Protein AF-0000000068440743 (afdb_homodimer)

Organism: Pseudonaja textilis (NCBI:txid8673)

Radius of gyration: 31.92 Å; Cα contacts (8 Å, |Δi|>4): 1076; chains: 2; bounding box: 81×86×98 Å

pLDDT: mean 75.61, std 29.48, range [16.06, 98.75]

Sequence (838 aa):
VSKFLRGSFMRCPLIQYSERFVSRTFLGGIGGTGRQLGFLFSFSVFLPWFYYRIYFNLYSITIDYFSHRNASNIVIYCICSFQEVPKGTKPLPSNNVQDEPLLRDNPHRFVIFPIQYHDIWQMYKKAEASFWTAEEVDLSKDLQHWESLKPEEKYFISHVLAFFAASDGIVNENLVERFSQEIQVTEARCFYGFQIAMENIHSEMYSLLIDTYIKDSKEREFLFNAIETLPCVKKKADWAMRWIGDKEATYGERVVAFAAVEGIFFSGSFASIFWLKKRGLMPGLTFSNELISRDEGLHCDFACLMFKHLVHKPTEEKVREIITNAVTIEQEFLTEALPVNLIGMNCILMKQYIEFVADRLILELGFNKIFKAENPFDFMENISLEGKTNFFEKRVGEYQRMGVMSRPADNAFTLDADFVSKFLRGSFMRCPLIQYSERFVSRTFLGGIGGTGRQLGFLFSFSVFLPWFYYRIYFNLYSITIDYFSHRNASNIVIYCICSFQEVPKGTKPLPSNNVQDEPLLRDNPHRFVIFPIQYHDIWQMYKKAEASFWTAEEVDLSKDLQHWESLKPEEKYFISHVLAFFAASDGIVNENLVERFSQEIQVTEARCFYGFQIAMENIHSEMYSLLIDTYIKDSKEREFLFNAIETLPCVKKKADWAMRWIGDKEATYGERVVAFAAVEGIFFSGSFASIFWLKKRGLMPGLTFSNELISRDEGLHCDFACLMFKHLVHKPTEEKVREIITNAVTIEQEFLTEALPVNLIGMNCILMKQYIEFVADRLILELGFNKIFKAENPFDFMENISLEGKTNFFEKRVGEYQRMGVMSRPADNAFTLDADF

Secondary structure (DSSP, 8-state):
-------------SS--------------SSS--------EEEEEEEGGGTEEEEEEEEEEE----SSSS----EEEEEEEEEE--S-S-------GGGSTTTS--TTTT--PSPS-HHHHHHHHHHHHT---GGG---TTHHHHHHHS-HHHHHHHHHHHHHHHHHHHHHHHHIIIIIHHH---HHHHHHHHHHHHHHHHHHHHHHHHHHHH---HHHHHHHHTHHHH-HHHHHHHHHHHHHHH-SSS-HHHHHHHHHHHHHTTTHHHHHHHHHHHHTT--HHHHHHHHHHHHHHHHHHHHHHHHHHT-SSPPPHHHHHHHHHHHHHHHHHIIIIIS-GGGGT--HHHHHHHHHHHHHHHHHHTT---SS------HHHHHHHHHHHHHHHHHHHHHHHHTT----GGG---------/-------------SS--------------SSS--------EEEEEEEGGGTEEEEEEEEEEE----SSSS----EEEEEEEEEE--S-S-------GGGSTTTS--TTTT--PSPS-HHHHHHHHHHHHT---GGG---TTHHHHHHHS-HHHHHHHHHHHHHHHHHHHHHHHHIIIIIHHH---HHHHHHHHHHHHHHHHHHHHHHHHHHHH---HHHHHHHHTHHHH-HHHHHHHHHHHHHHH-SSS-HHHHHHHHHHHHHTTTHHHHHHHHHHHHTT--HHHHHHHHHHHHHHHHHHHHHHHHHHT-SSPPPHHHHHHHHHHHHHHHHHIIIIIS-GGGGT--HHHHHHHHHHHHHHHHHHTT---SS------HHHHHHHHHHHHHHHHHHHHHHHHTT----GGG---------

InterPro domains:
  IPR000358 Ribonucleotide reductase small subunit family [PF00268] (109-376)
  IPR000358 Ribonucleotide reductase small subunit family [PTHR23409] (100-419)
  IPR009078 Ferritin-like superfamily [SSF47240] (93-400)
  IPR012348 Ribonucleotide reductase-like [G3DSA:1.10.620.20] (81-382)
  IPR030475 Ribonucleotide reductase small subunit, acitve site [PS00368] (198-214)
  IPR033909 Ribonucleotide reductase small subunit [cd01049] (110-385)

Solvent-accessible surface area (backbone atoms only — not comparable to full-atom values): 47083 Å² total; per-residue (Å²): 142,79,79,75,75,81,64,85,70,78,68,85,69,70,68,65,67,76,78,75,79,72,79,69,79,76,78,73,80,76,81,83,73,56,67,59,61,55,56,62,49,50,46,44,51,75,44,78,89,68,60,32,41,34,34,31,39,28,57,48,36,52,52,65,78,70,83,85,85,76,80,64,63,60,55,66,51,54,53,58,49,74,48,82,67,80,84,74,66,75,74,64,87,66,86,46,59,67,71,29,75,56,40,22,91,48,93,63,44,35,30,59,60,76,79,81,53,63,71,49,36,51,52,29,53,51,53,62,73,63,66,81,58,58,86,76,56,63,53,76,68,22,58,63,42,58,71,69,48,54,70,53,36,50,51,52,51,52,52,53,40,23,43,52,18,41,47,32,30,53,51,39,48,36,42,52,72,41,51,61,65,49,50,32,43,40,45,54,46,46,32,52,26,41,46,40,29,47,34,44,42,50,20,48,38,34,37,48,50,48,60,67,74,40,78,52,65,67,58,42,52,47,35,62,40,20,60,78,67,31,66,62,43,25,54,55,50,49,57,55,47,49,55,63,68,39,83,79,61,49,69,49,51,42,38,51,50,48,25,39,50,42,49,44,67,43,44,61,61,52,52,54,46,47,50,37,40,76,70,72,40,37,63,26,61,36,49,51,47,51,58,50,53,52,49,31,49,51,54,19,50,47,33,34,52,56,55,67,71,49,76,78,64,65,53,67,69,58,52,49,51,52,49,51,52,51,47,52,54,42,40,42,36,40,49,65,72,51,37,39,53,50,71,73,44,56,44,70,49,48,44,38,32,48,37,18,49,46,25,53,51,38,40,65,66,72,47,73,60,80,66,81,42,62,76,69,56,68,68,62,61,51,50,54,55,49,48,60,51,45,52,50,50,51,44,47,46,48,45,54,63,57,68,54,79,68,71,79,78,76,67,70,73,76,75,75,71,80,124,133,88,78,78,80,79,79,78,84,77,69,85,65,54,63,57,65,68,76,72,78,72,76,69,81,72,77,71,78,76,81,85,74,61,66,62,61,55,57,56,51,40,42,32,51,70,43,75,90,66,60,33,40,36,33,31,38,25,57,49,36,53,50,68,76,72,82,85,83,76,84,66,65,59,54,66,52,52,50,56,48,73,48,81,66,81,84,73,67,76,73,63,87,65,87,46,58,67,73,28,76,57,42,22,90,47,95,63,44,33,32,59,61,77,80,81,52,63,70,50,36,50,52,29,53,51,53,62,72,63,65,80,59,59,86,76,55,62,54,76,67,23,56,63,42,57,70,68,48,52,71,53,35,50,52,50,51,52,53,52,39,23,44,52,18,42,47,33,30,52,51,40,46,36,42,51,72,42,53,60,65,49,50,32,43,39,46,54,48,45,32,52,26,41,47,41,29,48,33,43,42,50,20,48,39,34,36,49,50,48,58,67,73,40,79,52,64,67,60,42,52,49,34,60,40,20,62,80,69,30,67,63,45,25,53,55,49,49,56,54,48,48,56,62,68,40,83,78,61,49,71,49,52,42,39,52,51,48,25,40,50,42,48,45,66,43,42,59,60,52,50,54,45,48,49,37,40,75,70,74,40,36,64,27,62,35,49,52,46,51,56,51,51,52,51,31,49,52,53,18,50,47,33,34,52,56,56,68,71,49,75,78,65,67,53,68,68,59,53,49,51,52,49,51,50,50,48,53,54,42,39,43,36,41,48,63,72,50,39,39,51,50,71,72,45,57,45,69,50,48,45,37,33,48,37,19,48,46,26,53,51,38,40,65,66,72,47,74,62,81,66,78,43,62,77,68,55,70,70,61,59,51,48,56,55,50,49,60,50,46,52,51,49,50,45,47,46,48,44,53,63,58,69,55,79,69,72,80,78,78,67,70,73,76,75,73,72,80,124

Nearest PDB structures (foldseek):
  3vpn-assembly1_B  TM=9.979E-01  e=9.405E-35  Homo sapiens
  3vpo-assembly1_B  TM=9.974E-01  e=1.174E-34  Homo sapiens
  3vpm-assembly1_B  TM=9.971E-01  e=1.282E-34  Homo sapiens
  3olj-assembly1_D  TM=9.971E-01  e=3.111E-34  Homo sapiens
  1h0n-assembly1_A  TM=9.923E-01  e=3.262E-32  Mus musculus

Structure (mmCIF, N/CA/C/O backbone):
data_AF-0000000068440743-model_v1
#
loop_
_entity.id
_entity.type
_entity.pdbx_description
1 polymer 'Ribonucleoside-diphosphate reductase subunit M2'
#
loop_
_atom_site.group_PDB
_atom_site.id
_atom_site.type_symbol
_atom_site.label_atom_id
_atom_site.label_alt_id
_atom_site.label_comp_id
_atom_site.label_asym_id
_atom_site.label_entity_id
_atom_site.label_seq_id
_atom_site.pdbx_PDB_ins_code
_atom_site.Cartn_x
_atom_site.Cartn_y
_atom_site.Cartn_z
_atom_site.occupancy
_atom_site.B_iso_or_equiv
_atom_site.auth_seq_id
_atom_site.auth_comp_id
_atom_site.auth_asym_id
_atom_site.auth_atom_id
_atom_site.pdbx_PDB_model_num
ATOM 1 N N . VAL A 1 1 ? -37.25 11.82 49.562 1 16.48 1 VAL A N 1
ATOM 2 C CA . VAL A 1 1 ? -36.031 11.711 50.344 1 16.48 1 VAL A CA 1
ATOM 3 C C . VAL A 1 1 ? -34.938 10.961 49.562 1 16.48 1 VAL A C 1
ATOM 5 O O . VAL A 1 1 ? -33.844 11.453 49.375 1 16.48 1 VAL A O 1
ATOM 8 N N . SER A 1 2 ? -34.875 9.578 49.719 1 16.06 2 SER A N 1
ATOM 9 C CA . SER A 1 2 ? -33.875 8.555 49.844 1 16.06 2 SER A CA 1
ATOM 10 C C . SER A 1 2 ? -33.406 8.016 48.5 1 16.06 2 SER A C 1
ATOM 12 O O . SER A 1 2 ? -32.375 7.379 48.375 1 16.06 2 SER A O 1
ATOM 14 N N . LYS A 1 3 ? -34.406 7.852 47.531 1 18.16 3 LYS A N 1
ATOM 15 C CA . LYS A 1 3 ? -34.312 6.656 46.719 1 18.16 3 LYS A CA 1
ATOM 16 C C . LYS A 1 3 ? -33.219 6.793 45.656 1 18.16 3 LYS A C 1
ATOM 18 O O . LYS A 1 3 ? -33.156 6.008 44.719 1 18.16 3 LYS A O 1
ATOM 23 N N . PHE A 1 4 ? -32.594 8.016 45.625 1 20.17 4 PHE A N 1
ATOM 24 C CA . PHE A 1 4 ? -31.891 8.531 44.438 1 20.17 4 PHE A CA 1
ATOM 25 C C . PHE A 1 4 ? -30.672 7.68 44.156 1 20.17 4 PHE A C 1
ATOM 27 O O . PHE A 1 4 ? -29.703 7.684 44.906 1 20.17 4 PHE A O 1
ATOM 34 N N . LEU A 1 5 ? -30.938 6.465 43.531 1 20.2 5 LEU A N 1
ATOM 35 C CA . LEU A 1 5 ? -30.062 5.348 43.219 1 20.2 5 LEU A CA 1
ATOM 36 C C . LEU A 1 5 ? -28.844 5.82 42.438 1 20.2 5 LEU A C 1
ATOM 38 O O . LEU A 1 5 ? -28.969 6.34 41.344 1 20.2 5 LEU A O 1
ATOM 42 N N . ARG A 1 6 ? -27.875 6.574 43.094 1 21.36 6 ARG A N 1
ATOM 43 C CA . ARG A 1 6 ? -26.594 7.148 42.656 1 21.36 6 ARG A CA 1
ATOM 44 C C . ARG A 1 6 ? -25.75 6.121 41.938 1 21.36 6 ARG A C 1
ATOM 46 O O . ARG A 1 6 ? -24.859 5.508 42.5 1 21.36 6 ARG A O 1
ATOM 53 N N . GLY A 1 7 ? -26.438 5.18 41.156 1 21.39 7 GLY A N 1
ATOM 54 C CA . GLY A 1 7 ? -25.797 3.908 40.844 1 21.39 7 GLY A CA 1
ATOM 55 C C . GLY A 1 7 ? -24.641 4.043 39.906 1 21.39 7 GLY A C 1
ATOM 56 O O . GLY A 1 7 ? -24.094 3.039 39.438 1 21.39 7 GLY A O 1
ATOM 57 N N . SER A 1 8 ? -24.266 5.266 39.406 1 21.48 8 SER A N 1
ATOM 58 C CA . SER A 1 8 ? -23.562 5.246 38.125 1 21.48 8 SER A CA 1
ATOM 59 C C . SER A 1 8 ? -22.188 4.605 38.25 1 21.48 8 SER A C 1
ATOM 61 O O . SER A 1 8 ? -21.172 5.309 38.312 1 21.48 8 SER A O 1
ATOM 63 N N . PHE A 1 9 ? -21.906 3.506 39.031 1 22.5 9 PHE A N 1
ATOM 64 C CA . PHE A 1 9 ? -20.594 2.99 39.406 1 22.5 9 PHE A CA 1
ATOM 65 C C . PHE A 1 9 ? -19.859 2.443 38.188 1 22.5 9 PHE A C 1
ATOM 67 O O . PHE A 1 9 ? -19.891 1.238 37.938 1 22.5 9 PHE A O 1
ATOM 74 N N . MET A 1 10 ? -19.891 2.963 36.969 1 22.56 10 MET A N 1
ATOM 75 C CA . MET A 1 10 ? -19.453 2.059 35.938 1 22.56 10 MET A CA 1
ATOM 76 C C . MET A 1 10 ? -17.938 1.824 36.031 1 22.56 10 MET A C 1
ATOM 78 O O . MET A 1 10 ? -17.156 2.605 35.469 1 22.56 10 MET A O 1
ATOM 82 N N . ARG A 1 11 ? -17.125 1.834 37.125 1 22.11 11 ARG A N 1
ATOM 83 C CA . ARG A 1 11 ? -15.68 1.708 37.219 1 22.11 11 ARG A CA 1
ATOM 84 C C . ARG A 1 11 ? -15.195 0.43 36.531 1 22.11 11 ARG A C 1
ATOM 86 O O . ARG A 1 11 ? -15.656 -0.665 36.875 1 22.11 11 ARG A O 1
ATOM 93 N N . CYS A 1 12 ? -15.07 0.374 35.219 1 23.23 12 CYS A N 1
ATOM 94 C CA . CYS A 1 12 ? -14.609 -0.865 34.594 1 23.23 12 CYS A CA 1
ATOM 95 C C . CYS A 1 12 ? -13.383 -1.409 35.312 1 23.23 12 CYS A C 1
ATOM 97 O O . CYS A 1 12 ? -12.344 -0.748 35.375 1 23.23 12 CYS A O 1
ATOM 99 N N . PRO A 1 13 ? -13.477 -2.27 36.344 1 29.95 13 PRO A N 1
ATOM 100 C CA . PRO A 1 13 ? -12.68 -2.795 37.438 1 29.95 13 PRO A CA 1
ATOM 101 C C . PRO A 1 13 ? -11.547 -3.709 36.969 1 29.95 13 PRO A C 1
ATOM 103 O O . PRO A 1 13 ? -11.016 -4.488 37.781 1 29.95 13 PRO A O 1
ATOM 106 N N . LEU A 1 14 ? -11.016 -3.621 35.719 1 26.67 14 LEU A N 1
ATOM 107 C CA . LEU A 1 14 ? -10.188 -4.805 35.5 1 26.67 14 LEU A CA 1
ATOM 108 C C . LEU A 1 14 ? -9.141 -4.941 36.594 1 26.67 14 LEU A C 1
ATOM 110 O O . LEU A 1 14 ? -9.078 -5.965 37.281 1 26.67 14 LEU A O 1
ATOM 114 N N . ILE A 1 15 ? -7.805 -4.98 36.219 1 25.47 15 ILE A N 1
ATOM 115 C CA . ILE A 1 15 ? -6.742 -5.352 37.156 1 25.47 15 ILE A CA 1
ATOM 116 C C . ILE A 1 15 ? -6.469 -4.191 38.094 1 25.47 15 ILE A C 1
ATOM 118 O O . ILE A 1 15 ? -6.168 -3.078 37.656 1 25.47 15 ILE A O 1
ATOM 122 N N . GLN A 1 16 ? -7.332 -3.971 39 1 25.42 16 GLN A N 1
ATOM 123 C CA . GLN A 1 16 ? -7.117 -2.951 40.031 1 25.42 16 GLN A CA 1
ATOM 124 C C . GLN A 1 16 ? -5.918 -3.297 40.906 1 25.42 16 GLN A C 1
ATOM 126 O O . GLN A 1 16 ? -5.84 -4.398 41.469 1 25.42 16 GLN A O 1
ATOM 131 N N . TYR A 1 17 ? -4.805 -2.873 40.469 1 24.58 17 TYR A N 1
ATOM 132 C CA . TYR A 1 17 ? -3.623 -3.113 41.312 1 24.58 17 TYR A CA 1
ATOM 133 C C . TYR A 1 17 ? -3.525 -2.092 42.438 1 24.58 17 TYR A C 1
ATOM 135 O O . TYR A 1 17 ? -3.799 -0.906 42.219 1 24.58 17 TYR A O 1
ATOM 143 N N . SER A 1 18 ? -4.223 -2.203 43.5 1 24.52 18 SER A N 1
ATOM 144 C CA . SER A 1 18 ? -3.938 -1.292 44.594 1 24.52 18 SER A CA 1
ATOM 145 C C . SER A 1 18 ? -2.619 -1.642 45.281 1 24.52 18 SER A C 1
ATOM 147 O O . SER A 1 18 ? -2.4 -2.791 45.656 1 24.52 18 SER A O 1
ATOM 149 N N . GLU A 1 19 ? -1.591 -1.12 44.812 1 25.67 19 GLU A N 1
ATOM 150 C CA . GLU A 1 19 ? -0.294 -1.333 45.438 1 25.67 19 GLU A CA 1
ATOM 151 C C . GLU A 1 19 ? -0.232 -0.657 46.812 1 25.67 19 GLU A C 1
ATOM 153 O O . GLU A 1 19 ? -0.459 0.55 46.906 1 25.67 19 GLU A O 1
ATOM 158 N N . ARG A 1 20 ? -0.979 -1.041 47.812 1 24.03 20 ARG A N 1
ATOM 159 C CA . ARG A 1 20 ? -0.679 -0.427 49.094 1 24.03 20 ARG A CA 1
ATOM 160 C C . ARG A 1 20 ? 0.662 -0.914 49.625 1 24.03 20 ARG A C 1
ATOM 162 O O . ARG A 1 20 ? 0.852 -2.113 49.844 1 24.03 20 ARG A O 1
ATOM 169 N N . PHE A 1 21 ? 1.679 -0.233 49.219 1 24.28 21 PHE A N 1
ATOM 170 C CA . PHE A 1 21 ? 2.998 -0.504 49.781 1 24.28 21 PHE A CA 1
ATOM 171 C C . PHE A 1 21 ? 3.041 -0.152 51.25 1 24.28 21 PHE A C 1
ATOM 173 O O . PHE A 1 21 ? 2.881 1.013 51.625 1 24.28 21 PHE A O 1
ATOM 180 N N . VAL A 1 22 ? 2.203 -0.696 52.094 1 24.69 22 VAL A N 1
ATOM 181 C CA . VAL A 1 22 ? 2.416 -0.341 53.5 1 24.69 22 VAL A CA 1
ATOM 182 C C . VAL A 1 22 ? 3.697 -0.995 54 1 24.69 22 VAL A C 1
ATOM 184 O O . VAL A 1 22 ? 3.816 -2.223 54 1 24.69 22 VAL A O 1
ATOM 187 N N . SER A 1 23 ? 4.82 -0.374 53.688 1 24.16 23 SER A N 1
ATOM 188 C CA . SER A 1 23 ? 6.105 -0.812 54.219 1 24.16 23 SER A CA 1
ATOM 189 C C . SER A 1 23 ? 6.098 -0.804 55.75 1 24.16 23 SER A C 1
ATOM 191 O O . SER A 1 23 ? 5.906 0.245 56.375 1 24.16 23 SER A O 1
ATOM 193 N N . ARG A 1 24 ? 5.117 -1.412 56.406 1 24.44 24 ARG A N 1
ATOM 194 C CA . ARG A 1 24 ? 5.316 -1.369 57.875 1 24.44 24 ARG A CA 1
ATOM 195 C C . ARG A 1 24 ? 6.555 -2.158 58.281 1 24.44 24 ARG A C 1
ATOM 197 O O . ARG A 1 24 ? 6.762 -3.281 57.812 1 24.44 24 ARG A O 1
ATOM 204 N N . THR A 1 25 ? 7.637 -1.407 58.469 1 25.92 25 THR A N 1
ATOM 205 C CA . THR A 1 25 ? 8.891 -1.862 59.031 1 25.92 25 THR A CA 1
ATOM 206 C C . THR A 1 25 ? 8.641 -2.535 60.406 1 25.92 25 THR A C 1
ATOM 208 O O . THR A 1 25 ? 8.148 -1.899 61.312 1 25.92 25 THR A O 1
ATOM 211 N N . PHE A 1 26 ? 7.836 -3.654 60.469 1 25.56 26 PHE A N 1
ATOM 212 C CA . PHE A 1 26 ? 7.75 -4.207 61.812 1 25.56 26 PHE A CA 1
ATOM 213 C C . PHE A 1 26 ? 9.125 -4.621 62.344 1 25.56 26 PHE A C 1
ATOM 215 O O . PHE A 1 26 ? 9.859 -5.328 61.625 1 25.56 26 PHE A O 1
ATOM 222 N N . LEU A 1 27 ? 9.789 -3.736 63.062 1 27.52 27 LEU A N 1
ATOM 223 C CA . LEU A 1 27 ? 11.023 -3.883 63.844 1 27.52 27 LEU A CA 1
ATOM 224 C C . LEU A 1 27 ? 10.969 -5.129 64.688 1 27.52 27 LEU A C 1
ATOM 226 O O . LEU A 1 27 ? 10.43 -5.094 65.812 1 27.52 27 LEU A O 1
ATOM 230 N N . GLY A 1 28 ? 10.289 -6.281 64.375 1 25.73 28 GLY A N 1
ATOM 231 C CA . GLY A 1 28 ? 10.461 -7.254 65.438 1 25.73 28 GLY A CA 1
ATOM 232 C C . GLY A 1 28 ? 11.922 -7.543 65.75 1 25.73 28 GLY A C 1
ATOM 233 O O . GLY A 1 28 ? 12.797 -7.309 64.938 1 25.73 28 GLY A O 1
ATOM 234 N N . GLY A 1 29 ? 12.422 -7.672 67.062 1 26.83 29 GLY A N 1
ATOM 235 C CA . GLY A 1 29 ? 13.609 -7.93 67.875 1 26.83 29 GLY A CA 1
ATOM 236 C C . GLY A 1 29 ? 14.445 -9.086 67.312 1 26.83 29 GLY A C 1
ATOM 237 O O . GLY A 1 29 ? 15.656 -9.133 67.562 1 26.83 29 GLY A O 1
ATOM 238 N N . ILE A 1 30 ? 14.031 -10.344 67.188 1 27.33 30 ILE A N 1
ATOM 239 C CA . ILE A 1 30 ? 15.125 -11.305 67.312 1 27.33 30 ILE A CA 1
ATOM 240 C C . ILE A 1 30 ? 16.078 -11.102 66.125 1 27.33 30 ILE A C 1
ATOM 242 O O . ILE A 1 30 ? 15.703 -10.539 65.062 1 27.33 30 ILE A O 1
ATOM 246 N N . GLY A 1 31 ? 17.344 -11.828 65.938 1 28.98 31 GLY A N 1
ATOM 247 C CA . GLY A 1 31 ? 18.609 -11.734 65.25 1 28.98 31 GLY A CA 1
ATOM 248 C C . GLY A 1 31 ? 18.484 -11.539 63.75 1 28.98 31 GLY A C 1
ATOM 249 O O . GLY A 1 31 ? 19.062 -10.617 63.188 1 28.98 31 GLY A O 1
ATOM 250 N N . GLY A 1 32 ? 18.562 -12.734 62.969 1 30.08 32 GLY A N 1
ATOM 251 C CA . GLY A 1 32 ? 18.906 -12.711 61.562 1 30.08 32 GLY A CA 1
ATOM 252 C C . GLY A 1 32 ? 17.859 -12.031 60.719 1 30.08 32 GLY A C 1
ATOM 253 O O . GLY A 1 32 ? 16.656 -12.25 60.875 1 30.08 32 GLY A O 1
ATOM 254 N N . THR A 1 33 ? 17.969 -10.664 60.594 1 29.64 33 THR A N 1
ATOM 255 C CA . THR A 1 33 ? 17.047 -9.672 60.031 1 29.64 33 THR A CA 1
ATOM 256 C C . THR A 1 33 ? 16.531 -10.117 58.656 1 29.64 33 THR A C 1
ATOM 258 O O . THR A 1 33 ? 17.188 -9.883 57.625 1 29.64 33 THR A O 1
ATOM 261 N N . GLY A 1 34 ? 16.328 -11.43 58.594 1 28.95 34 GLY A N 1
ATOM 262 C CA . GLY A 1 34 ? 15.781 -11.758 57.281 1 28.95 34 GLY A CA 1
ATOM 263 C C . GLY A 1 34 ? 14.578 -10.914 56.906 1 28.95 34 GLY A C 1
ATOM 264 O O . GLY A 1 34 ? 13.719 -10.641 57.75 1 28.95 34 GLY A O 1
ATOM 265 N N . ARG A 1 35 ? 14.812 -9.734 56.312 1 28.67 35 ARG A N 1
ATOM 266 C CA . ARG A 1 35 ? 13.773 -8.805 55.906 1 28.67 35 ARG A CA 1
ATOM 267 C C . ARG A 1 35 ? 12.742 -9.508 55.031 1 28.67 35 ARG A C 1
ATOM 269 O O . ARG A 1 35 ? 13.094 -10.258 54.094 1 28.67 35 ARG A O 1
ATOM 276 N N . GLN A 1 36 ? 11.758 -10.102 55.688 1 26.83 36 GLN A N 1
ATOM 277 C CA . GLN A 1 36 ? 10.617 -10.633 54.969 1 26.83 36 GLN A CA 1
ATOM 278 C C . GLN A 1 36 ? 9.914 -9.539 54.156 1 26.83 36 GLN A C 1
ATOM 280 O O . GLN A 1 36 ? 9.516 -8.516 54.719 1 26.83 36 GLN A O 1
ATOM 285 N N . LEU A 1 37 ? 10.438 -9.141 53.031 1 27.58 37 LEU A N 1
ATOM 286 C CA . LEU A 1 37 ? 9.672 -8.188 52.219 1 27.58 37 LEU A CA 1
ATOM 287 C C . LEU A 1 37 ? 8.391 -8.82 51.688 1 27.58 37 LEU A C 1
ATOM 289 O O . LEU A 1 37 ? 8.43 -9.891 51.094 1 27.58 37 LEU A O 1
ATOM 293 N N . GLY A 1 38 ? 7.402 -8.914 52.562 1 26.7 38 GLY A N 1
ATOM 294 C CA . GLY A 1 38 ? 6.09 -9.391 52.156 1 26.7 38 GLY A CA 1
ATOM 295 C C . GLY A 1 38 ? 5.445 -8.516 51.094 1 26.7 38 GLY A C 1
ATOM 296 O O . GLY A 1 38 ? 5.32 -7.305 51.25 1 26.7 38 GLY A O 1
ATOM 297 N N . PHE A 1 39 ? 5.844 -8.609 49.875 1 27.39 39 PHE A N 1
ATOM 298 C CA . PHE A 1 39 ? 5.043 -7.898 48.875 1 27.39 39 PHE A CA 1
ATOM 299 C C . PHE A 1 39 ? 3.764 -8.664 48.562 1 27.39 39 PHE A C 1
ATOM 301 O O . PHE A 1 39 ? 3.777 -9.891 48.469 1 27.39 39 PHE A O 1
ATOM 308 N N . LEU A 1 40 ? 2.684 -8.266 49.125 1 29.45 40 LEU A N 1
ATOM 309 C CA . LEU A 1 40 ? 1.372 -8.789 48.75 1 29.45 40 LEU A CA 1
ATOM 310 C C . LEU A 1 40 ? 0.945 -8.258 47.375 1 29.45 40 LEU A C 1
ATOM 312 O O . LEU A 1 40 ? 0.93 -7.047 47.156 1 29.45 40 LEU A O 1
ATOM 316 N N . PHE A 1 41 ? 1.371 -8.844 46.375 1 29.55 41 PHE A N 1
ATOM 317 C CA . PHE A 1 41 ? 0.827 -8.461 45.094 1 29.55 41 PHE A CA 1
ATOM 318 C C . PHE A 1 41 ? -0.403 -9.289 44.75 1 29.55 41 PHE A C 1
ATOM 320 O O . PHE A 1 41 ? -0.392 -10.516 44.906 1 29.55 41 PHE A O 1
ATOM 327 N N . SER A 1 42 ? -1.568 -8.758 44.938 1 32.41 42 SER A N 1
ATOM 328 C CA . SER A 1 42 ? -2.789 -9.398 44.469 1 32.41 42 SER A CA 1
ATOM 329 C C . SER A 1 42 ? -3.119 -8.977 43.031 1 32.41 42 SER A C 1
ATOM 331 O O . SER A 1 42 ? -3.035 -7.793 42.719 1 32.41 42 SER A O 1
ATOM 333 N N . PHE A 1 43 ? -2.836 -9.719 42.062 1 39.19 43 PHE A N 1
ATOM 334 C CA . PHE A 1 43 ? -3.4 -9.336 40.781 1 39.19 43 PHE A CA 1
ATOM 335 C C . PHE A 1 43 ? -4.492 -10.305 40.344 1 39.19 43 PHE A C 1
ATOM 337 O O . PHE A 1 43 ? -4.555 -11.438 40.844 1 39.19 43 PHE A O 1
ATOM 344 N N . SER A 1 44 ? -5.621 -9.805 39.875 1 36.47 44 SER A N 1
ATOM 345 C CA . SER A 1 44 ? -6.715 -10.609 39.344 1 36.47 44 SER A CA 1
ATOM 346 C C . SER A 1 44 ? -6.684 -10.625 37.812 1 36.47 44 SER A C 1
ATOM 348 O O . SER A 1 44 ? -6.27 -9.641 37.188 1 36.47 44 SER A O 1
ATOM 350 N N . VAL A 1 45 ? -6.523 -11.758 37.219 1 36.84 45 VAL A N 1
ATOM 351 C CA . VAL A 1 45 ? -6.656 -11.945 35.781 1 36.84 45 VAL A CA 1
ATOM 352 C C . VAL A 1 45 ? -8.047 -12.492 35.438 1 36.84 45 VAL A C 1
ATOM 354 O O . VAL A 1 45 ? -8.508 -13.445 36.062 1 36.84 45 VAL A O 1
ATOM 357 N N . PHE A 1 46 ? -8.781 -11.625 34.625 1 35.81 46 PHE A N 1
ATOM 358 C CA . PHE A 1 46 ? -10.062 -12.062 34.094 1 35.81 46 PHE A CA 1
ATOM 359 C C . PHE A 1 46 ? -9.883 -12.883 32.844 1 35.81 46 PHE A C 1
ATOM 361 O O . PHE A 1 46 ? -9.234 -12.43 31.891 1 35.81 46 PHE A O 1
ATOM 368 N N . LEU A 1 47 ? -10.055 -14.117 32.938 1 32.75 47 LEU A N 1
ATOM 369 C CA . LEU A 1 47 ? -10.141 -14.953 31.734 1 32.75 47 LEU A CA 1
ATOM 370 C C . LEU A 1 47 ? -11.578 -15.016 31.219 1 32.75 47 LEU A C 1
ATOM 372 O O . LEU A 1 47 ? -12.445 -15.609 31.859 1 32.75 47 LEU A O 1
ATOM 376 N N . PRO A 1 48 ? -11.867 -14.234 30.125 1 36.88 48 PRO A N 1
ATOM 377 C CA . PRO A 1 48 ? -13.25 -14.164 29.672 1 36.88 48 PRO A CA 1
ATOM 378 C C . PRO A 1 48 ? -13.82 -15.531 29.297 1 36.88 48 PRO A C 1
ATOM 380 O O . PRO A 1 48 ? -15.016 -15.781 29.484 1 36.88 48 PRO A O 1
ATOM 383 N N . TRP A 1 49 ? -13.102 -16.344 28.766 1 41.41 49 TRP A N 1
ATOM 384 C CA . TRP A 1 49 ? -13.734 -17.578 28.328 1 41.41 49 TRP A CA 1
ATOM 385 C C . TRP A 1 49 ? -14.234 -18.391 29.516 1 41.41 49 TRP A C 1
ATOM 387 O O . TRP A 1 49 ? -15.133 -19.219 29.375 1 41.41 49 TRP A O 1
ATOM 397 N N . PHE A 1 50 ? -13.539 -18.266 30.641 1 42.56 50 PHE A N 1
ATOM 398 C CA . PHE A 1 50 ? -13.938 -19.203 31.703 1 42.56 50 PHE A CA 1
ATOM 399 C C . PHE A 1 50 ? -14.727 -18.484 32.781 1 42.56 50 PHE A C 1
ATOM 401 O O . PHE A 1 50 ? -15.078 -19.078 33.812 1 42.56 50 PHE A O 1
ATOM 408 N N . TYR A 1 51 ? -15.43 -17.406 32.625 1 40.88 51 TYR A N 1
ATOM 409 C CA . TYR A 1 51 ? -16.281 -16.656 33.531 1 40.88 51 TYR A CA 1
ATOM 410 C C . TYR A 1 51 ? -15.711 -16.641 34.938 1 40.88 51 TYR A C 1
ATOM 412 O O . TYR A 1 51 ? -16.469 -16.594 35.906 1 40.88 51 TYR A O 1
ATOM 420 N N . TYR A 1 52 ? -14.477 -17.141 35.188 1 36.84 52 TYR A N 1
ATOM 421 C CA . TYR A 1 52 ? -13.891 -17.109 36.5 1 36.84 52 TYR A CA 1
ATOM 422 C C . TYR A 1 52 ? -12.852 -16 36.625 1 36.84 52 TYR A C 1
ATOM 424 O O . TYR A 1 52 ? -12.18 -15.664 35.656 1 36.84 52 TYR A O 1
ATOM 432 N N . ARG A 1 53 ? -12.922 -15 37.562 1 43.34 53 ARG A N 1
ATOM 433 C CA . ARG A 1 53 ? -11.883 -14.07 38 1 43.34 53 ARG A CA 1
ATOM 434 C C . ARG A 1 53 ? -10.883 -14.766 38.906 1 43.34 53 ARG A C 1
ATOM 436 O O . ARG A 1 53 ? -11.281 -15.461 39.844 1 43.34 53 ARG A O 1
ATOM 443 N N . ILE A 1 54 ? -9.68 -15.008 38.406 1 43.44 54 ILE A N 1
ATOM 444 C CA . ILE A 1 54 ? -8.656 -15.625 39.25 1 43.44 54 ILE A CA 1
ATOM 445 C C . ILE A 1 54 ? -7.883 -14.547 40 1 43.44 54 ILE A C 1
ATOM 447 O O . ILE A 1 54 ? -7.355 -13.617 39.375 1 43.44 54 ILE A O 1
ATOM 451 N N . TYR A 1 55 ? -8.039 -14.32 41.281 1 41.59 55 TYR A N 1
ATOM 452 C CA . TYR A 1 55 ? -7.324 -13.422 42.156 1 41.59 55 TYR A CA 1
ATOM 453 C C . TYR A 1 55 ? -6.035 -14.062 42.656 1 41.59 55 TYR A C 1
ATOM 455 O O . TYR A 1 55 ? -6.035 -15.211 43.125 1 41.59 55 TYR A O 1
ATOM 463 N N . PHE A 1 56 ? -4.875 -13.516 42.156 1 39.38 56 PHE A N 1
ATOM 464 C CA . PHE A 1 56 ? -3.578 -13.945 42.656 1 39.38 56 PHE A CA 1
ATOM 465 C C . PHE A 1 56 ? -3.146 -13.078 43.844 1 39.38 56 PHE A C 1
ATOM 467 O O . PHE A 1 56 ? -3.104 -11.852 43.75 1 39.38 56 PHE A O 1
ATOM 474 N N . ASN A 1 57 ? -3.342 -13.438 45.031 1 38.25 57 ASN A N 1
ATOM 475 C CA . ASN A 1 57 ? -2.818 -12.781 46.219 1 38.25 57 ASN A CA 1
ATOM 476 C C . ASN A 1 57 ? -1.489 -13.391 46.656 1 38.25 57 ASN A C 1
ATOM 478 O O . ASN A 1 57 ? -1.415 -14.586 46.938 1 38.25 57 ASN A O 1
ATOM 482 N N . LEU A 1 58 ? -0.37 -12.703 46.25 1 40 58 LEU A N 1
ATOM 483 C CA . LEU A 1 58 ? 0.951 -13.086 46.75 1 40 58 LEU A CA 1
ATOM 484 C C . LEU A 1 58 ? 1.129 -12.703 48.188 1 40 58 LEU A C 1
ATOM 486 O O . LEU A 1 58 ? 0.957 -11.539 48.562 1 40 58 LEU A O 1
ATOM 490 N N . TYR A 1 59 ? 0.991 -13.484 49.156 1 35.25 59 TYR A N 1
ATOM 491 C CA . TYR A 1 59 ? 1.051 -13.125 50.594 1 35.25 59 TYR A CA 1
ATOM 492 C C . TYR A 1 59 ? 2.494 -12.984 51.062 1 35.25 59 TYR A C 1
ATOM 494 O O . TYR A 1 59 ? 2.82 -12.062 51.812 1 35.25 59 TYR A O 1
ATOM 502 N N . SER A 1 60 ? 3.312 -13.898 51.188 1 34.41 60 SER A N 1
ATOM 503 C CA . SER A 1 60 ? 4.613 -13.805 51.844 1 34.41 60 SER A CA 1
ATOM 504 C C . SER A 1 60 ? 5.711 -14.422 50.969 1 34.41 60 SER A C 1
ATOM 506 O O . SER A 1 60 ? 5.469 -15.391 50.25 1 34.41 60 SER A O 1
ATOM 508 N N . ILE A 1 61 ? 6.684 -13.484 50.469 1 35.56 61 ILE A N 1
ATOM 509 C CA . ILE A 1 61 ? 7.93 -13.992 49.906 1 35.56 61 ILE A CA 1
ATOM 510 C C . ILE A 1 61 ? 8.969 -14.156 51.031 1 35.56 61 ILE A C 1
ATOM 512 O O . ILE A 1 61 ? 9.234 -13.211 51.781 1 35.56 61 ILE A O 1
ATOM 516 N N . THR A 1 62 ? 9.008 -15.172 51.625 1 34.66 62 THR A N 1
ATOM 517 C CA . THR A 1 62 ? 10.094 -15.391 52.562 1 34.66 62 THR A CA 1
ATOM 518 C C . THR A 1 62 ? 11.383 -15.758 51.844 1 34.66 62 THR A C 1
ATOM 520 O O . THR A 1 62 ? 11.406 -16.719 51.062 1 34.66 62 THR A O 1
ATOM 523 N N . ILE A 1 63 ? 12.242 -14.68 51.719 1 33.56 63 ILE A N 1
ATOM 524 C CA . ILE A 1 63 ? 13.586 -14.898 51.188 1 33.56 63 ILE A CA 1
ATOM 525 C C . ILE A 1 63 ? 14.516 -15.352 52.312 1 33.56 63 ILE A C 1
ATOM 527 O O . ILE A 1 63 ? 14.672 -14.656 53.344 1 33.56 63 ILE A O 1
ATOM 531 N N . ASP A 1 64 ? 14.648 -16.562 52.562 1 31.08 64 ASP A N 1
ATOM 532 C CA . ASP A 1 64 ? 15.664 -17.016 53.531 1 31.08 64 ASP A CA 1
ATOM 533 C C . ASP A 1 64 ? 17.062 -16.859 52.938 1 31.08 64 ASP A C 1
ATOM 535 O O . ASP A 1 64 ? 17.359 -17.391 51.875 1 31.08 64 ASP A O 1
ATOM 539 N N . TYR A 1 65 ? 17.672 -15.664 53.188 1 31.14 65 TYR A N 1
ATOM 540 C CA . TYR A 1 65 ? 19.062 -15.414 52.875 1 31.14 65 TYR A CA 1
ATOM 541 C C . TYR A 1 65 ? 19.984 -16.344 53.656 1 31.14 65 TYR A C 1
ATOM 543 O O . TYR A 1 65 ? 20.172 -16.172 54.875 1 31.14 65 TYR A O 1
ATOM 551 N N . PHE A 1 66 ? 19.828 -17.625 53.594 1 31.12 66 PHE A N 1
ATOM 552 C CA . PHE A 1 66 ? 20.953 -18.266 54.281 1 31.12 66 PHE A CA 1
ATOM 553 C C . PHE A 1 66 ? 22.266 -17.875 53.625 1 31.12 66 PHE A C 1
ATOM 555 O O . PHE A 1 66 ? 22.297 -17.516 52.438 1 31.12 66 PHE A O 1
ATOM 562 N N . SER A 1 67 ? 23.422 -17.922 54.375 1 29.66 67 SER A N 1
ATOM 563 C CA . SER A 1 67 ? 24.828 -17.641 54.062 1 29.66 67 SER A CA 1
ATOM 564 C C . SER A 1 67 ? 25.188 -18.078 52.656 1 29.66 67 SER A C 1
ATOM 566 O O . SER A 1 67 ? 25.75 -17.297 51.875 1 29.66 67 SER A O 1
ATOM 568 N N . HIS A 1 68 ? 26.078 -19.078 52.625 1 28.14 68 HIS A N 1
ATOM 569 C CA . HIS A 1 68 ? 27.016 -19.391 51.562 1 28.14 68 HIS A CA 1
ATOM 570 C C . HIS A 1 68 ? 26.281 -19.625 50.219 1 28.14 68 HIS A C 1
ATOM 572 O O . HIS A 1 68 ? 26.625 -19.031 49.219 1 28.14 68 HIS A O 1
ATOM 578 N N . ARG A 1 69 ? 26.281 -20.953 49.812 1 30.64 69 ARG A N 1
ATOM 579 C CA . ARG A 1 69 ? 26.312 -21.469 48.438 1 30.64 69 ARG A CA 1
ATOM 580 C C . ARG A 1 69 ? 24.953 -21.266 47.75 1 30.64 69 ARG A C 1
ATOM 582 O O . ARG A 1 69 ? 24.906 -20.906 46.562 1 30.64 69 ARG A O 1
ATOM 589 N N . ASN A 1 70 ? 23.984 -22.078 48.094 1 27.48 70 ASN A N 1
ATOM 590 C CA . ASN A 1 70 ? 23 -22.719 47.25 1 27.48 70 ASN A CA 1
ATOM 591 C C . ASN A 1 70 ? 21.844 -21.766 46.906 1 27.48 70 ASN A C 1
ATOM 593 O O . ASN A 1 70 ? 21.641 -20.766 47.625 1 27.48 70 ASN A O 1
ATOM 597 N N . ALA A 1 71 ? 21.016 -22.219 45.969 1 32.19 71 ALA A N 1
ATOM 598 C CA . ALA A 1 71 ? 19.875 -21.812 45.125 1 32.19 71 ALA A CA 1
ATOM 599 C C . ALA A 1 71 ? 18.719 -21.312 46 1 32.19 71 ALA A C 1
ATOM 601 O O . ALA A 1 71 ? 18.281 -22.016 46.906 1 32.19 71 ALA A O 1
ATOM 602 N N . SER A 1 72 ? 18.797 -20.047 46.469 1 32.94 72 SER A N 1
ATOM 603 C CA . SER A 1 72 ? 17.734 -19.438 47.25 1 32.94 72 SER A CA 1
ATOM 604 C C . SER A 1 72 ? 16.359 -19.75 46.625 1 32.94 72 SER A C 1
ATOM 606 O O . SER A 1 72 ? 16.156 -19.562 45.438 1 32.94 72 SER A O 1
ATOM 608 N N . ASN A 1 73 ? 15.828 -20.891 47.125 1 31.67 73 ASN A N 1
ATOM 609 C CA . ASN A 1 73 ? 14.461 -21.281 46.781 1 31.67 73 ASN A CA 1
ATOM 610 C C . ASN A 1 73 ? 13.461 -20.188 47.188 1 31.67 73 ASN A C 1
ATOM 612 O O . ASN A 1 73 ? 13.484 -19.703 48.312 1 31.67 73 ASN A O 1
ATOM 616 N N . ILE A 1 74 ? 13.172 -19.25 46.344 1 34.44 74 ILE A N 1
ATOM 617 C CA . ILE A 1 74 ? 12.094 -18.297 46.562 1 34.44 74 ILE A CA 1
ATOM 618 C C . ILE A 1 74 ? 10.742 -19 46.469 1 34.44 74 ILE A C 1
ATOM 620 O O . ILE A 1 74 ? 10.453 -19.641 45.438 1 34.44 74 ILE A O 1
ATOM 624 N N . VAL A 1 75 ? 10.156 -19.438 47.562 1 33.72 75 VAL A N 1
ATOM 625 C CA . VAL A 1 75 ? 8.828 -20.047 47.594 1 33.72 75 VAL A CA 1
ATOM 626 C C . VAL A 1 75 ? 7.766 -18.953 47.562 1 33.72 75 VAL A C 1
ATOM 628 O O . VAL A 1 75 ? 7.77 -18.047 48.406 1 33.72 75 VAL A O 1
ATOM 631 N N . ILE A 1 76 ? 7.199 -18.672 46.375 1 32.5 76 ILE A N 1
ATOM 632 C CA . ILE A 1 76 ? 6.098 -17.719 46.25 1 32.5 76 ILE A CA 1
ATOM 633 C C . ILE A 1 76 ? 4.766 -18.438 46.438 1 32.5 76 ILE A C 1
ATOM 635 O O . ILE A 1 76 ? 4.508 -19.469 45.812 1 32.5 76 ILE A O 1
ATOM 639 N N . TYR A 1 77 ? 4.078 -18.266 47.5 1 31.16 77 TYR A N 1
ATOM 640 C CA . TYR A 1 77 ? 2.748 -18.766 47.812 1 31.16 77 TYR A CA 1
ATOM 641 C C . TYR A 1 77 ? 1.668 -17.875 47.219 1 31.16 77 TYR A C 1
ATOM 643 O O . TYR A 1 77 ? 1.621 -16.672 47.5 1 31.16 77 TYR A O 1
ATOM 651 N N . CYS A 1 78 ? 1.171 -18.219 45.969 1 31.53 78 CYS A N 1
ATOM 652 C CA . CYS A 1 78 ? 0.072 -17.469 45.406 1 31.53 78 CYS A CA 1
ATOM 653 C C . CYS A 1 78 ? -1.252 -18.203 45.562 1 31.53 78 CYS A C 1
ATOM 655 O O . CYS A 1 78 ? -1.327 -19.406 45.344 1 31.53 78 CYS A O 1
ATOM 657 N N . ILE A 1 79 ? -2.26 -17.766 46.344 1 33.56 79 ILE A N 1
ATOM 658 C CA . ILE A 1 79 ? -3.611 -18.297 46.438 1 33.56 79 ILE A CA 1
ATOM 659 C C . ILE A 1 79 ? -4.484 -17.734 45.344 1 33.56 79 ILE A C 1
ATOM 661 O O . ILE A 1 79 ? -4.555 -16.5 45.156 1 33.56 79 ILE A O 1
ATOM 665 N N . CYS A 1 80 ? -4.863 -18.516 44.281 1 31.27 80 CYS A N 1
ATOM 666 C CA . CYS A 1 80 ? -5.785 -18.109 43.219 1 31.27 80 CYS A CA 1
ATOM 667 C C . CYS A 1 80 ? -7.223 -18.453 43.594 1 31.27 80 CYS A C 1
ATOM 669 O O . CYS A 1 80 ? -7.508 -19.562 44.062 1 31.27 80 CYS A O 1
ATOM 671 N N . SER A 1 81 ? -8.078 -17.469 44 1 34.47 81 SER A N 1
ATOM 672 C CA . SER A 1 81 ? -9.5 -17.672 44.281 1 34.47 81 SER A CA 1
ATOM 673 C C . SER A 1 81 ? -10.344 -17.406 43.031 1 34.47 81 SER A C 1
ATOM 675 O O . SER A 1 81 ? -10.055 -16.5 42.25 1 34.47 81 SER A O 1
ATOM 677 N N . PHE A 1 82 ? -11.25 -18.406 42.656 1 31.67 82 PHE A N 1
ATOM 678 C CA . PHE A 1 82 ? -12.195 -18.359 41.531 1 31.67 82 PHE A CA 1
ATOM 679 C C . PHE A 1 82 ? -13.555 -17.875 42 1 31.67 82 PHE A C 1
ATOM 681 O O . PHE A 1 82 ? -14.078 -18.344 43.031 1 31.67 82 PHE A O 1
ATOM 688 N N . GLN A 1 83 ? -13.914 -16.578 41.781 1 32.75 83 GLN A N 1
ATOM 689 C CA . GLN A 1 83 ? -15.281 -16.156 42.094 1 32.75 83 GLN A CA 1
ATOM 690 C C . GLN A 1 83 ? -16.156 -16.188 40.844 1 32.75 83 GLN A C 1
ATOM 692 O O . GLN A 1 83 ? -15.758 -15.719 39.781 1 32.75 83 GLN A O 1
ATOM 697 N N . GLU A 1 84 ? -17.297 -16.922 40.938 1 33.22 84 GLU A N 1
ATOM 698 C CA . GLU A 1 84 ? -18.359 -16.969 39.938 1 33.22 84 GLU A CA 1
ATOM 699 C C . GLU A 1 84 ? -19.078 -15.633 39.812 1 33.22 84 GLU A C 1
ATOM 701 O O . GLU A 1 84 ? -19.422 -15.023 40.844 1 33.22 84 GLU A O 1
ATOM 706 N N . VAL A 1 85 ? -18.922 -14.758 38.812 1 31.44 85 VAL A N 1
ATOM 707 C CA . VAL A 1 85 ? -19.719 -13.555 38.656 1 31.44 85 VAL A CA 1
ATOM 708 C C . VAL A 1 85 ? -21.094 -13.914 38.094 1 31.44 85 VAL A C 1
ATOM 710 O O . VAL A 1 85 ? -21.203 -14.758 37.188 1 31.44 85 VAL A O 1
ATOM 713 N N . PRO A 1 86 ? -22.156 -13.539 38.812 1 31.11 86 PRO A N 1
ATOM 714 C CA . PRO A 1 86 ? -23.531 -13.82 38.375 1 31.11 86 PRO A CA 1
ATOM 715 C C . PRO A 1 86 ? -23.812 -13.352 36.938 1 31.11 86 PRO A C 1
ATOM 717 O O . PRO A 1 86 ? -23.219 -12.383 36.469 1 31.11 86 PRO A O 1
ATOM 720 N N . LYS A 1 87 ? -24.641 -14.18 36.188 1 32.44 87 LYS A N 1
ATOM 721 C CA . LYS A 1 87 ? -25.031 -14.141 34.781 1 32.44 87 LYS A CA 1
ATOM 722 C C . LYS A 1 87 ? -25.781 -12.852 34.469 1 32.44 87 LYS A C 1
ATOM 724 O O . LYS A 1 87 ? -26.156 -12.617 33.312 1 32.44 87 LYS A O 1
ATOM 729 N N . GLY A 1 88 ? -26.562 -12.234 35.219 1 31.97 88 GLY A N 1
ATOM 730 C CA . GLY A 1 88 ? -27.672 -11.344 34.875 1 31.97 88 GLY A CA 1
ATOM 731 C C . GLY A 1 88 ? -27.203 -10 34.344 1 31.97 88 GLY A C 1
ATOM 732 O O . GLY A 1 88 ? -28.016 -9.117 34.094 1 31.97 88 GLY A O 1
ATOM 733 N N . THR A 1 89 ? -26.188 -9.406 34.844 1 29.61 89 THR A N 1
ATOM 734 C CA . THR A 1 89 ? -26.078 -7.996 34.469 1 29.61 89 THR A CA 1
ATOM 735 C C . THR A 1 89 ? -25.844 -7.844 32.969 1 29.61 89 THR A C 1
ATOM 737 O O . THR A 1 89 ? -25.109 -8.617 32.375 1 29.61 89 THR A O 1
ATOM 740 N N . LYS A 1 90 ? -26.844 -7.098 32.312 1 31.69 90 LYS A N 1
ATOM 741 C CA . LYS A 1 90 ? -26.766 -6.746 30.906 1 31.69 90 LYS A CA 1
ATOM 742 C C . LYS A 1 90 ? -25.328 -6.457 30.484 1 31.69 90 LYS A C 1
ATOM 744 O O . LYS A 1 90 ? -24.625 -5.672 31.125 1 31.69 90 LYS A O 1
ATOM 749 N N . PRO A 1 91 ? -24.703 -7.359 29.812 1 33.69 91 PRO A N 1
ATOM 750 C CA . PRO A 1 91 ? -23.297 -7.16 29.453 1 33.69 91 PRO A CA 1
ATOM 751 C C . PRO A 1 91 ? -23 -5.73 29 1 33.69 91 PRO A C 1
ATOM 753 O O . PRO A 1 91 ? -23.844 -5.094 28.375 1 33.69 91 PRO A O 1
ATOM 756 N N . LEU A 1 92 ? -22.469 -4.801 29.75 1 34.88 92 LEU A N 1
ATOM 757 C CA . LEU A 1 92 ? -21.938 -3.541 29.234 1 34.88 92 LEU A CA 1
ATOM 758 C C . LEU A 1 92 ? -21.547 -3.666 27.766 1 34.88 92 LEU A C 1
ATOM 760 O O . LEU A 1 92 ? -21.234 -4.758 27.297 1 34.88 92 LEU A O 1
ATOM 764 N N . PRO A 1 93 ? -21.953 -2.707 26.844 1 40.16 93 PRO A N 1
ATOM 765 C CA . PRO A 1 93 ? -21.594 -2.818 25.422 1 40.16 93 PRO A CA 1
ATOM 766 C C . PRO A 1 93 ? -20.219 -3.447 25.219 1 40.16 93 PRO A C 1
ATOM 768 O O . PRO A 1 93 ? -19.234 -2.998 25.812 1 40.16 93 PRO A O 1
ATOM 771 N N . SER A 1 94 ? -20.062 -4.621 25.297 1 43.41 94 SER A N 1
ATOM 772 C CA . SER A 1 94 ? -18.859 -5.445 25.156 1 43.41 94 SER A CA 1
ATOM 773 C C . SER A 1 94 ? -17.969 -4.918 24.047 1 43.41 94 SER A C 1
ATOM 775 O O . SER A 1 94 ? -18.422 -4.672 22.922 1 43.41 94 SER A O 1
ATOM 777 N N . ASN A 1 95 ? -17.078 -3.91 24.328 1 53.88 95 ASN A N 1
ATOM 778 C CA . ASN A 1 95 ? -15.977 -3.492 23.469 1 53.88 95 ASN A CA 1
ATOM 779 C C . ASN A 1 95 ? -15.352 -4.676 22.734 1 53.88 95 ASN A C 1
ATOM 781 O O . ASN A 1 95 ? -14.148 -4.695 22.484 1 53.88 95 ASN A O 1
ATOM 785 N N . ASN A 1 96 ? -16.125 -5.684 22.578 1 66.06 96 ASN A N 1
ATOM 786 C CA . ASN A 1 96 ? -15.617 -6.844 21.859 1 66.06 96 ASN A CA 1
ATOM 787 C C . ASN A 1 96 ? -15.438 -6.547 20.375 1 66.06 96 ASN A C 1
ATOM 789 O O . ASN A 1 96 ? -16.391 -6.133 19.703 1 66.06 96 ASN A O 1
ATOM 793 N N . VAL A 1 97 ? -14.305 -6.512 19.984 1 74.81 97 VAL A N 1
ATOM 794 C CA . VAL A 1 97 ? -13.914 -6.254 18.594 1 74.81 97 VAL A CA 1
ATOM 795 C C . VAL A 1 97 ? -14.82 -7.031 17.656 1 74.81 97 VAL A C 1
ATOM 797 O O . VAL A 1 97 ? -15.156 -6.547 16.562 1 74.81 97 VAL A O 1
ATOM 800 N N . GLN A 1 98 ? -15.438 -8.078 18.125 1 82 98 GLN A N 1
ATOM 801 C CA . GLN A 1 98 ? -16.266 -8.93 17.266 1 82 98 GLN A CA 1
ATOM 802 C C . GLN A 1 98 ? -17.656 -8.336 17.078 1 82 98 GLN A C 1
ATOM 804 O O . GLN A 1 98 ? -18.391 -8.75 16.188 1 82 98 GLN A O 1
ATOM 809 N N . ASP A 1 99 ? -17.938 -7.391 17.859 1 86.44 99 ASP A N 1
ATOM 810 C CA . ASP A 1 99 ? -19.266 -6.766 17.766 1 86.44 99 ASP A CA 1
ATOM 811 C C . ASP A 1 99 ? -19.281 -5.707 16.672 1 86.44 99 ASP A C 1
ATOM 813 O O . ASP A 1 99 ? -20.359 -5.258 16.25 1 86.44 99 ASP A O 1
ATOM 817 N N . GLU A 1 100 ? -18.141 -5.316 16.203 1 93.19 100 GLU A N 1
ATOM 818 C CA . GLU A 1 100 ? -18.047 -4.375 15.094 1 93.19 100 GLU A CA 1
ATOM 819 C C . GLU A 1 100 ? -17.906 -5.105 13.758 1 93.19 100 GLU A C 1
ATOM 821 O O . GLU A 1 100 ? -16.875 -5.742 13.508 1 93.19 100 GLU A O 1
ATOM 826 N N . PRO A 1 101 ? -18.828 -4.988 12.906 1 93.88 101 PRO A N 1
ATOM 827 C CA . PRO A 1 101 ? -18.766 -5.703 11.625 1 93.88 101 PRO A CA 1
ATOM 828 C C . PRO A 1 101 ? -17.484 -5.418 10.852 1 93.88 101 PRO A C 1
ATOM 830 O O . PRO A 1 101 ? -16.938 -6.312 10.203 1 93.88 101 PRO A O 1
ATOM 833 N N . LEU A 1 102 ? -16.969 -4.223 10.93 1 95.19 102 LEU A N 1
ATOM 834 C CA . LEU A 1 102 ? -15.758 -3.834 10.219 1 95.19 102 LEU A CA 1
ATOM 835 C C . LEU A 1 102 ? -14.555 -4.637 10.711 1 95.19 102 LEU A C 1
ATOM 837 O O . LEU A 1 102 ? -13.578 -4.801 9.977 1 95.19 102 LEU A O 1
ATOM 841 N N . LEU A 1 103 ? -14.656 -5.125 11.953 1 95.31 103 LEU A N 1
ATOM 842 C CA . LEU A 1 103 ? -13.5 -5.711 12.617 1 95.31 103 LEU A CA 1
ATOM 843 C C . LEU A 1 103 ? -13.688 -7.207 12.828 1 95.31 103 LEU A C 1
ATOM 845 O O . LEU A 1 103 ? -12.742 -7.914 13.188 1 95.31 103 LEU A O 1
ATOM 849 N N . ARG A 1 104 ? -14.875 -7.707 12.578 1 93.25 104 ARG A N 1
ATOM 850 C CA . ARG A 1 104 ? -15.203 -9.109 12.812 1 93.25 104 ARG A CA 1
ATOM 851 C C . ARG A 1 104 ? -14.398 -10.023 11.898 1 93.25 104 ARG A C 1
ATOM 853 O O . ARG A 1 104 ? -14.227 -9.727 10.711 1 93.25 104 ARG A O 1
ATOM 860 N N . ASP A 1 105 ? -13.914 -11.109 12.438 1 90.25 105 ASP A N 1
ATOM 861 C CA . ASP A 1 105 ? -13.141 -12.078 11.664 1 90.25 105 ASP A CA 1
ATOM 862 C C . ASP A 1 105 ? -13.891 -12.477 10.391 1 90.25 105 ASP A C 1
ATOM 864 O O . ASP A 1 105 ? -15.086 -12.766 10.43 1 90.25 105 ASP A O 1
ATOM 868 N N . ASN A 1 106 ? -13.125 -12.422 9.289 1 88.12 106 ASN A N 1
ATOM 869 C CA . ASN A 1 106 ? -13.672 -12.719 7.965 1 88.12 106 ASN A CA 1
ATOM 870 C C . ASN A 1 106 ? -12.781 -13.695 7.199 1 88.12 106 ASN A C 1
ATOM 872 O O . ASN A 1 106 ? -11.812 -13.281 6.555 1 88.12 106 ASN A O 1
ATOM 876 N N . PRO A 1 107 ? -13.109 -14.938 7.195 1 83.19 107 PRO A N 1
ATOM 877 C CA . PRO A 1 107 ? -12.281 -15.914 6.488 1 83.19 107 PRO A CA 1
ATOM 878 C C . PRO A 1 107 ? -12.273 -15.703 4.977 1 83.19 107 PRO A C 1
ATOM 880 O O . PRO A 1 107 ? -11.438 -16.266 4.27 1 83.19 107 PRO A O 1
ATOM 883 N N . HIS A 1 108 ? -13.133 -14.93 4.461 1 82.06 108 HIS A N 1
ATOM 884 C CA . HIS A 1 108 ? -13.25 -14.703 3.025 1 82.06 108 HIS A CA 1
ATOM 885 C C . HIS A 1 108 ? -12.578 -13.406 2.611 1 82.06 108 HIS A C 1
ATOM 887 O O . HIS A 1 108 ? -12.797 -12.906 1.505 1 82.06 108 HIS A O 1
ATOM 893 N N . ARG A 1 109 ? -11.773 -12.914 3.48 1 82.31 109 ARG A N 1
ATOM 894 C CA . ARG A 1 109 ? -11.211 -11.586 3.262 1 82.31 109 ARG A CA 1
ATOM 895 C C . ARG A 1 109 ? -10.109 -11.617 2.207 1 82.31 109 ARG A C 1
ATOM 897 O O . ARG A 1 109 ? -9.531 -10.586 1.87 1 82.31 109 ARG A O 1
ATOM 904 N N . PHE A 1 110 ? -9.867 -12.75 1.625 1 83.12 110 PHE A N 1
ATOM 905 C CA . PHE A 1 110 ? -8.758 -12.875 0.687 1 83.12 110 PHE A CA 1
ATOM 906 C C . PHE A 1 110 ? -9.227 -12.625 -0.741 1 83.12 110 PHE A C 1
ATOM 908 O O . PHE A 1 110 ? -8.406 -12.508 -1.656 1 83.12 110 PHE A O 1
ATOM 915 N N . VAL A 1 111 ? -10.508 -12.594 -0.873 1 88.69 111 VAL A N 1
ATOM 916 C CA . VAL A 1 111 ? -11.062 -12.289 -2.186 1 88.69 111 VAL A CA 1
ATOM 917 C C . VAL A 1 111 ? -11.875 -10.992 -2.111 1 88.69 111 VAL A C 1
ATOM 919 O O . VAL A 1 111 ? -12.523 -10.719 -1.096 1 88.69 111 VAL A O 1
ATOM 922 N N . ILE A 1 112 ? -11.945 -10.266 -3.17 1 91.62 112 ILE A N 1
ATOM 923 C CA . ILE A 1 112 ? -12.531 -8.938 -3.131 1 91.62 112 ILE A CA 1
ATOM 924 C C . ILE A 1 112 ? -14.023 -9.016 -3.447 1 91.62 112 ILE A C 1
ATOM 926 O O . ILE A 1 112 ? -14.836 -8.344 -2.809 1 91.62 112 ILE A O 1
ATOM 930 N N . PHE A 1 113 ? -14.375 -9.828 -4.426 1 91.19 113 PHE A N 1
ATOM 931 C CA . PHE A 1 113 ? -15.773 -9.891 -4.82 1 91.19 113 PHE A CA 1
ATOM 932 C C . PHE A 1 113 ? -16.5 -11.008 -4.07 1 91.19 113 PHE A C 1
ATOM 934 O O . PHE A 1 113 ? -15.898 -12.047 -3.764 1 91.19 113 PHE A O 1
ATOM 941 N N . PRO A 1 114 ? -17.75 -10.828 -3.775 1 92.31 114 PRO A N 1
ATOM 942 C CA . PRO A 1 114 ? -18.562 -9.664 -4.141 1 92.31 114 PRO A CA 1
ATOM 943 C C . PRO A 1 114 ? -18.344 -8.469 -3.221 1 92.31 114 PRO A C 1
ATOM 945 O O . PRO A 1 114 ? -18.031 -8.648 -2.039 1 92.31 114 PRO A O 1
ATOM 948 N N . ILE A 1 115 ? -18.562 -7.332 -3.773 1 94.81 115 ILE A N 1
ATOM 949 C CA . ILE A 1 115 ? -18.453 -6.109 -2.986 1 94.81 115 ILE A CA 1
ATOM 950 C C . ILE A 1 115 ? -19.625 -6.008 -2.014 1 94.81 115 ILE A C 1
ATOM 952 O O . ILE A 1 115 ? -20.781 -6.117 -2.418 1 94.81 115 ILE A O 1
ATOM 956 N N . GLN A 1 116 ? -19.312 -5.812 -0.79 1 94.44 116 GLN A N 1
ATOM 957 C CA . GLN A 1 116 ? -20.344 -5.707 0.243 1 94.44 116 GLN A CA 1
ATOM 958 C C . GLN A 1 116 ? -20.578 -4.254 0.643 1 94.44 116 GLN A C 1
ATOM 960 O O . GLN A 1 116 ? -21.719 -3.846 0.891 1 94.44 116 GLN A O 1
ATOM 965 N N . TYR A 1 117 ? -19.578 -3.459 0.762 1 97.06 117 TYR A N 1
ATOM 966 C CA . TYR A 1 117 ? -19.641 -2.045 1.114 1 97.06 117 TYR A CA 1
ATOM 967 C C . TYR A 1 117 ? -19.344 -1.167 -0.096 1 97.06 117 TYR A C 1
ATOM 969 O O . TYR A 1 117 ? -18.219 -0.714 -0.277 1 97.06 117 TYR A O 1
ATOM 977 N N . HIS A 1 118 ? -20.328 -0.801 -0.809 1 97.56 118 HIS A N 1
ATOM 978 C CA . HIS A 1 118 ? -20.188 -0.114 -2.088 1 97.56 118 HIS A CA 1
ATOM 979 C C . HIS A 1 118 ? -19.656 1.302 -1.898 1 97.56 118 HIS A C 1
ATOM 981 O O . HIS A 1 118 ? -18.922 1.811 -2.744 1 97.56 118 HIS A O 1
ATOM 987 N N . ASP A 1 119 ? -20.062 1.97 -0.814 1 98.06 119 ASP A N 1
ATOM 988 C CA . ASP A 1 119 ? -19.562 3.318 -0.557 1 98.06 119 ASP A CA 1
ATOM 989 C C . ASP A 1 119 ? -18.062 3.299 -0.234 1 98.06 119 ASP A C 1
ATOM 991 O O . ASP A 1 119 ? -17.328 4.172 -0.681 1 98.06 119 ASP A O 1
ATOM 995 N N . ILE A 1 120 ? -17.594 2.281 0.525 1 98.38 120 ILE A N 1
ATOM 996 C CA . ILE A 1 120 ? -16.172 2.125 0.811 1 98.38 120 ILE A CA 1
ATOM 997 C C . ILE A 1 120 ? -15.414 1.82 -0.48 1 98.38 120 ILE A C 1
ATOM 999 O O . ILE A 1 120 ? -14.344 2.377 -0.725 1 98.38 120 ILE A O 1
ATOM 1003 N N . TRP A 1 121 ? -15.977 0.996 -1.293 1 98.12 121 TRP A N 1
ATOM 1004 C CA . TRP A 1 121 ? -15.359 0.649 -2.57 1 98.12 121 TRP A CA 1
ATOM 1005 C C . TRP A 1 121 ? -15.219 1.88 -3.459 1 98.12 121 TRP A C 1
ATOM 1007 O O . TRP A 1 121 ? -14.188 2.07 -4.105 1 98.12 121 TRP A O 1
ATOM 1017 N N . GLN A 1 122 ? -16.234 2.701 -3.504 1 97.81 122 GLN A N 1
ATOM 1018 C CA . GLN A 1 122 ? -16.188 3.922 -4.305 1 97.81 122 GLN A CA 1
ATOM 1019 C C . GLN A 1 122 ? -15.062 4.84 -3.846 1 97.81 122 GLN A C 1
ATOM 1021 O O . GLN A 1 122 ? -14.422 5.496 -4.664 1 97.81 122 GLN A O 1
ATOM 1026 N N . MET A 1 123 ? -14.891 4.887 -2.561 1 98.19 123 MET A N 1
ATOM 1027 C CA . MET A 1 123 ? -13.781 5.68 -2.037 1 98.19 123 MET A CA 1
ATOM 1028 C C . MET A 1 123 ? -12.445 5.121 -2.504 1 98.19 123 MET A C 1
ATOM 1030 O O . MET A 1 123 ? -11.531 5.883 -2.83 1 98.19 123 MET A O 1
ATOM 1034 N N . TYR A 1 124 ? -12.367 3.777 -2.502 1 98.38 124 TYR A N 1
ATOM 1035 C CA . TYR A 1 124 ? -11.156 3.139 -3.002 1 98.38 124 TYR A CA 1
ATOM 1036 C C . TYR A 1 124 ? -10.906 3.498 -4.461 1 98.38 124 TYR A C 1
ATOM 1038 O O . TYR A 1 124 ? -9.789 3.859 -4.84 1 98.38 124 TYR A O 1
ATOM 1046 N N . LYS A 1 125 ? -11.883 3.463 -5.23 1 97.56 125 LYS A N 1
ATOM 1047 C CA . LYS A 1 125 ? -11.75 3.77 -6.652 1 97.56 125 LYS A CA 1
ATOM 1048 C C . LYS A 1 125 ? -11.391 5.234 -6.867 1 97.56 125 LYS A C 1
ATOM 1050 O O . LYS A 1 125 ? -10.625 5.566 -7.781 1 97.56 125 LYS A O 1
ATOM 1055 N N . LYS A 1 126 ? -11.922 6.109 -6.055 1 96 126 LYS A N 1
ATOM 1056 C CA . LYS A 1 126 ? -11.539 7.516 -6.109 1 96 126 LYS A CA 1
ATOM 1057 C C . LYS A 1 126 ? -10.055 7.691 -5.801 1 96 126 LYS A C 1
ATOM 1059 O O . LYS A 1 126 ? -9.375 8.492 -6.441 1 96 126 LYS A O 1
ATOM 1064 N N . ALA A 1 127 ? -9.594 6.973 -4.801 1 97.06 127 ALA A N 1
ATOM 1065 C CA . ALA A 1 127 ? -8.18 7.027 -4.441 1 97.06 127 ALA A CA 1
ATOM 1066 C C . ALA A 1 127 ? -7.305 6.562 -5.602 1 97.06 127 ALA A C 1
ATOM 1068 O O . ALA A 1 127 ? -6.305 7.211 -5.93 1 97.06 127 ALA A O 1
ATOM 1069 N N . GLU A 1 128 ? -7.68 5.477 -6.207 1 95.94 128 GLU A N 1
ATOM 1070 C CA . GLU A 1 128 ? -6.926 4.938 -7.336 1 95.94 128 GLU A CA 1
ATOM 1071 C C . GLU A 1 128 ? -6.848 5.945 -8.477 1 95.94 128 GLU A C 1
ATOM 1073 O O . GLU A 1 128 ? -5.793 6.105 -9.102 1 95.94 128 GLU A O 1
ATOM 1078 N N . ALA A 1 129 ? -7.914 6.594 -8.711 1 92.81 129 ALA A N 1
ATOM 1079 C CA . ALA A 1 129 ? -8.008 7.539 -9.82 1 92.81 129 ALA A CA 1
ATOM 1080 C C . ALA A 1 129 ? -7.188 8.797 -9.547 1 92.81 129 ALA A C 1
ATOM 1082 O O . ALA A 1 129 ? -6.879 9.555 -10.469 1 92.81 129 ALA A O 1
ATOM 1083 N N . SER A 1 130 ? -6.859 8.992 -8.312 1 93.69 130 SER A N 1
ATOM 1084 C CA . SER A 1 130 ? -6.145 10.203 -7.922 1 93.69 130 SER A CA 1
ATOM 1085 C C . SER A 1 130 ? -4.637 9.961 -7.863 1 93.69 130 SER A C 1
ATOM 1087 O O . SER A 1 130 ? -3.885 10.82 -7.398 1 93.69 130 SER A O 1
ATOM 1089 N N . PHE A 1 131 ? -4.18 8.867 -8.383 1 94.88 131 PHE A N 1
ATOM 1090 C CA . PHE A 1 131 ? -2.781 8.461 -8.289 1 94.88 131 PHE A CA 1
ATOM 1091 C C . PHE A 1 131 ? -1.877 9.484 -8.969 1 94.88 131 PHE A C 1
ATOM 1093 O O . PHE A 1 131 ? -2.225 10.023 -10.016 1 94.88 131 PHE A O 1
ATOM 1100 N N . TRP A 1 132 ? -0.765 9.789 -8.383 1 95.62 132 TRP A N 1
ATOM 1101 C CA . TRP A 1 132 ? 0.301 10.617 -8.945 1 95.62 132 TRP A CA 1
ATOM 1102 C C . TRP A 1 132 ? 1.655 10.227 -8.367 1 95.62 132 TRP A C 1
ATOM 1104 O O . TRP A 1 132 ? 1.727 9.445 -7.414 1 95.62 132 TRP A O 1
ATOM 1114 N N . THR A 1 133 ? 2.791 10.617 -8.961 1 96.19 133 THR A N 1
ATOM 1115 C CA . THR A 1 133 ? 4.137 10.359 -8.461 1 96.19 133 THR A CA 1
ATOM 1116 C C . THR A 1 133 ? 4.941 11.648 -8.375 1 96.19 133 THR A C 1
ATOM 1118 O O . THR A 1 133 ? 4.527 12.68 -8.922 1 96.19 133 THR A O 1
ATOM 1121 N N . ALA A 1 134 ? 6.027 11.641 -7.684 1 96.69 134 ALA A N 1
ATOM 1122 C CA . ALA A 1 134 ? 6.871 12.812 -7.477 1 96.69 134 ALA A CA 1
ATOM 1123 C C . ALA A 1 134 ? 7.434 13.328 -8.797 1 96.69 134 ALA A C 1
ATOM 1125 O O . ALA A 1 134 ? 7.668 14.523 -8.961 1 96.69 134 ALA A O 1
ATOM 1126 N N . GLU A 1 135 ? 7.559 12.453 -9.773 1 93.5 135 GLU A N 1
ATOM 1127 C CA . GLU A 1 135 ? 8.141 12.797 -11.07 1 93.5 135 GLU A CA 1
ATOM 1128 C C . GLU A 1 135 ? 7.238 13.758 -11.844 1 93.5 135 GLU A C 1
ATOM 1130 O O . GLU A 1 135 ? 7.684 14.414 -12.781 1 93.5 135 GLU A O 1
ATOM 1135 N N . GLU A 1 136 ? 6.035 13.836 -11.43 1 92.88 136 GLU A N 1
ATOM 1136 C CA . GLU A 1 136 ? 5.074 14.68 -12.133 1 92.88 136 GLU A CA 1
ATOM 1137 C C . GLU A 1 136 ? 5.191 16.141 -11.688 1 92.88 136 GLU A C 1
ATOM 1139 O O . GLU A 1 136 ? 4.594 17.016 -12.297 1 92.88 136 GLU A O 1
ATOM 1144 N N . VAL A 1 137 ? 5.973 16.438 -10.711 1 95.25 137 VAL A N 1
ATOM 1145 C CA . VAL A 1 137 ? 6.109 17.781 -10.172 1 95.25 137 VAL A CA 1
ATOM 1146 C C . VAL A 1 137 ? 7.406 18.406 -10.68 1 95.25 137 VAL A C 1
ATOM 1148 O O . VAL A 1 137 ? 8.5 17.906 -10.414 1 95.25 137 VAL A O 1
ATOM 1151 N N . ASP A 1 138 ? 7.277 19.5 -11.359 1 95.56 138 ASP A N 1
ATOM 1152 C CA . ASP A 1 138 ? 8.438 20.234 -11.867 1 95.56 138 ASP A CA 1
ATOM 1153 C C . ASP A 1 138 ? 8.906 21.281 -10.852 1 95.56 138 ASP A C 1
ATOM 1155 O O . ASP A 1 138 ? 8.172 22.219 -10.531 1 95.56 138 ASP A O 1
ATOM 1159 N N . LEU A 1 139 ? 10.156 21.188 -10.43 1 96.31 139 LEU A N 1
ATOM 1160 C CA . LEU A 1 139 ? 10.68 22.078 -9.406 1 96.31 139 LEU A CA 1
ATOM 1161 C C . LEU A 1 139 ? 11.672 23.062 -10.016 1 96.31 139 LEU A C 1
ATOM 1163 O O . LEU A 1 139 ? 12.297 23.844 -9.289 1 96.31 139 LEU A O 1
ATOM 1167 N N . SER A 1 140 ? 11.766 23.141 -11.281 1 93.69 140 SER A N 1
ATOM 1168 C CA . SER A 1 140 ? 12.797 23.922 -11.961 1 93.69 140 SER A CA 1
ATOM 1169 C C . SER A 1 140 ? 12.656 25.406 -11.648 1 93.69 140 SER A C 1
ATOM 1171 O O . SER A 1 140 ? 13.656 26.094 -11.414 1 93.69 140 SER A O 1
ATOM 1173 N N . LYS A 1 141 ? 11.508 25.906 -11.633 1 95.94 141 LYS A N 1
ATOM 1174 C CA . LYS A 1 141 ? 11.281 27.328 -11.422 1 95.94 141 LYS A CA 1
ATOM 1175 C C . LYS A 1 141 ? 11.359 27.688 -9.938 1 95.94 141 LYS A C 1
ATOM 1177 O O . LYS A 1 141 ? 11.492 28.859 -9.578 1 95.94 141 LYS A O 1
ATOM 1182 N N . ASP A 1 142 ? 11.234 26.75 -9.031 1 97.81 142 ASP A N 1
ATOM 1183 C CA . ASP A 1 142 ? 11.195 27 -7.594 1 97.81 142 ASP A CA 1
ATOM 1184 C C . ASP A 1 142 ? 12.531 27.531 -7.086 1 97.81 142 ASP A C 1
ATOM 1186 O O . ASP A 1 142 ? 12.57 28.312 -6.129 1 97.81 142 ASP A O 1
ATOM 1190 N N . LEU A 1 143 ? 13.586 27.141 -7.699 1 96.25 143 LEU A N 1
ATOM 1191 C CA . LEU A 1 143 ? 14.891 27.531 -7.191 1 96.25 143 LEU A CA 1
ATOM 1192 C C . LEU A 1 143 ? 15.078 29.047 -7.305 1 96.25 143 LEU A C 1
ATOM 1194 O O . LEU A 1 143 ? 15.633 29.672 -6.406 1 96.25 143 LEU A O 1
ATOM 1198 N N . GLN A 1 144 ? 14.633 29.531 -8.43 1 96.62 144 GLN A N 1
ATOM 1199 C CA . GLN A 1 144 ? 14.711 30.984 -8.594 1 96.62 144 GLN A CA 1
ATOM 1200 C C . GLN A 1 144 ? 13.859 31.703 -7.555 1 96.62 144 GLN A C 1
ATOM 1202 O O . GLN A 1 144 ? 14.281 32.719 -6.98 1 96.62 144 GLN A O 1
ATOM 1207 N N . HIS A 1 145 ? 12.695 31.234 -7.32 1 97.75 145 HIS A N 1
ATOM 1208 C CA . HIS A 1 145 ? 11.828 31.812 -6.297 1 97.75 145 HIS A CA 1
ATOM 1209 C C . HIS A 1 145 ? 12.445 31.672 -4.91 1 97.75 145 HIS A C 1
ATOM 1211 O O . HIS A 1 145 ? 12.445 32.625 -4.125 1 97.75 145 HIS A O 1
ATOM 1217 N N . TRP A 1 146 ? 12.969 30.547 -4.613 1 98 146 TRP A N 1
ATOM 1218 C CA . TRP A 1 146 ? 13.555 30.234 -3.316 1 98 146 TRP A CA 1
ATOM 1219 C C . TRP A 1 146 ? 14.664 31.219 -2.973 1 98 146 TRP A C 1
ATOM 1221 O O . TRP A 1 146 ? 14.742 31.719 -1.848 1 98 146 TRP A O 1
ATOM 1231 N N . GLU A 1 147 ? 15.445 31.531 -3.959 1 96.5 147 GLU A N 1
ATOM 1232 C CA . GLU A 1 147 ? 16.562 32.438 -3.754 1 96.5 147 GLU A CA 1
ATOM 1233 C C . GLU A 1 147 ? 16.078 33.844 -3.449 1 96.5 147 GLU A C 1
ATOM 1235 O O . GLU A 1 147 ? 16.75 34.625 -2.738 1 96.5 147 GLU A O 1
ATOM 1240 N N . SER A 1 148 ? 14.93 34.125 -3.93 1 96.81 148 SER A N 1
ATOM 1241 C CA . SER A 1 148 ? 14.414 35.5 -3.787 1 96.81 148 SER A CA 1
ATOM 1242 C C . SER A 1 148 ? 13.609 35.656 -2.502 1 96.81 148 SER A C 1
ATOM 1244 O O . SER A 1 148 ? 13.297 36.75 -2.092 1 96.81 148 SER A O 1
ATOM 1246 N N . LEU A 1 149 ? 13.328 34.562 -1.812 1 97.94 149 LEU A N 1
ATOM 1247 C CA . LEU A 1 149 ? 12.555 34.625 -0.578 1 97.94 149 LEU A CA 1
ATOM 1248 C C . LEU A 1 149 ? 13.359 35.25 0.547 1 97.94 149 LEU A C 1
ATOM 1250 O O . LEU A 1 149 ? 14.594 35.156 0.563 1 97.94 149 LEU A O 1
ATOM 1254 N N . LYS A 1 150 ? 12.625 35.906 1.481 1 97.31 150 LYS A N 1
ATOM 1255 C CA . LYS A 1 150 ? 13.258 36.406 2.697 1 97.31 150 LYS A CA 1
ATOM 1256 C C . LYS A 1 150 ? 13.688 35.25 3.605 1 97.31 150 LYS A C 1
ATOM 1258 O O . LYS A 1 150 ? 13.109 34.156 3.559 1 97.31 150 LYS A O 1
ATOM 1263 N N . PRO A 1 151 ? 14.703 35.5 4.453 1 97.12 151 PRO A N 1
ATOM 1264 C CA . PRO A 1 151 ? 15.18 34.469 5.359 1 97.12 151 PRO A CA 1
ATOM 1265 C C . PRO A 1 151 ? 14.07 33.906 6.254 1 97.12 151 PRO A C 1
ATOM 1267 O O . PRO A 1 151 ? 14.031 32.688 6.516 1 97.12 151 PRO A O 1
ATOM 1270 N N . GLU A 1 152 ? 13.18 34.781 6.695 1 97.25 152 GLU A N 1
ATOM 1271 C CA . GLU A 1 152 ? 12.086 34.344 7.555 1 97.25 152 GLU A CA 1
ATOM 1272 C C . GLU A 1 152 ? 11.125 33.406 6.805 1 97.25 152 GLU A C 1
ATOM 1274 O O . GLU A 1 152 ? 10.602 32.438 7.379 1 97.25 152 GLU A O 1
ATOM 1279 N N . GLU A 1 153 ? 10.938 33.688 5.523 1 98.12 153 GLU A N 1
ATOM 1280 C CA . GLU A 1 153 ? 10.062 32.844 4.707 1 98.12 153 GLU A CA 1
ATOM 1281 C C . GLU A 1 153 ? 10.695 31.469 4.465 1 98.12 153 GLU A C 1
ATOM 1283 O O . GLU A 1 153 ? 10.016 30.453 4.555 1 98.12 153 GLU A O 1
ATOM 1288 N N . LYS A 1 154 ? 12.008 31.516 4.176 1 98 154 LYS A N 1
ATOM 1289 C CA . LYS A 1 154 ? 12.727 30.25 3.994 1 98 154 LYS A CA 1
ATOM 1290 C C . LYS A 1 154 ? 12.68 29.406 5.258 1 98 154 LYS A C 1
ATOM 1292 O O . LYS A 1 154 ? 12.5 28.188 5.191 1 98 154 LYS A O 1
ATOM 1297 N N . TYR A 1 155 ? 12.859 30.094 6.375 1 96.69 155 TYR A N 1
ATOM 1298 C CA . TYR A 1 155 ? 12.797 29.406 7.664 1 96.69 155 TYR A CA 1
ATOM 1299 C C . TYR A 1 155 ? 11.445 28.75 7.867 1 96.69 155 TYR A C 1
ATOM 1301 O O . TYR A 1 155 ? 11.375 27.562 8.227 1 96.69 155 TYR A O 1
ATOM 1309 N N . PHE A 1 156 ? 10.398 29.469 7.621 1 97.94 156 PHE A N 1
ATOM 1310 C CA . PHE A 1 156 ? 9.047 28.953 7.805 1 97.94 156 PHE A CA 1
ATOM 1311 C C . PHE A 1 156 ? 8.797 27.75 6.906 1 97.94 156 PHE A C 1
ATOM 1313 O O . PHE A 1 156 ? 8.367 26.688 7.379 1 97.94 156 PHE A O 1
ATOM 1320 N N . ILE A 1 157 ? 9.102 27.875 5.625 1 98.25 157 ILE A N 1
ATOM 1321 C CA . ILE A 1 157 ? 8.812 26.844 4.645 1 98.25 157 ILE A CA 1
ATOM 1322 C C . ILE A 1 157 ? 9.625 25.594 4.965 1 98.25 157 ILE A C 1
ATOM 1324 O O . ILE A 1 157 ? 9.094 24.469 4.945 1 98.25 157 ILE A O 1
ATOM 1328 N N . SER A 1 158 ? 10.883 25.781 5.273 1 97.06 158 SER A N 1
ATOM 1329 C CA . SER A 1 158 ? 11.75 24.641 5.57 1 97.06 158 SER A CA 1
ATOM 1330 C C . SER A 1 158 ? 11.234 23.859 6.766 1 97.06 158 SER A C 1
ATOM 1332 O O . SER A 1 158 ? 11.25 22.625 6.758 1 97.06 158 SER A O 1
ATOM 1334 N N . HIS A 1 159 ? 10.727 24.516 7.77 1 95.38 159 HIS A N 1
ATOM 1335 C CA . HIS A 1 159 ? 10.258 23.844 8.977 1 95.38 159 HIS A CA 1
ATOM 1336 C C . HIS A 1 159 ? 8.906 23.172 8.734 1 95.38 159 HIS A C 1
ATOM 1338 O O . HIS A 1 159 ? 8.633 22.109 9.289 1 95.38 159 HIS A O 1
ATOM 1344 N N . VAL A 1 160 ? 8.07 23.75 7.934 1 97 160 VAL A N 1
ATOM 1345 C CA . VAL A 1 160 ? 6.816 23.125 7.539 1 97 160 VAL A CA 1
ATOM 1346 C C . VAL A 1 160 ? 7.109 21.844 6.758 1 97 160 VAL A C 1
ATOM 1348 O O . VAL A 1 160 ? 6.473 20.812 6.984 1 97 160 VAL A O 1
ATOM 1351 N N . LEU A 1 161 ? 8.078 21.938 5.84 1 97 161 LEU A N 1
ATOM 1352 C CA . LEU A 1 161 ? 8.445 20.766 5.039 1 97 161 LEU A CA 1
ATOM 1353 C C . LEU A 1 161 ? 9.016 19.672 5.918 1 97 161 LEU A C 1
ATOM 1355 O O . LEU A 1 161 ? 8.766 18.484 5.684 1 97 161 LEU A O 1
ATOM 1359 N N . ALA A 1 162 ? 9.766 20.047 6.91 1 93.81 162 ALA A N 1
ATOM 1360 C CA . ALA A 1 162 ? 10.32 19.078 7.848 1 93.81 162 ALA A CA 1
ATOM 1361 C C . ALA A 1 162 ? 9.211 18.359 8.602 1 93.81 162 ALA A C 1
ATOM 1363 O O . ALA A 1 162 ? 9.273 17.141 8.797 1 93.81 162 ALA A O 1
ATOM 1364 N N . PHE A 1 163 ? 8.266 19.109 9.023 1 93.88 163 PHE A N 1
ATOM 1365 C CA . PHE A 1 163 ? 7.09 18.547 9.688 1 93.88 163 PHE A CA 1
ATOM 1366 C C . PHE A 1 163 ? 6.363 17.578 8.758 1 93.88 163 PHE A C 1
ATOM 1368 O O . PHE A 1 163 ? 6.012 16.469 9.164 1 93.88 163 PHE A O 1
ATOM 1375 N N . PHE A 1 164 ? 6.102 17.969 7.5 1 95 164 PHE A N 1
ATOM 1376 C CA . PHE A 1 164 ? 5.414 17.141 6.523 1 95 164 PHE A CA 1
ATOM 1377 C C . PHE A 1 164 ? 6.16 15.82 6.312 1 95 164 PHE A C 1
ATOM 1379 O O . PHE A 1 164 ? 5.562 14.75 6.348 1 95 164 PHE A O 1
ATOM 1386 N N . ALA A 1 165 ? 7.434 15.922 6.121 1 91 165 ALA A N 1
ATOM 1387 C CA . ALA A 1 165 ? 8.258 14.758 5.789 1 91 165 ALA A CA 1
ATOM 1388 C C . ALA A 1 165 ? 8.219 13.719 6.906 1 91 165 ALA A C 1
ATOM 1390 O O . ALA A 1 165 ? 8.211 12.516 6.645 1 91 165 ALA A O 1
ATOM 1391 N N . ALA A 1 166 ? 8.125 14.141 8.117 1 88.06 166 ALA A N 1
ATOM 1392 C CA . ALA A 1 166 ? 8.125 13.234 9.266 1 88.06 166 ALA A CA 1
ATOM 1393 C C . ALA A 1 166 ? 6.723 12.695 9.539 1 88.06 166 ALA A C 1
ATOM 1395 O O . ALA A 1 166 ? 6.559 11.531 9.922 1 88.06 166 ALA A O 1
ATOM 1396 N N . SER A 1 167 ? 5.719 13.461 9.312 1 90.62 167 SER A N 1
ATOM 1397 C CA . SER A 1 167 ? 4.344 13.148 9.695 1 90.62 167 SER A CA 1
ATOM 1398 C C . SER A 1 167 ? 3.785 12 8.867 1 90.62 167 SER A C 1
ATOM 1400 O O . SER A 1 167 ? 3.117 11.109 9.398 1 90.62 167 SER A O 1
ATOM 1402 N N . ASP A 1 168 ? 4.109 11.953 7.605 1 90.88 168 ASP A N 1
ATOM 1403 C CA . ASP A 1 168 ? 3.562 10.914 6.742 1 90.88 168 ASP A CA 1
ATOM 1404 C C . ASP A 1 168 ? 4.156 9.547 7.082 1 90.88 168 ASP A C 1
ATOM 1406 O O . ASP A 1 168 ? 3.5 8.516 6.91 1 90.88 168 ASP A O 1
ATOM 1410 N N . GLY A 1 169 ? 5.371 9.57 7.57 1 89.44 169 GLY A N 1
ATOM 1411 C CA . GLY A 1 169 ? 5.926 8.328 8.094 1 89.44 169 GLY A CA 1
ATOM 1412 C C . GLY A 1 169 ? 5.164 7.797 9.297 1 89.44 169 GLY A C 1
ATOM 1413 O O . GLY A 1 169 ? 4.945 6.59 9.414 1 89.44 169 GLY A O 1
ATOM 1414 N N . ILE A 1 170 ? 4.711 8.68 10.141 1 90 170 ILE A N 1
ATOM 1415 C CA . ILE A 1 170 ? 3.959 8.305 11.336 1 90 170 ILE A CA 1
ATOM 1416 C C . ILE A 1 170 ? 2.574 7.805 10.93 1 90 170 ILE A C 1
ATOM 1418 O O . ILE A 1 170 ? 2.084 6.812 11.484 1 90 170 ILE A O 1
ATOM 1422 N N . VAL A 1 171 ? 2.014 8.484 9.992 1 93.38 171 VAL A N 1
ATOM 1423 C CA . VAL A 1 171 ? 0.719 8.047 9.484 1 93.38 171 VAL A CA 1
ATOM 1424 C C . VAL A 1 171 ? 0.833 6.633 8.93 1 93.38 171 VAL A C 1
ATOM 1426 O O . VAL A 1 171 ? -0.014 5.777 9.211 1 93.38 171 VAL A O 1
ATOM 1429 N N . ASN A 1 172 ? 1.849 6.418 8.18 1 93.19 172 ASN A N 1
ATOM 1430 C CA . ASN A 1 172 ? 2.061 5.102 7.578 1 93.19 172 ASN A CA 1
ATOM 1431 C C . ASN A 1 172 ? 2.264 4.027 8.648 1 93.19 172 ASN A C 1
ATOM 1433 O O . ASN A 1 172 ? 1.828 2.889 8.477 1 93.19 172 ASN A O 1
ATOM 1437 N N . GLU A 1 173 ? 2.908 4.387 9.688 1 90.06 173 GLU A N 1
ATOM 1438 C CA . GLU A 1 173 ? 3.064 3.459 10.797 1 90.06 173 GLU A CA 1
ATOM 1439 C C . GLU A 1 173 ? 1.71 3.035 11.359 1 90.06 173 GLU A C 1
ATOM 1441 O O . GLU A 1 173 ? 1.489 1.855 11.641 1 90.06 173 GLU A O 1
ATOM 1446 N N . ASN A 1 174 ? 0.894 3.963 11.516 1 94.06 174 ASN A N 1
ATOM 1447 C CA . ASN A 1 174 ? -0.452 3.686 12.008 1 94.06 174 ASN A CA 1
ATOM 1448 C C . ASN A 1 174 ? -1.216 2.766 11.062 1 94.06 174 ASN A C 1
ATOM 1450 O O . ASN A 1 174 ? -1.847 1.802 11.5 1 94.06 174 ASN A O 1
ATOM 1454 N N . LEU A 1 175 ? -1.148 3.059 9.789 1 96.38 175 LEU A N 1
ATOM 1455 C CA . LEU A 1 175 ? -1.877 2.287 8.789 1 96.38 175 LEU A CA 1
ATOM 1456 C C . LEU A 1 175 ? -1.39 0.843 8.758 1 96.38 175 LEU A C 1
ATOM 1458 O O . LEU A 1 175 ? -2.197 -0.089 8.773 1 96.38 175 LEU A O 1
ATOM 1462 N N . VAL A 1 176 ? -0.113 0.664 8.758 1 91.81 176 VAL A N 1
ATOM 1463 C CA . VAL A 1 176 ? 0.476 -0.661 8.594 1 91.81 176 VAL A CA 1
ATOM 1464 C C . VAL A 1 176 ? 0.364 -1.445 9.898 1 91.81 176 VAL A C 1
ATOM 1466 O O . VAL A 1 176 ? -0.018 -2.617 9.898 1 91.81 176 VAL A O 1
ATOM 1469 N N . GLU A 1 177 ? 0.583 -0.809 11 1 88.25 177 GLU A N 1
ATOM 1470 C CA . GLU A 1 177 ? 0.729 -1.516 12.273 1 88.25 177 GLU A CA 1
ATOM 1471 C C . GLU A 1 177 ? -0.622 -1.709 12.953 1 88.25 177 GLU A C 1
ATOM 1473 O O . GLU A 1 177 ? -0.793 -2.633 13.75 1 88.25 177 GLU A O 1
ATOM 1478 N N . ARG A 1 178 ? -1.521 -0.875 12.594 1 93.06 178 ARG A N 1
ATOM 1479 C CA . ARG A 1 178 ? -2.76 -0.941 13.359 1 93.06 178 ARG A CA 1
ATOM 1480 C C . ARG A 1 178 ? -3.959 -1.169 12.445 1 93.06 178 ARG A C 1
ATOM 1482 O O . ARG A 1 178 ? -4.465 -2.289 12.344 1 93.06 178 ARG A O 1
ATOM 1489 N N . PHE A 1 179 ? -4.305 -0.241 11.656 1 95.12 179 PHE A N 1
ATOM 1490 C CA . PHE A 1 179 ? -5.574 -0.252 10.945 1 95.12 179 PHE A CA 1
ATOM 1491 C C . PHE A 1 179 ? -5.645 -1.43 9.977 1 95.12 179 PHE A C 1
ATOM 1493 O O . PHE A 1 179 ? -6.645 -2.152 9.945 1 95.12 179 PHE A O 1
ATOM 1500 N N . SER A 1 180 ? -4.605 -1.625 9.242 1 93.69 180 SER A N 1
ATOM 1501 C CA . SER A 1 180 ? -4.629 -2.689 8.242 1 93.69 180 SER A CA 1
ATOM 1502 C C . SER A 1 180 ? -4.652 -4.062 8.906 1 93.69 180 SER A C 1
ATOM 1504 O O . SER A 1 180 ? -5.039 -5.051 8.273 1 93.69 180 SER A O 1
ATOM 1506 N N . GLN A 1 181 ? -4.246 -4.129 10.109 1 89.81 181 GLN A N 1
ATOM 1507 C CA . GLN A 1 181 ? -4.254 -5.395 10.836 1 89.81 181 GLN A CA 1
ATOM 1508 C C . GLN A 1 181 ? -5.641 -5.695 11.406 1 89.81 181 GLN A C 1
ATOM 1510 O O . GLN A 1 181 ? -6.055 -6.855 11.461 1 89.81 181 GLN A O 1
ATOM 1515 N N . GLU A 1 182 ? -6.312 -4.691 11.719 1 92.62 182 GLU A N 1
ATOM 1516 C CA . GLU A 1 182 ? -7.555 -4.863 12.461 1 92.62 182 GLU A CA 1
ATOM 1517 C C . GLU A 1 182 ? -8.75 -4.957 11.516 1 92.62 182 GLU A C 1
ATOM 1519 O O . GLU A 1 182 ? -9.688 -5.727 11.766 1 92.62 182 GLU A O 1
ATOM 1524 N N . ILE A 1 183 ? -8.742 -4.234 10.492 1 95.69 183 ILE A N 1
ATOM 1525 C CA . ILE A 1 183 ? -9.883 -4.156 9.586 1 95.69 183 ILE A CA 1
ATOM 1526 C C . ILE A 1 183 ? -10.008 -5.461 8.797 1 95.69 183 ILE A C 1
ATOM 1528 O O . ILE A 1 183 ? -9.008 -5.996 8.312 1 95.69 183 ILE A O 1
ATOM 1532 N N . GLN A 1 184 ? -11.273 -5.941 8.68 1 94.38 184 GLN A N 1
ATOM 1533 C CA . GLN A 1 184 ? -11.492 -7.238 8.047 1 94.38 184 GLN A CA 1
ATOM 1534 C C . GLN A 1 184 ? -12.258 -7.086 6.738 1 94.38 184 GLN A C 1
ATOM 1536 O O . GLN A 1 184 ? -12.344 -8.031 5.949 1 94.38 184 GLN A O 1
ATOM 1541 N N . VAL A 1 185 ? -12.766 -5.957 6.531 1 94.94 185 VAL A N 1
ATOM 1542 C CA . VAL A 1 185 ? -13.531 -5.676 5.32 1 94.94 185 VAL A CA 1
ATOM 1543 C C . VAL A 1 185 ? -12.578 -5.438 4.152 1 94.94 185 VAL A C 1
ATOM 1545 O O . VAL A 1 185 ? -11.766 -4.508 4.184 1 94.94 185 VAL A O 1
ATOM 1548 N N . THR A 1 186 ? -12.75 -6.168 3.129 1 94.5 186 THR A N 1
ATOM 1549 C CA . THR A 1 186 ? -11.781 -6.203 2.037 1 94.5 186 THR A CA 1
ATOM 1550 C C . THR A 1 186 ? -11.727 -4.859 1.316 1 94.5 186 THR A C 1
ATOM 1552 O O . THR A 1 186 ? -10.656 -4.402 0.917 1 94.5 186 THR A O 1
ATOM 1555 N N . GLU A 1 187 ? -12.891 -4.23 1.094 1 97.31 187 GLU A N 1
ATOM 1556 C CA . GLU A 1 187 ? -12.938 -2.932 0.427 1 97.31 187 GLU A CA 1
ATOM 1557 C C . GLU A 1 187 ? -12.109 -1.896 1.176 1 97.31 187 GLU A C 1
ATOM 1559 O O . GLU A 1 187 ? -11.375 -1.118 0.56 1 97.31 187 GLU A O 1
ATOM 1564 N N . ALA A 1 188 ? -12.188 -1.927 2.469 1 98 188 ALA A N 1
ATOM 1565 C CA . ALA A 1 188 ? -11.43 -0.989 3.293 1 98 188 ALA A CA 1
ATOM 1566 C C . ALA A 1 188 ? -9.938 -1.308 3.256 1 98 188 ALA A C 1
ATOM 1568 O O . ALA A 1 188 ? -9.102 -0.401 3.262 1 98 188 ALA A O 1
ATOM 1569 N N . ARG A 1 189 ? -9.633 -2.568 3.219 1 96.62 189 ARG A N 1
ATOM 1570 C CA . ARG A 1 189 ? -8.242 -2.986 3.127 1 96.62 189 ARG A CA 1
ATOM 1571 C C . ARG A 1 189 ? -7.609 -2.504 1.826 1 96.62 189 ARG A C 1
ATOM 1573 O O . ARG A 1 189 ? -6.4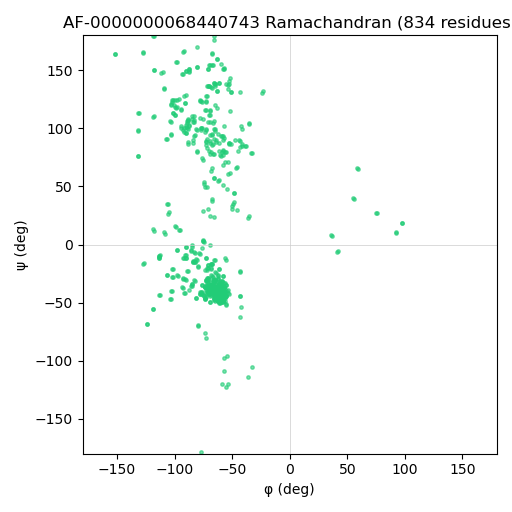45 -2.104 1.806 1 96.62 189 ARG A O 1
ATOM 1580 N N . CYS A 1 190 ? -8.367 -2.578 0.783 1 97.44 190 CYS A N 1
ATOM 1581 C CA . CYS A 1 190 ? -7.887 -2.064 -0.495 1 97.44 190 CYS A CA 1
ATOM 1582 C C . CYS A 1 190 ? -7.57 -0.577 -0.398 1 97.44 190 CYS A C 1
ATOM 1584 O O . CYS A 1 190 ? -6.527 -0.129 -0.876 1 97.44 190 CYS A O 1
ATOM 1586 N N . PHE A 1 191 ? -8.461 0.172 0.254 1 98.5 191 PHE A N 1
ATOM 1587 C CA . PHE A 1 191 ? -8.227 1.603 0.411 1 98.5 191 PHE A CA 1
ATOM 1588 C C . PHE A 1 191 ? -6.965 1.855 1.225 1 98.5 191 PHE A C 1
ATOM 1590 O O . PHE A 1 191 ? -6.113 2.654 0.827 1 98.5 191 PHE A O 1
ATOM 1597 N N . TYR A 1 192 ? -6.836 1.188 2.348 1 98.31 192 TYR A N 1
ATOM 1598 C CA . TYR A 1 192 ? -5.68 1.397 3.207 1 98.31 192 TYR A CA 1
ATOM 1599 C C . TYR A 1 192 ? -4.391 1.011 2.49 1 98.31 192 TYR A C 1
ATOM 1601 O O . TYR A 1 192 ? -3.363 1.676 2.645 1 98.31 192 TYR A O 1
ATOM 1609 N N . GLY A 1 193 ? -4.453 -0.071 1.74 1 97.62 193 GLY A N 1
ATOM 1610 C CA . GLY A 1 193 ? -3.289 -0.434 0.948 1 97.62 193 GLY A CA 1
ATOM 1611 C C . GLY A 1 193 ? -2.854 0.66 -0.008 1 97.62 193 GLY A C 1
ATOM 1612 O O . GLY A 1 193 ? -1.66 0.944 -0.131 1 97.62 193 GLY A O 1
ATOM 1613 N N . PHE A 1 194 ? -3.781 1.222 -0.646 1 98.44 194 PHE A N 1
ATOM 1614 C CA . PHE A 1 194 ? -3.471 2.299 -1.578 1 98.44 194 PHE A CA 1
ATOM 1615 C C . PHE A 1 194 ? -2.973 3.533 -0.834 1 98.44 194 PHE A C 1
ATOM 1617 O O . PHE A 1 194 ? -2.057 4.215 -1.297 1 98.44 194 PHE A O 1
ATOM 1624 N N . GLN A 1 195 ? -3.605 3.812 0.268 1 98.44 195 GLN A N 1
ATOM 1625 C CA . GLN A 1 195 ? -3.176 4.953 1.069 1 98.44 195 GLN A CA 1
ATOM 1626 C C . GLN A 1 195 ? -1.729 4.789 1.528 1 98.44 195 GLN A C 1
ATOM 1628 O O . GLN A 1 195 ? -0.964 5.754 1.548 1 98.44 195 GLN A O 1
ATOM 1633 N N . ILE A 1 196 ? -1.341 3.627 1.934 1 97.56 196 ILE A N 1
ATOM 1634 C CA . ILE A 1 196 ? 0.032 3.357 2.346 1 97.56 196 ILE A CA 1
ATOM 1635 C C . ILE A 1 196 ? 0.993 3.732 1.22 1 97.56 196 ILE A C 1
ATOM 1637 O O . ILE A 1 196 ? 2.006 4.395 1.455 1 97.56 196 ILE A O 1
ATOM 1641 N N . ALA A 1 197 ? 0.65 3.357 0.033 1 98.06 197 ALA A N 1
ATOM 1642 C CA . ALA A 1 197 ? 1.483 3.676 -1.123 1 98.06 197 ALA A CA 1
ATOM 1643 C C . ALA A 1 197 ? 1.569 5.184 -1.338 1 98.06 197 ALA A C 1
ATOM 1645 O O . ALA A 1 197 ? 2.652 5.723 -1.572 1 98.06 197 ALA A O 1
ATOM 1646 N N . MET A 1 198 ? 0.459 5.84 -1.192 1 98 198 MET A N 1
ATOM 1647 C CA . MET A 1 198 ? 0.426 7.281 -1.429 1 98 198 MET A CA 1
ATOM 1648 C C . MET A 1 198 ? 1.183 8.031 -0.337 1 98 198 MET A C 1
ATOM 1650 O O . MET A 1 198 ? 1.838 9.039 -0.608 1 98 198 MET A O 1
ATOM 1654 N N . GLU A 1 199 ? 1.05 7.566 0.886 1 97.25 199 GLU A N 1
ATOM 1655 C CA . GLU A 1 199 ? 1.807 8.203 1.96 1 97.25 199 GLU A CA 1
ATOM 1656 C C . GLU A 1 199 ? 3.307 8.164 1.678 1 97.25 199 GLU A C 1
ATOM 1658 O O . GLU A 1 199 ? 4.035 9.094 2.029 1 97.25 199 GLU A O 1
ATOM 1663 N N . ASN A 1 200 ? 3.725 7.082 1.151 1 96.94 200 ASN A N 1
ATOM 1664 C CA . ASN A 1 200 ? 5.133 6.992 0.782 1 96.94 200 ASN A CA 1
ATOM 1665 C C . ASN A 1 200 ? 5.492 7.988 -0.317 1 96.94 200 ASN A C 1
ATOM 1667 O O . ASN A 1 200 ? 6.574 8.578 -0.299 1 96.94 200 ASN A O 1
ATOM 1671 N N . ILE A 1 201 ? 4.621 8.156 -1.266 1 97.62 201 ILE A N 1
ATOM 1672 C CA . ILE A 1 201 ? 4.844 9.125 -2.336 1 97.62 201 ILE A CA 1
ATOM 1673 C C . ILE A 1 201 ? 4.883 10.539 -1.756 1 97.62 201 ILE A C 1
ATOM 1675 O O . ILE A 1 201 ? 5.719 11.352 -2.15 1 97.62 201 ILE A O 1
ATOM 1679 N N . HIS A 1 202 ? 3.955 10.797 -0.806 1 97.62 202 HIS A N 1
ATOM 1680 C CA . HIS A 1 202 ? 3.992 12.078 -0.112 1 97.62 202 HIS A CA 1
ATOM 1681 C C . HIS A 1 202 ? 5.355 12.312 0.534 1 97.62 202 HIS A C 1
ATOM 1683 O O . HIS A 1 202 ? 5.953 13.375 0.354 1 97.62 202 HIS A O 1
ATOM 1689 N N . SER A 1 203 ? 5.766 11.312 1.283 1 96.12 203 SER A N 1
ATOM 1690 C CA . SER A 1 203 ? 7.039 11.398 1.985 1 96.12 203 SER A CA 1
ATOM 1691 C C . SER A 1 203 ? 8.188 11.641 1.013 1 96.12 203 SER A C 1
ATOM 1693 O O . SER A 1 203 ? 9.094 12.43 1.296 1 96.12 203 SER A O 1
ATOM 1695 N N . GLU A 1 204 ? 8.156 10.969 -0.086 1 96.31 204 GLU A N 1
ATOM 1696 C CA . GLU A 1 204 ? 9.164 11.172 -1.122 1 96.31 204 GLU A CA 1
ATOM 1697 C C . GLU A 1 204 ? 9.141 12.609 -1.642 1 96.31 204 GLU A C 1
ATOM 1699 O O . GLU A 1 204 ? 10.195 13.227 -1.8 1 96.31 204 GLU A O 1
ATOM 1704 N N . MET A 1 205 ? 7.992 13.086 -1.902 1 97.75 205 MET A N 1
ATOM 1705 C CA . MET A 1 205 ? 7.848 14.438 -2.434 1 97.75 205 MET A CA 1
ATOM 1706 C C . MET A 1 205 ? 8.414 15.469 -1.459 1 97.75 205 MET A C 1
ATOM 1708 O O . MET A 1 205 ? 9.18 16.344 -1.854 1 97.75 205 MET A O 1
ATOM 1712 N N . TYR A 1 206 ? 8.039 15.328 -0.202 1 97.38 206 TYR A N 1
ATOM 1713 C CA . TYR A 1 20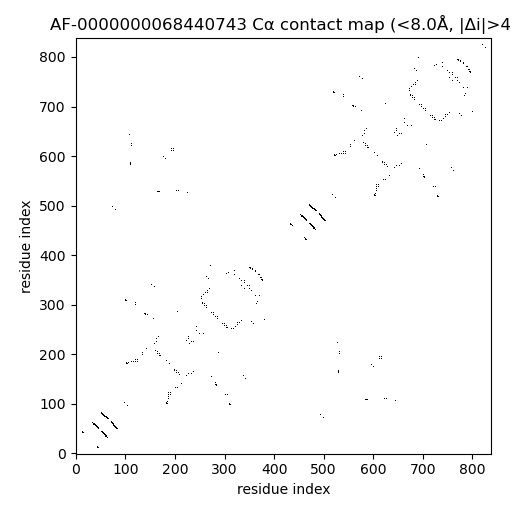6 ? 8.531 16.266 0.799 1 97.38 206 TYR A CA 1
ATOM 1714 C C . TYR A 1 206 ? 10.047 16.172 0.941 1 97.38 206 TYR A C 1
ATOM 1716 O O . TYR A 1 206 ? 10.727 17.188 1.107 1 97.38 206 TYR A O 1
ATOM 1724 N N . SER A 1 207 ? 10.539 14.969 0.909 1 95.31 207 SER A N 1
ATOM 1725 C CA . SER A 1 207 ? 11.977 14.781 0.98 1 95.31 207 SER A CA 1
ATOM 1726 C C . SER A 1 207 ? 12.688 15.445 -0.198 1 95.31 207 SER A C 1
ATOM 1728 O O . SER A 1 207 ? 13.734 16.078 -0.028 1 95.31 207 SER A O 1
ATOM 1730 N N . LEU A 1 208 ? 12.094 15.312 -1.356 1 96 208 LEU A N 1
ATOM 1731 C CA . LEU A 1 208 ? 12.656 15.914 -2.561 1 96 208 LEU A CA 1
ATOM 1732 C C . LEU A 1 208 ? 12.656 17.438 -2.461 1 96 208 LEU A C 1
ATOM 1734 O O . LEU A 1 208 ? 13.602 18.094 -2.889 1 96 208 LEU A O 1
ATOM 1738 N N . LEU A 1 209 ? 11.633 17.984 -1.938 1 98.06 209 LEU A N 1
ATOM 1739 C CA . LEU A 1 209 ? 11.547 19.422 -1.768 1 98.06 209 LEU A CA 1
ATOM 1740 C C . LEU A 1 209 ? 12.648 19.938 -0.849 1 98.06 209 LEU A C 1
ATOM 1742 O O . LEU A 1 209 ? 13.344 20.906 -1.18 1 98.06 209 LEU A O 1
ATOM 1746 N N . ILE A 1 210 ? 12.82 19.25 0.275 1 96.81 210 ILE A N 1
ATOM 1747 C CA . ILE A 1 210 ? 13.859 19.641 1.219 1 96.81 210 ILE A CA 1
ATOM 1748 C C . ILE A 1 210 ? 15.234 19.5 0.563 1 96.81 210 ILE A C 1
ATOM 1750 O O . ILE A 1 210 ? 16.062 20.406 0.657 1 96.81 210 ILE A O 1
ATOM 1754 N N . ASP A 1 211 ? 15.414 18.438 -0.104 1 95.19 211 ASP A N 1
ATOM 1755 C CA . ASP A 1 211 ? 16.688 18.172 -0.763 1 95.19 211 ASP A CA 1
ATOM 1756 C C . ASP A 1 211 ? 16.984 19.219 -1.831 1 95.19 211 ASP A C 1
ATOM 1758 O O . ASP A 1 211 ? 18.156 19.562 -2.068 1 95.19 211 ASP A O 1
ATOM 1762 N N . THR A 1 212 ? 15.977 19.672 -2.508 1 96.5 212 THR A N 1
ATOM 1763 C CA . THR A 1 212 ? 16.125 20.625 -3.598 1 96.5 212 THR A CA 1
ATOM 1764 C C . THR A 1 212 ? 16.391 22.031 -3.053 1 96.5 212 THR A C 1
ATOM 1766 O O . THR A 1 212 ? 17.266 22.734 -3.549 1 96.5 212 THR A O 1
ATOM 1769 N N . TYR A 1 213 ? 15.727 22.469 -2.031 1 97.56 213 TYR A N 1
ATOM 1770 C CA . TYR A 1 213 ? 15.773 23.844 -1.553 1 97.56 213 TYR A CA 1
ATOM 1771 C C . TYR A 1 213 ? 16.953 24.047 -0.604 1 97.56 213 TYR A C 1
ATOM 1773 O O . TYR A 1 213 ? 17.531 25.125 -0.562 1 97.56 213 TYR A O 1
ATOM 1781 N N . ILE A 1 214 ? 17.219 23.016 0.172 1 96.69 214 ILE A N 1
ATOM 1782 C CA . ILE A 1 214 ? 18.234 23.141 1.209 1 96.69 214 ILE A CA 1
ATOM 1783 C C . ILE A 1 214 ? 19.547 22.531 0.723 1 96.69 214 ILE A C 1
ATOM 1785 O O . ILE A 1 214 ? 19.688 21.312 0.683 1 96.69 214 ILE A O 1
ATOM 1789 N N . LYS A 1 215 ? 20.5 23.312 0.514 1 93 215 LYS A N 1
ATOM 1790 C CA . LYS A 1 215 ? 21.766 22.875 -0.07 1 93 215 LYS A CA 1
ATOM 1791 C C . LYS A 1 215 ? 22.75 22.453 1.014 1 93 215 LYS A C 1
ATOM 1793 O O . LYS A 1 215 ? 23.578 21.562 0.798 1 93 215 LYS A O 1
ATOM 1798 N N . ASP A 1 216 ? 22.672 23.031 2.168 1 94.81 216 ASP A N 1
ATOM 1799 C CA . ASP A 1 216 ? 23.562 22.703 3.273 1 94.81 216 ASP A CA 1
ATOM 1800 C C . ASP A 1 216 ? 23.219 21.344 3.873 1 94.81 216 ASP A C 1
ATOM 1802 O O . ASP A 1 216 ? 22.109 21.141 4.344 1 94.81 216 ASP A O 1
ATOM 1806 N N . SER A 1 217 ? 24.109 20.438 3.926 1 93.31 217 SER A N 1
ATOM 1807 C CA . SER A 1 217 ? 23.891 19.062 4.359 1 93.31 217 SER A CA 1
ATOM 1808 C C . SER A 1 217 ? 23.547 19 5.84 1 93.31 217 SER A C 1
ATOM 1810 O O . SER A 1 217 ? 22.75 18.156 6.262 1 93.31 217 SER A O 1
ATOM 1812 N N . LYS A 1 218 ? 24.125 19.781 6.629 1 94.75 218 LYS A N 1
ATOM 1813 C CA . LYS A 1 218 ? 23.844 19.797 8.055 1 94.75 218 LYS A CA 1
ATOM 1814 C C . LYS A 1 218 ? 22.406 20.266 8.328 1 94.75 218 LYS A C 1
ATOM 1816 O O . LYS A 1 218 ? 21.719 19.703 9.164 1 94.75 218 LYS A O 1
ATOM 1821 N N . GLU A 1 219 ? 22.062 21.297 7.594 1 95.25 219 GLU A N 1
ATOM 1822 C CA . GLU A 1 219 ? 20.703 21.797 7.727 1 95.25 219 GLU A CA 1
ATOM 1823 C C . GLU A 1 219 ? 19.688 20.766 7.242 1 95.25 219 GLU A C 1
ATOM 1825 O O . GLU A 1 219 ? 18.641 20.594 7.855 1 95.25 219 GLU A O 1
ATOM 1830 N N . ARG A 1 220 ? 20.016 20.172 6.168 1 94.44 220 ARG A N 1
ATOM 1831 C CA . ARG A 1 220 ? 19.156 19.125 5.648 1 94.44 220 ARG A CA 1
ATOM 1832 C C . ARG A 1 220 ? 18.969 18 6.672 1 94.44 220 ARG A C 1
ATOM 1834 O O . ARG A 1 220 ? 17.844 17.547 6.906 1 94.44 220 ARG A O 1
ATOM 1841 N N . GLU A 1 221 ? 20 17.547 7.238 1 91.56 221 GLU A N 1
ATOM 1842 C CA . GLU A 1 221 ? 19.953 16.5 8.25 1 91.56 221 GLU A CA 1
ATOM 1843 C C . GLU A 1 221 ? 19.125 16.922 9.461 1 91.56 221 GLU A C 1
ATOM 1845 O O . GLU A 1 221 ? 18.375 16.141 10.016 1 91.56 221 GLU A O 1
ATOM 1850 N N . PHE A 1 222 ? 19.359 18.172 9.867 1 93.5 222 PHE A N 1
ATOM 1851 C CA . PHE A 1 222 ? 18.594 18.75 10.961 1 93.5 222 PHE A CA 1
ATOM 1852 C C . PHE A 1 222 ? 17.094 18.688 10.672 1 93.5 222 PHE A C 1
ATOM 1854 O O . PHE A 1 222 ? 16.312 18.281 11.523 1 93.5 222 PHE A O 1
ATOM 1861 N N . LEU A 1 223 ? 16.703 19.031 9.469 1 93.94 223 LEU A N 1
ATOM 1862 C CA . LEU A 1 223 ? 15.305 19.062 9.07 1 93.94 223 LEU A CA 1
ATOM 1863 C C . LEU A 1 223 ? 14.742 17.641 8.938 1 93.94 223 LEU A C 1
ATOM 1865 O O . LEU A 1 223 ? 13.594 17.391 9.312 1 93.94 223 LEU A O 1
ATOM 1869 N N . PHE A 1 224 ? 15.523 16.688 8.484 1 91.62 224 PHE A N 1
ATOM 1870 C CA . PHE A 1 224 ? 15.086 15.305 8.328 1 91.62 224 PHE A CA 1
ATOM 1871 C C . PHE A 1 224 ? 14.93 14.625 9.688 1 91.62 224 PHE A C 1
ATOM 1873 O O . PHE A 1 224 ? 14.211 13.633 9.812 1 91.62 224 PHE A O 1
ATOM 1880 N N . ASN A 1 225 ? 15.523 15.109 10.688 1 90.5 225 ASN A N 1
ATOM 1881 C CA . ASN A 1 225 ? 15.383 14.594 12.047 1 90.5 225 ASN A CA 1
ATOM 1882 C C . ASN A 1 225 ? 14.523 15.508 12.906 1 90.5 225 ASN A C 1
ATOM 1884 O O . ASN A 1 225 ? 14.797 15.688 14.094 1 90.5 225 ASN A O 1
ATOM 1888 N N . ALA A 1 226 ? 13.586 16.078 12.312 1 88.56 226 ALA A N 1
ATOM 1889 C CA . ALA A 1 226 ? 12.781 17.141 12.898 1 88.56 226 ALA A CA 1
ATOM 1890 C C . ALA A 1 226 ? 12.078 16.672 14.164 1 88.56 226 ALA A C 1
ATOM 1892 O O . ALA A 1 226 ? 11.867 17.453 15.102 1 88.56 226 ALA A O 1
ATOM 1893 N N . ILE A 1 227 ? 11.656 15.461 14.266 1 87.94 227 ILE A N 1
ATOM 1894 C CA . ILE A 1 227 ? 10.969 14.945 15.445 1 87.94 227 ILE A CA 1
ATOM 1895 C C . ILE A 1 227 ? 11.883 15.055 16.656 1 87.94 227 ILE A C 1
ATOM 1897 O O . ILE A 1 227 ? 11.422 15.336 17.766 1 87.94 227 ILE A O 1
ATOM 1901 N N . GLU A 1 228 ? 13.117 14.938 16.422 1 88.5 228 GLU A N 1
ATOM 1902 C CA . GLU A 1 228 ? 14.086 15.008 17.516 1 88.5 228 GLU A CA 1
ATOM 1903 C C . GLU A 1 228 ? 14.609 16.422 17.703 1 88.5 228 GLU A C 1
ATOM 1905 O O . GLU A 1 228 ? 14.938 16.828 18.812 1 88.5 228 GLU A O 1
ATOM 1910 N N . THR A 1 229 ? 14.641 17.172 16.625 1 89.5 229 THR A N 1
ATOM 1911 C CA . THR A 1 229 ? 15.375 18.422 16.672 1 89.5 229 THR A CA 1
ATOM 1912 C C . THR A 1 229 ? 14.414 19.609 16.844 1 89.5 229 THR A C 1
ATOM 1914 O O . THR A 1 229 ? 14.82 20.688 17.281 1 89.5 229 THR A O 1
ATOM 1917 N N . LEU A 1 230 ? 13.156 19.406 16.5 1 90.5 230 LEU A N 1
ATOM 1918 C CA . LEU A 1 230 ? 12.188 20.5 16.578 1 90.5 230 LEU A CA 1
ATOM 1919 C C . LEU A 1 230 ? 11.07 20.172 17.562 1 90.5 230 LEU A C 1
ATOM 1921 O O . LEU A 1 230 ? 10.18 19.375 17.266 1 90.5 230 LEU A O 1
ATOM 1925 N N . PRO A 1 231 ? 11.016 20.828 18.688 1 90.88 231 PRO A N 1
ATOM 1926 C CA . PRO A 1 231 ? 10.062 20.516 19.734 1 90.88 231 PRO A CA 1
ATOM 1927 C C . PRO A 1 231 ? 8.609 20.609 19.281 1 90.88 231 PRO A C 1
ATOM 1929 O O . PRO A 1 231 ? 7.766 19.812 19.703 1 90.88 231 PRO A O 1
ATOM 1932 N N . CYS A 1 232 ? 8.359 21.578 18.453 1 87.75 232 CYS A N 1
ATOM 1933 C CA . CYS A 1 232 ? 6.984 21.75 18 1 87.75 232 CYS A CA 1
ATOM 1934 C C . CYS A 1 232 ? 6.555 20.578 17.125 1 87.75 232 CYS A C 1
ATOM 1936 O O . CYS A 1 232 ? 5.395 20.156 17.156 1 87.75 232 CYS A O 1
ATOM 1938 N N . VAL A 1 233 ? 7.457 20.047 16.312 1 90.25 233 VAL A N 1
ATOM 1939 C CA . VAL A 1 233 ? 7.184 18.859 15.5 1 90.25 233 VAL A CA 1
ATOM 1940 C C . VAL A 1 233 ? 7.051 17.641 16.406 1 90.25 233 VAL A C 1
ATOM 1942 O O . VAL A 1 233 ? 6.164 16.797 16.203 1 90.25 233 VAL A O 1
ATOM 1945 N N . LYS A 1 234 ? 7.84 17.562 17.422 1 92.69 234 LYS A N 1
ATOM 1946 C CA . LYS A 1 234 ? 7.809 16.469 18.375 1 92.69 234 LYS A CA 1
ATOM 1947 C C . LYS A 1 234 ? 6.461 16.391 19.094 1 92.69 234 LYS A C 1
ATOM 1949 O O . LYS A 1 234 ? 5.93 15.305 19.312 1 92.69 234 LYS A O 1
ATOM 1954 N N . LYS A 1 235 ? 5.957 17.516 19.5 1 93.19 235 LYS A N 1
ATOM 1955 C CA . LYS A 1 235 ? 4.68 17.562 20.203 1 93.19 235 LYS A CA 1
ATOM 1956 C C . LYS A 1 235 ? 3.566 16.953 19.359 1 93.19 235 LYS A C 1
ATOM 1958 O O . LYS A 1 235 ? 2.785 16.141 19.859 1 93.19 235 LYS A O 1
ATOM 1963 N N . LYS A 1 236 ? 3.471 17.281 18.109 1 94 236 LYS A N 1
ATOM 1964 C CA . LYS A 1 236 ? 2.479 16.719 17.203 1 94 236 LYS A CA 1
ATOM 1965 C C . LYS A 1 236 ? 2.713 15.219 17 1 94 236 LYS A C 1
ATOM 1967 O O . LYS A 1 236 ? 1.767 14.43 17.016 1 94 236 LYS A O 1
ATOM 1972 N N . ALA A 1 237 ? 3.973 14.891 16.781 1 92.69 237 ALA A N 1
ATOM 1973 C CA . ALA A 1 237 ? 4.332 13.492 16.594 1 92.69 237 ALA A CA 1
ATOM 1974 C C . ALA A 1 237 ? 3.955 12.656 17.812 1 92.69 237 ALA A C 1
ATOM 1976 O O . ALA A 1 237 ? 3.395 11.562 17.672 1 92.69 237 ALA A O 1
ATOM 1977 N N . ASP A 1 238 ? 4.211 13.203 18.969 1 93.81 238 ASP A N 1
ATOM 1978 C CA . ASP A 1 238 ? 3.918 12.484 20.203 1 93.81 238 ASP A CA 1
ATOM 1979 C C . ASP A 1 238 ? 2.416 12.266 20.375 1 93.81 238 ASP A C 1
ATOM 1981 O O . ASP A 1 238 ? 1.985 11.203 20.828 1 93.81 238 ASP A O 1
ATOM 1985 N N . TRP A 1 239 ? 1.705 13.258 20.094 1 95.62 239 TRP A N 1
ATOM 1986 C CA . TRP A 1 239 ? 0.254 13.125 20.172 1 95.62 239 TRP A CA 1
ATOM 1987 C C . TRP A 1 239 ? -0.238 12.008 19.25 1 95.62 239 TRP A C 1
ATOM 1989 O O . TRP A 1 239 ? -1.033 11.164 19.672 1 95.62 239 TRP A O 1
ATOM 1999 N N . ALA A 1 240 ? 0.224 12 17.984 1 93.44 240 ALA A N 1
ATOM 2000 C CA . ALA A 1 240 ? -0.161 10.969 17.031 1 93.44 240 ALA A CA 1
ATOM 2001 C C . ALA A 1 240 ? 0.286 9.586 17.5 1 93.44 240 ALA A C 1
ATOM 2003 O O . ALA A 1 240 ? -0.486 8.625 17.453 1 93.44 240 ALA A O 1
ATOM 2004 N N . MET A 1 241 ? 1.486 9.484 17.984 1 91.25 241 MET A N 1
ATOM 2005 C CA . MET A 1 241 ? 2.064 8.211 18.406 1 91.25 241 MET A CA 1
ATOM 2006 C C . MET A 1 241 ? 1.319 7.648 19.609 1 91.25 241 MET A C 1
ATOM 2008 O O . MET A 1 241 ? 1.208 6.43 19.766 1 91.25 241 MET A O 1
ATOM 2012 N N . ARG A 1 242 ? 0.838 8.508 20.453 1 93.56 242 ARG A N 1
ATOM 2013 C CA . ARG A 1 242 ? 0.065 8.07 21.609 1 93.56 242 ARG A CA 1
ATOM 2014 C C . ARG A 1 242 ? -1.174 7.293 21.172 1 93.56 242 ARG A C 1
ATOM 2016 O O . ARG A 1 242 ? -1.498 6.258 21.766 1 93.56 242 ARG A O 1
ATOM 2023 N N . TRP A 1 243 ? -1.827 7.742 20.188 1 93.5 243 TRP A N 1
ATOM 2024 C CA . TRP A 1 243 ? -3.023 7.062 19.703 1 93.5 243 TRP A CA 1
ATOM 2025 C C . TRP A 1 243 ? -2.66 5.77 18.984 1 93.5 243 TRP A C 1
ATOM 2027 O O . TRP A 1 243 ? -3.398 4.785 19.047 1 93.5 243 TRP A O 1
ATOM 2037 N N . ILE A 1 244 ? -1.543 5.75 18.266 1 90.12 244 ILE A N 1
ATOM 2038 C CA . ILE A 1 244 ? -1.089 4.562 17.547 1 90.12 244 ILE A CA 1
ATOM 2039 C C . ILE A 1 244 ? -0.736 3.463 18.547 1 90.12 244 ILE A C 1
ATOM 2041 O O . ILE A 1 244 ? -1.087 2.299 18.359 1 90.12 244 ILE A O 1
ATOM 2045 N N . GLY A 1 245 ? -0.094 3.857 19.609 1 89.69 245 GLY A N 1
ATOM 2046 C CA . GLY A 1 245 ? 0.383 2.883 20.578 1 89.69 245 GLY A CA 1
ATOM 2047 C C . GLY A 1 245 ? -0.626 2.584 21.672 1 89.69 245 GLY A C 1
ATOM 2048 O O . GLY A 1 245 ? -0.4 1.708 22.5 1 89.69 245 GLY A O 1
ATOM 2049 N N . ASP A 1 246 ? -1.758 3.262 21.625 1 90.75 246 ASP A N 1
ATOM 2050 C CA . ASP A 1 246 ? -2.742 3.1 22.688 1 90.75 246 ASP A CA 1
ATOM 2051 C C . ASP A 1 246 ? -3.449 1.751 22.578 1 90.75 246 ASP A C 1
ATOM 2053 O O . ASP A 1 246 ? -4.215 1.519 21.641 1 90.75 246 ASP A O 1
ATOM 2057 N N . LYS A 1 247 ? -3.328 0.901 23.453 1 88.69 247 LYS A N 1
ATOM 2058 C CA . LYS A 1 247 ? -3.912 -0.438 23.422 1 88.69 247 LYS A CA 1
ATOM 2059 C C . LYS A 1 247 ? -5.297 -0.45 24.062 1 88.69 247 LYS A C 1
ATOM 2061 O O . LYS A 1 247 ? -6.051 -1.412 23.906 1 88.69 247 LYS A O 1
ATOM 2066 N N . GLU A 1 248 ? -5.598 0.661 24.734 1 90 248 GLU A N 1
ATOM 2067 C CA . GLU A 1 248 ? -6.879 0.719 25.438 1 90 248 GLU A CA 1
ATOM 2068 C C . GLU A 1 248 ? -7.934 1.441 24.594 1 90 248 GLU A C 1
ATOM 2070 O O . GLU A 1 248 ? -9.133 1.192 24.75 1 90 248 GLU A O 1
ATOM 2075 N N . ALA A 1 249 ? -7.508 2.281 23.766 1 92.94 249 ALA A N 1
ATOM 2076 C CA . ALA A 1 249 ? -8.453 3.039 22.953 1 92.94 249 ALA A CA 1
ATOM 2077 C C . ALA A 1 249 ? -9.164 2.133 21.953 1 92.94 249 ALA A C 1
ATOM 2079 O O . ALA A 1 249 ? -8.547 1.242 21.359 1 92.94 249 ALA A O 1
ATOM 2080 N N . THR A 1 250 ? -10.492 2.312 21.844 1 94.19 250 THR A N 1
ATOM 2081 C CA . THR A 1 250 ? -11.273 1.553 20.875 1 94.19 250 THR A CA 1
ATOM 2082 C C . THR A 1 250 ? -10.906 1.961 19.453 1 94.19 250 THR A C 1
ATOM 2084 O O . THR A 1 250 ? -10.32 3.027 19.234 1 94.19 250 THR A O 1
ATOM 2087 N N . TYR A 1 251 ? -11.305 1.117 18.516 1 95.12 251 TYR A N 1
ATOM 2088 C CA . TYR A 1 251 ? -11.109 1.449 17.109 1 95.12 251 TYR A CA 1
ATOM 2089 C C . TYR A 1 251 ? -11.781 2.77 16.766 1 95.12 251 TYR A C 1
ATOM 2091 O O . TYR A 1 251 ? -11.227 3.586 16.031 1 95.12 251 TYR A O 1
ATOM 2099 N N . GLY A 1 252 ? -12.953 2.965 17.312 1 96.69 252 GLY A N 1
ATOM 2100 C CA . GLY A 1 252 ? -13.695 4.188 17.047 1 96.69 252 GLY A CA 1
ATOM 2101 C C . GLY A 1 252 ? -12.969 5.438 17.484 1 96.69 252 GLY A C 1
ATOM 2102 O O . GLY A 1 252 ? -12.922 6.434 16.766 1 96.69 252 GLY A O 1
ATOM 2103 N N . GLU A 1 253 ? -12.391 5.414 18.656 1 97.5 253 GLU A N 1
ATOM 2104 C CA . GLU A 1 253 ? -11.625 6.547 19.172 1 97.5 253 GLU A CA 1
ATOM 2105 C C . GLU A 1 253 ? -10.391 6.805 18.312 1 97.5 253 GLU A C 1
ATOM 2107 O O . GLU A 1 253 ? -10.078 7.957 17.984 1 97.5 253 GLU A O 1
ATOM 2112 N N . ARG A 1 254 ? -9.734 5.723 17.938 1 97.62 254 ARG A N 1
ATOM 2113 C CA . ARG A 1 254 ? -8.516 5.855 17.156 1 97.62 254 ARG A CA 1
ATOM 2114 C C . ARG A 1 254 ? -8.812 6.352 15.742 1 97.62 254 ARG A C 1
ATOM 2116 O O . ARG A 1 254 ? -8.016 7.078 15.148 1 97.62 254 ARG A O 1
ATOM 2123 N N . VAL A 1 255 ? -9.969 5.98 15.203 1 97.88 255 VAL A N 1
ATOM 2124 C CA . VAL A 1 255 ? -10.344 6.461 13.883 1 97.88 255 VAL A CA 1
ATOM 2125 C C . VAL A 1 255 ? -10.633 7.961 13.93 1 97.88 255 VAL A C 1
ATOM 2127 O O . VAL A 1 255 ? -10.32 8.688 12.984 1 97.88 255 VAL A O 1
ATOM 2130 N N . VAL A 1 256 ? -11.195 8.461 15.023 1 98.44 256 VAL A N 1
ATOM 2131 C CA . VAL A 1 256 ? -11.422 9.891 15.195 1 98.44 256 VAL A CA 1
ATOM 2132 C C . VAL A 1 256 ? -10.086 10.625 15.289 1 98.44 256 VAL A C 1
ATOM 2134 O O . VAL A 1 256 ? -9.906 11.664 14.656 1 98.44 256 VAL A O 1
ATOM 2137 N N . ALA A 1 257 ? -9.211 10.078 16.078 1 98.19 257 ALA A N 1
ATOM 2138 C CA . ALA A 1 257 ? -7.883 10.672 16.188 1 98.19 257 ALA A CA 1
ATOM 2139 C C . ALA A 1 257 ? -7.18 10.695 14.836 1 98.19 257 ALA A C 1
ATOM 2141 O O . ALA A 1 257 ? -6.512 11.68 14.492 1 98.19 257 ALA A O 1
ATOM 2142 N N . PHE A 1 258 ? -7.352 9.602 14.117 1 98.19 258 PHE A N 1
ATOM 2143 C CA . PHE A 1 258 ? -6.766 9.516 12.781 1 98.19 258 PHE A CA 1
ATOM 2144 C C . PHE A 1 258 ? -7.367 10.562 11.852 1 98.19 258 PHE A C 1
ATOM 2146 O O . PHE A 1 258 ? -6.652 11.195 11.07 1 98.19 258 PHE A O 1
ATOM 2153 N N . ALA A 1 259 ? -8.664 10.734 11.898 1 98.25 259 ALA A N 1
ATOM 2154 C CA . ALA A 1 259 ? -9.336 11.773 11.125 1 98.25 259 ALA A CA 1
ATOM 2155 C C . ALA A 1 259 ? -8.797 13.156 11.484 1 98.25 259 ALA A C 1
ATOM 2157 O O . ALA A 1 259 ? -8.648 14.016 10.609 1 98.25 259 ALA A O 1
ATOM 2158 N N . ALA A 1 260 ? -8.516 13.367 12.734 1 98.38 260 ALA A N 1
ATOM 2159 C CA . ALA A 1 260 ? -7.961 14.641 13.188 1 98.38 260 ALA A CA 1
ATOM 2160 C C . ALA A 1 260 ? -6.559 14.852 12.633 1 98.38 260 ALA A C 1
ATOM 2162 O O . ALA A 1 260 ? -6.195 15.977 12.258 1 98.38 260 ALA A O 1
ATOM 2163 N N . VAL A 1 261 ? -5.797 13.805 12.586 1 97.25 261 VAL A N 1
ATOM 2164 C CA . VAL A 1 261 ? -4.457 13.898 12.016 1 97.25 261 VAL A CA 1
ATOM 2165 C C . VAL A 1 261 ? -4.551 14.281 10.539 1 97.25 261 VAL A C 1
ATOM 2167 O O . VAL A 1 261 ? -3.885 15.219 10.086 1 97.25 261 VAL A O 1
ATOM 2170 N N . GLU A 1 262 ? -5.43 13.641 9.797 1 96.56 262 GLU A N 1
ATOM 2171 C CA . GLU A 1 262 ? -5.562 13.844 8.359 1 96.56 262 GLU A CA 1
ATOM 2172 C C . GLU A 1 262 ? -6.207 15.195 8.055 1 96.56 262 GLU A C 1
ATOM 2174 O O . GLU A 1 262 ? -5.879 15.836 7.051 1 96.56 262 GLU A O 1
ATOM 2179 N N . GLY A 1 263 ? -7.062 15.633 8.945 1 96.75 263 GLY A N 1
ATOM 2180 C CA . GLY A 1 263 ? -7.914 16.75 8.594 1 96.75 263 GLY A CA 1
ATOM 2181 C C . GLY A 1 263 ? -7.52 18.047 9.281 1 96.75 263 GLY A C 1
ATOM 2182 O O . GLY A 1 263 ? -7.797 19.141 8.781 1 96.75 263 GLY A O 1
ATOM 2183 N N . ILE A 1 264 ? -6.883 17.938 10.422 1 97.56 264 ILE A N 1
ATOM 2184 C CA . ILE A 1 264 ? -6.609 19.125 11.211 1 97.56 264 ILE A CA 1
ATOM 2185 C C . ILE A 1 264 ? -5.102 19.375 11.266 1 97.56 264 ILE A C 1
ATOM 2187 O O . ILE A 1 264 ? -4.641 20.484 10.961 1 97.56 264 ILE A O 1
ATOM 2191 N N . PHE A 1 265 ? -4.258 18.391 11.461 1 95.12 265 PHE A N 1
ATOM 2192 C CA . PHE A 1 265 ? -2.836 18.516 11.75 1 95.12 265 PHE A CA 1
ATOM 2193 C C . PHE A 1 265 ? -2.088 19.062 10.539 1 95.12 265 PHE A C 1
ATOM 2195 O O . PHE A 1 265 ? -0.965 19.547 10.664 1 95.12 265 PHE A O 1
ATOM 2202 N N . PHE A 1 266 ? -2.676 19.016 9.391 1 94.56 266 PHE A N 1
ATOM 2203 C CA . PHE A 1 266 ? -1.981 19.484 8.195 1 94.56 266 PHE A CA 1
ATOM 2204 C C . PHE A 1 266 ? -2.65 20.734 7.633 1 94.56 266 PHE A C 1
ATOM 2206 O O . PHE A 1 266 ? -2.084 21.422 6.781 1 94.56 266 PHE A O 1
ATOM 2213 N N . SER A 1 267 ? -3.768 21.062 8.117 1 95.44 267 SER A N 1
ATOM 2214 C CA . SER A 1 267 ? -4.645 22.031 7.469 1 95.44 267 SER A CA 1
ATOM 2215 C C . SER A 1 267 ? -4.02 23.422 7.457 1 95.44 267 SER A C 1
ATOM 2217 O O . SER A 1 267 ? -4.016 24.109 6.426 1 95.44 267 SER A O 1
ATOM 2219 N N . GLY A 1 268 ? -3.508 23.859 8.602 1 97.06 268 GLY A N 1
ATOM 2220 C CA . GLY A 1 268 ? -2.885 25.172 8.656 1 97.06 268 GLY A CA 1
ATOM 2221 C C . GLY A 1 268 ? -1.653 25.281 7.777 1 97.06 268 GLY A C 1
ATOM 2222 O O . GLY A 1 268 ? -1.443 26.297 7.125 1 97.06 268 GLY A O 1
ATOM 2223 N N . SER A 1 269 ? -0.88 24.234 7.805 1 97.38 269 SER A N 1
ATOM 2224 C CA . SER A 1 269 ? 0.32 24.203 6.977 1 97.38 269 SER A CA 1
ATOM 2225 C C . SER A 1 269 ? -0.033 24.234 5.492 1 97.38 269 SER A C 1
ATOM 2227 O O . SER A 1 269 ? 0.613 24.938 4.711 1 97.38 269 SER A O 1
ATOM 2229 N N . PHE A 1 270 ? -1.031 23.5 5.105 1 97.31 270 PHE A N 1
ATOM 2230 C CA . PHE A 1 270 ? -1.484 23.516 3.721 1 97.31 270 PHE A CA 1
ATOM 2231 C C . PHE A 1 270 ? -1.955 24.922 3.332 1 97.31 270 PHE A C 1
ATOM 2233 O O . PHE A 1 270 ? -1.599 25.422 2.266 1 97.31 270 PHE A O 1
ATOM 2240 N N . ALA A 1 271 ? -2.73 25.531 4.191 1 97.44 271 ALA A N 1
ATOM 2241 C CA . ALA A 1 271 ? -3.225 26.875 3.928 1 97.44 271 ALA A CA 1
ATOM 2242 C C . ALA A 1 271 ? -2.07 27.859 3.791 1 97.44 271 ALA A C 1
ATOM 2244 O O . ALA A 1 271 ? -2.113 28.766 2.951 1 97.44 271 ALA A O 1
ATOM 2245 N N . SER A 1 272 ? -1.098 27.703 4.598 1 98.06 272 SER A N 1
ATOM 2246 C CA . SER A 1 272 ? 0.066 28.578 4.555 1 98.06 272 SER A CA 1
ATOM 2247 C C . SER A 1 272 ? 0.792 28.469 3.219 1 98.06 272 SER A C 1
ATOM 2249 O O . SER A 1 272 ? 1.225 29.484 2.658 1 98.06 272 SER A O 1
ATOM 2251 N N . ILE A 1 273 ? 0.955 27.266 2.736 1 97.81 273 ILE A N 1
ATOM 2252 C CA . ILE A 1 273 ? 1.612 27.078 1.447 1 97.81 273 ILE A CA 1
ATOM 2253 C C . ILE A 1 273 ? 0.72 27.625 0.33 1 97.81 273 ILE A C 1
ATOM 2255 O O . ILE A 1 273 ? 1.213 28.172 -0.653 1 97.81 273 ILE A O 1
ATOM 2259 N N . PHE A 1 274 ? -0.581 27.469 0.446 1 96.81 274 PHE A N 1
ATOM 2260 C CA . PHE A 1 274 ? -1.491 28.016 -0.551 1 96.81 274 PHE A CA 1
ATOM 2261 C C . PHE A 1 274 ? -1.424 29.547 -0.563 1 96.81 274 PHE A C 1
ATOM 2263 O O . PHE A 1 274 ? -1.638 30.172 -1.604 1 96.81 274 PHE A O 1
ATOM 2270 N N . TRP A 1 275 ? -1.146 30.141 0.562 1 97.25 275 TRP A N 1
ATOM 2271 C CA . TRP A 1 275 ? -0.916 31.578 0.62 1 97.25 275 TRP A CA 1
ATOM 2272 C C . TRP A 1 275 ? 0.234 31.984 -0.296 1 97.25 275 TRP A C 1
ATOM 2274 O O . TRP A 1 275 ? 0.166 33 -0.971 1 97.25 275 TRP A O 1
ATOM 2284 N N . LEU A 1 276 ? 1.289 31.188 -0.335 1 97.19 276 LEU A N 1
ATOM 2285 C CA . LEU A 1 276 ? 2.387 31.438 -1.263 1 97.19 276 LEU A CA 1
ATOM 2286 C C . LEU A 1 276 ? 1.904 31.375 -2.707 1 97.19 276 LEU A C 1
ATOM 2288 O O . LEU A 1 276 ? 2.338 32.156 -3.551 1 97.19 276 LEU A O 1
ATOM 2292 N N . LYS A 1 277 ? 1.045 30.391 -2.941 1 95.56 277 LYS A N 1
ATOM 2293 C CA . LYS A 1 277 ? 0.467 30.297 -4.277 1 95.56 277 LYS A CA 1
ATOM 2294 C C . LYS A 1 277 ? -0.281 31.578 -4.648 1 95.56 277 LYS A C 1
ATOM 2296 O O . LYS A 1 277 ? -0.136 32.094 -5.766 1 95.56 277 LYS A O 1
ATOM 2301 N N . LYS A 1 278 ? -1.057 32.062 -3.777 1 95 278 LYS A N 1
ATOM 2302 C CA . LYS A 1 278 ? -1.799 33.312 -3.98 1 95 278 LYS A CA 1
ATOM 2303 C C . LYS A 1 278 ? -0.856 34.469 -4.301 1 95 278 LYS A C 1
ATOM 2305 O O . LYS A 1 278 ? -1.194 35.344 -5.09 1 95 278 LYS A O 1
ATOM 2310 N N . ARG A 1 279 ? 0.292 34.406 -3.727 1 96.25 279 ARG A N 1
ATOM 2311 C CA . ARG A 1 279 ? 1.3 35.438 -3.932 1 96.25 279 ARG A CA 1
ATOM 2312 C C . ARG A 1 279 ? 2.104 35.156 -5.199 1 96.25 279 ARG A C 1
ATOM 2314 O O . ARG A 1 279 ? 3 35.938 -5.543 1 96.25 279 ARG A O 1
ATOM 2321 N N . GLY A 1 280 ? 1.815 34.062 -5.906 1 95.88 280 GLY A N 1
ATOM 2322 C CA . GLY A 1 280 ? 2.488 33.719 -7.152 1 95.88 280 GLY A CA 1
ATOM 2323 C C . GLY A 1 280 ? 3.893 33.188 -6.953 1 95.88 280 GLY A C 1
ATOM 2324 O O . GLY A 1 280 ? 4.75 33.344 -7.824 1 95.88 280 GLY A O 1
ATOM 2325 N N . LEU A 1 281 ? 4.141 32.594 -5.797 1 97.5 281 LEU A N 1
ATOM 2326 C CA . LEU A 1 281 ? 5.484 32.125 -5.453 1 97.5 281 LEU A CA 1
ATOM 2327 C C . LEU A 1 281 ? 5.562 30.609 -5.434 1 97.5 281 LEU A C 1
ATOM 2329 O O . LEU A 1 281 ? 4.57 29.938 -5.145 1 97.5 281 LEU A O 1
ATOM 2333 N N . MET A 1 282 ? 6.711 30.047 -5.777 1 98.25 282 MET A N 1
ATOM 2334 C CA . MET A 1 282 ? 7.078 28.656 -5.59 1 98.25 282 MET A CA 1
ATOM 2335 C C . MET A 1 282 ? 6.09 27.734 -6.301 1 98.25 282 MET A C 1
ATOM 2337 O O . MET A 1 282 ? 5.453 26.891 -5.664 1 98.25 282 MET A O 1
ATOM 2341 N N . PRO A 1 283 ? 6.008 27.734 -7.586 1 97.81 283 PRO A N 1
ATOM 2342 C CA . PRO A 1 283 ? 4.984 26.984 -8.32 1 97.81 283 PRO A CA 1
ATOM 2343 C C . PRO A 1 283 ? 5.098 25.484 -8.125 1 97.81 283 PRO A C 1
ATOM 2345 O O . PRO A 1 283 ? 4.082 24.781 -8.047 1 97.81 283 PRO A O 1
ATOM 2348 N N . GLY A 1 284 ? 6.293 24.922 -8.102 1 98 284 GLY A N 1
ATOM 2349 C CA . GLY A 1 284 ? 6.441 23.5 -7.859 1 98 284 GLY A CA 1
ATOM 2350 C C . GLY A 1 284 ? 5.957 23.062 -6.488 1 98 284 GLY A C 1
ATOM 2351 O O . GLY A 1 284 ? 5.219 22.094 -6.355 1 98 284 GLY A O 1
ATOM 2352 N N . LEU A 1 285 ? 6.355 23.844 -5.469 1 98.5 285 LEU A N 1
ATOM 2353 C CA . LEU A 1 285 ? 5.934 23.578 -4.094 1 98.5 285 LEU A CA 1
ATOM 2354 C C . LEU A 1 285 ? 4.414 23.656 -3.969 1 98.5 285 LEU A C 1
ATOM 2356 O O . LEU A 1 285 ? 3.793 22.766 -3.375 1 98.5 285 LEU A O 1
ATOM 2360 N N . THR A 1 286 ? 3.828 24.656 -4.496 1 97.69 286 THR A N 1
ATOM 2361 C CA . THR A 1 286 ? 2.395 24.875 -4.324 1 97.69 286 THR A CA 1
ATOM 2362 C C . THR A 1 286 ? 1.593 23.859 -5.125 1 97.69 286 THR A C 1
ATOM 2364 O O . THR A 1 286 ? 0.505 23.453 -4.711 1 97.69 286 THR A O 1
ATOM 2367 N N . PHE A 1 287 ? 2.146 23.359 -6.246 1 96.19 287 PHE A N 1
ATOM 2368 C CA . PHE A 1 287 ? 1.493 22.297 -6.996 1 96.19 287 PHE A CA 1
ATOM 2369 C C . PHE A 1 287 ? 1.518 20.984 -6.211 1 96.19 287 PHE A C 1
ATOM 2371 O O . PHE A 1 287 ? 0.502 20.297 -6.121 1 96.19 287 PHE A O 1
ATOM 2378 N N . SER A 1 288 ? 2.676 20.656 -5.734 1 97.56 288 SER A N 1
ATOM 2379 C CA . SER A 1 288 ? 2.75 19.453 -4.902 1 97.56 288 SER A CA 1
ATOM 2380 C C . SER A 1 288 ? 1.809 19.547 -3.707 1 97.56 288 SER A C 1
ATOM 2382 O O . SER A 1 288 ? 1.196 18.562 -3.311 1 97.56 288 SER A O 1
ATOM 2384 N N . ASN A 1 289 ? 1.662 20.734 -3.131 1 97.38 289 ASN A N 1
ATOM 2385 C CA . ASN A 1 289 ? 0.745 20.984 -2.023 1 97.38 289 ASN A CA 1
ATOM 2386 C C . ASN A 1 289 ? -0.705 20.734 -2.43 1 97.38 289 ASN A C 1
ATOM 2388 O O . ASN A 1 289 ? -1.499 20.234 -1.635 1 97.38 289 ASN A O 1
ATOM 2392 N N . GLU A 1 290 ? -1 21.109 -3.592 1 95.38 290 GLU A N 1
ATOM 2393 C CA . GLU A 1 290 ? -2.344 20.859 -4.113 1 95.38 290 GLU A CA 1
ATOM 2394 C C . GLU A 1 290 ? -2.633 19.375 -4.223 1 95.38 290 GLU A C 1
ATOM 2396 O O . GLU A 1 290 ? -3.697 18.906 -3.807 1 95.38 290 GLU A O 1
ATOM 2401 N N . LEU A 1 291 ? -1.722 18.641 -4.773 1 95.56 291 LEU A N 1
ATOM 2402 C CA . LEU A 1 291 ? -1.886 17.203 -4.941 1 95.56 291 LEU A CA 1
ATOM 2403 C C . LEU A 1 291 ? -2.008 16.516 -3.59 1 95.56 291 LEU A C 1
ATOM 2405 O O . LEU A 1 291 ? -2.918 15.703 -3.381 1 95.56 291 LEU A O 1
ATOM 2409 N N . ILE A 1 292 ? -1.144 16.812 -2.652 1 96.88 292 ILE A N 1
ATOM 2410 C CA . ILE A 1 292 ? -1.102 16.125 -1.37 1 96.88 292 ILE A CA 1
ATOM 2411 C C . ILE A 1 292 ? -2.301 16.531 -0.52 1 96.88 292 ILE A C 1
ATOM 2413 O O . ILE A 1 292 ? -2.908 15.695 0.155 1 96.88 292 ILE A O 1
ATOM 2417 N N . SER A 1 293 ? -2.637 17.844 -0.521 1 95.56 293 SER A N 1
ATOM 2418 C CA . SER A 1 293 ? -3.793 18.281 0.253 1 95.56 293 SER A CA 1
ATOM 2419 C C . SER A 1 293 ? -5.07 17.594 -0.225 1 95.56 293 SER A C 1
ATOM 2421 O O . SER A 1 293 ? -5.953 17.297 0.578 1 95.56 293 SER A O 1
ATOM 2423 N N . ARG A 1 294 ? -5.195 17.422 -1.542 1 94.5 294 ARG A N 1
ATOM 2424 C CA . ARG A 1 294 ? -6.324 16.656 -2.084 1 94.5 294 ARG A CA 1
ATOM 2425 C C . ARG A 1 294 ? -6.355 15.242 -1.519 1 94.5 294 ARG A C 1
ATOM 2427 O O . ARG A 1 294 ? -7.41 14.766 -1.097 1 94.5 294 ARG A O 1
ATOM 2434 N N . ASP A 1 295 ? -5.254 14.555 -1.555 1 96.44 295 ASP A N 1
ATOM 2435 C CA . ASP A 1 295 ? -5.16 13.195 -1.02 1 96.44 295 ASP A CA 1
ATOM 2436 C C . ASP A 1 295 ? -5.547 13.164 0.458 1 96.44 295 ASP A C 1
ATOM 2438 O O . ASP A 1 295 ? -6.281 12.273 0.893 1 96.44 295 ASP A O 1
ATOM 2442 N N . GLU A 1 296 ? -4.992 14.125 1.223 1 95.88 296 GLU A N 1
ATOM 2443 C CA . GLU A 1 296 ? -5.277 14.164 2.654 1 95.88 296 GLU A CA 1
ATOM 2444 C C . GLU A 1 296 ? -6.77 14.359 2.914 1 95.88 296 GLU A C 1
ATOM 2446 O O . GLU A 1 296 ? -7.309 13.836 3.889 1 95.88 296 GLU A O 1
ATOM 2451 N N . GLY A 1 297 ? -7.34 15.234 2.111 1 95.31 297 GLY A N 1
ATOM 2452 C CA . GLY A 1 297 ? -8.789 15.367 2.201 1 95.31 297 GLY A CA 1
ATOM 2453 C C . GLY A 1 297 ? -9.523 14.055 1.989 1 95.31 297 GLY A C 1
ATOM 2454 O O . GLY A 1 297 ? -10.453 13.734 2.729 1 95.31 297 GLY A O 1
ATOM 2455 N N . LEU A 1 298 ? -9.125 13.312 0.989 1 96.44 298 LEU A N 1
ATOM 2456 C CA . LEU A 1 298 ? -9.727 12.008 0.704 1 96.44 298 LEU A CA 1
ATOM 2457 C C . LEU A 1 298 ? -9.508 11.047 1.864 1 96.44 298 LEU A C 1
ATOM 2459 O O . LEU A 1 298 ? -10.414 10.289 2.229 1 96.44 298 LEU A O 1
ATOM 2463 N N . HIS A 1 299 ? -8.273 10.977 2.408 1 97.88 299 HIS A N 1
ATOM 2464 C CA . HIS A 1 299 ? -7.969 10.141 3.561 1 97.88 299 HIS A CA 1
ATOM 2465 C C . HIS A 1 299 ? -8.859 10.492 4.75 1 97.88 299 HIS A C 1
ATOM 2467 O O . HIS A 1 299 ? -9.367 9.602 5.434 1 97.88 299 HIS A O 1
ATOM 2473 N N . CYS A 1 300 ? -9.016 11.75 4.992 1 98.06 300 CYS A N 1
ATOM 2474 C CA . CYS A 1 300 ? -9.875 12.211 6.078 1 98.06 300 CYS A CA 1
ATOM 2475 C C . CYS A 1 300 ? -11.312 11.781 5.848 1 98.06 300 CYS A C 1
ATOM 2477 O O . CYS A 1 300 ? -11.969 11.266 6.758 1 98.06 300 CYS A O 1
ATOM 2479 N N . ASP A 1 301 ? -11.812 11.992 4.625 1 97.69 301 ASP A N 1
ATOM 2480 C CA . ASP A 1 301 ? -13.164 11.57 4.273 1 97.69 301 ASP A CA 1
ATOM 2481 C C . ASP A 1 301 ? -13.344 10.07 4.488 1 97.69 301 ASP A C 1
ATOM 2483 O O . ASP A 1 301 ? -14.406 9.625 4.934 1 97.69 301 ASP A O 1
ATOM 2487 N N . PHE A 1 302 ? -12.422 9.328 4.152 1 98.56 302 PHE A N 1
ATOM 2488 C CA . PHE A 1 302 ? -12.516 7.887 4.34 1 98.56 302 PHE A CA 1
ATOM 2489 C C . PHE A 1 302 ? -12.578 7.535 5.824 1 98.56 302 PHE A C 1
ATOM 2491 O O . PHE A 1 302 ? -13.344 6.656 6.223 1 98.56 302 PHE A O 1
ATOM 2498 N N . ALA A 1 303 ? -11.703 8.156 6.605 1 98.5 303 ALA A N 1
ATOM 2499 C CA . ALA A 1 303 ? -11.781 7.941 8.047 1 98.5 303 ALA A CA 1
ATOM 2500 C C . ALA A 1 303 ? -13.188 8.219 8.57 1 98.5 303 ALA A C 1
ATOM 2502 O O . ALA A 1 303 ? -13.719 7.461 9.383 1 98.5 303 ALA A O 1
ATOM 2503 N N . CYS A 1 304 ? -13.789 9.273 8.109 1 98.56 304 CYS A N 1
ATOM 2504 C CA . CYS A 1 304 ? -15.148 9.609 8.516 1 98.56 304 CYS A CA 1
ATOM 2505 C C . CYS A 1 304 ? -16.141 8.547 8.047 1 98.56 304 CYS A C 1
ATOM 2507 O O . CYS A 1 304 ? -17.078 8.211 8.773 1 98.56 304 CYS A O 1
ATOM 2509 N N . LEU A 1 305 ? -15.961 8.07 6.801 1 98.56 305 LEU A N 1
ATOM 2510 C CA . LEU A 1 305 ? -16.812 7.004 6.285 1 98.56 305 LEU A CA 1
ATOM 2511 C C . LEU A 1 305 ? -16.719 5.758 7.16 1 98.56 305 LEU A C 1
ATOM 2513 O O . LEU A 1 305 ? -17.734 5.141 7.484 1 98.56 305 LEU A O 1
ATOM 2517 N N . MET A 1 306 ? -15.523 5.34 7.52 1 98.44 306 MET A N 1
ATOM 2518 C CA . MET A 1 306 ? -15.328 4.191 8.398 1 98.44 306 MET A CA 1
ATOM 2519 C C . MET A 1 306 ? -16.016 4.414 9.742 1 98.44 306 MET A C 1
ATOM 2521 O O . MET A 1 306 ? -16.625 3.494 10.297 1 98.44 306 MET A O 1
ATOM 2525 N N . PHE A 1 307 ? -15.883 5.625 10.266 1 98.25 307 PHE A N 1
ATOM 2526 C CA . PHE A 1 307 ? -16.547 5.973 11.516 1 98.25 307 PHE A CA 1
ATOM 2527 C C . PHE A 1 307 ? -18.047 5.812 11.391 1 98.25 307 PHE A C 1
ATOM 2529 O O . PHE A 1 307 ? -18.703 5.32 12.312 1 98.25 307 PHE A O 1
ATOM 2536 N N . LYS A 1 308 ? -18.594 6.25 10.266 1 97.88 308 LYS A N 1
ATOM 2537 C CA . LYS A 1 308 ? -20.031 6.176 10.016 1 97.88 308 LYS A CA 1
ATOM 2538 C C . LYS A 1 308 ? -20.531 4.734 10.078 1 97.88 308 LYS A C 1
ATOM 2540 O O . LYS A 1 308 ? -21.656 4.477 10.516 1 97.88 308 LYS A O 1
ATOM 2545 N N . HIS A 1 309 ? -19.734 3.768 9.719 1 97.56 309 HIS A N 1
ATOM 2546 C CA . HIS A 1 309 ? -20.125 2.365 9.648 1 97.56 309 HIS A CA 1
ATOM 2547 C C . HIS A 1 309 ? -19.969 1.681 11 1 97.56 309 HIS A C 1
ATOM 2549 O O . HIS A 1 309 ? -20.375 0.527 11.164 1 97.56 309 HIS A O 1
ATOM 2555 N N . LEU A 1 310 ? -19.438 2.336 12.016 1 96.81 310 LEU A N 1
ATOM 2556 C CA . LEU A 1 310 ? -19.297 1.74 13.344 1 96.81 310 LEU A CA 1
ATOM 2557 C C . LEU A 1 310 ? -20.656 1.563 14.016 1 96.81 310 LEU A C 1
ATOM 2559 O O . LEU A 1 310 ? -21.516 2.438 13.914 1 96.81 310 LEU A O 1
ATOM 2563 N N . VAL A 1 311 ? -20.797 0.453 14.586 1 95.69 311 VAL A N 1
ATOM 2564 C CA . VAL A 1 311 ? -22 0.198 15.383 1 95.69 311 VAL A CA 1
ATOM 2565 C C . VAL A 1 311 ? -21.844 0.806 16.766 1 95.69 311 VAL A C 1
ATOM 2567 O O . VAL A 1 311 ? -22.75 1.479 17.266 1 95.69 311 VAL A O 1
ATOM 2570 N N . HIS A 1 312 ? -20.688 0.605 17.438 1 93.88 312 HIS A N 1
ATOM 2571 C CA . HIS A 1 312 ? -20.406 1.159 18.766 1 93.88 312 HIS A CA 1
ATOM 2572 C C . HIS A 1 312 ? -19.469 2.359 18.672 1 93.88 312 HIS A C 1
ATOM 2574 O O . HIS A 1 312 ? -18.25 2.221 18.859 1 93.88 312 HIS A O 1
ATOM 2580 N N . LYS A 1 313 ? -20.031 3.486 18.625 1 95.94 313 LYS A N 1
ATOM 2581 C CA . LYS A 1 313 ? -19.266 4.723 18.469 1 95.94 313 LYS A CA 1
ATOM 2582 C C . LYS A 1 313 ? -18.875 5.297 19.828 1 95.94 313 LYS A C 1
ATOM 2584 O O . LYS A 1 313 ? -19.594 5.094 20.828 1 95.94 313 LYS A O 1
ATOM 2589 N N . PRO A 1 314 ? -17.703 5.992 19.828 1 96.75 314 PRO A N 1
ATOM 2590 C CA . PRO A 1 314 ? -17.406 6.738 21.047 1 96.75 314 PRO A CA 1
ATOM 2591 C C . PRO A 1 314 ? -18.422 7.844 21.328 1 96.75 314 PRO A C 1
ATOM 2593 O O . PRO A 1 314 ? -19.156 8.266 20.422 1 96.75 314 PRO A O 1
ATOM 2596 N N . THR A 1 315 ? -18.453 8.266 22.625 1 96.25 315 THR A N 1
ATOM 2597 C CA . THR A 1 315 ? -19.375 9.328 23.016 1 96.25 315 THR A CA 1
ATOM 2598 C C . THR A 1 315 ? -18.984 10.648 22.359 1 96.25 315 THR A C 1
ATOM 2600 O O . THR A 1 315 ? -17.828 10.852 22.016 1 96.25 315 THR A O 1
ATOM 2603 N N . GLU A 1 316 ? -19.938 11.492 22.203 1 96.88 316 GLU A N 1
ATOM 2604 C CA . GLU A 1 316 ? -19.672 12.82 21.656 1 96.88 316 GLU A CA 1
ATOM 2605 C C . GLU A 1 316 ? -18.625 13.555 22.484 1 96.88 316 GLU A C 1
ATOM 2607 O O . GLU A 1 316 ? -17.797 14.289 21.938 1 96.88 316 GLU A O 1
ATOM 2612 N N . GLU A 1 317 ? -18.734 13.422 23.781 1 97.56 317 GLU A N 1
ATOM 2613 C CA . GLU A 1 317 ? -17.781 14.078 24.688 1 97.56 317 GLU A CA 1
ATOM 2614 C C . GLU A 1 317 ? -16.344 13.641 24.375 1 97.56 317 GLU A C 1
ATOM 2616 O O . GLU A 1 317 ? -15.43 14.469 24.344 1 97.56 317 GLU A O 1
ATOM 2621 N N . LYS A 1 318 ? -16.203 12.32 24.172 1 97.31 318 LYS A N 1
ATOM 2622 C CA . LYS A 1 318 ? -14.867 11.812 23.859 1 97.31 318 LYS A CA 1
ATOM 2623 C C . LYS A 1 318 ? -14.383 12.336 22.516 1 97.31 318 LYS A C 1
ATOM 2625 O O . LYS A 1 318 ? -13.219 12.719 22.375 1 97.31 318 LYS A O 1
ATOM 2630 N N . VAL A 1 319 ? -15.234 12.398 21.531 1 98.38 319 VAL A N 1
ATOM 2631 C CA . VAL A 1 319 ? -14.891 12.898 20.203 1 98.38 319 VAL A CA 1
ATOM 2632 C C . VAL A 1 319 ? -14.5 14.375 20.297 1 98.38 319 VAL A C 1
ATOM 2634 O O . VAL A 1 319 ? -13.484 14.789 19.734 1 98.38 319 VAL A O 1
ATOM 2637 N N . ARG A 1 320 ? -15.258 15.133 21.031 1 98.25 320 ARG A N 1
ATOM 2638 C CA . ARG A 1 320 ? -14.984 16.547 21.219 1 98.25 320 ARG A CA 1
ATOM 2639 C C . ARG A 1 320 ? -13.625 16.766 21.891 1 98.25 320 ARG A C 1
ATOM 2641 O O . ARG A 1 320 ? -12.891 17.688 21.531 1 98.25 320 ARG A O 1
ATOM 2648 N N . GLU A 1 321 ? -13.367 15.977 22.828 1 98.12 321 GLU A N 1
ATOM 2649 C CA . GLU A 1 321 ? -12.086 16.062 23.516 1 98.12 321 GLU A CA 1
ATOM 2650 C C . GLU A 1 321 ? -10.922 15.836 22.547 1 98.12 321 GLU A C 1
ATOM 2652 O O . GLU A 1 321 ? -9.953 16.594 22.562 1 98.12 321 GLU A O 1
ATOM 2657 N N . ILE A 1 322 ? -11 14.781 21.734 1 98.06 322 ILE A N 1
ATOM 2658 C CA . ILE A 1 322 ? -9.953 14.453 20.781 1 98.06 322 ILE A CA 1
ATOM 2659 C C . ILE A 1 322 ? -9.773 15.609 19.797 1 98.06 322 ILE A C 1
ATOM 2661 O O . ILE A 1 322 ? -8.648 16.047 19.547 1 98.06 322 ILE A O 1
ATOM 2665 N N . ILE A 1 323 ? -10.867 16.125 19.297 1 98.56 323 ILE A N 1
ATOM 2666 C CA . ILE A 1 323 ? -10.844 17.172 18.281 1 98.56 323 ILE A CA 1
ATOM 2667 C C . ILE A 1 323 ? -10.305 18.469 18.859 1 98.56 323 ILE A C 1
ATOM 2669 O O . ILE A 1 323 ? -9.453 19.125 18.25 1 98.56 323 ILE A O 1
ATOM 2673 N N . THR A 1 324 ? -10.727 18.828 20.031 1 98.56 324 THR A N 1
ATOM 2674 C CA . THR A 1 324 ? -10.289 20.078 20.656 1 98.56 324 THR A CA 1
ATOM 2675 C C . THR A 1 324 ? -8.805 20.016 21 1 98.56 324 THR A C 1
ATOM 2677 O O . THR A 1 324 ? -8.094 21.016 20.906 1 98.56 324 THR A O 1
ATOM 2680 N N . ASN A 1 325 ? -8.367 18.859 21.438 1 97.88 325 ASN A N 1
ATOM 2681 C CA . ASN A 1 325 ? -6.938 18.688 21.688 1 97.88 325 ASN A CA 1
ATOM 2682 C C . ASN A 1 325 ? -6.117 18.875 20.422 1 97.88 325 ASN A C 1
ATOM 2684 O O . ASN A 1 325 ? -5.082 19.547 20.438 1 97.88 325 ASN A O 1
ATOM 2688 N N . ALA A 1 326 ? -6.535 18.312 19.344 1 97.94 326 ALA A N 1
ATOM 2689 C CA . ALA A 1 326 ? -5.844 18.438 18.062 1 97.94 326 ALA A CA 1
ATOM 2690 C C . ALA A 1 326 ? -5.801 19.891 17.609 1 97.94 326 ALA A C 1
ATOM 2692 O O . ALA A 1 326 ? -4.777 20.375 17.109 1 97.94 326 ALA A O 1
ATOM 2693 N N . VAL A 1 327 ? -6.914 20.609 17.797 1 98.5 327 VAL A N 1
ATOM 2694 C CA . VAL A 1 327 ? -7.004 22.016 17.406 1 98.5 327 VAL A CA 1
ATOM 2695 C C . VAL A 1 327 ? -5.996 22.828 18.203 1 98.5 327 VAL A C 1
ATOM 2697 O O . VAL A 1 327 ? -5.273 23.656 17.641 1 98.5 327 VAL A O 1
ATOM 2700 N N . THR A 1 328 ? -5.93 22.578 19.469 1 97.88 328 THR A N 1
ATOM 2701 C CA . THR A 1 328 ? -5.02 23.312 20.344 1 97.88 328 THR A CA 1
ATOM 2702 C C . THR A 1 328 ? -3.57 23.109 19.922 1 97.88 328 THR A C 1
ATOM 2704 O O . THR A 1 328 ? -2.801 24.078 19.844 1 97.88 328 THR A O 1
ATOM 2707 N N . ILE A 1 329 ? -3.246 21.906 19.625 1 96.75 329 ILE A N 1
ATOM 2708 C CA . ILE A 1 329 ? -1.884 21.578 19.234 1 96.75 329 ILE A CA 1
ATOM 2709 C C . ILE A 1 329 ? -1.558 22.25 17.891 1 96.75 329 ILE A C 1
ATOM 2711 O O . ILE A 1 329 ? -0.49 22.844 17.734 1 96.75 329 ILE A O 1
ATOM 2715 N N . GLU A 1 330 ? -2.463 22.234 16.938 1 97.44 330 GLU A N 1
ATOM 2716 C CA . GLU A 1 330 ? -2.246 22.812 15.617 1 97.44 330 GLU A CA 1
ATOM 2717 C C . GLU A 1 330 ? -2.148 24.344 15.711 1 97.44 330 GLU A C 1
ATOM 2719 O O . GLU A 1 330 ? -1.328 24.953 15.023 1 97.44 330 GLU A O 1
ATOM 2724 N N . GLN A 1 331 ? -2.975 24.906 16.516 1 97.69 331 GLN A N 1
ATOM 2725 C CA . GLN A 1 331 ? -2.93 26.359 16.703 1 97.69 331 GLN A CA 1
ATOM 2726 C C . GLN A 1 331 ? -1.608 26.797 17.328 1 97.69 331 GLN A C 1
ATOM 2728 O O . GLN A 1 331 ? -1.011 27.781 16.906 1 97.69 331 GLN A O 1
ATOM 2733 N N . GLU A 1 332 ? -1.182 26.062 18.312 1 96.62 332 GLU A N 1
ATOM 2734 C CA . GLU A 1 332 ? 0.11 26.375 18.922 1 96.62 332 GLU A CA 1
ATOM 2735 C C . GLU A 1 332 ? 1.243 26.234 17.906 1 96.62 332 GLU A C 1
ATOM 2737 O O . GLU A 1 332 ? 2.17 27.047 17.891 1 96.62 332 GLU A O 1
ATOM 2742 N N . PHE A 1 333 ? 1.198 25.281 17.078 1 96.56 333 PHE A N 1
ATOM 2743 C CA . PHE A 1 333 ? 2.234 25 16.094 1 96.56 333 PHE A CA 1
ATOM 2744 C C . PHE A 1 333 ? 2.363 26.172 15.117 1 96.56 333 PHE A C 1
ATOM 2746 O O . PHE A 1 333 ? 3.461 26.688 14.898 1 96.56 333 PHE A O 1
ATOM 2753 N N . LEU A 1 334 ? 1.243 26.734 14.625 1 97.19 334 LEU A N 1
ATOM 2754 C CA . LEU A 1 334 ? 1.285 27.672 13.508 1 97.19 334 LEU A CA 1
ATOM 2755 C C . LEU A 1 334 ? 1.239 29.109 14.008 1 97.19 334 LEU A C 1
ATOM 2757 O O . LEU A 1 334 ? 1.398 30.047 13.219 1 97.19 334 LEU A O 1
ATOM 2761 N N . THR A 1 335 ? 1.074 29.328 15.297 1 96.56 335 THR A N 1
ATOM 2762 C CA . THR A 1 335 ? 0.93 30.703 15.734 1 96.56 335 THR A CA 1
ATOM 2763 C C . THR A 1 335 ? 1.928 31.031 16.844 1 96.56 335 THR A C 1
ATOM 2765 O O . THR A 1 335 ? 2.174 32.219 17.141 1 96.56 335 THR A O 1
ATOM 2768 N N . GLU A 1 336 ? 2.488 30.016 17.453 1 94.31 336 GLU A N 1
ATOM 2769 C CA . GLU A 1 336 ? 3.48 30.25 18.5 1 94.31 336 GLU A CA 1
ATOM 2770 C C . GLU A 1 336 ? 4.832 29.656 18.125 1 94.31 336 GLU A C 1
ATOM 2772 O O . GLU A 1 336 ? 5.82 30.375 17.969 1 94.31 336 GLU A O 1
ATOM 2777 N N . ALA A 1 337 ? 4.855 28.375 17.828 1 93.19 337 ALA A N 1
ATOM 2778 C CA . ALA A 1 337 ? 6.117 27.688 17.562 1 93.19 337 ALA A CA 1
ATOM 2779 C C . ALA A 1 337 ? 6.68 28.078 16.203 1 93.19 337 ALA A C 1
ATOM 2781 O O . ALA A 1 337 ? 7.883 28.312 16.062 1 93.19 337 ALA A O 1
ATOM 2782 N N . LEU A 1 338 ? 5.844 28.062 15.203 1 95.62 338 LEU A N 1
ATOM 2783 C CA . LEU A 1 338 ? 6.145 28.469 13.836 1 95.62 338 LEU A CA 1
ATOM 2784 C C . LEU A 1 338 ? 5.074 29.406 13.297 1 95.62 338 LEU A C 1
ATOM 2786 O O . LEU A 1 338 ? 4.301 29.031 12.414 1 95.62 338 LEU A O 1
ATOM 2790 N N . PRO A 1 339 ? 5.199 30.672 13.797 1 97.31 339 PRO A N 1
ATOM 2791 C CA . PRO A 1 339 ? 4.098 31.609 13.508 1 97.31 339 PRO A CA 1
ATOM 2792 C C . PRO A 1 339 ? 3.98 31.922 12.016 1 97.31 339 PRO A C 1
ATOM 2794 O O . PRO A 1 339 ? 4.988 32.188 11.359 1 97.31 339 PRO A O 1
ATOM 2797 N N . VAL A 1 340 ? 2.801 32 11.477 1 97.94 340 VAL A N 1
ATOM 2798 C CA . VAL A 1 340 ? 2.529 32.219 10.062 1 97.94 340 VAL A CA 1
ATOM 2799 C C . VAL A 1 340 ? 2.844 33.688 9.711 1 97.94 340 VAL A C 1
ATOM 2801 O O . VAL A 1 340 ? 2.947 34.031 8.531 1 97.94 340 VAL A O 1
ATOM 2804 N N . ASN A 1 341 ? 3.055 34.531 10.695 1 97.5 341 ASN A N 1
ATOM 2805 C CA . ASN A 1 341 ? 3.479 35.906 10.445 1 97.5 341 ASN A CA 1
ATOM 2806 C C . ASN A 1 341 ? 4.785 35.938 9.656 1 97.5 341 ASN A C 1
ATOM 2808 O O . ASN A 1 341 ? 5.055 36.906 8.953 1 97.5 341 ASN A O 1
ATOM 2812 N N . LEU A 1 342 ? 5.547 34.938 9.797 1 96.75 342 LEU A N 1
ATOM 2813 C CA . LEU A 1 342 ? 6.844 34.844 9.133 1 96.75 342 LEU A CA 1
ATOM 2814 C C . LEU A 1 342 ? 6.676 34.875 7.617 1 96.75 342 LEU A C 1
ATOM 2816 O O . LEU A 1 342 ? 7.613 35.219 6.895 1 96.75 342 LEU A O 1
ATOM 2820 N N . ILE A 1 343 ? 5.445 34.531 7.141 1 97.25 343 ILE A N 1
ATOM 2821 C CA . ILE A 1 343 ? 5.23 34.562 5.699 1 97.25 343 ILE A CA 1
ATOM 2822 C C . ILE A 1 343 ? 4.141 35.562 5.352 1 97.25 343 ILE A C 1
ATOM 2824 O O . ILE A 1 343 ? 3.547 35.5 4.273 1 97.25 343 ILE A O 1
ATOM 2828 N N . GLY A 1 344 ? 3.793 36.406 6.332 1 96.62 344 GLY A N 1
ATOM 2829 C CA . GLY A 1 344 ? 2.906 37.5 6.066 1 96.62 344 GLY A CA 1
ATOM 2830 C C . GLY A 1 344 ? 1.444 37.188 6.316 1 96.62 344 GLY A C 1
ATOM 2831 O O . GLY A 1 344 ? 0.559 37.969 5.926 1 96.62 344 GLY A O 1
ATOM 2832 N N . MET A 1 345 ? 1.11 36.062 6.922 1 97.38 345 MET A N 1
ATOM 2833 C CA . MET A 1 345 ? -0.261 35.719 7.293 1 97.38 345 MET A CA 1
ATOM 2834 C C . MET A 1 345 ? -0.562 36.188 8.719 1 97.38 345 MET A C 1
ATOM 2836 O O . MET A 1 345 ? 0.342 36.594 9.453 1 97.38 345 MET A O 1
ATOM 2840 N N . ASN A 1 346 ? -1.819 36.156 9 1 97.62 346 ASN A N 1
ATOM 2841 C CA . ASN A 1 346 ? -2.281 36.625 10.305 1 97.62 346 ASN A CA 1
ATOM 2842 C C . ASN A 1 346 ? -2.561 35.438 11.234 1 97.62 346 ASN A C 1
ATOM 2844 O O . ASN A 1 346 ? -3.4 34.594 10.938 1 97.62 346 ASN A O 1
ATOM 2848 N N . CYS A 1 347 ? -1.919 35.438 12.383 1 98 347 CYS A N 1
ATOM 2849 C CA . CYS A 1 347 ? -2.023 34.312 13.328 1 98 347 CYS A CA 1
ATOM 2850 C C . CYS A 1 347 ? -3.441 34.188 13.867 1 98 347 CYS A C 1
ATOM 2852 O O . CYS A 1 347 ? -3.924 33.094 14.109 1 98 347 CYS A O 1
ATOM 2854 N N . ILE A 1 348 ? -4.109 35.312 14.133 1 98.19 348 ILE A N 1
ATOM 2855 C CA . ILE A 1 348 ? -5.473 35.281 14.656 1 98.19 348 ILE A CA 1
ATOM 2856 C C . ILE A 1 348 ? -6.402 34.625 13.641 1 98.19 348 ILE A C 1
ATOM 2858 O O . ILE A 1 348 ? -7.215 33.75 14 1 98.19 348 ILE A O 1
ATOM 2862 N N . LEU A 1 349 ? -6.25 34.938 12.406 1 98.19 349 LEU A N 1
ATOM 2863 C CA . LEU A 1 349 ? -7.066 34.344 11.344 1 98.19 349 LEU A CA 1
ATOM 2864 C C . LEU A 1 349 ? -6.734 32.875 11.156 1 98.19 349 LEU A C 1
ATOM 2866 O O . LEU A 1 349 ? -7.617 32.062 10.852 1 98.19 349 LEU A O 1
ATOM 2870 N N . MET A 1 350 ? -5.48 32.562 11.289 1 98.56 350 MET A N 1
ATOM 2871 C CA . MET A 1 350 ? -5.082 31.156 11.188 1 98.56 350 MET A CA 1
ATOM 2872 C C . MET A 1 350 ? -5.746 30.328 12.273 1 98.56 350 MET A C 1
ATOM 2874 O O . MET A 1 350 ? -6.234 29.219 12 1 98.56 350 MET A O 1
ATOM 2878 N N . LYS A 1 351 ? -5.777 30.812 13.547 1 98.38 351 LYS A N 1
ATOM 2879 C CA . LYS A 1 351 ? -6.465 30.094 14.625 1 98.38 351 LYS A CA 1
ATOM 2880 C C . LYS A 1 351 ? -7.93 29.859 14.281 1 98.38 351 LYS A C 1
ATOM 2882 O O . LYS A 1 351 ? -8.453 28.766 14.477 1 98.38 351 LYS A O 1
ATOM 2887 N N . GLN A 1 352 ? -8.508 30.906 13.742 1 98.56 352 GLN A N 1
ATOM 2888 C CA . GLN A 1 352 ? -9.906 30.797 13.328 1 98.56 352 GLN A CA 1
ATOM 2889 C C . GLN A 1 352 ? -10.078 29.766 12.219 1 98.56 352 GLN A C 1
ATOM 2891 O O . GLN A 1 352 ? -11.047 29 12.211 1 98.56 352 GLN A O 1
ATOM 2896 N N . TYR A 1 353 ? -9.203 29.797 11.266 1 98.25 353 TYR A N 1
ATOM 2897 C CA . TYR A 1 353 ? -9.273 28.859 10.148 1 98.25 353 TYR A CA 1
ATOM 2898 C C . TYR A 1 353 ? -9.203 27.422 10.641 1 98.25 353 TYR A C 1
ATOM 2900 O O . TYR A 1 353 ? -9.961 26.562 10.18 1 98.25 353 TYR A O 1
ATOM 2908 N N . ILE A 1 354 ? -8.312 27.125 11.547 1 98.44 354 ILE A N 1
ATOM 2909 C CA . ILE A 1 354 ? -8.148 25.781 12.094 1 98.44 354 ILE A CA 1
ATOM 2910 C C . ILE A 1 354 ? -9.422 25.359 12.812 1 98.44 354 ILE A C 1
ATOM 2912 O O . ILE A 1 354 ? -9.844 24.203 12.711 1 98.44 354 ILE A O 1
ATOM 2916 N N . GLU A 1 355 ? -10.031 26.297 13.539 1 98.75 355 GLU A N 1
ATOM 2917 C CA . GLU A 1 355 ? -11.32 26.016 14.18 1 98.75 355 GLU A CA 1
ATOM 2918 C C . GLU A 1 355 ? -12.398 25.703 13.141 1 98.75 355 GLU A C 1
ATOM 2920 O O . GLU A 1 355 ? -13.219 24.812 13.352 1 98.75 355 GLU A O 1
ATOM 2925 N N . PHE A 1 356 ? -12.391 26.422 12.102 1 98.12 356 PHE A N 1
ATOM 2926 C CA . PHE A 1 356 ? -13.328 26.188 11.008 1 98.12 356 PHE A CA 1
ATOM 2927 C C . PHE A 1 356 ? -13.172 24.797 10.438 1 98.12 356 PHE A C 1
ATOM 2929 O O . PHE A 1 356 ? -14.156 24.094 10.219 1 98.12 356 PHE A O 1
ATOM 2936 N N . VAL A 1 357 ? -11.953 24.469 10.148 1 98 357 VAL A N 1
ATOM 2937 C CA . VAL A 1 357 ? -11.648 23.141 9.609 1 98 357 VAL A CA 1
ATOM 2938 C C . VAL A 1 357 ? -12.125 22.062 10.578 1 98 357 VAL A C 1
ATOM 2940 O O . VAL A 1 357 ? -12.695 21.062 10.164 1 98 357 VAL A O 1
ATOM 2943 N N . ALA A 1 358 ? -11.867 22.234 11.891 1 98.62 358 ALA A N 1
ATOM 2944 C CA . ALA A 1 358 ? -12.281 21.266 12.914 1 98.62 358 ALA A CA 1
ATOM 2945 C C . ALA A 1 358 ? -13.797 21.125 12.953 1 98.62 358 ALA A C 1
ATOM 2947 O O . ALA A 1 358 ? -14.32 20.031 13.141 1 98.62 358 ALA A O 1
ATOM 2948 N N . ASP A 1 359 ? -14.477 22.25 12.789 1 98.44 359 ASP A N 1
ATOM 2949 C CA . ASP A 1 359 ? -15.938 22.219 12.781 1 98.44 359 ASP A CA 1
ATOM 2950 C C . ASP A 1 359 ? -16.469 21.422 11.594 1 98.44 359 ASP A C 1
ATOM 2952 O O . ASP A 1 359 ? -17.453 20.688 11.719 1 98.44 359 ASP A O 1
ATOM 2956 N N . ARG A 1 360 ? -15.844 21.578 10.484 1 97.06 360 ARG A N 1
ATOM 2957 C CA . ARG A 1 360 ? -16.25 20.797 9.32 1 97.06 360 ARG A CA 1
ATOM 2958 C C . ARG A 1 360 ? -16.047 19.312 9.562 1 97.06 360 ARG A C 1
ATOM 2960 O O . ARG A 1 360 ? -16.891 18.5 9.211 1 97.06 360 ARG A O 1
ATOM 2967 N N . LEU A 1 361 ? -14.938 18.953 10.133 1 98.25 361 LEU A N 1
ATOM 2968 C CA . LEU A 1 361 ? -14.633 17.547 10.414 1 98.25 361 LEU A CA 1
ATOM 2969 C C . LEU A 1 361 ? -15.648 16.969 11.383 1 98.25 361 LEU A C 1
ATOM 2971 O O . LEU A 1 361 ? -16.172 15.867 11.156 1 98.25 361 LEU A O 1
ATOM 2975 N N . ILE A 1 362 ? -15.922 17.688 12.5 1 98.06 362 ILE A N 1
ATOM 2976 C CA . ILE A 1 362 ? -16.812 17.141 13.523 1 98.06 362 ILE A CA 1
ATOM 2977 C C . ILE A 1 362 ? -18.219 17 12.969 1 98.06 362 ILE A C 1
ATOM 2979 O O . ILE A 1 362 ? -18.938 16.062 13.328 1 98.06 362 ILE A O 1
ATOM 2983 N N . LEU A 1 363 ? -18.609 17.875 12.047 1 97.44 363 LEU A N 1
ATOM 2984 C CA . LEU A 1 363 ? -19.891 17.75 11.367 1 97.44 363 LEU A CA 1
ATOM 2985 C C . LEU A 1 363 ? -19.938 16.469 10.523 1 97.44 363 LEU A C 1
ATOM 2987 O O . LEU A 1 363 ? -20.953 15.766 10.508 1 97.44 363 LEU A O 1
ATOM 2991 N N . GLU A 1 364 ? -18.859 16.234 9.797 1 97.06 364 GLU A N 1
ATOM 2992 C CA . GLU A 1 364 ? -18.781 15.039 8.969 1 97.06 364 GLU A CA 1
ATOM 2993 C C . GLU A 1 364 ? -18.844 13.781 9.828 1 97.06 364 GLU A C 1
ATOM 2995 O O . GLU A 1 364 ? -19.297 12.727 9.359 1 97.06 364 GLU A O 1
ATOM 3000 N N . LEU A 1 365 ? -18.391 13.859 11.062 1 98.06 365 LEU A N 1
ATOM 3001 C CA . LEU A 1 365 ? -18.438 12.742 11.992 1 98.06 365 LEU A CA 1
ATOM 3002 C C . LEU A 1 365 ? -19.828 12.586 12.586 1 98.06 365 LEU A C 1
ATOM 3004 O O . LEU A 1 365 ? -20.109 11.609 13.289 1 98.06 365 LEU A O 1
ATOM 3008 N N . GLY A 1 366 ? -20.734 13.539 12.305 1 96.69 366 GLY A N 1
ATOM 3009 C CA . GLY A 1 366 ? -22.141 13.414 12.68 1 96.69 366 GLY A CA 1
ATOM 3010 C C . GLY A 1 366 ? -22.469 14.133 13.977 1 96.69 366 GLY A C 1
ATOM 3011 O O . GLY A 1 366 ? -23.484 13.836 14.609 1 96.69 366 GLY A O 1
ATOM 3012 N N . PHE A 1 367 ? -21.578 15.086 14.391 1 97.75 367 PHE A N 1
ATOM 3013 C CA . PHE A 1 367 ? -21.797 15.797 15.648 1 97.75 367 PHE A CA 1
ATOM 3014 C C . PHE A 1 367 ? -21.953 17.297 15.406 1 97.75 367 PHE A C 1
ATOM 3016 O O . PHE A 1 367 ? -21.859 17.75 14.266 1 97.75 367 PHE A O 1
ATOM 3023 N N . ASN A 1 368 ? -22.172 18.031 16.453 1 96.56 368 ASN A N 1
ATOM 3024 C CA . ASN A 1 368 ? -22.391 19.469 16.344 1 96.56 368 ASN A CA 1
ATOM 3025 C C . ASN A 1 368 ? -21.062 20.234 16.375 1 96.56 368 ASN A C 1
ATOM 3027 O O . ASN A 1 368 ? -20.109 19.797 17.016 1 96.56 368 ASN A O 1
ATOM 3031 N N . LYS A 1 369 ? -21.156 21.312 15.719 1 97.81 369 LYS A N 1
ATOM 3032 C CA . LYS A 1 369 ? -19.984 22.172 15.703 1 97.81 369 LYS A CA 1
ATOM 3033 C C . LYS A 1 369 ? -19.562 22.562 17.125 1 97.81 369 LYS A C 1
ATOM 3035 O O . LYS A 1 369 ? -20.406 22.734 18 1 97.81 369 LYS A O 1
ATOM 3040 N N . ILE A 1 370 ? -18.297 22.812 17.25 1 98.12 370 ILE A N 1
ATOM 3041 C CA . ILE A 1 370 ? -17.734 23.203 18.547 1 98.12 370 ILE A CA 1
ATOM 3042 C C . ILE A 1 370 ? -17.453 24.703 18.547 1 98.12 370 ILE A C 1
ATOM 3044 O O . ILE A 1 370 ? -17.875 25.422 19.453 1 98.12 370 ILE A O 1
ATOM 3048 N N . PHE A 1 371 ? -16.859 25.156 17.547 1 98.31 371 PHE A N 1
ATOM 3049 C CA . PHE A 1 371 ? -16.312 26.516 17.531 1 98.31 371 PHE A CA 1
ATOM 3050 C C . PHE A 1 371 ? -17.234 27.453 16.75 1 98.31 371 PHE A C 1
ATOM 3052 O O . PHE A 1 371 ? -17.172 28.672 16.938 1 98.31 371 PHE A O 1
ATOM 3059 N N . LYS A 1 372 ? -17.984 26.969 15.789 1 98 372 LYS A N 1
ATOM 3060 C CA . LYS A 1 372 ? -18.859 27.75 14.922 1 98 372 LYS A CA 1
ATOM 3061 C C . LYS A 1 372 ? -18.094 28.875 14.219 1 98 372 LYS A C 1
ATOM 3063 O O . LYS A 1 372 ? -18.531 30.016 14.188 1 98 372 LYS A O 1
ATOM 3068 N N . ALA A 1 373 ? -16.922 28.5 13.836 1 97.31 373 ALA A N 1
ATOM 3069 C CA . ALA A 1 373 ? -16.047 29.469 13.164 1 97.31 373 ALA A CA 1
ATOM 3070 C C . ALA A 1 373 ? -16.297 29.484 11.656 1 97.31 373 ALA A C 1
ATOM 3072 O O . ALA A 1 373 ? -16.641 28.453 11.07 1 97.31 373 ALA A O 1
ATOM 3073 N N . GLU A 1 374 ? -16.109 30.625 11.031 1 96.19 374 GLU A N 1
ATOM 3074 C CA . GLU A 1 374 ? -16.188 30.781 9.578 1 96.19 374 GLU A CA 1
ATOM 3075 C C . GLU A 1 374 ? -14.805 30.766 8.945 1 96.19 374 GLU A C 1
ATOM 3077 O O . GLU A 1 374 ? -13.805 31.031 9.625 1 96.19 374 GLU A O 1
ATOM 3082 N N . ASN A 1 375 ? -14.766 30.438 7.676 1 96.44 375 ASN A N 1
ATOM 3083 C CA . ASN A 1 375 ? -13.5 30.453 6.961 1 96.44 375 ASN A CA 1
ATOM 3084 C C . ASN A 1 375 ? -12.984 31.875 6.762 1 96.44 375 ASN A C 1
ATOM 3086 O O . ASN A 1 375 ? -13.578 32.656 6.023 1 96.44 375 ASN A O 1
ATOM 3090 N N . PRO A 1 376 ? -11.906 32.188 7.336 1 96.88 376 PRO A N 1
ATOM 3091 C CA . PRO A 1 376 ? -11.398 33.562 7.191 1 96.88 376 PRO A CA 1
ATOM 3092 C C . PRO A 1 376 ? -10.586 33.75 5.914 1 96.88 376 PRO A C 1
ATOM 3094 O O . PRO A 1 376 ? -10.266 34.906 5.555 1 96.88 376 PRO A O 1
ATOM 3097 N N . PHE A 1 377 ? -10.18 32.688 5.266 1 95.88 377 PHE A N 1
ATOM 3098 C CA . PHE A 1 377 ? -9.297 32.781 4.102 1 95.88 377 PHE A CA 1
ATOM 3099 C C . PHE A 1 377 ? -10.086 32.562 2.814 1 95.88 377 PHE A C 1
ATOM 3101 O O . PHE A 1 377 ? -10.32 31.422 2.402 1 95.88 377 PHE A O 1
ATOM 3108 N N . ASP A 1 378 ? -10.344 33.594 2.039 1 91.81 378 ASP A N 1
ATOM 3109 C CA . ASP A 1 378 ? -11.094 33.531 0.789 1 91.81 378 ASP A CA 1
ATOM 3110 C C . ASP A 1 378 ? -10.336 32.719 -0.27 1 91.81 378 ASP A C 1
ATOM 3112 O O . ASP A 1 378 ? -10.945 32.062 -1.115 1 91.81 378 ASP A O 1
ATOM 3116 N N . PHE A 1 379 ? -9.023 32.75 -0.161 1 91.12 379 PHE A N 1
ATOM 3117 C CA . PHE A 1 379 ? -8.211 32.094 -1.17 1 91.12 379 PHE A CA 1
ATOM 3118 C C . PHE A 1 379 ? -8.312 30.562 -1.023 1 91.12 379 PHE A C 1
ATOM 3120 O O . PHE A 1 379 ? -8.031 29.828 -1.97 1 91.12 379 PHE A O 1
ATOM 3127 N N . MET A 1 380 ? -8.664 30.078 0.11 1 91.62 380 MET A N 1
ATOM 3128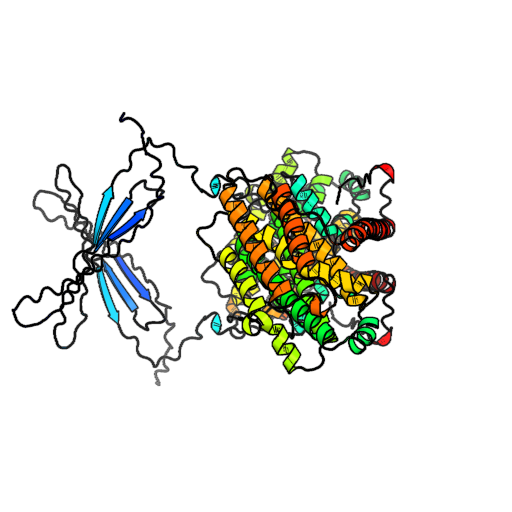 C CA . MET A 1 380 ? -8.836 28.641 0.307 1 91.62 380 MET A CA 1
ATOM 3129 C C . MET A 1 380 ? -10.102 28.141 -0.383 1 91.62 380 MET A C 1
ATOM 3131 O O . MET A 1 380 ? -10.188 26.984 -0.767 1 91.62 380 MET A O 1
ATOM 3135 N N . GLU A 1 381 ? -11.117 28.938 -0.509 1 82.56 381 GLU A N 1
ATOM 3136 C CA . GLU A 1 381 ? -12.352 28.594 -1.207 1 82.56 381 GLU A CA 1
ATOM 3137 C C . GLU A 1 381 ? -12.125 28.484 -2.711 1 82.56 381 GLU A C 1
ATOM 3139 O O . GLU A 1 381 ? -12.711 27.609 -3.367 1 82.56 381 GLU A O 1
ATOM 3144 N N . ASN A 1 382 ? -11.297 29.25 -3.242 1 73.44 382 ASN A N 1
ATOM 3145 C CA . ASN A 1 382 ? -11.008 29.281 -4.672 1 73.44 382 ASN A CA 1
ATOM 3146 C C . ASN A 1 382 ? -10.188 28.062 -5.105 1 73.44 382 ASN A C 1
ATOM 3148 O O . ASN A 1 382 ? -10.406 27.516 -6.191 1 73.44 382 ASN A O 1
ATOM 3152 N N . ILE A 1 383 ? -9.312 27.641 -4.289 1 69.5 383 ILE A N 1
ATOM 3153 C CA . ILE A 1 383 ? -8.445 26.516 -4.625 1 69.5 383 ILE A CA 1
ATOM 3154 C C . ILE A 1 383 ? -9.258 25.234 -4.68 1 69.5 383 ILE A C 1
ATOM 3156 O O . ILE A 1 383 ? -9.047 24.391 -5.559 1 69.5 383 ILE A O 1
ATOM 3160 N N . SER A 1 384 ? -10.133 25.125 -3.816 1 62.34 384 SER A N 1
ATOM 3161 C CA . SER A 1 384 ? -11.016 23.969 -3.797 1 62.34 384 SER A CA 1
ATOM 3162 C C . SER A 1 384 ? -11.836 23.875 -5.078 1 62.34 384 SER A C 1
ATOM 3164 O O . SER A 1 384 ? -12.016 22.781 -5.629 1 62.34 384 SER A O 1
ATOM 3166 N N . LEU A 1 385 ? -12.219 24.938 -5.48 1 49.53 385 LEU A N 1
ATOM 3167 C CA . LEU A 1 385 ? -13.023 25.016 -6.695 1 49.53 385 LEU A CA 1
ATOM 3168 C C . LEU A 1 385 ? -12.18 24.703 -7.926 1 49.53 385 LEU A C 1
ATOM 3170 O O . LEU A 1 385 ? -12.633 24 -8.828 1 49.53 385 LEU A O 1
ATOM 3174 N N . GLU A 1 386 ? -10.992 25.156 -7.949 1 50.97 386 GLU A N 1
ATOM 3175 C CA . GLU A 1 386 ? -10.078 24.938 -9.07 1 50.97 386 GLU A CA 1
ATOM 3176 C C . GLU A 1 386 ? -9.625 23.484 -9.133 1 50.97 386 GLU A C 1
ATOM 3178 O O . GLU A 1 386 ? -9.516 22.906 -10.219 1 50.97 386 GLU A O 1
ATOM 3183 N N . GLY A 1 387 ? -9.336 22.875 -8.023 1 54.41 387 GLY A N 1
ATOM 3184 C CA . GLY A 1 387 ? -8.891 21.484 -7.961 1 54.41 387 GLY A CA 1
ATOM 3185 C C . GLY A 1 387 ? -9.93 20.5 -8.453 1 54.41 387 GLY A C 1
ATOM 3186 O O . GLY A 1 387 ? -9.594 19.547 -9.164 1 54.41 387 GLY A O 1
ATOM 3187 N N . LYS A 1 388 ? -11.141 20.734 -8.039 1 50.75 388 LYS A N 1
ATOM 3188 C CA . LYS A 1 388 ? -12.227 19.875 -8.516 1 50.75 388 LYS A CA 1
ATOM 3189 C C . LYS A 1 388 ? -12.375 19.969 -10.031 1 50.75 388 LYS A C 1
ATOM 3191 O O . LYS A 1 388 ? -12.609 18.969 -10.703 1 50.75 388 LYS A O 1
ATOM 3196 N N . THR A 1 389 ? -12.125 21.062 -10.547 1 44.69 389 THR A N 1
ATOM 3197 C CA . THR A 1 389 ? -12.266 21.281 -11.984 1 44.69 389 THR A CA 1
ATOM 3198 C C . THR A 1 389 ? -11.094 20.656 -12.742 1 44.69 389 THR A C 1
ATOM 3200 O O . THR A 1 389 ? -11.289 20.016 -13.766 1 44.69 389 THR A O 1
ATOM 3203 N N . ASN A 1 390 ? -9.922 20.766 -12.25 1 46.31 390 ASN A N 1
ATOM 3204 C CA . ASN A 1 390 ? -8.719 20.328 -12.945 1 46.31 390 ASN A CA 1
ATOM 3205 C C . ASN A 1 390 ? -8.539 18.812 -12.859 1 46.31 390 ASN A C 1
ATOM 3207 O O . ASN A 1 390 ? -8.102 18.188 -13.82 1 46.31 390 ASN A O 1
ATOM 3211 N N . PHE A 1 391 ? -8.773 18.328 -11.773 1 49.16 391 PHE A N 1
ATOM 3212 C CA . PHE A 1 391 ? -8.602 16.891 -11.633 1 49.16 391 PHE A CA 1
ATOM 3213 C C . PHE A 1 391 ? -9.531 16.141 -12.57 1 49.16 391 PHE A C 1
ATOM 3215 O O . PHE A 1 391 ? -9.109 15.203 -13.25 1 49.16 391 PHE A O 1
ATOM 3222 N N . PHE A 1 392 ? -10.789 16.531 -12.539 1 43.78 392 PHE A N 1
ATOM 3223 C CA . PHE A 1 392 ? -11.758 15.906 -13.43 1 43.78 392 PHE A CA 1
ATOM 3224 C C . PHE A 1 392 ? -11.391 16.156 -14.891 1 43.78 392 PHE A C 1
ATOM 3226 O O . PHE A 1 392 ? -11.492 15.258 -15.727 1 43.78 392 PHE A O 1
ATOM 3233 N N . GLU A 1 393 ? -11.07 17.297 -15.078 1 43.22 393 GLU A N 1
ATOM 3234 C CA . GLU A 1 393 ? -10.719 17.656 -16.438 1 43.22 393 GLU A CA 1
ATOM 3235 C C . GLU A 1 393 ? -9.445 16.938 -16.891 1 43.22 393 GLU A C 1
ATOM 3237 O O . GLU A 1 393 ? -9.352 16.5 -18.031 1 43.22 393 GLU A O 1
ATOM 3242 N N . LYS A 1 394 ? -8.508 16.953 -16.062 1 46.19 394 LYS A N 1
ATOM 3243 C CA . LYS A 1 394 ? -7.25 16.328 -16.453 1 46.19 394 LYS A CA 1
ATOM 3244 C C . LYS A 1 394 ? -7.383 14.812 -16.562 1 46.19 394 LYS A C 1
ATOM 3246 O O . LYS A 1 394 ? -6.879 14.195 -17.5 1 46.19 394 LYS A O 1
ATOM 3251 N N . ARG A 1 395 ? -8.07 14.234 -15.641 1 46.38 395 ARG A N 1
ATOM 3252 C CA . ARG A 1 395 ? -8.219 12.789 -15.688 1 46.38 395 ARG A CA 1
ATOM 3253 C C . ARG A 1 395 ? -9.18 12.367 -16.797 1 46.38 395 ARG A C 1
ATOM 3255 O O . ARG A 1 395 ? -8.953 11.367 -17.469 1 46.38 395 ARG A O 1
ATOM 3262 N N . VAL A 1 396 ? -10.305 13.086 -16.828 1 41.88 396 VAL A N 1
ATOM 3263 C CA . VAL A 1 396 ? -11.156 12.844 -17.984 1 41.88 396 VAL A CA 1
ATOM 3264 C C . VAL A 1 396 ? -10.352 13.016 -19.281 1 41.88 396 VAL A C 1
ATOM 3266 O O . VAL A 1 396 ? -10.516 12.258 -20.234 1 41.88 396 VAL A O 1
ATOM 3269 N N . GLY A 1 397 ? -9.602 13.938 -19.188 1 39.31 397 GLY A N 1
ATOM 3270 C CA . GLY A 1 397 ? -8.758 14.109 -20.359 1 39.31 397 GLY A CA 1
ATOM 3271 C C . GLY A 1 397 ? -7.82 12.945 -20.609 1 39.31 397 GLY A C 1
ATOM 3272 O O . GLY A 1 397 ? -7.633 12.523 -21.75 1 39.31 397 GLY A O 1
ATOM 3273 N N . GLU A 1 398 ? -7.301 12.453 -19.531 1 42.25 398 GLU A N 1
ATOM 3274 C CA . GLU A 1 398 ? -6.414 11.297 -19.656 1 42.25 398 GLU A CA 1
ATOM 3275 C C . GLU A 1 398 ? -7.203 10.023 -19.953 1 42.25 398 GLU A C 1
ATOM 3277 O O . GLU A 1 398 ? -6.754 9.18 -20.734 1 42.25 398 GLU A O 1
ATOM 3282 N N . TYR A 1 399 ? -8.312 9.875 -19.203 1 37.84 399 TYR A N 1
ATOM 3283 C CA . TYR A 1 399 ? -9.195 8.766 -19.547 1 37.84 399 TYR A CA 1
ATOM 3284 C C . TYR A 1 399 ? -9.664 8.875 -21 1 37.84 399 TYR A C 1
ATOM 3286 O O . TYR A 1 399 ? -9.797 7.871 -21.703 1 37.84 399 TYR A O 1
ATOM 3294 N N . GLN A 1 400 ? -10.133 10.047 -21.391 1 37.88 400 GLN A N 1
ATOM 3295 C CA . GLN A 1 400 ? -10.5 10.242 -22.781 1 37.88 400 GLN A CA 1
ATOM 3296 C C . GLN A 1 400 ? -9.312 9.945 -23.703 1 37.88 400 GLN A C 1
ATOM 3298 O O . GLN A 1 400 ? -9.5 9.469 -24.828 1 37.88 400 GLN A O 1
ATOM 3303 N N . ARG A 1 401 ? -8.219 10.289 -23.234 1 34.62 401 ARG A N 1
ATOM 3304 C CA . ARG A 1 401 ? -7.098 10 -24.125 1 34.62 401 ARG A CA 1
ATOM 3305 C C . ARG A 1 401 ? -6.801 8.5 -24.156 1 34.62 401 ARG A C 1
ATOM 3307 O O . ARG A 1 401 ? -6.195 8.008 -25.109 1 34.62 401 ARG A O 1
ATOM 3314 N N . MET A 1 402 ? -6.949 7.812 -22.969 1 33.94 402 MET A N 1
ATOM 3315 C CA . MET A 1 402 ? -6.742 6.371 -23.078 1 33.94 402 MET A CA 1
ATOM 3316 C C . MET A 1 402 ? -7.93 5.695 -23.75 1 33.94 402 MET A C 1
ATOM 3318 O O . MET A 1 402 ? -8.797 5.145 -23.078 1 33.94 402 MET A O 1
ATOM 3322 N N . GLY A 1 403 ? -8.359 6.137 -24.891 1 34.91 403 GLY A N 1
ATOM 3323 C CA . GLY A 1 403 ? -9.281 5.582 -25.859 1 34.91 403 GLY A CA 1
ATOM 3324 C C . GLY A 1 403 ? -10.5 4.938 -25.234 1 34.91 403 GLY A C 1
ATOM 3325 O O . GLY A 1 403 ? -11.188 4.141 -25.891 1 34.91 403 GLY A O 1
ATOM 3326 N N . VAL A 1 404 ? -10.539 4.844 -23.953 1 34.56 404 VAL A N 1
ATOM 3327 C CA . VAL A 1 404 ? -11.773 4.219 -23.5 1 34.56 404 VAL A CA 1
ATOM 3328 C C . VAL A 1 404 ? -12.961 5.145 -23.781 1 34.56 404 VAL A C 1
ATOM 3330 O O . VAL A 1 404 ? -12.977 6.297 -23.344 1 34.56 404 VAL A O 1
ATOM 3333 N N . MET A 1 405 ? -13.68 5.02 -24.891 1 33.06 405 MET A N 1
ATOM 3334 C CA . MET A 1 405 ? -14.945 5.578 -25.359 1 33.06 405 MET A CA 1
ATOM 3335 C C . MET A 1 405 ? -16.016 5.445 -24.281 1 33.06 405 MET A C 1
ATOM 3337 O O . MET A 1 405 ? -16.656 4.395 -24.156 1 33.06 405 MET A O 1
ATOM 3341 N N . SER A 1 406 ? -15.852 5.703 -23.016 1 30.52 406 SER A N 1
ATOM 3342 C CA . SER A 1 406 ? -17.094 5.695 -22.266 1 30.52 406 SER A CA 1
ATOM 3343 C C . SER A 1 406 ? -18.047 6.781 -22.75 1 30.52 406 SER A C 1
ATOM 3345 O O . SER A 1 406 ? -17.609 7.805 -23.281 1 30.52 406 SER A O 1
ATOM 3347 N N . ARG A 1 407 ? -19.359 6.414 -23 1 32.62 407 ARG A N 1
ATOM 3348 C CA . ARG A 1 407 ? -20.406 7.34 -23.438 1 32.62 407 ARG A CA 1
ATOM 3349 C C . ARG A 1 407 ? -20.484 8.539 -22.5 1 32.62 407 ARG A C 1
ATOM 3351 O O . ARG A 1 407 ? -20.312 8.398 -21.281 1 32.62 407 ARG A O 1
ATOM 3358 N N . PRO A 1 408 ? -20.656 9.859 -22.938 1 31.48 408 PRO A N 1
ATOM 3359 C CA . PRO A 1 408 ? -20.828 11.141 -22.25 1 31.48 408 PRO A CA 1
ATOM 3360 C C . PRO A 1 408 ? -21.797 11.047 -21.078 1 31.48 408 PRO A C 1
ATOM 3362 O O . PRO A 1 408 ? -21.672 11.797 -20.094 1 31.48 408 PRO A O 1
ATOM 3365 N N . ALA A 1 409 ? -22.922 10.391 -21.219 1 32.88 409 ALA A N 1
ATOM 3366 C CA . ALA A 1 409 ? -24.094 10.523 -20.344 1 32.88 409 ALA A CA 1
ATOM 3367 C C . ALA A 1 409 ? -23.812 9.938 -18.969 1 32.88 409 ALA A C 1
ATOM 3369 O O . ALA A 1 409 ? -24.484 10.273 -17.984 1 32.88 409 ALA A O 1
ATOM 3370 N N . ASP A 1 410 ? -23.188 8.898 -18.781 1 31.56 410 ASP A N 1
ATOM 3371 C CA . ASP A 1 410 ? -23.094 8.203 -17.5 1 31.56 410 ASP A CA 1
ATOM 3372 C C . ASP A 1 410 ? -22 8.812 -16.609 1 31.56 410 ASP A C 1
ATOM 3374 O O . ASP A 1 410 ? -21.719 8.297 -15.531 1 31.56 410 ASP A O 1
ATOM 3378 N N . ASN A 1 411 ? -21.156 9.586 -17.109 1 31.86 411 ASN A N 1
ATOM 3379 C CA . ASN A 1 411 ? -20.188 10.266 -16.25 1 31.86 411 ASN A CA 1
ATOM 3380 C C . ASN A 1 411 ? -20.844 11.367 -15.422 1 31.86 411 ASN A C 1
ATOM 3382 O O . ASN A 1 411 ? -20.812 12.539 -15.797 1 31.86 411 ASN A O 1
ATOM 3386 N N . ALA A 1 412 ? -21.969 11 -14.766 1 28.64 412 ALA A N 1
ATOM 3387 C CA . ALA A 1 412 ? -22.609 11.992 -13.906 1 28.64 412 ALA A CA 1
ATOM 3388 C C . ALA A 1 412 ? -21.656 12.484 -12.828 1 28.64 412 ALA A C 1
ATOM 3390 O O . ALA A 1 412 ? -21.391 11.773 -11.852 1 28.64 412 ALA A O 1
ATOM 3391 N N . PHE A 1 413 ? -20.641 13.195 -13.062 1 28.48 413 PHE A N 1
ATOM 3392 C CA . PHE A 1 413 ? -19.859 13.938 -12.094 1 28.48 413 PHE A CA 1
ATOM 3393 C C . PHE A 1 413 ? -20.719 14.938 -11.344 1 28.48 413 PHE A C 1
ATOM 3395 O O . PHE A 1 413 ? -21.312 15.828 -11.953 1 28.48 413 PHE A O 1
ATOM 3402 N N . THR A 1 414 ? -21.438 14.477 -10.336 1 27.7 414 THR A N 1
ATOM 3403 C CA . THR A 1 414 ? -22.203 15.469 -9.578 1 27.7 414 THR A CA 1
ATOM 3404 C C . THR A 1 414 ? -21.266 16.438 -8.867 1 27.7 414 THR A C 1
ATOM 3406 O O . THR A 1 414 ? -20.344 16.031 -8.164 1 27.7 414 THR A O 1
ATOM 3409 N N . LEU A 1 415 ? -21.016 17.594 -9.344 1 28.25 415 LEU A N 1
ATOM 3410 C CA . LEU A 1 415 ? -20.344 18.812 -8.891 1 28.25 415 LEU A CA 1
ATOM 3411 C C . LEU A 1 415 ? -20.953 19.312 -7.59 1 28.25 415 LEU A C 1
ATOM 3413 O O . LEU A 1 415 ? -20.562 20.359 -7.07 1 28.25 415 LEU A O 1
ATOM 3417 N N . ASP A 1 416 ? -22.062 18.844 -7.121 1 30.05 416 ASP A N 1
ATOM 3418 C CA . ASP A 1 416 ? -22.734 19.625 -6.098 1 30.05 416 ASP A CA 1
ATOM 3419 C C . ASP A 1 416 ? -22.031 19.5 -4.75 1 30.05 416 ASP A C 1
ATOM 3421 O O . ASP A 1 416 ? -22.625 19.75 -3.703 1 30.05 416 ASP A O 1
ATOM 3425 N N . ALA A 1 417 ? -20.875 18.797 -4.621 1 26.98 417 ALA A N 1
ATOM 3426 C CA . ALA A 1 417 ? -20.531 18.781 -3.203 1 26.98 417 ALA A CA 1
ATOM 3427 C C . ALA A 1 417 ? -20.062 20.156 -2.73 1 26.98 417 ALA A C 1
ATOM 3429 O O . ALA A 1 417 ? -19.219 20.797 -3.373 1 26.98 417 ALA A O 1
ATOM 3430 N N . ASP A 1 418 ? -20.859 20.812 -2.031 1 26.86 418 ASP A N 1
ATOM 3431 C CA . ASP A 1 418 ? -20.609 22.047 -1.282 1 26.86 418 ASP A CA 1
ATOM 3432 C C . ASP A 1 418 ? -19.266 21.953 -0.543 1 26.86 418 ASP A C 1
ATOM 3434 O O . ASP A 1 418 ? -19.047 21.031 0.236 1 26.86 418 ASP A O 1
ATOM 3438 N N . PHE A 1 419 ? -18.172 22.234 -1.165 1 22.45 419 PHE A N 1
ATOM 3439 C CA . PHE A 1 419 ? -17 22.594 -0.388 1 22.45 419 PHE A CA 1
ATOM 3440 C C . PHE A 1 419 ? -17.281 23.781 0.522 1 22.45 419 PHE A C 1
ATOM 3442 O O . PHE A 1 419 ? -17.953 24.734 0.115 1 22.45 419 PHE A O 1
ATOM 3449 N N . VAL B 1 1 ? 45.656 -42.344 14.969 1 17.73 1 VAL B N 1
ATOM 3450 C CA . VAL B 1 1 ? 44.875 -42.531 16.203 1 17.73 1 VAL B CA 1
ATOM 3451 C C . VAL B 1 1 ? 44.031 -41.312 16.484 1 17.73 1 VAL B C 1
ATOM 3453 O O . VAL B 1 1 ? 43.062 -41.406 17.234 1 17.73 1 VAL B O 1
ATOM 3456 N N . SER B 1 2 ? 44.5 -40.062 16.156 1 17.22 2 SER B N 1
ATOM 3457 C CA . SER B 1 2 ? 43.969 -38.906 16.844 1 17.22 2 SER B CA 1
ATOM 3458 C C . SER B 1 2 ? 42.5 -38.688 16.547 1 17.22 2 SER B C 1
ATOM 3460 O O . SER B 1 2 ? 42.031 -38.938 15.43 1 17.22 2 SER B O 1
ATOM 3462 N N . LYS B 1 3 ? 41.688 -38.375 17.641 1 18.28 3 LYS B N 1
ATOM 3463 C CA . LYS B 1 3 ? 40.375 -38.281 18.281 1 18.28 3 LYS B CA 1
ATOM 3464 C C . LYS B 1 3 ? 39.594 -37.094 17.766 1 18.28 3 LYS B C 1
ATOM 3466 O O . LYS B 1 3 ? 39.688 -36 18.344 1 18.28 3 LYS B O 1
ATOM 3471 N N . PHE B 1 4 ? 39.75 -36.625 16.578 1 20.22 4 PHE B N 1
ATOM 3472 C CA . PHE B 1 4 ? 39.25 -35.344 16.094 1 20.22 4 PHE B CA 1
ATOM 3473 C C . PHE B 1 4 ? 37.75 -35.188 16.391 1 20.22 4 PHE B C 1
ATOM 3475 O O . PHE B 1 4 ? 36.969 -36.125 16.141 1 20.22 4 PHE B O 1
ATOM 3482 N N . LEU B 1 5 ? 37.406 -34.188 17.281 1 19.16 5 LEU B N 1
ATOM 3483 C CA . LEU B 1 5 ? 36.25 -33.75 18.094 1 19.16 5 LEU B CA 1
ATOM 3484 C C . LEU B 1 5 ? 35.062 -33.469 17.203 1 19.16 5 LEU B C 1
ATOM 3486 O O . LEU B 1 5 ? 35.125 -32.688 16.25 1 19.16 5 LEU B O 1
ATOM 3490 N N . ARG B 1 6 ? 34.125 -34.438 16.953 1 20.41 6 ARG B N 1
ATOM 3491 C CA . ARG B 1 6 ? 32.781 -34.531 16.391 1 20.41 6 ARG B CA 1
ATOM 3492 C C . ARG B 1 6 ? 31.875 -33.469 16.953 1 20.41 6 ARG B C 1
ATOM 3494 O O . ARG B 1 6 ? 31.547 -33.469 18.141 1 20.41 6 ARG B O 1
ATOM 3501 N N . GLY B 1 7 ? 32.188 -32.156 16.625 1 19.88 7 GLY B N 1
ATOM 3502 C CA . GLY B 1 7 ? 31.484 -31 17.172 1 19.88 7 GLY B CA 1
ATOM 3503 C C . GLY B 1 7 ? 29.984 -31.172 17.219 1 19.88 7 GLY B C 1
ATOM 3504 O O . GLY B 1 7 ? 29.406 -31.859 16.391 1 19.88 7 GLY B O 1
ATOM 3505 N N . SER B 1 8 ? 29.391 -30.844 18.453 1 20.95 8 SER B N 1
ATOM 3506 C CA . SER B 1 8 ? 28.203 -30.828 19.297 1 20.95 8 SER B CA 1
ATOM 3507 C C . SER B 1 8 ? 27.094 -29.984 18.672 1 20.95 8 SER B C 1
ATOM 3509 O O . SER B 1 8 ? 27.297 -28.812 18.375 1 20.95 8 SER B O 1
ATOM 3511 N N . PHE B 1 9 ? 26.203 -30.484 17.797 1 21.14 9 PHE B N 1
ATOM 3512 C CA . PHE B 1 9 ? 24.953 -30.016 17.234 1 21.14 9 PHE B CA 1
ATOM 3513 C C . PHE B 1 9 ? 24.047 -29.438 18.328 1 21.14 9 PHE B C 1
ATOM 3515 O O . PHE B 1 9 ? 23.484 -30.188 19.125 1 21.14 9 PHE B O 1
ATOM 3522 N N . MET B 1 10 ? 24.469 -28.297 18.938 1 22.23 10 MET B N 1
ATOM 3523 C CA . MET B 1 10 ? 23.812 -27.719 20.094 1 22.23 10 MET B CA 1
ATOM 3524 C C . MET B 1 10 ? 22.344 -27.422 19.812 1 22.23 10 MET B C 1
ATOM 3526 O O . MET B 1 10 ? 22.031 -26.781 18.812 1 22.23 10 MET B O 1
ATOM 3530 N N . ARG B 1 11 ? 21.375 -28.266 20.281 1 23.03 11 ARG B N 1
ATOM 3531 C CA . ARG B 1 11 ? 19.938 -28.281 20.5 1 23.03 11 ARG B CA 1
ATOM 3532 C C . ARG B 1 11 ? 19.453 -26.984 21.156 1 23.03 11 ARG B C 1
ATOM 3534 O O . ARG B 1 11 ? 19.984 -26.562 22.188 1 23.03 11 ARG B O 1
ATOM 3541 N N . CYS B 1 12 ? 19.281 -25.938 20.375 1 23.55 12 CYS B N 1
ATOM 3542 C CA . CYS B 1 12 ? 18.766 -24.719 20.984 1 23.55 12 CYS B CA 1
ATOM 3543 C C . CYS B 1 12 ? 17.656 -25.031 21.984 1 23.55 12 CYS B C 1
ATOM 3545 O O . CYS B 1 12 ? 16.594 -25.531 21.609 1 23.55 12 CYS B O 1
ATOM 3547 N N . PRO B 1 13 ? 17.953 -25.359 23.234 1 29.95 13 PRO B N 1
ATOM 3548 C CA . PRO B 1 13 ? 17.312 -25.953 24.406 1 29.95 13 PRO B CA 1
ATOM 3549 C C . PRO B 1 13 ? 16.188 -25.078 24.969 1 29.95 13 PRO B C 1
ATOM 3551 O O . PRO B 1 13 ? 15.805 -25.234 26.141 1 29.95 13 PRO B O 1
ATOM 3554 N N . LEU B 1 14 ? 15.547 -24.188 24.234 1 27.59 14 LEU B N 1
ATOM 3555 C CA . LEU B 1 14 ? 14.727 -23.375 25.125 1 27.59 14 LEU B CA 1
ATOM 3556 C C . LEU B 1 14 ? 13.828 -24.25 26 1 27.59 14 LEU B C 1
ATOM 3558 O O . LEU B 1 14 ? 13.867 -24.141 27.219 1 27.59 14 LEU B O 1
ATOM 3562 N N . ILE B 1 15 ? 12.438 -24.078 25.906 1 25.75 15 ILE B N 1
ATOM 3563 C CA . ILE B 1 15 ? 11.539 -24.734 26.859 1 25.75 15 ILE B CA 1
ATOM 3564 C C . ILE B 1 15 ? 11.422 -26.219 26.516 1 25.75 15 ILE B C 1
ATOM 3566 O O . ILE B 1 15 ? 11.047 -26.578 25.391 1 25.75 15 ILE B O 1
ATOM 3570 N N . GLN B 1 16 ? 12.43 -26.953 26.766 1 25.48 16 GLN B N 1
ATOM 3571 C CA . GLN B 1 16 ? 12.336 -28.406 26.578 1 25.48 16 GLN B CA 1
ATOM 3572 C C . GLN B 1 16 ? 11.305 -29.016 27.531 1 25.48 16 GLN B C 1
ATOM 3574 O O . GLN B 1 16 ? 11.352 -28.781 28.734 1 25.48 16 GLN B O 1
ATOM 3579 N N . TYR B 1 17 ? 10.117 -29.062 27.062 1 24.83 17 TYR B N 1
ATOM 3580 C CA . TYR B 1 17 ? 9.094 -29.688 27.891 1 24.83 17 TYR B CA 1
ATOM 3581 C C . TYR B 1 17 ? 9.164 -31.203 27.766 1 24.83 17 TYR B C 1
ATOM 3583 O O . TYR B 1 17 ? 9.367 -31.75 26.672 1 24.83 17 TYR B O 1
ATOM 3591 N N . SER B 1 18 ? 10.023 -31.875 28.422 1 24.67 18 SER B N 1
ATOM 3592 C CA . SER B 1 18 ? 9.883 -33.344 28.406 1 24.67 18 SER B CA 1
ATOM 3593 C C . SER B 1 18 ? 8.703 -33.781 29.266 1 24.67 18 SER B C 1
ATOM 3595 O O . SER B 1 18 ? 8.586 -33.406 30.422 1 24.67 18 SER B O 1
ATOM 3597 N N . GLU B 1 19 ? 7.594 -33.844 28.688 1 25.84 19 GLU B N 1
ATOM 3598 C CA . GLU B 1 19 ? 6.418 -34.312 29.406 1 25.84 19 GLU B CA 1
ATOM 3599 C C . GLU B 1 19 ? 6.555 -35.812 29.734 1 25.84 19 GLU B C 1
ATOM 3601 O O . GLU B 1 19 ? 6.727 -36.625 28.844 1 25.84 19 GLU B O 1
ATOM 3606 N N . ARG B 1 20 ? 7.488 -36.25 30.516 1 24.42 20 ARG B N 1
ATOM 3607 C CA . ARG B 1 20 ? 7.367 -37.656 30.891 1 24.42 20 ARG B CA 1
ATOM 3608 C C . ARG B 1 20 ? 6.156 -37.875 31.781 1 24.42 20 ARG B C 1
ATOM 3610 O O . ARG B 1 20 ? 6.078 -37.344 32.875 1 24.42 20 ARG B O 1
ATOM 3617 N N . PHE B 1 21 ? 5.047 -38.062 31.141 1 24.45 21 PHE B N 1
ATOM 3618 C CA . PHE B 1 21 ? 3.854 -38.438 31.891 1 24.45 21 PHE B CA 1
ATOM 3619 C C . PHE B 1 21 ? 4.027 -39.812 32.5 1 24.45 21 PHE B C 1
ATOM 3621 O O . PHE B 1 21 ? 4.168 -40.812 31.797 1 24.45 21 PHE B O 1
ATOM 3628 N N . VAL B 1 22 ? 5.039 -40.062 33.312 1 24.88 22 VAL B N 1
ATOM 3629 C CA . VAL B 1 22 ? 5.02 -41.375 33.938 1 24.88 22 VAL B CA 1
ATOM 3630 C C . VAL B 1 22 ? 3.869 -41.469 34.938 1 24.88 22 VAL B C 1
ATOM 3632 O O . VAL B 1 22 ? 3.83 -40.719 35.906 1 24.88 22 VAL B O 1
ATOM 3635 N N . SER B 1 23 ? 2.693 -41.688 34.406 1 24.52 23 SER B N 1
ATOM 3636 C CA . SER B 1 23 ? 1.538 -41.969 35.25 1 24.52 23 SER B CA 1
ATOM 3637 C C . SER B 1 23 ? 1.788 -43.125 36.188 1 24.52 23 SER B C 1
ATOM 3639 O O . SER B 1 23 ? 2.018 -44.25 35.719 1 24.52 23 SER B O 1
ATOM 3641 N N . ARG B 1 24 ? 2.9 -43.188 36.906 1 24.59 24 ARG B N 1
ATOM 3642 C CA . ARG B 1 24 ? 2.926 -44.312 37.812 1 24.59 24 ARG B CA 1
ATOM 3643 C C . ARG B 1 24 ? 1.808 -44.25 38.844 1 24.59 24 ARG B C 1
ATOM 3645 O O . ARG B 1 24 ? 1.604 -43.188 39.469 1 24.59 24 ARG B O 1
ATOM 3652 N N . THR B 1 25 ? 0.722 -44.938 38.5 1 26.02 25 THR B N 1
ATOM 3653 C CA . THR B 1 25 ? -0.388 -45.219 39.406 1 26.02 25 THR B CA 1
ATOM 3654 C C . THR B 1 25 ? 0.114 -45.844 40.688 1 26.02 25 THR B C 1
ATOM 3656 O O . THR B 1 25 ? 0.698 -46.938 40.688 1 26.02 25 THR B O 1
ATOM 3659 N N . PHE B 1 26 ? 0.985 -45.156 41.5 1 25.95 26 PHE B N 1
ATOM 3660 C CA . PHE B 1 26 ? 1.303 -45.844 42.75 1 25.95 26 PHE B CA 1
ATOM 3661 C C . PHE B 1 26 ? 0.04 -46.125 43.562 1 25.95 26 PHE B C 1
ATOM 3663 O O . PHE B 1 26 ? -0.761 -45.188 43.812 1 25.95 26 PHE B O 1
ATOM 3670 N N . LEU B 1 27 ? -0.525 -47.312 43.375 1 28.16 27 LEU B N 1
ATOM 3671 C CA . LEU B 1 27 ? -1.618 -47.906 44.125 1 28.16 27 LEU B CA 1
ATOM 3672 C C . LEU B 1 27 ? -1.369 -47.844 45.625 1 28.16 27 LEU B C 1
ATOM 3674 O O . LEU B 1 27 ? -0.726 -48.719 46.219 1 28.16 27 LEU B O 1
ATOM 3678 N N . GLY B 1 28 ? -0.63 -46.812 46.188 1 25.97 28 GLY B N 1
ATOM 3679 C CA . GLY B 1 28 ? -0.601 -47.062 47.625 1 25.97 28 GLY B CA 1
ATOM 3680 C C . GLY B 1 28 ? -1.98 -47.25 48.219 1 25.97 28 GLY B C 1
ATOM 3681 O O . GLY B 1 28 ? -2.979 -46.812 47.656 1 25.97 28 GLY B O 1
ATOM 3682 N N . GLY B 1 29 ? -2.279 -48.281 49.094 1 27.03 29 GLY B N 1
ATOM 3683 C CA . GLY B 1 29 ? -3.334 -48.875 49.906 1 27.03 29 GLY B CA 1
ATOM 3684 C C . GLY B 1 29 ? -4.164 -47.844 50.656 1 27.03 29 GLY B C 1
ATOM 3685 O O . GLY B 1 29 ? -5.309 -48.125 51.031 1 27.03 29 GLY B O 1
ATOM 3686 N N . ILE B 1 30 ? -3.664 -46.906 51.469 1 27.17 30 ILE B N 1
ATOM 3687 C CA . ILE B 1 30 ? -4.66 -46.531 52.469 1 27.17 30 ILE B CA 1
ATOM 3688 C C . ILE B 1 30 ? -5.844 -45.844 51.781 1 27.17 30 ILE B C 1
ATOM 3690 O O . ILE B 1 30 ? -5.719 -45.344 50.656 1 27.17 30 ILE B O 1
ATOM 3694 N N . GLY B 1 31 ? -7.039 -45.344 52.469 1 29.5 31 GLY B N 1
ATOM 3695 C CA . GLY B 1 31 ? -8.422 -44.969 52.219 1 29.5 31 GLY B CA 1
ATOM 3696 C C . GLY B 1 31 ? -8.562 -43.875 51.156 1 29.5 31 GLY B C 1
ATOM 3697 O O . GLY B 1 31 ? -9.32 -44.062 50.219 1 29.5 31 GLY B O 1
ATOM 3698 N N . GLY B 1 32 ? -8.711 -42.531 51.625 1 30.28 32 GLY B N 1
ATOM 3699 C CA . GLY B 1 32 ? -9.305 -41.469 50.812 1 30.28 32 GLY B CA 1
ATOM 3700 C C . GLY B 1 32 ? -8.461 -41.125 49.594 1 30.28 32 GLY B C 1
ATOM 3701 O O . GLY B 1 32 ? -7.238 -41 49.688 1 30.28 32 GLY B O 1
ATOM 3702 N N . THR B 1 33 ? -8.711 -41.812 48.406 1 30.08 33 THR B N 1
ATOM 3703 C CA . THR B 1 33 ? -8.008 -41.906 47.156 1 30.08 33 THR B CA 1
ATOM 3704 C C . THR B 1 33 ? -7.648 -40.531 46.625 1 30.08 33 THR B C 1
ATOM 3706 O O . THR B 1 33 ? -8.414 -39.938 45.844 1 30.08 33 THR B O 1
ATOM 3709 N N . GLY B 1 34 ? -7.375 -39.625 47.562 1 29.39 34 GLY B N 1
ATOM 3710 C CA . GLY B 1 34 ? -7.02 -38.344 46.938 1 29.39 34 GLY B CA 1
ATOM 3711 C C . GLY B 1 34 ? -5.922 -38.469 45.906 1 29.39 34 GLY B C 1
ATOM 3712 O O . GLY B 1 34 ? -4.953 -39.219 46.094 1 29.39 34 GLY B O 1
ATOM 3713 N N . ARG B 1 35 ? -6.293 -38.75 44.656 1 28.92 35 ARG B N 1
ATOM 3714 C CA . ARG B 1 35 ? -5.391 -38.938 43.5 1 28.92 35 ARG B CA 1
ATOM 3715 C C . ARG B 1 35 ? -4.453 -37.75 43.375 1 28.92 35 ARG B C 1
ATOM 3717 O O . ARG B 1 35 ? -4.887 -36.594 43.469 1 28.92 35 ARG B O 1
ATOM 3724 N N . GLN B 1 36 ? -3.324 -37.812 44.094 1 27.08 36 GLN B N 1
ATOM 3725 C CA . GLN B 1 36 ? -2.268 -36.844 43.906 1 27.08 36 GLN B CA 1
ATOM 3726 C C . GLN B 1 36 ? -1.762 -36.844 42.469 1 27.08 36 GLN B C 1
ATOM 3728 O O . GLN B 1 36 ? -1.346 -37.906 41.938 1 27.08 36 GLN B O 1
ATOM 3733 N N . LEU B 1 37 ? -2.436 -36.219 41.531 1 27.92 37 LEU B N 1
ATOM 3734 C CA . LEU B 1 37 ? -1.871 -36.156 40.188 1 27.92 37 LEU B CA 1
ATOM 3735 C C . LEU B 1 37 ? -0.637 -35.25 40.156 1 27.92 37 LEU B C 1
ATOM 3737 O O . LEU B 1 37 ? -0.688 -34.094 40.625 1 27.92 37 LEU B O 1
ATOM 3741 N N . GLY B 1 38 ? 0.489 -35.781 40.625 1 26.86 38 GLY B N 1
ATOM 3742 C CA . GLY B 1 38 ? 1.766 -35.094 40.531 1 26.86 38 GLY B CA 1
ATOM 3743 C C . GLY B 1 38 ? 2.189 -34.781 39.125 1 26.86 38 GLY B C 1
ATOM 3744 O O . GLY B 1 38 ? 2.258 -35.688 38.281 1 26.86 38 GLY B O 1
ATOM 3745 N N . PHE B 1 39 ? 1.644 -33.812 38.5 1 27.48 39 PHE B N 1
ATOM 3746 C CA . PHE B 1 39 ? 2.236 -33.438 37.219 1 27.48 39 PHE B CA 1
ATOM 3747 C C . PHE B 1 39 ? 3.514 -32.625 37.406 1 27.48 39 PHE B C 1
ATOM 3749 O O . PHE B 1 39 ? 3.58 -31.781 38.312 1 27.48 39 PHE B O 1
ATOM 3756 N N . LEU B 1 40 ? 4.637 -33.219 37.312 1 29.64 40 LEU B N 1
ATOM 3757 C CA . LEU B 1 40 ? 5.914 -32.5 37.281 1 29.64 40 LEU B CA 1
ATOM 3758 C C . LEU B 1 40 ? 6.109 -31.781 35.938 1 29.64 40 LEU B C 1
ATOM 3760 O O . LEU B 1 40 ? 6.008 -32.375 34.875 1 29.64 40 LEU B O 1
ATOM 3764 N N . PHE B 1 41 ? 5.609 -30.641 35.844 1 30.3 41 PHE B N 1
ATOM 3765 C CA . PHE B 1 41 ? 5.93 -29.859 34.656 1 30.3 41 PHE B CA 1
ATOM 3766 C C . PHE B 1 41 ? 7.156 -28.984 34.875 1 30.3 41 PHE B C 1
ATOM 3768 O O . PHE B 1 41 ? 7.254 -28.312 35.906 1 30.3 41 PHE B O 1
ATOM 3775 N N . SER B 1 42 ? 8.297 -29.391 34.406 1 32.44 42 SER B N 1
ATOM 3776 C CA . SER B 1 42 ? 9.484 -28.547 34.438 1 32.44 42 SER B CA 1
ATOM 3777 C C . SER B 1 42 ? 9.578 -27.703 33.156 1 32.44 42 SER B C 1
ATOM 3779 O O . SER B 1 42 ? 9.367 -28.219 32.062 1 32.44 42 SER B O 1
ATOM 3781 N N . PHE B 1 43 ? 9.234 -26.484 33.125 1 40.16 43 PHE B N 1
ATOM 3782 C CA . PHE B 1 43 ? 9.586 -25.703 31.938 1 40.16 43 PHE B CA 1
ATOM 3783 C C . PHE B 1 43 ? 10.68 -24.688 32.25 1 40.16 43 PHE B C 1
ATOM 3785 O O . PHE B 1 43 ? 10.883 -24.344 33.406 1 40.16 43 PHE B O 1
ATOM 3792 N N . SER B 1 44 ? 11.703 -24.578 31.406 1 36.41 44 SER B N 1
ATOM 3793 C CA . SER B 1 44 ? 12.766 -23.578 31.531 1 36.41 44 SER B CA 1
ATOM 3794 C C . SER B 1 44 ? 12.531 -22.406 30.578 1 36.41 44 SER B C 1
ATOM 3796 O O . SER B 1 44 ? 11.961 -22.578 29.5 1 36.41 44 SER B O 1
ATOM 3798 N N . VAL B 1 45 ? 12.391 -21.219 31.094 1 37.41 45 VAL B N 1
ATOM 3799 C CA . VAL B 1 45 ? 12.344 -20 30.312 1 37.41 45 VAL B CA 1
ATOM 3800 C C . VAL B 1 45 ? 13.711 -19.312 30.312 1 37.41 45 VAL B C 1
ATOM 3802 O O . VAL B 1 45 ? 14.32 -19.156 31.375 1 37.41 45 VAL B O 1
ATOM 3805 N N . PHE B 1 46 ? 14.258 -19.219 29.047 1 35.94 46 PHE B N 1
ATOM 3806 C CA . PHE B 1 46 ? 15.5 -18.469 28.859 1 35.94 46 PHE B CA 1
ATOM 3807 C C . PHE B 1 46 ? 15.211 -16.969 28.703 1 35.94 46 PHE B C 1
ATOM 3809 O O . PHE B 1 46 ? 14.414 -16.578 27.844 1 35.94 46 PHE B O 1
ATOM 3816 N N . LEU B 1 47 ? 15.484 -16.234 29.672 1 33 47 LEU B N 1
ATOM 3817 C CA . LEU B 1 47 ? 15.477 -14.773 29.547 1 33 47 LEU B CA 1
ATOM 3818 C C . LEU B 1 47 ? 16.844 -14.273 29.062 1 33 47 LEU B C 1
ATOM 3820 O O . LEU B 1 47 ? 17.828 -14.344 29.797 1 33 47 LEU B O 1
ATOM 3824 N N . PRO B 1 48 ? 16.922 -13.938 27.734 1 37.5 48 PRO B N 1
ATOM 3825 C CA . PRO B 1 48 ? 18.234 -13.562 27.203 1 37.5 48 PRO B CA 1
ATOM 3826 C C . PRO B 1 48 ? 18.859 -12.375 27.938 1 37.5 48 PRO B C 1
ATOM 3828 O O . PRO B 1 48 ? 20.078 -12.305 28.078 1 37.5 48 PRO B O 1
ATOM 3831 N N . TRP B 1 49 ? 18.141 -11.477 28.297 1 41.84 49 TRP B N 1
ATOM 3832 C CA . TRP B 1 49 ? 18.812 -10.312 28.875 1 41.84 49 TRP B CA 1
ATOM 3833 C C . TRP B 1 49 ? 19.516 -10.688 30.188 1 41.84 49 TRP B C 1
ATOM 3835 O O . TRP B 1 49 ? 20.453 -10.008 30.609 1 41.84 49 TRP B O 1
ATOM 3845 N N . PHE B 1 50 ? 18.938 -11.648 30.906 1 42.94 50 PHE B N 1
ATOM 3846 C CA . PHE B 1 50 ? 19.531 -11.828 32.219 1 42.94 50 PHE B CA 1
ATOM 3847 C C . PHE B 1 50 ? 20.391 -13.086 32.281 1 42.94 50 PHE B C 1
ATOM 3849 O O . PHE B 1 50 ? 20.922 -13.453 33.312 1 42.94 50 PHE B O 1
ATOM 3856 N N . TYR B 1 51 ? 21 -13.609 31.234 1 41.06 51 TYR B N 1
ATOM 3857 C CA . TYR B 1 51 ? 21.906 -14.742 31.125 1 41.06 51 TYR B CA 1
ATOM 3858 C C . TYR B 1 51 ? 21.516 -15.859 32.094 1 41.06 51 TYR B C 1
ATOM 3860 O O . TYR B 1 51 ? 22.375 -16.594 32.562 1 41.06 51 TYR B O 1
ATOM 3868 N N . TYR B 1 52 ? 20.359 -15.781 32.781 1 37.62 52 TYR B N 1
ATOM 3869 C CA . TYR B 1 52 ? 19.938 -16.844 33.688 1 37.62 52 TYR B CA 1
ATOM 3870 C C . TYR B 1 52 ? 18.859 -17.703 33.031 1 37.62 52 TYR B C 1
ATOM 3872 O O . TYR B 1 52 ? 18.031 -17.203 32.25 1 37.62 52 TYR B O 1
ATOM 3880 N N . ARG B 1 53 ? 18.969 -19.078 32.875 1 43.62 53 ARG B N 1
ATOM 3881 C CA . ARG B 1 53 ? 17.922 -20.047 32.594 1 43.62 53 ARG B CA 1
ATOM 3882 C C . ARG B 1 53 ? 17.109 -20.375 33.844 1 43.62 53 ARG B C 1
ATOM 3884 O O . ARG B 1 53 ? 17.672 -20.625 34.906 1 43.62 53 ARG B O 1
ATOM 3891 N N . ILE B 1 54 ? 15.859 -19.891 33.844 1 43.31 54 ILE B N 1
ATOM 3892 C CA . ILE B 1 54 ? 15.008 -20.188 35 1 43.31 54 ILE B CA 1
ATOM 3893 C C . ILE B 1 54 ? 14.273 -21.516 34.75 1 43.31 54 ILE B C 1
ATOM 3895 O O . ILE B 1 54 ? 13.602 -21.672 33.75 1 43.31 54 ILE B O 1
ATOM 3899 N N . TYR B 1 55 ? 14.586 -22.625 35.375 1 42.06 55 TYR B N 1
ATOM 3900 C CA . TYR B 1 55 ? 13.945 -23.938 35.344 1 42.06 55 TYR B CA 1
ATOM 3901 C C . TYR B 1 55 ? 12.789 -23.984 36.344 1 42.06 55 TYR B C 1
ATOM 3903 O O . TYR B 1 55 ? 12.93 -23.594 37.5 1 42.06 55 TYR B O 1
ATOM 3911 N N . PHE B 1 56 ? 11.531 -24.031 35.781 1 39.34 56 PHE B N 1
ATOM 3912 C CA . PHE B 1 56 ? 10.352 -24.219 36.625 1 39.34 56 PHE B CA 1
ATOM 3913 C C . PHE B 1 56 ? 10.031 -25.703 36.781 1 39.34 56 PHE B C 1
ATOM 3915 O O . PHE B 1 56 ? 9.875 -26.406 35.781 1 39.34 56 PHE B O 1
ATOM 3922 N N . ASN B 1 57 ? 10.406 -26.375 37.75 1 38.81 57 ASN B N 1
ATOM 3923 C CA . ASN B 1 57 ? 10.016 -27.734 38.094 1 38.81 57 ASN B CA 1
ATOM 3924 C C . ASN B 1 57 ? 8.812 -27.766 39.031 1 38.81 57 ASN B C 1
ATOM 3926 O O . ASN B 1 57 ? 8.875 -27.219 40.125 1 38.81 57 ASN B O 1
ATOM 3930 N N . LEU B 1 58 ? 7.598 -27.953 38.406 1 40.28 58 LEU B N 1
ATOM 3931 C CA . LEU B 1 58 ? 6.395 -28.172 39.219 1 40.28 58 LEU B CA 1
ATOM 3932 C C . LEU B 1 58 ? 6.395 -29.547 39.844 1 40.28 58 LEU B C 1
ATOM 3934 O O . LEU B 1 58 ? 6.527 -30.562 39.156 1 40.28 58 LEU B O 1
ATOM 3938 N N . TYR B 1 59 ? 6.73 -29.797 41.031 1 35 59 TYR B N 1
ATOM 3939 C CA . TYR B 1 59 ? 6.848 -31.109 41.656 1 35 59 TYR B CA 1
ATOM 3940 C C . TYR B 1 59 ? 5.48 -31.656 42.062 1 35 59 TYR B C 1
ATOM 3942 O O . TYR B 1 59 ? 5.207 -32.844 41.875 1 35 59 TYR B O 1
ATOM 3950 N N . SER B 1 60 ? 4.766 -31.234 42.969 1 34.56 60 SER B N 1
ATOM 3951 C CA . SER B 1 60 ? 3.576 -31.891 43.5 1 34.56 60 SER B CA 1
ATOM 3952 C C . SER B 1 60 ? 2.41 -30.922 43.594 1 34.56 60 SER B C 1
ATOM 3954 O O . SER B 1 60 ? 2.607 -29.734 43.875 1 34.56 60 SER B O 1
ATOM 3956 N N . ILE B 1 61 ? 1.312 -31.203 42.719 1 35.59 61 ILE B N 1
ATOM 3957 C CA . ILE B 1 61 ? 0.033 -30.547 42.938 1 35.59 61 ILE B CA 1
ATOM 3958 C C . ILE B 1 61 ? -0.815 -31.375 43.906 1 35.59 61 ILE B C 1
ATOM 3960 O O . ILE B 1 61 ? -1.028 -32.562 43.688 1 35.59 61 ILE B O 1
ATOM 3964 N N . THR B 1 62 ? -0.684 -31.219 45.094 1 35 62 THR B N 1
ATOM 3965 C CA . THR B 1 62 ? -1.602 -31.875 46 1 35 62 THR B CA 1
ATOM 3966 C C . THR B 1 62 ? -2.951 -31.172 46.031 1 35 62 THR B C 1
ATOM 3968 O O . THR B 1 62 ? -3.021 -29.969 46.281 1 35 62 THR B O 1
ATOM 3971 N N . ILE B 1 63 ? -3.895 -31.812 45.25 1 33.47 63 ILE B N 1
ATOM 3972 C CA . ILE B 1 63 ? -5.285 -31.375 45.281 1 33.47 63 ILE B CA 1
ATOM 3973 C C . ILE B 1 63 ? -6 -32.031 46.469 1 33.47 63 ILE B C 1
ATOM 3975 O O . ILE B 1 63 ? -6.055 -33.25 46.562 1 33.47 63 ILE B O 1
ATOM 3979 N N . ASP B 1 64 ? -5.977 -31.5 47.594 1 31.52 64 ASP B N 1
ATOM 3980 C CA . ASP B 1 64 ? -6.793 -32.031 48.688 1 31.52 64 ASP B CA 1
ATOM 3981 C C . ASP B 1 64 ? -8.281 -31.766 48.406 1 31.52 64 ASP B C 1
ATOM 3983 O O . ASP B 1 64 ? -8.695 -30.625 48.25 1 31.52 64 ASP B O 1
ATOM 3987 N N . TYR B 1 65 ? -8.875 -32.719 47.719 1 30.73 65 TYR B N 1
ATOM 3988 C CA . TYR B 1 65 ? -10.328 -32.75 47.531 1 30.73 65 TYR B CA 1
ATOM 3989 C C . TYR B 1 65 ? -11.023 -32.875 48.906 1 30.73 65 TYR B C 1
ATOM 3991 O O . TYR B 1 65 ? -11.016 -33.969 49.5 1 30.73 65 TYR B O 1
ATOM 3999 N N . PHE B 1 66 ? -10.805 -32.031 49.844 1 31.11 66 PHE B N 1
ATOM 4000 C CA . PHE B 1 66 ? -11.75 -32.25 50.938 1 31.11 66 PHE B CA 1
ATOM 4001 C C . PHE B 1 66 ? -13.188 -32.125 50.438 1 31.11 66 PHE B C 1
ATOM 4003 O O . PHE B 1 66 ? -13.453 -31.453 49.438 1 31.11 66 PHE B O 1
ATOM 4010 N N . SER B 1 67 ? -14.188 -32.844 51.062 1 30.09 67 SER B N 1
ATOM 4011 C CA . SER B 1 67 ? -15.633 -32.938 50.906 1 30.09 67 SER B CA 1
ATOM 4012 C C . SER B 1 67 ? -16.234 -31.578 50.469 1 30.09 67 SER B C 1
ATOM 4014 O O . SER B 1 67 ? -16.984 -31.516 49.531 1 30.09 67 SER B O 1
ATOM 4016 N N . HIS B 1 68 ? -16.875 -30.969 51.5 1 28.73 68 HIS B N 1
ATOM 4017 C CA . HIS B 1 68 ? -17.953 -30.031 51.219 1 28.73 68 HIS B CA 1
ATOM 4018 C C . HIS B 1 68 ? -17.469 -28.875 50.344 1 28.73 68 HIS B C 1
ATOM 4020 O O . HIS B 1 68 ? -18.078 -28.594 49.281 1 28.73 68 HIS B O 1
ATOM 4026 N N . ARG B 1 69 ? -17.594 -27.625 50.875 1 29.94 69 ARG B N 1
ATOM 4027 C CA . ARG B 1 69 ? -17.844 -26.312 50.312 1 29.94 69 ARG B CA 1
ATOM 4028 C C . ARG B 1 69 ? -16.625 -25.781 49.562 1 29.94 69 ARG B C 1
ATOM 4030 O O . ARG B 1 69 ? -16.75 -25.25 48.469 1 29.94 69 ARG B O 1
ATOM 4037 N N . ASN B 1 70 ? -15.703 -25.266 50.344 1 27.66 70 ASN B N 1
ATOM 4038 C CA . ASN B 1 70 ? -14.922 -24.062 50.031 1 27.66 70 ASN B CA 1
ATOM 4039 C C . ASN B 1 70 ? -13.82 -24.344 49.031 1 27.66 70 ASN B C 1
ATOM 4041 O O . ASN B 1 70 ? -13.461 -25.5 48.812 1 27.66 70 ASN B O 1
ATOM 4045 N N . ALA B 1 71 ? -13.062 -23.266 48.75 1 32.25 71 ALA B N 1
ATOM 4046 C CA . ALA B 1 71 ? -12.086 -22.812 47.75 1 32.25 71 ALA B CA 1
ATOM 4047 C C . ALA B 1 71 ? -10.852 -23.703 47.75 1 32.25 71 ALA B C 1
ATOM 4049 O O . ALA B 1 71 ? -10.234 -23.938 48.812 1 32.25 71 ALA B O 1
ATOM 4050 N N . SER B 1 72 ? -10.922 -24.859 47.094 1 33.28 72 SER B N 1
ATOM 4051 C CA . SER B 1 72 ? -9.797 -25.797 46.938 1 33.28 72 SER B CA 1
ATOM 4052 C C . SER B 1 72 ? -8.508 -25.047 46.594 1 33.28 72 SER B C 1
ATOM 4054 O O . SER B 1 72 ? -8.492 -24.25 45.656 1 33.28 72 SER B O 1
ATOM 4056 N N . ASN B 1 73 ? -7.797 -24.656 47.688 1 31.7 73 ASN B N 1
ATOM 4057 C CA . ASN B 1 73 ? -6.477 -24.062 47.562 1 31.7 73 ASN B CA 1
ATOM 4058 C C . ASN B 1 73 ? -5.508 -24.984 46.812 1 31.7 73 ASN B C 1
ATOM 4060 O O . ASN B 1 73 ? -5.406 -26.172 47.156 1 31.7 73 ASN B O 1
ATOM 4064 N N . ILE B 1 74 ? -5.387 -24.875 45.531 1 34.62 74 ILE B N 1
ATOM 4065 C CA . ILE B 1 74 ? -4.363 -25.609 44.781 1 34.62 74 ILE B CA 1
ATOM 4066 C C . ILE B 1 74 ? -2.994 -24.984 45.031 1 34.62 74 ILE B C 1
ATOM 4068 O O . ILE B 1 74 ? -2.818 -23.766 44.844 1 34.62 74 ILE B O 1
ATOM 4072 N N . VAL B 1 75 ? -2.201 -25.484 45.938 1 33.81 75 VAL B N 1
ATOM 4073 C CA . VAL B 1 75 ? -0.843 -25.031 46.219 1 33.81 75 VAL B CA 1
ATOM 4074 C C . VAL B 1 75 ? 0.124 -25.641 45.219 1 33.81 75 VAL B C 1
ATOM 4076 O O . VAL B 1 75 ? 0.182 -26.859 45.062 1 33.81 75 VAL B O 1
ATOM 4079 N N . ILE B 1 76 ? 0.494 -24.859 44.188 1 32.78 76 ILE B N 1
ATOM 4080 C CA . ILE B 1 76 ? 1.485 -25.281 43.188 1 32.78 76 ILE B CA 1
ATOM 4081 C C . ILE B 1 76 ? 2.881 -24.875 43.656 1 32.78 76 ILE B C 1
ATOM 4083 O O . ILE B 1 76 ? 3.117 -23.719 44 1 32.78 76 ILE B O 1
ATOM 4087 N N . TYR B 1 77 ? 3.715 -25.734 44.094 1 31.5 77 TYR B N 1
ATOM 4088 C CA . TYR B 1 77 ? 5.109 -25.562 44.469 1 31.5 77 TYR B CA 1
ATOM 4089 C C . TYR B 1 77 ? 6.023 -25.609 43.25 1 31.5 77 TYR B C 1
ATOM 4091 O O . TYR B 1 77 ? 6.027 -26.594 42.5 1 31.5 77 TYR B O 1
ATOM 4099 N N . CYS B 1 78 ? 6.363 -24.391 42.656 1 31.64 78 CYS B N 1
ATOM 4100 C CA . CYS B 1 78 ? 7.309 -24.359 41.562 1 31.64 78 CYS B CA 1
ATOM 4101 C C . CYS B 1 78 ? 8.695 -23.922 42.031 1 31.64 78 CYS B C 1
ATOM 4103 O O . CYS B 1 78 ? 8.82 -22.969 42.812 1 31.64 78 CYS B O 1
ATOM 4105 N N . ILE B 1 79 ? 9.773 -24.734 42.031 1 33.59 79 ILE B N 1
ATOM 4106 C CA . ILE B 1 79 ? 11.156 -24.375 42.312 1 33.59 79 ILE B CA 1
ATOM 4107 C C . ILE B 1 79 ? 11.82 -23.844 41.062 1 33.59 79 ILE B C 1
ATOM 4109 O O . ILE B 1 79 ? 11.789 -24.484 40 1 33.59 79 ILE B O 1
ATOM 4113 N N . CYS B 1 80 ? 12.109 -22.516 40.938 1 31.39 80 CYS B N 1
ATOM 4114 C CA . CYS B 1 80 ? 12.844 -21.906 39.844 1 31.39 80 CYS B CA 1
ATOM 4115 C C . CYS B 1 80 ? 14.336 -21.875 40.125 1 31.39 80 CYS B C 1
ATOM 4117 O O . CYS B 1 80 ? 14.758 -21.484 41.219 1 31.39 80 CYS B O 1
ATOM 4119 N N . SER B 1 81 ? 15.18 -22.766 39.531 1 34.72 81 SER B N 1
ATOM 4120 C CA . SER B 1 81 ? 16.641 -22.75 39.656 1 34.72 81 SER B CA 1
ATOM 4121 C C . SER B 1 81 ? 17.281 -21.906 38.562 1 34.72 81 SER B C 1
ATOM 4123 O O . SER B 1 81 ? 16.828 -21.922 37.406 1 34.72 81 SER B O 1
ATOM 4125 N N . PHE B 1 82 ? 18.188 -20.922 38.938 1 32.16 82 PHE B N 1
ATOM 4126 C CA . PHE B 1 82 ? 18.969 -20.047 38.062 1 32.16 82 PHE B CA 1
ATOM 4127 C C . PHE B 1 82 ? 20.344 -20.641 37.812 1 32.16 82 PHE B C 1
ATOM 4129 O O . PHE B 1 82 ? 21.031 -21.062 38.75 1 32.16 82 PHE B O 1
ATOM 4136 N N . GLN B 1 83 ? 20.609 -21.266 36.656 1 33.47 83 GLN B N 1
ATOM 4137 C CA . GLN B 1 83 ? 21.969 -21.688 36.344 1 33.47 83 GLN B CA 1
ATOM 4138 C C . GLN B 1 83 ? 22.672 -20.672 35.438 1 33.47 83 GLN B C 1
ATOM 4140 O O . GLN B 1 83 ? 22.094 -20.188 34.469 1 33.47 83 GLN B O 1
ATOM 4145 N N . GLU B 1 84 ? 23.859 -20.172 35.906 1 33.78 84 GLU B N 1
ATOM 4146 C CA . GLU B 1 84 ? 24.766 -19.312 35.156 1 33.78 84 GLU B CA 1
ATOM 4147 C C . GLU B 1 84 ? 25.375 -20.047 33.969 1 33.78 84 GLU B C 1
ATOM 4149 O O . GLU B 1 84 ? 25.797 -21.203 34.094 1 33.78 84 GLU B O 1
ATOM 4154 N N . VAL B 1 85 ? 25.031 -19.844 32.688 1 32.25 85 VAL B N 1
ATOM 4155 C CA . VAL B 1 85 ? 25.703 -20.438 31.562 1 32.25 85 VAL B CA 1
ATOM 4156 C C . VAL B 1 85 ? 27.031 -19.719 31.297 1 32.25 85 VAL B C 1
ATOM 4158 O O . VAL B 1 85 ? 27.078 -18.484 31.375 1 32.25 85 VAL B O 1
ATOM 4161 N N . PRO B 1 86 ? 28.141 -20.438 31.312 1 32.09 86 PRO B N 1
ATOM 4162 C CA . PRO B 1 86 ? 29.484 -19.875 31.078 1 32.09 86 PRO B CA 1
ATOM 4163 C C . PRO B 1 86 ? 29.562 -19.062 29.781 1 32.09 86 PRO B C 1
ATOM 4165 O O . PRO B 1 86 ? 28.828 -19.344 28.828 1 32.09 86 PRO B O 1
ATOM 4168 N N . LYS B 1 87 ? 30.312 -17.891 29.828 1 32.59 87 LYS B N 1
ATOM 4169 C CA . LYS B 1 87 ? 30.547 -16.828 28.859 1 32.59 87 LYS B CA 1
ATOM 4170 C C . LYS B 1 87 ? 31.172 -17.375 27.578 1 32.59 87 LYS B C 1
ATOM 4172 O O . LYS B 1 87 ? 31.391 -16.625 26.625 1 32.59 87 LYS B O 1
ATOM 4177 N N . GLY B 1 88 ? 31.984 -18.328 27.531 1 32.47 88 GLY B N 1
ATOM 4178 C CA . GLY B 1 88 ? 32.969 -18.578 26.484 1 32.47 88 GLY B CA 1
ATOM 4179 C C . GLY B 1 88 ? 32.312 -19.016 25.172 1 32.47 88 GLY B C 1
ATOM 4180 O O . GLY B 1 88 ? 33.031 -19.344 24.219 1 32.47 88 GLY B O 1
ATOM 4181 N N . THR B 1 89 ? 31.328 -19.812 25.172 1 29.7 89 THR B N 1
ATOM 4182 C CA . THR B 1 89 ? 31.047 -20.406 23.875 1 29.7 89 THR B CA 1
ATOM 4183 C C . THR B 1 89 ? 30.641 -19.328 22.859 1 29.7 89 THR B C 1
ATOM 4185 O O . THR B 1 89 ? 29.859 -18.438 23.188 1 29.7 89 THR B O 1
ATOM 4188 N N . LYS B 1 90 ? 31.516 -19.234 21.797 1 32.25 90 LYS B N 1
ATOM 4189 C CA . LYS B 1 90 ? 31.25 -18.359 20.672 1 32.25 90 LYS B CA 1
ATOM 4190 C C . LYS B 1 90 ? 29.766 -18.297 20.359 1 32.25 90 LYS B C 1
ATOM 4192 O O . LYS B 1 90 ? 29.109 -19.328 20.234 1 32.25 90 LYS B O 1
ATOM 4197 N N . PRO B 1 91 ? 29.109 -17.219 20.719 1 33.84 91 PRO B N 1
ATOM 4198 C CA . PRO B 1 91 ? 27.656 -17.172 20.516 1 33.84 91 PRO B CA 1
ATOM 4199 C C . PRO B 1 91 ? 27.234 -17.75 19.156 1 33.84 91 PRO B C 1
ATOM 4201 O O . PRO B 1 91 ? 27.953 -17.609 18.172 1 33.84 91 PRO B O 1
ATOM 4204 N N . LEU B 1 92 ? 26.734 -18.906 19 1 35.22 92 LEU B N 1
ATOM 4205 C CA . LEU B 1 92 ? 26.078 -19.344 17.781 1 35.22 92 LEU B CA 1
ATOM 4206 C C . LEU B 1 92 ? 25.531 -18.156 16.984 1 35.22 92 LEU B C 1
ATOM 4208 O O . LEU B 1 92 ? 25.219 -17.125 17.578 1 35.22 92 LEU B O 1
ATOM 4212 N N . PRO B 1 93 ? 25.781 -18 15.625 1 40.28 93 PRO B N 1
ATOM 4213 C CA . PRO B 1 93 ? 25.25 -16.859 14.891 1 40.28 93 PRO B CA 1
ATOM 4214 C C . PRO B 1 93 ? 23.906 -16.391 15.422 1 40.28 93 PRO B C 1
ATOM 4216 O O . PRO B 1 93 ? 22.969 -17.188 15.562 1 40.28 93 PRO B O 1
ATOM 4219 N N . SER B 1 94 ? 23.812 -15.719 16.406 1 43.56 94 SER B N 1
ATOM 4220 C CA . SER B 1 94 ? 22.672 -15.156 17.109 1 43.56 94 SER B CA 1
ATOM 4221 C C . SER B 1 94 ? 21.594 -14.68 16.125 1 43.56 94 SER B C 1
ATOM 4223 O O . SER B 1 94 ? 21.891 -13.953 15.18 1 43.56 94 SER B O 1
ATOM 4225 N N . ASN B 1 95 ? 20.672 -15.594 15.656 1 54.69 95 ASN B N 1
ATOM 4226 C CA . ASN B 1 95 ? 19.438 -15.266 14.945 1 54.69 95 ASN B CA 1
ATOM 4227 C C . ASN B 1 95 ? 18.812 -13.984 15.484 1 54.69 95 ASN B C 1
ATOM 4229 O O . ASN B 1 95 ? 17.578 -13.859 15.523 1 54.69 95 ASN B O 1
ATOM 4233 N N . ASN B 1 96 ? 19.594 -13.18 16.078 1 66.5 96 ASN B N 1
ATOM 4234 C CA . ASN B 1 96 ? 19.078 -11.914 16.594 1 66.5 96 ASN B CA 1
ATOM 4235 C C . ASN B 1 96 ? 18.703 -10.961 15.461 1 66.5 96 ASN B C 1
ATOM 4237 O O . ASN B 1 96 ? 19.531 -10.648 14.602 1 66.5 96 ASN B O 1
ATOM 4241 N N . VAL B 1 97 ? 17.531 -10.75 15.336 1 75.12 97 VAL B N 1
ATOM 4242 C CA . VAL B 1 97 ? 16.953 -9.867 14.328 1 75.12 97 VAL B CA 1
ATOM 4243 C C . VAL B 1 97 ? 17.781 -8.586 14.234 1 75.12 97 VAL B C 1
ATOM 4245 O O . VAL B 1 97 ? 17.938 -8.023 13.148 1 75.12 97 VAL B O 1
ATOM 4248 N N . GLN B 1 98 ? 18.5 -8.25 15.273 1 81.94 98 GLN B N 1
ATOM 4249 C CA . GLN B 1 98 ? 19.25 -7.004 15.305 1 81.94 98 GLN B CA 1
ATOM 4250 C C . GLN B 1 98 ? 20.562 -7.137 14.547 1 81.94 98 GLN B C 1
ATOM 4252 O O . GLN B 1 98 ? 21.203 -6.137 14.219 1 81.94 98 GLN B O 1
ATOM 4257 N N . ASP B 1 99 ? 20.906 -8.312 14.25 1 86.5 99 ASP B N 1
ATOM 4258 C CA . ASP B 1 99 ? 22.156 -8.539 13.539 1 86.5 99 ASP B CA 1
ATOM 4259 C C . ASP B 1 99 ? 21.984 -8.336 12.039 1 86.5 99 ASP B C 1
ATOM 4261 O O . ASP B 1 99 ? 22.969 -8.227 11.297 1 86.5 99 ASP B O 1
ATOM 4265 N N . GLU B 1 100 ? 20.75 -8.305 11.602 1 93.19 100 GLU B N 1
ATOM 4266 C CA . GLU B 1 100 ? 20.469 -8.023 10.195 1 93.19 100 GLU B CA 1
ATOM 4267 C C . GLU B 1 100 ? 20.188 -6.539 9.977 1 93.19 100 GLU B C 1
ATOM 4269 O O . GLU B 1 100 ? 19.188 -6.012 10.453 1 93.19 100 GLU B O 1
ATOM 4274 N N . PRO B 1 101 ? 20.984 -5.887 9.242 1 93.88 101 PRO B N 1
ATOM 4275 C CA . PRO B 1 101 ? 20.812 -4.449 9.023 1 93.88 101 PRO B CA 1
ATOM 4276 C C . PRO B 1 101 ? 19.422 -4.102 8.492 1 93.88 101 PRO B C 1
ATOM 4278 O O . PRO B 1 101 ? 18.859 -3.072 8.867 1 93.88 101 PRO B O 1
ATOM 4281 N N . LEU B 1 102 ? 18.844 -4.949 7.684 1 95.25 102 LEU B N 1
ATOM 4282 C CA . LEU B 1 102 ? 17.531 -4.707 7.098 1 95.25 102 LEU B CA 1
ATOM 4283 C C . LEU B 1 102 ? 16.453 -4.664 8.18 1 95.25 102 LEU B C 1
ATOM 4285 O O . LEU B 1 102 ? 15.398 -4.059 7.988 1 95.25 102 LEU B O 1
ATOM 4289 N N . LEU B 1 103 ? 16.75 -5.316 9.312 1 95.38 103 LEU B N 1
ATOM 4290 C CA . LEU B 1 103 ? 15.727 -5.543 10.328 1 95.38 103 LEU B CA 1
ATOM 4291 C C . LEU B 1 103 ? 16.031 -4.762 11.602 1 95.38 103 LEU B C 1
ATOM 4293 O O . LEU B 1 103 ? 15.188 -4.652 12.492 1 95.38 103 LEU B O 1
ATOM 4297 N N . ARG B 1 104 ? 17.219 -4.184 11.68 1 93.31 104 ARG B N 1
ATOM 4298 C CA . ARG B 1 104 ? 17.656 -3.469 12.875 1 93.31 104 ARG B CA 1
ATOM 4299 C C . ARG B 1 104 ? 16.797 -2.238 13.125 1 93.31 104 ARG B C 1
ATOM 4301 O O . ARG B 1 104 ? 16.453 -1.509 12.195 1 93.31 104 ARG B O 1
ATOM 4308 N N . ASP B 1 105 ? 16.453 -2.016 14.367 1 90.44 105 ASP B N 1
ATOM 4309 C CA . ASP B 1 105 ? 15.656 -0.855 14.742 1 90.44 105 ASP B CA 1
ATOM 4310 C C . ASP B 1 105 ? 16.25 0.432 14.18 1 90.44 105 ASP B C 1
ATOM 4312 O O . ASP B 1 105 ? 17.469 0.656 14.273 1 90.44 105 ASP B O 1
ATOM 4316 N N . ASN B 1 106 ? 15.352 1.208 13.555 1 88.31 106 ASN B N 1
ATOM 4317 C CA . ASN B 1 106 ? 15.734 2.457 12.906 1 88.31 106 ASN B CA 1
ATOM 4318 C C . ASN B 1 106 ? 14.812 3.604 13.305 1 88.31 106 ASN B C 1
ATOM 4320 O O . ASN B 1 106 ? 13.75 3.789 12.711 1 88.31 106 ASN B O 1
ATOM 4324 N N . PRO B 1 107 ? 15.211 4.398 14.242 1 83.25 107 PRO B N 1
ATOM 4325 C CA . PRO B 1 107 ? 14.359 5.512 14.68 1 83.25 107 PRO B CA 1
ATOM 4326 C C . PRO B 1 107 ? 14.148 6.555 13.586 1 83.25 107 PRO B C 1
ATOM 4328 O O . PRO B 1 107 ? 13.266 7.406 13.711 1 83.25 107 PRO B O 1
ATOM 4331 N N . HIS B 1 108 ? 14.883 6.527 12.57 1 82.25 108 HIS B N 1
ATOM 4332 C CA . HIS B 1 108 ? 14.805 7.516 11.5 1 82.25 108 HIS B CA 1
ATOM 4333 C C . HIS B 1 108 ? 13.992 6.988 10.32 1 82.25 108 HIS B C 1
ATOM 4335 O O . HIS B 1 108 ? 14.031 7.566 9.227 1 82.25 108 HIS B O 1
ATOM 4341 N N . ARG B 1 109 ? 13.281 5.945 10.57 1 82.44 109 ARG B N 1
ATOM 4342 C CA . ARG B 1 109 ? 12.617 5.254 9.469 1 82.44 109 ARG B CA 1
ATOM 4343 C C . ARG B 1 109 ? 11.391 6.031 9 1 82.44 109 ARG B C 1
ATOM 4345 O O . ARG B 1 109 ? 10.711 5.617 8.062 1 82.44 109 ARG B O 1
ATOM 4352 N N . PHE B 1 110 ? 11.133 7.18 9.562 1 83.31 110 PHE B N 1
ATOM 4353 C CA . PHE B 1 110 ? 9.922 7.922 9.234 1 83.31 110 PHE B CA 1
ATOM 4354 C C . PHE B 1 110 ? 10.18 8.906 8.102 1 83.31 110 PHE B C 1
ATOM 4356 O O . PHE B 1 110 ? 9.25 9.508 7.566 1 83.31 110 PHE B O 1
ATOM 4363 N N . VAL B 1 111 ? 11.438 9.07 7.824 1 88.88 111 VAL B N 1
ATOM 4364 C CA . VAL B 1 111 ? 11.797 9.938 6.707 1 88.88 111 VAL B CA 1
ATOM 4365 C C . VAL B 1 111 ? 12.523 9.125 5.641 1 88.88 111 VAL B C 1
ATOM 4367 O O . VAL B 1 111 ? 13.273 8.195 5.961 1 88.88 111 VAL B O 1
ATOM 4370 N N . ILE B 1 112 ? 12.414 9.5 4.418 1 91.75 112 ILE B N 1
ATOM 4371 C CA . ILE B 1 112 ? 12.914 8.68 3.324 1 91.75 112 ILE B CA 1
ATOM 4372 C C . ILE B 1 112 ? 14.352 9.07 2.996 1 91.75 112 ILE B C 1
ATOM 4374 O O . ILE B 1 112 ? 15.203 8.211 2.76 1 91.75 112 ILE B O 1
ATOM 4378 N N . PHE B 1 113 ? 14.609 10.375 2.988 1 91.25 113 PHE B N 1
ATOM 4379 C CA . PHE B 1 113 ? 15.953 10.805 2.615 1 91.25 113 PHE B CA 1
ATOM 4380 C C . PHE B 1 113 ? 16.828 10.969 3.85 1 91.25 113 PHE B C 1
ATOM 4382 O O . PHE B 1 113 ? 16.344 11.336 4.922 1 91.25 113 PHE B O 1
ATOM 4389 N N . PRO B 1 114 ? 18.094 10.695 3.715 1 92.31 114 PRO B N 1
ATOM 4390 C CA . PRO B 1 114 ? 18.781 10.305 2.479 1 92.31 114 PRO B CA 1
ATOM 4391 C C . PRO B 1 114 ? 18.609 8.828 2.145 1 92.31 114 PRO B C 1
ATOM 4393 O O . PRO B 1 114 ? 18.469 8 3.047 1 92.31 114 PRO B O 1
ATOM 4396 N N . ILE B 1 115 ? 18.688 8.57 0.886 1 94.94 115 ILE B N 1
ATOM 4397 C CA . ILE B 1 115 ? 18.594 7.188 0.431 1 94.94 115 ILE B CA 1
ATOM 4398 C C . ILE B 1 115 ? 19.875 6.441 0.793 1 94.94 115 ILE B C 1
ATOM 4400 O O . ILE B 1 115 ? 20.984 6.902 0.48 1 94.94 115 ILE B O 1
ATOM 4404 N N . GLN B 1 116 ? 19.734 5.34 1.43 1 94.5 116 GLN B N 1
ATOM 4405 C CA . GLN B 1 116 ? 20.875 4.539 1.847 1 94.5 116 GLN B CA 1
ATOM 4406 C C . GLN B 1 116 ? 21.062 3.332 0.93 1 94.5 116 GLN B C 1
ATOM 4408 O O . GLN B 1 116 ? 22.188 2.957 0.612 1 94.5 116 GLN B O 1
ATOM 4413 N N . TYR B 1 117 ? 20.047 2.682 0.513 1 97.12 117 TYR B N 1
ATOM 4414 C CA . TYR B 1 117 ? 20.062 1.53 -0.381 1 97.12 117 TYR B CA 1
ATOM 4415 C C . TYR B 1 117 ? 19.562 1.907 -1.767 1 97.12 117 TYR B C 1
ATOM 4417 O O . TYR B 1 117 ? 18.391 1.697 -2.082 1 97.12 117 TYR B O 1
ATOM 4425 N N . HIS B 1 118 ? 20.422 2.289 -2.615 1 97.69 118 HIS B N 1
ATOM 4426 C CA . HIS B 1 118 ? 20.062 2.85 -3.918 1 97.69 118 HIS B CA 1
ATOM 4427 C C . HIS B 1 118 ? 19.484 1.784 -4.836 1 97.69 118 HIS B C 1
ATOM 4429 O O . HIS B 1 118 ? 18.609 2.08 -5.656 1 97.69 118 HIS B O 1
ATOM 4435 N N . ASP B 1 119 ? 19.969 0.547 -4.738 1 98.06 119 ASP B N 1
ATOM 4436 C CA . ASP B 1 119 ? 19.422 -0.523 -5.566 1 98.06 119 ASP B CA 1
ATOM 4437 C C . ASP B 1 119 ? 18 -0.857 -5.16 1 98.06 119 ASP B C 1
ATOM 4439 O O . ASP B 1 119 ? 17.141 -1.098 -6.016 1 98.06 119 ASP B O 1
ATOM 4443 N N . ILE B 1 120 ? 17.688 -0.847 -3.844 1 98.38 120 ILE B N 1
ATOM 4444 C CA . ILE B 1 120 ? 16.328 -1.063 -3.361 1 98.38 120 ILE B CA 1
ATOM 4445 C C . ILE B 1 120 ? 15.43 0.086 -3.814 1 98.38 120 ILE B C 1
ATOM 4447 O O . ILE B 1 120 ? 14.305 -0.136 -4.258 1 98.38 120 ILE B O 1
ATOM 4451 N N . TRP B 1 121 ? 15.922 1.271 -3.736 1 98.19 121 TRP B N 1
ATOM 4452 C CA . TRP B 1 121 ? 15.172 2.443 -4.168 1 98.19 121 TRP B CA 1
ATOM 4453 C C . TRP B 1 121 ? 14.844 2.361 -5.652 1 98.19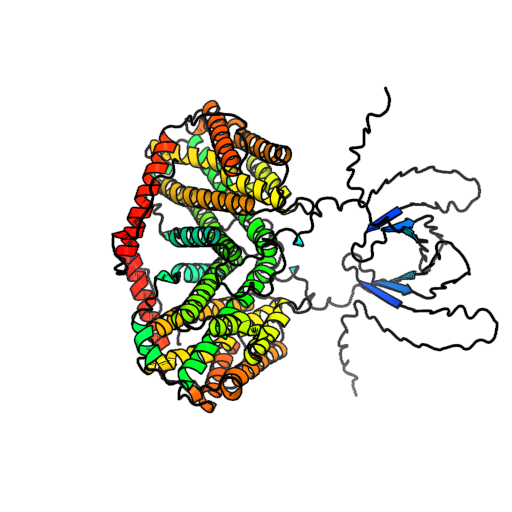 121 TRP B C 1
ATOM 4455 O O . TRP B 1 121 ? 13.727 2.684 -6.066 1 98.19 121 TRP B O 1
ATOM 4465 N N . GLN B 1 122 ? 15.789 1.955 -6.461 1 97.88 122 GLN B N 1
ATOM 4466 C CA . GLN B 1 122 ? 15.57 1.816 -7.898 1 97.88 122 GLN B CA 1
ATOM 4467 C C . GLN B 1 122 ? 14.453 0.815 -8.188 1 97.88 122 GLN B C 1
ATOM 4469 O O . GLN B 1 122 ? 13.672 1.006 -9.117 1 97.88 122 GLN B O 1
ATOM 4474 N N . MET B 1 123 ? 14.453 -0.226 -7.418 1 98.19 123 MET B N 1
ATOM 4475 C CA . MET B 1 123 ? 13.375 -1.198 -7.574 1 98.19 123 MET B CA 1
ATOM 4476 C C . MET B 1 123 ? 12.023 -0.571 -7.25 1 98.19 123 MET B C 1
ATOM 4478 O O . MET B 1 123 ? 11.023 -0.851 -7.922 1 98.19 123 MET B O 1
ATOM 4482 N N . TYR B 1 124 ? 12.023 0.253 -6.184 1 98.31 124 TYR B N 1
ATOM 4483 C CA . TYR B 1 124 ? 10.797 0.964 -5.832 1 98.31 124 TYR B CA 1
ATOM 4484 C C . TYR B 1 124 ? 10.344 1.865 -6.973 1 98.31 124 TYR B C 1
ATOM 4486 O O . TYR B 1 124 ? 9.164 1.863 -7.344 1 98.31 124 TYR B O 1
ATOM 4494 N N . LYS B 1 125 ? 11.219 2.559 -7.539 1 97.56 125 LYS B N 1
ATOM 4495 C CA . LYS B 1 125 ? 10.883 3.469 -8.633 1 97.56 125 LYS B CA 1
ATOM 4496 C C . LYS B 1 125 ? 10.398 2.699 -9.859 1 97.56 125 LYS B C 1
ATOM 4498 O O . LYS B 1 125 ? 9.508 3.16 -10.578 1 97.56 125 LYS B O 1
ATOM 4503 N N . LYS B 1 126 ? 10.984 1.552 -10.117 1 96.06 126 LYS B N 1
ATOM 4504 C CA . LYS B 1 126 ? 10.5 0.696 -11.203 1 96.06 126 LYS B CA 1
ATOM 4505 C C . LYS B 1 126 ? 9.062 0.252 -10.953 1 96.06 126 LYS B C 1
ATOM 4507 O O . LYS B 1 126 ? 8.258 0.209 -11.883 1 96.06 126 LYS B O 1
ATOM 4512 N N . ALA B 1 127 ? 8.781 -0.111 -9.719 1 97.12 127 ALA B N 1
ATOM 4513 C CA . ALA B 1 127 ? 7.422 -0.512 -9.359 1 97.12 127 ALA B CA 1
ATOM 4514 C C . ALA B 1 127 ? 6.434 0.627 -9.594 1 97.12 127 ALA B C 1
ATOM 4516 O O . ALA B 1 127 ? 5.359 0.419 -10.164 1 97.12 127 ALA B O 1
ATOM 4517 N N . GLU B 1 128 ? 6.797 1.806 -9.164 1 96 128 GLU B N 1
ATOM 4518 C CA . GLU B 1 128 ? 5.938 2.971 -9.336 1 96 128 GLU B CA 1
ATOM 4519 C C . GLU B 1 128 ? 5.645 3.227 -10.812 1 96 128 GLU B C 1
ATOM 4521 O O . GLU B 1 128 ? 4.512 3.541 -11.18 1 96 128 GLU B O 1
ATOM 4526 N N . ALA B 1 129 ? 6.633 3.07 -11.602 1 92.88 129 ALA B N 1
ATOM 4527 C CA . ALA B 1 129 ? 6.523 3.354 -13.031 1 92.88 129 ALA B CA 1
ATOM 4528 C C . ALA B 1 129 ? 5.664 2.305 -13.734 1 92.88 129 ALA B C 1
ATOM 4530 O O . ALA B 1 129 ? 5.188 2.529 -14.844 1 92.88 129 ALA B O 1
ATOM 4531 N N . SER B 1 130 ? 5.484 1.199 -13.094 1 93.69 130 SER B N 1
ATOM 4532 C CA . SER B 1 130 ? 4.75 0.096 -13.703 1 93.69 130 SER B CA 1
ATOM 4533 C C . SER B 1 130 ? 3.283 0.106 -13.281 1 93.69 130 SER B C 1
ATOM 4535 O O . SER B 1 130 ? 2.543 -0.839 -13.562 1 93.69 130 SER B O 1
ATOM 4537 N N . PHE B 1 131 ? 2.838 1.165 -12.68 1 94.81 131 PHE B N 1
ATOM 4538 C CA . PHE B 1 131 ? 1.492 1.249 -12.125 1 94.81 131 PHE B CA 1
ATOM 4539 C C . PHE B 1 131 ? 0.443 1.086 -13.219 1 94.81 131 PHE B C 1
ATOM 4541 O O . PHE B 1 131 ? 0.615 1.589 -14.328 1 94.81 131 PHE B O 1
ATOM 4548 N N . TRP B 1 132 ? -0.602 0.367 -12.953 1 95.69 132 TRP B N 1
ATOM 4549 C CA . TRP B 1 132 ? -1.782 0.222 -13.805 1 95.69 132 TRP B CA 1
ATOM 4550 C C . TRP B 1 132 ? -3.021 -0.07 -12.961 1 95.69 132 TRP B C 1
ATOM 4552 O O . TRP B 1 132 ? -2.918 -0.331 -11.758 1 95.69 132 TRP B O 1
ATOM 4562 N N . THR B 1 133 ? -4.246 0.077 -13.484 1 96.12 133 THR B N 1
ATOM 4563 C CA . THR B 1 133 ? -5.496 -0.239 -12.797 1 96.12 133 THR B CA 1
ATOM 4564 C C . THR B 1 133 ? -6.363 -1.16 -13.656 1 96.12 133 THR B C 1
ATOM 4566 O O . THR B 1 133 ? -6.09 -1.353 -14.844 1 96.12 133 THR B O 1
ATOM 4569 N N . ALA B 1 134 ? -7.352 -1.757 -13.078 1 96.69 134 ALA B N 1
ATOM 4570 C CA . ALA B 1 134 ? -8.234 -2.705 -13.75 1 96.69 134 ALA B CA 1
ATOM 4571 C C . ALA B 1 134 ? -8.992 -2.033 -14.891 1 96.69 134 ALA B C 1
ATOM 4573 O O . ALA B 1 134 ? -9.32 -2.674 -15.891 1 96.69 134 ALA B O 1
ATOM 4574 N N . GLU B 1 135 ? -9.195 -0.739 -14.781 1 93.38 135 GLU B N 1
ATOM 4575 C CA . GLU B 1 135 ? -9.961 0.016 -15.773 1 93.38 135 GLU B CA 1
ATOM 4576 C C . GLU B 1 135 ? -9.234 0.079 -17.109 1 93.38 135 GLU B C 1
ATOM 4578 O O . GLU B 1 135 ? -9.836 0.367 -18.141 1 93.38 135 GLU B O 1
ATOM 4583 N N . GLU B 1 136 ? -7.992 -0.211 -17.094 1 92.88 136 GLU B N 1
ATOM 4584 C CA . GLU B 1 136 ? -7.191 -0.126 -18.297 1 92.88 136 GLU B CA 1
ATOM 4585 C C . GLU B 1 136 ? -7.34 -1.385 -19.156 1 92.88 136 GLU B C 1
ATOM 4587 O O . GLU B 1 136 ? -6.883 -1.425 -20.297 1 92.88 136 GLU B O 1
ATOM 4592 N N . VAL B 1 137 ? -8.008 -2.393 -18.688 1 95.25 137 VAL B N 1
ATOM 4593 C CA . VAL B 1 137 ? -8.156 -3.662 -19.391 1 95.25 137 VAL B CA 1
ATOM 4594 C C . VAL B 1 137 ? -9.547 -3.74 -20.016 1 95.25 137 VAL B C 1
ATOM 4596 O O . VAL B 1 137 ? -10.555 -3.695 -19.312 1 95.25 137 VAL B O 1
ATOM 4599 N N . ASP B 1 138 ? -9.578 -3.881 -21.312 1 95.5 138 ASP B N 1
ATOM 4600 C CA . ASP B 1 138 ? -10.836 -4.016 -22.031 1 95.5 138 ASP B CA 1
ATOM 4601 C C . ASP B 1 138 ? -11.234 -5.484 -22.172 1 95.5 138 ASP B C 1
ATOM 4603 O O . ASP B 1 138 ? -10.531 -6.27 -22.812 1 95.5 138 ASP B O 1
ATOM 4607 N N . LEU B 1 139 ? -12.398 -5.832 -21.672 1 96.31 139 LEU B N 1
ATOM 4608 C CA . LEU B 1 139 ? -12.844 -7.223 -21.672 1 96.31 139 LEU B CA 1
ATOM 4609 C C . LEU B 1 139 ? -13.961 -7.434 -22.688 1 96.31 139 LEU B C 1
ATOM 4611 O O . LEU B 1 139 ? -14.539 -8.523 -22.766 1 96.31 139 LEU B O 1
ATOM 4615 N N . SER B 1 140 ? -14.242 -6.488 -23.5 1 93.56 140 SER B N 1
ATOM 4616 C CA . SER B 1 140 ? -15.398 -6.52 -24.391 1 93.56 140 SER B CA 1
ATOM 4617 C C . SER B 1 140 ? -15.305 -7.68 -25.375 1 93.56 140 SER B C 1
ATOM 4619 O O . SER B 1 140 ? -16.297 -8.359 -25.641 1 93.56 140 SER B O 1
ATOM 4621 N N . LYS B 1 141 ? -14.211 -7.926 -25.922 1 95.88 141 LYS B N 1
ATOM 4622 C CA . LYS B 1 141 ? -14.039 -8.969 -26.938 1 95.88 141 LYS B CA 1
ATOM 4623 C C . LYS B 1 141 ? -13.938 -10.344 -26.281 1 95.88 141 LYS B C 1
ATOM 4625 O O . LYS B 1 141 ? -14.102 -11.367 -26.953 1 95.88 141 LYS B O 1
ATOM 4630 N N . ASP B 1 142 ? -13.641 -10.469 -25.031 1 97.75 142 ASP B N 1
ATOM 4631 C CA . ASP B 1 142 ? -13.422 -11.734 -24.328 1 97.75 142 ASP B CA 1
ATOM 4632 C C . ASP B 1 142 ? -14.711 -12.547 -24.266 1 97.75 142 ASP B C 1
ATOM 4634 O O . ASP B 1 142 ? -14.68 -13.781 -24.281 1 97.75 142 ASP B O 1
ATOM 4638 N N . LEU B 1 143 ? -15.812 -11.891 -24.188 1 96.19 143 LEU B N 1
ATOM 4639 C CA . LEU B 1 143 ? -17.062 -12.625 -24.031 1 96.19 143 LEU B CA 1
ATOM 4640 C C . LEU B 1 143 ? -17.359 -13.484 -25.25 1 96.19 143 LEU B C 1
ATOM 4642 O O . LEU B 1 143 ? -17.844 -14.617 -25.109 1 96.19 143 LEU B O 1
ATOM 4646 N N . GLN B 1 144 ? -17.094 -12.883 -26.375 1 96.56 144 GLN B N 1
ATOM 4647 C CA . GLN B 1 144 ? -17.297 -13.664 -27.594 1 96.56 144 GLN B CA 1
ATOM 4648 C C . GLN B 1 144 ? -16.359 -14.867 -27.625 1 96.56 144 GLN B C 1
ATOM 4650 O O . GLN B 1 144 ? -16.766 -15.969 -28 1 96.56 144 GLN B O 1
ATOM 4655 N N . HIS B 1 145 ? -15.148 -14.68 -27.281 1 97.75 145 HIS B N 1
ATOM 4656 C CA . HIS B 1 145 ? -14.195 -15.789 -27.219 1 97.75 145 HIS B CA 1
ATOM 4657 C C . HIS B 1 145 ? -14.609 -16.812 -26.188 1 97.75 145 HIS B C 1
ATOM 4659 O O . HIS B 1 145 ? -14.57 -18.016 -26.438 1 97.75 145 HIS B O 1
ATOM 4665 N N . TRP B 1 146 ? -15.008 -16.375 -25.047 1 98 146 TRP B N 1
ATOM 4666 C CA . TRP B 1 146 ? -15.398 -17.234 -23.938 1 98 146 TRP B CA 1
ATOM 4667 C C . TRP B 1 146 ? -16.516 -18.188 -24.344 1 98 146 TRP B C 1
ATOM 4669 O O . TRP B 1 146 ? -16.469 -19.375 -24.031 1 98 146 TRP B O 1
ATOM 4679 N N . GLU B 1 147 ? -17.438 -17.656 -25.094 1 96.44 147 GLU B N 1
ATOM 4680 C CA . GLU B 1 147 ? -18.578 -18.453 -25.531 1 96.44 147 GLU B CA 1
ATOM 4681 C C . GLU B 1 147 ? -18.141 -19.531 -26.516 1 96.44 147 GLU B C 1
ATOM 4683 O O . GLU B 1 147 ? -18.75 -20.609 -26.578 1 96.44 147 GLU B O 1
ATOM 4688 N N . SER B 1 148 ? -17.094 -19.266 -27.172 1 96.75 148 SER B N 1
ATOM 4689 C CA . SER B 1 148 ? -16.656 -20.188 -28.203 1 96.75 148 SER B CA 1
ATOM 4690 C C . SER B 1 148 ? -15.695 -21.234 -27.641 1 96.75 148 SER B C 1
ATOM 4692 O O . SER B 1 148 ? -15.398 -22.234 -28.312 1 96.75 148 SER B O 1
ATOM 4694 N N . LEU B 1 149 ? -15.258 -21.094 -26.438 1 97.94 149 LEU B N 1
ATOM 4695 C CA . LEU B 1 149 ? -14.328 -22.047 -25.812 1 97.94 149 LEU B CA 1
ATOM 4696 C C . LEU B 1 149 ? -15.023 -23.359 -25.516 1 97.94 149 LEU B C 1
ATOM 4698 O O . LEU B 1 149 ? -16.234 -23.391 -25.281 1 97.94 149 LEU B O 1
ATOM 4702 N N . LYS B 1 150 ? -14.211 -24.438 -25.531 1 97.31 150 LYS B N 1
ATOM 4703 C CA . LYS B 1 150 ? -14.711 -25.75 -25.094 1 97.31 150 LYS B CA 1
ATOM 4704 C C . LYS B 1 150 ? -14.945 -25.766 -23.578 1 97.31 150 LYS B C 1
ATOM 4706 O O . LYS B 1 150 ? -14.312 -25.016 -22.844 1 97.31 150 LYS B O 1
ATOM 4711 N N . PRO B 1 151 ? -15.859 -26.656 -23.125 1 97.12 151 PRO B N 1
ATOM 4712 C CA . PRO B 1 151 ? -16.141 -26.734 -21.703 1 97.12 151 PRO B CA 1
ATOM 4713 C C . PRO B 1 151 ? -14.898 -27.016 -20.859 1 97.12 151 PRO B C 1
ATOM 4715 O O . PRO B 1 151 ? -14.742 -26.453 -19.766 1 97.12 151 PRO B O 1
ATOM 4718 N N . GLU B 1 152 ? -14 -27.844 -21.375 1 97.25 152 GLU B N 1
ATOM 4719 C CA . GLU B 1 152 ? -12.773 -28.172 -20.656 1 97.25 152 GLU B CA 1
ATOM 4720 C C . GLU B 1 152 ? -11.875 -26.953 -20.516 1 97.25 152 GLU B C 1
ATOM 4722 O O . GLU B 1 152 ? -11.219 -26.766 -19.484 1 97.25 152 GLU B O 1
ATOM 4727 N N . GLU B 1 153 ? -11.875 -26.109 -21.547 1 98.12 153 GLU B N 1
ATOM 4728 C CA . GLU B 1 153 ? -11.07 -24.891 -21.5 1 98.12 153 GLU B CA 1
ATOM 4729 C C . GLU B 1 153 ? -11.641 -23.891 -20.5 1 98.12 153 GLU B C 1
ATOM 4731 O O . GLU B 1 153 ? -10.891 -23.266 -19.75 1 98.12 153 GLU B O 1
ATOM 4736 N N . LYS B 1 154 ? -12.977 -23.766 -20.531 1 98 154 LYS B N 1
ATOM 4737 C CA . LYS B 1 154 ? -13.641 -22.891 -19.562 1 98 154 LYS B CA 1
ATOM 4738 C C . LYS B 1 154 ? -13.375 -23.344 -18.141 1 98 154 LYS B C 1
ATOM 4740 O O . LYS B 1 154 ? -13.125 -22.516 -17.25 1 98 154 LYS B O 1
ATOM 4745 N N . TYR B 1 155 ? -13.438 -24.656 -17.969 1 96.69 155 TYR B N 1
ATOM 4746 C CA . TYR B 1 155 ? -13.164 -25.234 -16.656 1 96.69 155 TYR B CA 1
ATOM 4747 C C . TYR B 1 155 ? -11.758 -24.891 -16.188 1 96.69 155 TYR B C 1
ATOM 4749 O O . TYR B 1 155 ? -11.562 -24.438 -15.062 1 96.69 155 TYR B O 1
ATOM 4757 N N . PHE B 1 156 ? -10.805 -25.078 -17.031 1 97.94 156 PHE B N 1
ATOM 4758 C CA . PHE B 1 156 ? -9.406 -24.812 -16.703 1 97.94 156 PHE B CA 1
ATOM 4759 C C . PHE B 1 156 ? -9.203 -23.344 -16.344 1 97.94 156 PHE B C 1
ATOM 4761 O O . PHE B 1 156 ? -8.656 -23.031 -15.289 1 97.94 156 PHE B O 1
ATOM 4768 N N . ILE B 1 157 ? -9.688 -22.438 -17.203 1 98.25 157 ILE B N 1
ATOM 4769 C CA . ILE B 1 157 ? -9.461 -21.016 -17.031 1 98.25 157 ILE B CA 1
ATOM 4770 C C . ILE B 1 157 ? -10.148 -20.531 -15.75 1 98.25 157 ILE B C 1
ATOM 4772 O O . ILE B 1 157 ? -9.555 -19.797 -14.961 1 98.25 157 ILE B O 1
ATOM 4776 N N . SER B 1 158 ? -11.352 -20.984 -15.539 1 97.06 158 SER B N 1
ATOM 4777 C CA . SER B 1 158 ? -12.102 -20.562 -14.359 1 97.06 158 SER B CA 1
ATOM 4778 C C . SER B 1 158 ? -11.391 -20.969 -13.078 1 97.06 158 SER B C 1
ATOM 4780 O O . SER B 1 158 ? -11.328 -20.188 -12.125 1 97.06 158 SER B O 1
ATOM 4782 N N . HIS B 1 159 ? -10.797 -22.125 -13.047 1 95.44 159 HIS B N 1
ATOM 4783 C CA . HIS B 1 159 ? -10.133 -22.609 -11.844 1 95.44 159 HIS B CA 1
ATOM 4784 C C . HIS B 1 159 ? -8.789 -21.922 -11.641 1 95.44 159 HIS B C 1
ATOM 4786 O O . HIS B 1 159 ? -8.375 -21.672 -10.508 1 95.44 159 HIS B O 1
ATOM 4792 N N . VAL B 1 160 ? -8.094 -21.609 -12.703 1 97 160 VAL B N 1
ATOM 4793 C CA . VAL B 1 160 ? -6.863 -20.828 -12.617 1 97 160 VAL B CA 1
ATOM 4794 C C . VAL B 1 160 ? -7.172 -19.438 -12.055 1 97 160 VAL B C 1
ATOM 4796 O O . VAL B 1 160 ? -6.449 -18.938 -11.195 1 97 160 VAL B O 1
ATOM 4799 N N . LEU B 1 161 ? -8.266 -18.844 -12.562 1 96.94 161 LEU B N 1
ATOM 4800 C CA . LEU B 1 161 ? -8.656 -17.516 -12.094 1 96.94 161 LEU B CA 1
ATOM 4801 C C . LEU B 1 161 ? -9.039 -17.547 -10.617 1 96.94 161 LEU B C 1
ATOM 4803 O O . LEU B 1 161 ? -8.75 -16.609 -9.875 1 96.94 161 LEU B O 1
ATOM 4807 N N . ALA B 1 162 ? -9.672 -18.609 -10.211 1 93.75 162 ALA B N 1
ATOM 4808 C CA . ALA B 1 162 ? -10.039 -18.766 -8.805 1 93.75 162 ALA B CA 1
ATOM 4809 C C . ALA B 1 162 ? -8.797 -18.844 -7.922 1 93.75 162 ALA B C 1
ATOM 4811 O O . ALA B 1 162 ? -8.758 -18.234 -6.848 1 93.75 162 ALA B O 1
ATOM 4812 N N . PHE B 1 163 ? -7.852 -19.578 -8.367 1 93.88 163 PHE B N 1
ATOM 4813 C CA . PHE B 1 163 ? -6.57 -19.672 -7.676 1 93.88 163 PHE B CA 1
ATOM 4814 C C . PHE B 1 163 ? -5.91 -18.297 -7.586 1 93.88 163 PHE B C 1
ATOM 4816 O O . PHE B 1 163 ? -5.445 -17.891 -6.52 1 93.88 163 PHE B O 1
ATOM 4823 N N . PHE B 1 164 ? -5.836 -17.547 -8.711 1 94.88 164 PHE B N 1
ATOM 4824 C CA . PHE B 1 164 ? -5.227 -16.219 -8.75 1 94.88 164 PHE B CA 1
ATOM 4825 C C . PHE B 1 164 ? -5.914 -15.281 -7.762 1 94.88 164 PHE B C 1
ATOM 4827 O O . PHE B 1 164 ? -5.246 -14.602 -6.984 1 94.88 164 PHE B O 1
ATOM 4834 N N . ALA B 1 165 ? -7.199 -15.266 -7.77 1 90.94 165 ALA B N 1
ATOM 4835 C CA . ALA B 1 165 ? -7.984 -14.336 -6.961 1 90.94 165 ALA B CA 1
ATOM 4836 C C . ALA B 1 165 ? -7.734 -14.555 -5.473 1 90.94 165 ALA B C 1
ATOM 4838 O O . ALA B 1 165 ? -7.684 -13.594 -4.699 1 90.94 165 ALA B O 1
ATOM 4839 N N . ALA B 1 166 ? -7.508 -15.75 -5.07 1 88.06 166 ALA B N 1
ATOM 4840 C CA . ALA B 1 166 ? -7.297 -16.078 -3.664 1 88.06 166 ALA B CA 1
ATOM 4841 C C . ALA B 1 166 ? -5.84 -15.867 -3.262 1 88.06 166 ALA B C 1
ATOM 4843 O O . ALA B 1 166 ? -5.559 -15.422 -2.146 1 88.06 166 ALA B O 1
ATOM 4844 N N . SER B 1 167 ? -4.93 -16.109 -4.129 1 90.56 167 SER B N 1
ATOM 4845 C CA . SER B 1 167 ? -3.5 -16.141 -3.834 1 90.56 167 SER B CA 1
ATOM 4846 C C . SER B 1 167 ? -2.977 -14.734 -3.52 1 90.56 167 SER B C 1
ATOM 4848 O O . SER B 1 167 ? -2.189 -14.555 -2.588 1 90.56 167 SER B O 1
ATOM 4850 N N . ASP B 1 168 ? -3.463 -13.75 -4.215 1 90.94 168 ASP B N 1
ATOM 4851 C CA . ASP B 1 168 ? -2.969 -12.391 -4.004 1 90.94 168 ASP B CA 1
ATOM 4852 C C . ASP B 1 168 ? -3.43 -11.844 -2.656 1 90.94 168 ASP B C 1
ATOM 4854 O O . ASP B 1 168 ? -2.74 -11.023 -2.045 1 90.94 168 ASP B O 1
ATOM 4858 N N . GLY B 1 169 ? -4.562 -12.328 -2.211 1 89.62 169 GLY B N 1
ATOM 4859 C CA . GLY B 1 169 ? -4.965 -12 -0.851 1 89.62 169 GLY B CA 1
ATOM 4860 C C . GLY B 1 169 ? -4.02 -12.555 0.199 1 89.62 169 GLY B C 1
ATOM 4861 O O . GLY B 1 169 ? -3.713 -11.883 1.184 1 89.62 169 GLY B O 1
ATOM 4862 N N . ILE B 1 170 ? -3.523 -13.734 -0.029 1 90.06 170 ILE B N 1
ATOM 4863 C CA . ILE B 1 170 ? -2.598 -14.383 0.894 1 90.06 170 ILE B CA 1
ATOM 4864 C C . ILE B 1 170 ? -1.25 -13.664 0.861 1 90.06 170 ILE B C 1
ATOM 4866 O O . ILE B 1 170 ? -0.631 -13.445 1.905 1 90.06 170 ILE B O 1
ATOM 4870 N N . VAL B 1 171 ? -0.86 -13.328 -0.327 1 93.5 171 VAL B N 1
ATOM 4871 C CA . VAL B 1 171 ? 0.381 -12.578 -0.471 1 93.5 171 VAL B CA 1
ATOM 4872 C C . VAL B 1 171 ? 0.287 -11.266 0.313 1 93.5 171 VAL B C 1
ATOM 4874 O O . VAL B 1 171 ? 1.216 -10.906 1.038 1 93.5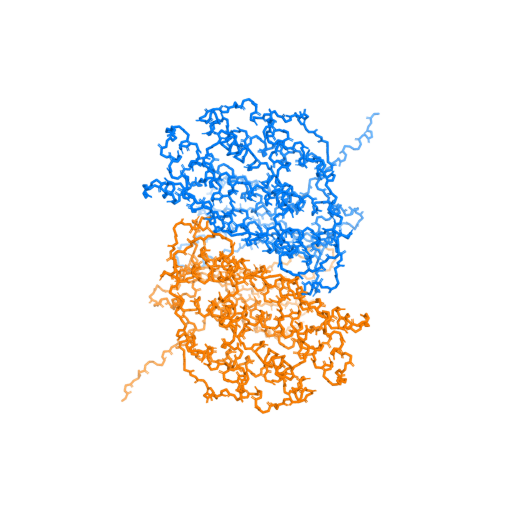 171 VAL B O 1
ATOM 4877 N N . ASN B 1 172 ? -0.807 -10.609 0.163 1 93.31 172 ASN B N 1
ATOM 4878 C CA . ASN B 1 172 ? -1.01 -9.336 0.848 1 93.31 172 ASN B CA 1
ATOM 4879 C C . ASN B 1 172 ? -1.004 -9.508 2.363 1 93.31 172 ASN B C 1
ATOM 4881 O O . ASN B 1 172 ? -0.522 -8.641 3.09 1 93.31 172 ASN B O 1
ATOM 4885 N N . GLU B 1 173 ? -1.521 -10.586 2.807 1 90.31 173 GLU B N 1
ATOM 4886 C CA . GLU B 1 173 ? -1.471 -10.883 4.234 1 90.31 173 GLU B CA 1
ATOM 4887 C C . GLU B 1 173 ? -0.03 -10.969 4.73 1 90.31 173 GLU B C 1
ATOM 4889 O O . GLU B 1 173 ? 0.298 -10.445 5.793 1 90.31 173 GLU B O 1
ATOM 4894 N N . ASN B 1 174 ? 0.745 -11.625 3.994 1 94.19 174 ASN B N 1
ATOM 4895 C CA . ASN B 1 174 ? 2.158 -11.75 4.332 1 94.19 174 ASN B CA 1
ATOM 4896 C C . ASN B 1 174 ? 2.848 -10.383 4.371 1 94.19 174 ASN B C 1
ATOM 4898 O O . ASN B 1 174 ? 3.592 -10.086 5.309 1 94.19 174 ASN B O 1
ATOM 4902 N N . LEU B 1 175 ? 2.588 -9.578 3.383 1 96.5 175 LEU B N 1
ATOM 4903 C CA . LEU B 1 175 ? 3.223 -8.266 3.271 1 96.5 175 LEU B CA 1
ATOM 4904 C C . LEU B 1 175 ? 2.828 -7.371 4.441 1 96.5 175 LEU B C 1
ATOM 4906 O O . LEU B 1 175 ? 3.686 -6.746 5.066 1 96.5 175 LEU B O 1
ATOM 4910 N N . VAL B 1 176 ? 1.576 -7.352 4.754 1 92 176 VAL B N 1
ATOM 4911 C CA . VAL B 1 176 ? 1.053 -6.434 5.758 1 92 176 VAL B CA 1
ATOM 4912 C C . VAL B 1 176 ? 1.384 -6.953 7.156 1 92 176 VAL B C 1
ATOM 4914 O O . VAL B 1 176 ? 1.836 -6.195 8.016 1 92 176 VAL B O 1
ATOM 4917 N N . GLU B 1 177 ? 1.272 -8.227 7.363 1 88.62 177 GLU B N 1
ATOM 4918 C CA . GLU B 1 177 ? 1.339 -8.781 8.711 1 88.62 177 GLU B CA 1
ATOM 4919 C C . GLU B 1 177 ? 2.775 -9.109 9.102 1 88.62 177 GLU B C 1
ATOM 4921 O O . GLU B 1 177 ? 3.109 -9.141 10.289 1 88.62 177 GLU B O 1
ATOM 4926 N N . ARG B 1 178 ? 3.568 -9.289 8.109 1 93.19 178 ARG B N 1
ATOM 4927 C CA . ARG B 1 178 ? 4.898 -9.773 8.469 1 93.19 178 ARG B CA 1
ATOM 4928 C C . ARG B 1 178 ? 5.98 -8.844 7.93 1 93.19 178 ARG B C 1
ATOM 4930 O O . ARG B 1 178 ? 6.559 -8.055 8.68 1 93.19 178 ARG B O 1
ATOM 4937 N N . PHE B 1 179 ? 6.16 -8.773 6.68 1 95.25 179 PHE B N 1
ATOM 4938 C CA . PHE B 1 179 ? 7.324 -8.133 6.082 1 95.25 179 PHE B CA 1
ATOM 4939 C C . PHE B 1 179 ? 7.344 -6.641 6.402 1 95.25 179 PHE B C 1
ATOM 4941 O O . PHE B 1 179 ? 8.375 -6.102 6.816 1 95.25 179 PHE B O 1
ATOM 4948 N N . SER B 1 180 ? 6.227 -6.016 6.246 1 93.81 180 SER B N 1
ATOM 4949 C CA . SER B 1 180 ? 6.18 -4.574 6.461 1 93.81 180 SER B CA 1
ATOM 4950 C C . SER B 1 180 ? 6.375 -4.227 7.934 1 93.81 180 SER B C 1
ATOM 4952 O O . SER B 1 180 ? 6.734 -3.096 8.266 1 93.81 180 SER B O 1
ATOM 4954 N N . GLN B 1 181 ? 6.152 -5.16 8.781 1 90.12 181 GLN B N 1
ATOM 4955 C CA . GLN B 1 181 ? 6.34 -4.934 10.203 1 90.12 181 GLN B CA 1
ATOM 4956 C C . GLN B 1 181 ? 7.801 -5.105 10.609 1 90.12 181 GLN B C 1
ATOM 4958 O O . GLN B 1 181 ? 8.297 -4.406 11.492 1 90.12 181 GLN B O 1
ATOM 4963 N N . GLU B 1 182 ? 8.438 -5.922 9.922 1 92.75 182 GLU B N 1
ATOM 4964 C CA . GLU B 1 182 ? 9.781 -6.316 10.352 1 92.75 182 GLU B CA 1
ATOM 4965 C C . GLU B 1 182 ? 10.844 -5.453 9.688 1 92.75 182 GLU B C 1
ATOM 4967 O O . GLU B 1 182 ? 11.852 -5.105 10.312 1 92.75 182 GLU B O 1
ATOM 4972 N N . ILE B 1 183 ? 10.656 -5.105 8.5 1 95.75 183 ILE B N 1
ATOM 4973 C CA . ILE B 1 183 ? 11.656 -4.375 7.727 1 95.75 183 ILE B CA 1
ATOM 4974 C C . ILE B 1 183 ? 11.766 -2.943 8.242 1 95.75 183 ILE B C 1
ATOM 4976 O O . ILE B 1 183 ? 10.75 -2.289 8.492 1 95.75 183 ILE B O 1
ATOM 4980 N N . GLN B 1 184 ? 13.023 -2.475 8.383 1 94.44 184 GLN B N 1
ATOM 4981 C CA . GLN B 1 184 ? 13.242 -1.16 8.984 1 94.44 184 GLN B CA 1
ATOM 4982 C C . GLN B 1 184 ? 13.82 -0.185 7.961 1 94.44 184 GLN B C 1
ATOM 4984 O O . GLN B 1 184 ? 13.859 1.023 8.203 1 94.44 184 GLN B O 1
ATOM 4989 N N . VAL B 1 185 ? 14.227 -0.688 6.871 1 95 185 VAL B N 1
ATOM 4990 C CA . VAL B 1 185 ? 14.805 0.127 5.809 1 95 185 VAL B CA 1
ATOM 4991 C C . VAL B 1 185 ? 13.695 0.832 5.035 1 95 185 VAL B C 1
ATOM 4993 O O . VAL B 1 185 ? 12.836 0.179 4.434 1 95 185 VAL B O 1
ATOM 4996 N N . THR B 1 186 ? 13.773 2.092 4.969 1 94.56 186 THR B N 1
ATOM 4997 C CA . THR B 1 186 ? 12.68 2.902 4.453 1 94.56 186 THR B CA 1
ATOM 4998 C C . THR B 1 186 ? 12.445 2.621 2.971 1 94.56 186 THR B C 1
ATOM 5000 O O . THR B 1 186 ? 11.305 2.586 2.51 1 94.56 186 THR B O 1
ATOM 5003 N N . GLU B 1 187 ? 13.531 2.479 2.191 1 97.31 187 GLU B N 1
ATOM 5004 C CA . GLU B 1 187 ? 13.406 2.193 0.766 1 97.31 187 GLU B CA 1
ATOM 5005 C C . GLU B 1 187 ? 12.617 0.911 0.525 1 97.31 187 GLU B C 1
ATOM 5007 O O . GLU B 1 187 ? 11.758 0.859 -0.363 1 97.31 187 GLU B O 1
ATOM 5012 N N . ALA B 1 188 ? 12.867 -0.075 1.332 1 98 188 ALA B N 1
ATOM 5013 C CA . ALA B 1 188 ? 12.164 -1.35 1.205 1 98 188 ALA B CA 1
ATOM 5014 C C . ALA B 1 188 ? 10.703 -1.217 1.629 1 98 188 ALA B C 1
ATOM 5016 O O . ALA B 1 188 ? 9.82 -1.839 1.036 1 98 188 ALA B O 1
ATOM 5017 N N . ARG B 1 189 ? 10.484 -0.42 2.633 1 96.56 189 ARG B N 1
ATOM 5018 C CA . ARG B 1 189 ? 9.117 -0.176 3.084 1 96.56 189 ARG B CA 1
ATOM 5019 C C . ARG B 1 189 ? 8.289 0.497 1.991 1 96.56 189 ARG B C 1
ATOM 5021 O O . ARG B 1 189 ? 7.109 0.188 1.818 1 96.56 189 ARG B O 1
ATOM 5028 N N . CYS B 1 190 ? 8.906 1.405 1.313 1 97.44 190 CYS B N 1
ATOM 5029 C CA . CYS B 1 190 ? 8.227 2.047 0.192 1 97.44 190 CYS B CA 1
ATOM 5030 C C . CYS B 1 190 ? 7.836 1.024 -0.866 1 97.44 190 CYS B C 1
ATOM 5032 O O . CYS B 1 190 ? 6.711 1.048 -1.368 1 97.44 190 CYS B O 1
ATOM 5034 N N . PHE B 1 191 ? 8.766 0.115 -1.174 1 98.5 191 PHE B N 1
ATOM 5035 C CA . PHE B 1 191 ? 8.461 -0.913 -2.162 1 98.5 191 PHE B CA 1
ATOM 5036 C C . PHE B 1 191 ? 7.301 -1.784 -1.697 1 98.5 191 PHE B C 1
ATOM 5038 O O . PHE B 1 191 ? 6.355 -2.025 -2.451 1 98.5 191 PHE B O 1
ATOM 5045 N N . TYR B 1 192 ? 7.367 -2.258 -0.461 1 98.25 192 TYR B N 1
ATOM 5046 C CA . TYR B 1 192 ? 6.316 -3.131 0.054 1 98.25 192 TYR B CA 1
ATOM 5047 C C . TYR B 1 192 ? 4.977 -2.41 0.084 1 98.25 192 TYR B C 1
ATOM 5049 O O . TYR B 1 192 ? 3.936 -3.008 -0.206 1 98.25 192 TYR B O 1
ATOM 5057 N N . GLY B 1 193 ? 5.004 -1.143 0.458 1 97.62 193 GLY B N 1
ATOM 5058 C CA . GLY B 1 193 ? 3.773 -0.371 0.406 1 97.62 193 GLY B CA 1
ATOM 5059 C C . GLY B 1 193 ? 3.148 -0.337 -0.976 1 97.62 193 GLY B C 1
ATOM 5060 O O . GLY B 1 193 ? 1.934 -0.49 -1.117 1 97.62 193 GLY B O 1
ATOM 5061 N N . PHE B 1 194 ? 3.947 -0.138 -1.93 1 98.44 194 PHE B N 1
ATOM 5062 C CA . PHE B 1 194 ? 3.449 -0.105 -3.299 1 98.44 194 PHE B CA 1
ATOM 5063 C C . PHE B 1 194 ? 2.975 -1.485 -3.736 1 98.44 194 PHE B C 1
ATOM 5065 O O . PHE B 1 194 ? 1.964 -1.609 -4.434 1 98.44 194 PHE B O 1
ATOM 5072 N N . GLN B 1 195 ? 3.734 -2.479 -3.371 1 98.5 195 GLN B N 1
ATOM 5073 C CA . GLN B 1 195 ? 3.338 -3.84 -3.715 1 98.5 195 GLN B CA 1
ATOM 5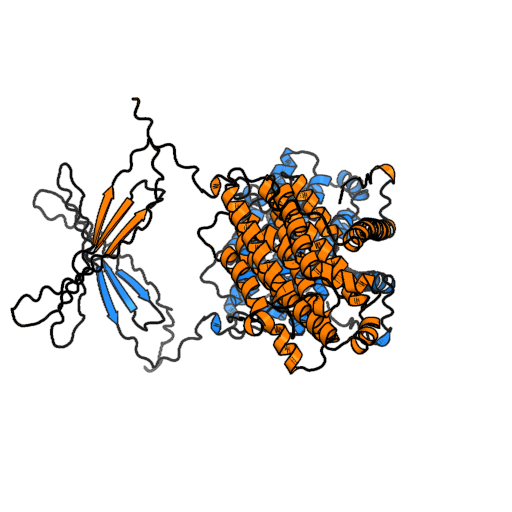074 C C . GLN B 1 195 ? 1.979 -4.184 -3.115 1 98.5 195 GLN B C 1
ATOM 5076 O O . GLN B 1 195 ? 1.163 -4.852 -3.756 1 98.5 195 GLN B O 1
ATOM 5081 N N . ILE B 1 196 ? 1.721 -3.801 -1.9 1 97.56 196 ILE B N 1
ATOM 5082 C CA . ILE B 1 196 ? 0.433 -4.043 -1.258 1 97.56 196 ILE B CA 1
ATOM 5083 C C . ILE B 1 196 ? -0.688 -3.457 -2.111 1 97.56 196 ILE B C 1
ATOM 5085 O O . ILE B 1 196 ? -1.704 -4.113 -2.35 1 97.56 196 ILE B O 1
ATOM 5089 N N . ALA B 1 197 ? -0.484 -2.275 -2.586 1 98.06 197 ALA B N 1
ATOM 5090 C CA . ALA B 1 197 ? -1.48 -1.626 -3.434 1 98.06 197 ALA B CA 1
ATOM 5091 C C . ALA B 1 197 ? -1.689 -2.404 -4.73 1 98.06 197 ALA B C 1
ATOM 5093 O O . ALA B 1 197 ? -2.828 -2.627 -5.152 1 98.06 197 ALA B O 1
ATOM 5094 N N . MET B 1 198 ? -0.617 -2.854 -5.309 1 98 198 MET B N 1
ATOM 5095 C CA . MET B 1 198 ? -0.71 -3.564 -6.578 1 98 198 MET B CA 1
ATOM 5096 C C . MET B 1 198 ? -1.364 -4.93 -6.395 1 98 198 MET B C 1
ATOM 5098 O O . MET B 1 198 ? -2.113 -5.387 -7.258 1 98 198 MET B O 1
ATOM 5102 N N . GLU B 1 199 ? -1.039 -5.59 -5.305 1 97.31 199 GLU B N 1
ATOM 5103 C CA . GLU B 1 199 ? -1.687 -6.871 -5.043 1 97.31 199 GLU B CA 1
ATOM 5104 C C . GLU B 1 199 ? -3.205 -6.723 -4.984 1 97.31 199 GLU B C 1
ATOM 5106 O O . GLU B 1 199 ? -3.939 -7.621 -5.398 1 97.31 199 GLU B O 1
ATOM 5111 N N . ASN B 1 200 ? -3.617 -5.664 -4.41 1 97 200 ASN B N 1
ATOM 5112 C CA . ASN B 1 200 ? -5.055 -5.414 -4.379 1 97 200 ASN B CA 1
ATOM 5113 C C . ASN B 1 200 ? -5.617 -5.199 -5.781 1 97 200 ASN B C 1
ATOM 5115 O O . ASN B 1 200 ? -6.723 -5.648 -6.086 1 97 200 ASN B O 1
ATOM 5119 N N . ILE B 1 201 ? -4.895 -4.508 -6.609 1 97.62 201 ILE B N 1
ATOM 5120 C CA . ILE B 1 201 ? -5.316 -4.293 -7.988 1 97.62 201 ILE B CA 1
ATOM 5121 C C . ILE B 1 201 ? -5.367 -5.625 -8.727 1 97.62 201 ILE B C 1
ATOM 5123 O O . ILE B 1 201 ? -6.297 -5.879 -9.5 1 97.62 201 ILE B O 1
ATOM 5127 N N . HIS B 1 202 ? -4.344 -6.469 -8.477 1 97.69 202 HIS B N 1
ATOM 5128 C CA . HIS B 1 202 ? -4.371 -7.812 -9.047 1 97.69 202 HIS B CA 1
ATOM 5129 C C . HIS B 1 202 ? -5.648 -8.547 -8.664 1 97.69 202 HIS B C 1
ATOM 5131 O O . HIS B 1 202 ? -6.332 -9.109 -9.516 1 97.69 202 HIS B O 1
ATOM 5137 N N . SER B 1 203 ? -5.895 -8.539 -7.359 1 96.12 203 SER B N 1
ATOM 5138 C CA . SER B 1 203 ? -7.07 -9.227 -6.84 1 96.12 203 SER B CA 1
ATOM 5139 C C . SER B 1 203 ? -8.352 -8.688 -7.469 1 96.12 203 SER B C 1
ATOM 5141 O O . SER B 1 203 ? -9.258 -9.453 -7.793 1 96.12 203 SER B O 1
ATOM 5143 N N . GLU B 1 204 ? -8.414 -7.406 -7.617 1 96.31 204 GLU B N 1
ATOM 5144 C CA . GLU B 1 204 ? -9.562 -6.789 -8.281 1 96.31 204 GLU B CA 1
ATOM 5145 C C . GLU B 1 204 ? -9.703 -7.277 -9.719 1 96.31 204 GLU B C 1
ATOM 5147 O O . GLU B 1 204 ? -10.797 -7.609 -10.164 1 96.31 204 GLU B O 1
ATOM 5152 N N . MET B 1 205 ? -8.633 -7.289 -10.406 1 97.75 205 MET B N 1
ATOM 5153 C CA . MET B 1 205 ? -8.641 -7.707 -11.805 1 97.75 205 MET B CA 1
ATOM 5154 C C . MET B 1 205 ? -9.141 -9.148 -11.938 1 97.75 205 MET B C 1
ATOM 5156 O O . MET B 1 205 ? -10.008 -9.43 -12.758 1 97.75 205 MET B O 1
ATOM 5160 N N . TYR B 1 206 ? -8.594 -10.023 -11.109 1 97.38 206 TYR B N 1
ATOM 5161 C CA . TYR B 1 206 ? -9.008 -11.422 -11.172 1 97.38 206 TYR B CA 1
ATOM 5162 C C . TYR B 1 206 ? -10.484 -11.57 -10.805 1 97.38 206 TYR B C 1
ATOM 5164 O O . TYR B 1 206 ? -11.195 -12.375 -11.406 1 97.38 206 TYR B O 1
ATOM 5172 N N . SER B 1 207 ? -10.898 -10.828 -9.82 1 95.31 207 SER B N 1
ATOM 5173 C CA . SER B 1 207 ? -12.305 -10.859 -9.438 1 95.31 207 SER B CA 1
ATOM 5174 C C . SER B 1 207 ? -13.203 -10.398 -10.586 1 95.31 207 SER B C 1
ATOM 5176 O O . SER B 1 207 ? -14.258 -10.984 -10.828 1 95.31 207 SER B O 1
ATOM 5178 N N . LEU B 1 208 ? -12.758 -9.375 -11.273 1 96 208 LEU B N 1
ATOM 5179 C CA . LEU B 1 208 ? -13.516 -8.844 -12.406 1 96 208 LEU B CA 1
ATOM 5180 C C . LEU B 1 208 ? -13.594 -9.867 -13.531 1 96 208 LEU B C 1
ATOM 5182 O O . LEU B 1 208 ? -14.633 -10.008 -14.18 1 96 208 LEU B O 1
ATOM 5186 N N . LEU B 1 209 ? -12.547 -10.547 -13.773 1 98 209 LEU B N 1
ATOM 5187 C CA . LEU B 1 209 ? -12.531 -11.57 -14.812 1 98 209 LEU B CA 1
ATOM 5188 C C . LEU B 1 209 ? -13.531 -12.68 -14.5 1 98 209 LEU B C 1
ATOM 5190 O O . LEU B 1 209 ? -14.32 -13.062 -15.367 1 98 209 LEU B O 1
ATOM 5194 N N . ILE B 1 210 ? -13.516 -13.141 -13.266 1 96.81 210 ILE B N 1
ATOM 5195 C CA . ILE B 1 210 ? -14.445 -14.188 -12.859 1 96.81 210 ILE B CA 1
ATOM 5196 C C . ILE B 1 210 ? -15.883 -13.68 -12.969 1 96.81 210 ILE B C 1
ATOM 5198 O O . ILE B 1 210 ? -16.75 -14.367 -13.508 1 96.81 210 ILE B O 1
ATOM 5202 N N . ASP B 1 211 ? -16.078 -12.5 -12.516 1 95.12 211 ASP B N 1
ATOM 5203 C CA . ASP B 1 211 ? -17.406 -11.906 -12.547 1 95.12 211 ASP B CA 1
ATOM 5204 C C . ASP B 1 211 ? -17.906 -11.742 -13.977 1 95.12 211 ASP B C 1
ATOM 5206 O O . ASP B 1 211 ? -19.109 -11.844 -14.234 1 95.12 211 ASP B O 1
ATOM 5210 N N . THR B 1 212 ? -17.031 -11.43 -14.867 1 96.44 212 THR B N 1
ATOM 5211 C CA . THR B 1 212 ? -17.375 -11.188 -16.266 1 96.44 212 THR B CA 1
ATOM 5212 C C . THR B 1 212 ? -17.656 -12.5 -16.984 1 96.44 212 THR B C 1
ATOM 5214 O O . THR B 1 212 ? -18.641 -12.609 -17.719 1 96.44 212 THR B O 1
ATOM 5217 N N . TYR B 1 213 ? -16.891 -13.531 -16.797 1 97.56 213 TYR B N 1
ATOM 5218 C CA . TYR B 1 213 ? -16.969 -14.766 -17.562 1 97.56 213 TYR B CA 1
ATOM 5219 C C . TYR B 1 213 ? -18.016 -15.703 -17 1 97.56 213 TYR B C 1
ATOM 5221 O O . TYR B 1 213 ? -18.672 -16.453 -17.734 1 97.56 213 TYR B O 1
ATOM 5229 N N . ILE B 1 214 ? -18.125 -15.688 -15.688 1 96.69 214 ILE B N 1
ATOM 5230 C CA . ILE B 1 214 ? -19 -16.641 -15.016 1 96.69 214 ILE B CA 1
ATOM 5231 C C . ILE B 1 214 ? -20.312 -15.969 -14.664 1 96.69 214 ILE B C 1
ATOM 5233 O O . ILE B 1 214 ? -20.391 -15.188 -13.711 1 96.69 214 ILE B O 1
ATOM 5237 N N . LYS B 1 215 ? -21.344 -16.344 -15.273 1 93 215 LYS B N 1
ATOM 5238 C CA . LYS B 1 215 ? -22.641 -15.695 -15.117 1 93 215 LYS B CA 1
ATOM 5239 C C . LYS B 1 215 ? -23.453 -16.344 -14 1 93 215 LYS B C 1
ATOM 5241 O O . LYS B 1 215 ? -24.25 -15.672 -13.336 1 93 215 LYS B O 1
ATOM 5246 N N . ASP B 1 216 ? -23.25 -17.594 -13.766 1 94.75 216 ASP B N 1
ATOM 5247 C CA . ASP B 1 216 ? -23.969 -18.312 -12.711 1 94.75 216 ASP B CA 1
ATOM 5248 C C . ASP B 1 216 ? -23.469 -17.906 -11.328 1 94.75 216 ASP B C 1
ATOM 5250 O O . ASP B 1 216 ? -22.281 -18.078 -11.023 1 94.75 216 ASP B O 1
ATOM 5254 N N . SER B 1 217 ? -24.281 -17.453 -10.484 1 93.31 217 SER B N 1
ATOM 5255 C CA . SER B 1 217 ? -23.922 -16.906 -9.18 1 93.31 217 SER B CA 1
ATOM 5256 C C . SER B 1 217 ? -23.375 -18 -8.266 1 93.31 217 SER B C 1
ATOM 5258 O O . SER B 1 217 ? -22.484 -17.75 -7.449 1 93.31 217 SER B O 1
ATOM 5260 N N . LYS B 1 218 ? -23.906 -19.125 -8.312 1 94.69 218 LYS B N 1
ATOM 5261 C CA . LYS B 1 218 ? -23.438 -20.234 -7.484 1 94.69 218 LYS B CA 1
ATOM 5262 C C . LYS B 1 218 ? -22.016 -20.641 -7.871 1 94.69 218 LYS B C 1
ATOM 5264 O O . LYS B 1 218 ? -21.172 -20.906 -7.008 1 94.69 218 LYS B O 1
ATOM 5269 N N . GLU B 1 219 ? -21.844 -20.719 -9.18 1 95.19 219 GLU B N 1
ATOM 5270 C CA . GLU B 1 219 ? -20.5 -21.047 -9.656 1 95.19 219 GLU B CA 1
ATOM 5271 C C . GLU B 1 219 ? -19.5 -19.953 -9.281 1 95.19 219 GLU B C 1
ATOM 5273 O O . GLU B 1 219 ? -18.359 -20.25 -8.906 1 95.19 219 GLU B O 1
ATOM 5278 N N . ARG B 1 220 ? -19.938 -18.766 -9.422 1 94.38 220 ARG B N 1
ATOM 5279 C CA . ARG B 1 220 ? -19.078 -17.641 -9.039 1 94.38 220 ARG B CA 1
ATOM 5280 C C . ARG B 1 220 ? -18.688 -17.734 -7.566 1 94.38 220 ARG B C 1
ATOM 5282 O O . ARG B 1 220 ? -17.516 -17.562 -7.219 1 94.38 220 ARG B O 1
ATOM 5289 N N . GLU B 1 221 ? -19.594 -17.969 -6.734 1 91.56 221 GLU B N 1
ATOM 5290 C CA . GLU B 1 221 ? -19.344 -18.078 -5.301 1 91.56 221 GLU B CA 1
ATOM 5291 C C . GLU B 1 221 ? -18.406 -19.25 -5.004 1 91.56 221 GLU B C 1
ATOM 5293 O O . GLU B 1 221 ? -17.531 -19.141 -4.141 1 91.56 221 GLU B O 1
ATOM 5298 N N . PHE B 1 222 ? -18.656 -20.359 -5.695 1 93.5 222 PHE B N 1
ATOM 5299 C CA . PHE B 1 222 ? -17.781 -21.516 -5.578 1 93.5 222 PHE B CA 1
ATOM 5300 C C . PHE B 1 222 ? -16.344 -21.156 -5.898 1 93.5 222 PHE B C 1
ATOM 5302 O O . PHE B 1 222 ? -15.422 -21.531 -5.164 1 93.5 222 PHE B O 1
ATOM 5309 N N . LEU B 1 223 ? -16.141 -20.406 -6.949 1 93.94 223 LEU B N 1
ATOM 5310 C CA . LEU B 1 223 ? -14.812 -20.031 -7.398 1 93.94 223 LEU B CA 1
ATOM 5311 C C . LEU B 1 223 ? -14.188 -19.016 -6.449 1 93.94 223 LEU B C 1
ATOM 5313 O O . LEU B 1 223 ? -12.984 -19.062 -6.172 1 93.94 223 LEU B O 1
ATOM 5317 N N . PHE B 1 224 ? -14.953 -18.094 -5.875 1 91.69 224 PHE B N 1
ATOM 5318 C CA . PHE B 1 224 ? -14.453 -17.094 -4.953 1 91.69 224 PHE B CA 1
ATOM 5319 C C . PHE B 1 224 ? -14.078 -17.719 -3.615 1 91.69 224 PHE B C 1
ATOM 5321 O O . PHE B 1 224 ? -13.297 -17.156 -2.857 1 91.69 224 PHE B O 1
ATOM 5328 N N . ASN B 1 225 ? -14.562 -18.844 -3.303 1 90.56 225 ASN B N 1
ATOM 5329 C CA . ASN B 1 225 ? -14.219 -19.562 -2.084 1 90.56 225 ASN B CA 1
ATOM 5330 C C . ASN B 1 225 ? -13.312 -20.75 -2.377 1 90.56 225 ASN B C 1
ATOM 5332 O O . ASN B 1 225 ? -13.445 -21.812 -1.753 1 90.56 225 ASN B O 1
ATOM 5336 N N . ALA B 1 226 ? -12.5 -20.594 -3.305 1 88.5 226 ALA B N 1
ATOM 5337 C CA . ALA B 1 226 ? -11.703 -21.672 -3.881 1 88.5 226 ALA B CA 1
ATOM 5338 C C . ALA B 1 226 ? -10.805 -22.312 -2.828 1 88.5 226 ALA B C 1
ATOM 5340 O O . ALA B 1 226 ? -10.523 -23.5 -2.889 1 88.5 226 ALA B O 1
ATOM 5341 N N . ILE B 1 227 ? -10.281 -21.594 -1.888 1 87.88 227 ILE B N 1
ATOM 5342 C CA . ILE B 1 227 ? -9.422 -22.156 -0.847 1 87.88 227 ILE B CA 1
ATOM 5343 C C . ILE B 1 227 ? -10.18 -23.234 -0.07 1 87.88 227 ILE B C 1
ATOM 5345 O O . ILE B 1 227 ? -9.586 -24.234 0.336 1 87.88 227 ILE B O 1
ATOM 5349 N N . GLU B 1 228 ? -11.43 -23.047 0.041 1 88.44 228 GLU B N 1
ATOM 5350 C CA . GLU B 1 228 ? -12.25 -24 0.778 1 88.44 228 GLU B CA 1
ATOM 5351 C C . GLU B 1 228 ? -12.836 -25.062 -0.151 1 88.44 228 GLU B C 1
ATOM 5353 O O . GLU B 1 228 ? -13.039 -26.203 0.257 1 88.44 228 GLU B O 1
ATOM 5358 N N . THR B 1 229 ? -13.047 -24.703 -1.381 1 89.44 229 THR B N 1
ATOM 5359 C CA . THR B 1 229 ? -13.844 -25.562 -2.242 1 89.44 229 THR B CA 1
ATOM 5360 C C . THR B 1 229 ? -12.953 -26.359 -3.18 1 89.44 229 THR B C 1
ATOM 5362 O O . THR B 1 229 ? -13.375 -27.406 -3.703 1 89.44 229 THR B O 1
ATOM 5365 N N . LEU B 1 230 ? -11.734 -25.906 -3.404 1 90.38 230 LEU B N 1
ATOM 5366 C CA . LEU B 1 230 ? -10.828 -26.578 -4.328 1 90.38 230 LEU B CA 1
ATOM 5367 C C . LEU B 1 230 ? -9.586 -27.078 -3.605 1 90.38 230 LEU B C 1
ATOM 5369 O O . LEU B 1 230 ? -8.695 -26.281 -3.285 1 90.38 230 LEU B O 1
ATOM 5373 N N . PRO B 1 231 ? -9.43 -28.344 -3.453 1 90.88 231 PRO B N 1
ATOM 5374 C CA . PRO B 1 231 ? -8.32 -28.906 -2.676 1 90.88 231 PRO B CA 1
ATOM 5375 C C . PRO B 1 231 ? -6.953 -28.516 -3.223 1 90.88 231 PRO B C 1
ATOM 5377 O O . PRO B 1 231 ? -6.012 -28.312 -2.449 1 90.88 231 PRO B O 1
ATOM 5380 N N . CYS B 1 232 ? -6.871 -28.484 -4.512 1 87.62 232 CYS B N 1
ATOM 5381 C CA . CYS B 1 232 ? -5.582 -28.141 -5.105 1 87.62 232 CYS B CA 1
ATOM 5382 C C . CYS B 1 232 ? -5.195 -26.703 -4.785 1 87.62 232 CYS B C 1
ATOM 5384 O O . CYS B 1 232 ? -4.016 -26.406 -4.586 1 87.62 232 CYS B O 1
ATOM 5386 N N . VAL B 1 233 ? -6.164 -25.781 -4.758 1 90.25 233 VAL B N 1
ATOM 5387 C CA . VAL B 1 233 ? -5.922 -24.391 -4.367 1 90.25 233 VAL B CA 1
ATOM 5388 C C . VAL B 1 233 ? -5.598 -24.328 -2.875 1 90.25 233 VAL B C 1
ATOM 5390 O O . VAL B 1 233 ? -4.695 -23.594 -2.463 1 90.25 233 VAL B O 1
ATOM 5393 N N . LYS B 1 234 ? -6.238 -25.141 -2.092 1 92.75 234 LYS 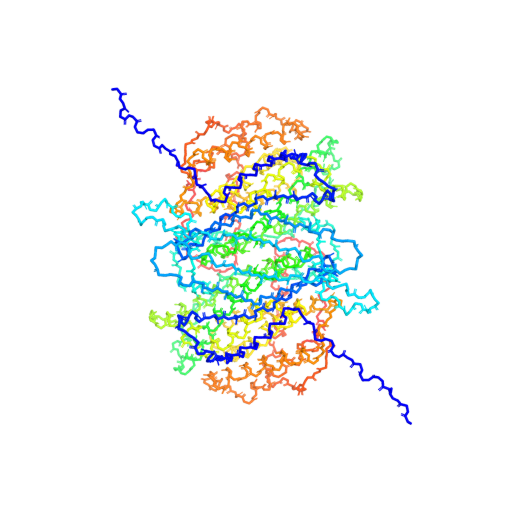B N 1
ATOM 5394 C CA . LYS B 1 234 ? -6.012 -25.188 -0.651 1 92.75 234 LYS B CA 1
ATOM 5395 C C . LYS B 1 234 ? -4.582 -25.609 -0.333 1 92.75 234 LYS B C 1
ATOM 5397 O O . LYS B 1 234 ? -3.959 -25.078 0.584 1 92.75 234 LYS B O 1
ATOM 5402 N N . LYS B 1 235 ? -4.098 -26.594 -1.027 1 93.25 235 LYS B N 1
ATOM 5403 C CA . LYS B 1 235 ? -2.746 -27.094 -0.801 1 93.25 235 LYS B CA 1
ATOM 5404 C C . LYS B 1 235 ? -1.714 -25.984 -0.979 1 93.25 235 LYS B C 1
ATOM 5406 O O . LYS B 1 235 ? -0.822 -25.828 -0.143 1 93.25 235 LYS B O 1
ATOM 5411 N N . LYS B 1 236 ? -1.807 -25.219 -2.02 1 94 236 LYS B N 1
ATOM 5412 C CA . LYS B 1 236 ? -0.908 -24.094 -2.268 1 94 236 LYS B CA 1
ATOM 5413 C C . LYS B 1 236 ? -1.068 -23.016 -1.198 1 94 236 LYS B C 1
ATOM 5415 O O . LYS B 1 236 ? -0.078 -22.484 -0.698 1 94 236 LYS B O 1
ATOM 5420 N N . ALA B 1 237 ? -2.32 -22.734 -0.898 1 92.75 237 ALA B N 1
ATOM 5421 C CA . ALA B 1 237 ? -2.611 -21.734 0.124 1 92.75 237 ALA B CA 1
ATOM 5422 C C . ALA B 1 237 ? -2.023 -22.141 1.473 1 92.75 237 ALA B C 1
ATOM 5424 O O . ALA B 1 237 ? -1.418 -21.312 2.164 1 92.75 237 ALA B O 1
ATOM 5425 N N . ASP B 1 238 ? -2.158 -23.391 1.784 1 93.81 238 ASP B N 1
ATOM 5426 C CA . ASP B 1 238 ? -1.663 -23.891 3.062 1 93.81 238 ASP B CA 1
ATOM 5427 C C . ASP B 1 238 ? -0.142 -23.781 3.141 1 93.81 238 ASP B C 1
ATOM 5429 O O . ASP B 1 238 ? 0.409 -23.453 4.191 1 93.81 238 ASP B O 1
ATOM 5433 N N . TRP B 1 239 ? 0.464 -24.156 2.104 1 95.69 239 TRP B N 1
ATOM 5434 C CA . TRP B 1 239 ? 1.918 -24.031 2.064 1 95.69 239 TRP B CA 1
ATOM 5435 C C . TRP B 1 239 ? 2.354 -22.594 2.312 1 95.69 239 TRP B C 1
ATOM 5437 O O . TRP B 1 239 ? 3.25 -22.344 3.123 1 95.69 239 TRP B O 1
ATOM 5447 N N . ALA B 1 240 ? 1.72 -21.625 1.601 1 93.44 240 ALA B N 1
ATOM 5448 C CA . ALA B 1 240 ? 2.039 -20.203 1.771 1 93.44 240 ALA B CA 1
ATOM 5449 C C . ALA B 1 240 ? 1.745 -19.75 3.195 1 93.44 240 ALA B C 1
ATOM 5451 O O . ALA B 1 240 ? 2.561 -19.047 3.811 1 93.44 240 ALA B O 1
ATOM 5452 N N . MET B 1 241 ? 0.638 -20.141 3.734 1 91.44 241 MET B N 1
ATOM 5453 C CA . MET B 1 241 ? 0.202 -19.703 5.059 1 91.44 241 MET B CA 1
ATOM 5454 C C . MET B 1 241 ? 1.135 -20.25 6.141 1 91.44 241 MET B C 1
ATOM 5456 O O . MET B 1 241 ? 1.344 -19.609 7.168 1 91.44 241 MET B O 1
ATOM 5460 N N . ARG B 1 242 ? 1.666 -21.406 5.914 1 93.69 242 ARG B N 1
ATOM 5461 C CA . ARG B 1 242 ? 2.611 -21.984 6.863 1 93.69 242 ARG B CA 1
ATOM 5462 C C . ARG B 1 242 ? 3.83 -21.094 7.043 1 93.69 242 ARG B C 1
ATOM 5464 O O . ARG B 1 242 ? 4.293 -20.875 8.164 1 93.69 242 ARG B O 1
ATOM 5471 N N . TRP B 1 243 ? 4.32 -20.562 6 1 93.62 243 TRP B N 1
ATOM 5472 C CA . TRP B 1 243 ? 5.484 -19.688 6.07 1 93.62 243 TRP B CA 1
ATOM 5473 C C . TRP B 1 243 ? 5.113 -18.328 6.68 1 93.62 243 TRP B C 1
ATOM 5475 O O . TRP B 1 243 ? 5.914 -17.719 7.395 1 93.62 243 TRP B O 1
ATOM 5485 N N . ILE B 1 244 ? 3.902 -17.844 6.414 1 90.31 244 ILE B N 1
ATOM 5486 C CA . ILE B 1 244 ? 3.434 -16.578 6.961 1 90.31 244 ILE B CA 1
ATOM 5487 C C . ILE B 1 244 ? 3.289 -16.688 8.477 1 90.31 244 ILE B C 1
ATOM 5489 O O . ILE B 1 244 ? 3.684 -15.773 9.211 1 90.31 244 ILE B O 1
ATOM 5493 N N . GLY B 1 245 ? 2.777 -17.781 8.898 1 89.88 245 GLY B N 1
ATOM 5494 C CA . GLY B 1 245 ? 2.498 -17.953 10.312 1 89.88 245 GLY B CA 1
ATOM 5495 C C . GLY B 1 245 ? 3.658 -18.562 11.086 1 89.88 245 GLY B C 1
ATOM 5496 O O . GLY B 1 245 ? 3.598 -18.688 12.312 1 89.88 245 GLY B O 1
ATOM 5497 N N . ASP B 1 246 ? 4.73 -18.891 10.375 1 90.94 246 ASP B N 1
ATOM 5498 C CA . ASP B 1 246 ? 5.855 -19.562 11.023 1 90.94 246 ASP B CA 1
ATOM 5499 C C . ASP B 1 246 ? 6.617 -18.594 11.922 1 90.94 246 ASP B C 1
ATOM 5501 O O . ASP B 1 246 ? 7.262 -17.656 11.438 1 90.94 246 ASP B O 1
ATOM 5505 N N . LYS B 1 247 ? 6.664 -18.766 13.141 1 88.94 247 LYS B N 1
ATOM 5506 C CA . LYS B 1 247 ? 7.312 -17.875 14.094 1 88.94 247 LYS B CA 1
ATOM 5507 C C . LYS B 1 247 ? 8.766 -18.266 14.312 1 88.94 247 LYS B C 1
ATOM 5509 O O . LYS B 1 247 ? 9.547 -17.484 14.875 1 88.94 247 LYS B O 1
ATOM 5514 N N . GLU B 1 248 ? 9.094 -19.453 13.812 1 90.19 248 GLU B N 1
ATOM 5515 C CA . GLU B 1 248 ? 10.453 -19.953 14.031 1 90.19 248 GLU B CA 1
ATOM 5516 C C . GLU B 1 248 ? 11.336 -19.688 12.82 1 90.19 248 GLU B C 1
ATOM 5518 O O . GLU B 1 248 ? 12.562 -19.562 12.953 1 90.19 248 GLU B O 1
ATOM 5523 N N . ALA B 1 249 ? 10.758 -19.594 11.711 1 92.94 249 ALA B N 1
ATOM 5524 C CA . ALA B 1 249 ? 11.539 -19.359 10.492 1 92.94 249 ALA B CA 1
ATOM 5525 C C . ALA B 1 249 ? 12.172 -17.969 10.5 1 92.94 249 ALA B C 1
ATOM 5527 O O . ALA B 1 249 ? 11.547 -17 10.914 1 92.94 249 ALA B O 1
ATOM 5528 N N . THR B 1 250 ? 13.461 -17.938 10.117 1 94.12 250 THR B N 1
ATOM 5529 C CA . THR B 1 250 ? 14.148 -16.656 10.008 1 94.12 250 THR B CA 1
ATOM 5530 C C . THR B 1 250 ? 13.57 -15.82 8.867 1 94.12 250 THR B C 1
ATOM 5532 O O . THR B 1 250 ? 12.898 -16.344 7.98 1 94.12 250 THR B O 1
ATOM 5535 N N . TYR B 1 251 ? 13.898 -14.547 8.898 1 95.12 251 TYR B N 1
ATOM 5536 C CA . TYR B 1 251 ? 13.5 -13.664 7.805 1 95.12 251 TYR B CA 1
ATOM 5537 C C . TYR B 1 251 ? 14.039 -14.172 6.473 1 95.12 251 TYR B C 1
ATOM 5539 O O . TYR B 1 251 ? 13.336 -14.141 5.457 1 95.12 251 TYR B O 1
ATOM 5547 N N . GLY B 1 252 ? 15.258 -14.648 6.496 1 96.75 252 GLY B N 1
ATOM 5548 C CA . GLY B 1 252 ? 15.875 -15.148 5.281 1 96.75 252 GLY B CA 1
ATOM 5549 C C . GLY B 1 252 ? 15.133 -16.328 4.68 1 96.75 252 GLY B C 1
ATOM 5550 O O . GLY B 1 252 ? 14.922 -16.375 3.465 1 96.75 252 GLY B O 1
ATOM 5551 N N . GLU B 1 253 ? 14.719 -17.266 5.492 1 97.5 253 GLU B N 1
ATOM 5552 C CA . GLU B 1 253 ? 13.953 -18.406 5.02 1 97.5 253 GLU B CA 1
ATOM 5553 C C . GLU B 1 253 ? 12.602 -17.984 4.453 1 97.5 253 GLU B C 1
ATOM 5555 O O . GLU B 1 253 ? 12.18 -18.469 3.406 1 97.5 253 GLU B O 1
ATOM 5560 N N . ARG B 1 254 ? 11.984 -17.047 5.156 1 97.69 254 ARG B N 1
ATOM 5561 C CA . ARG B 1 254 ? 10.664 -16.609 4.734 1 97.69 254 ARG B CA 1
ATOM 5562 C C . ARG B 1 254 ? 10.742 -15.797 3.441 1 97.69 254 ARG B C 1
ATOM 5564 O O . ARG B 1 254 ? 9.828 -15.836 2.619 1 97.69 254 ARG B O 1
ATOM 5571 N N . VAL B 1 255 ? 11.836 -15.07 3.252 1 97.88 255 VAL B N 1
ATOM 5572 C CA . VAL B 1 255 ? 12.008 -14.312 2.016 1 97.88 255 VAL B CA 1
ATOM 5573 C C . VAL B 1 255 ? 12.195 -15.273 0.844 1 97.88 255 VAL B C 1
ATOM 5575 O O . VAL B 1 255 ? 11.719 -15.008 -0.264 1 97.88 255 VAL B O 1
ATOM 5578 N N . VAL B 1 256 ? 12.867 -16.391 1.05 1 98.44 256 VAL B N 1
ATOM 5579 C CA . VAL B 1 256 ? 13.031 -17.406 0.011 1 98.44 256 VAL B CA 1
ATOM 5580 C C . VAL B 1 256 ? 11.672 -18.016 -0.33 1 98.44 256 VAL B C 1
ATOM 5582 O O . VAL B 1 256 ? 11.336 -18.188 -1.505 1 98.44 256 VAL B O 1
ATOM 5585 N N . ALA B 1 257 ? 10.945 -18.359 0.693 1 98.19 257 ALA B N 1
ATOM 5586 C CA . ALA B 1 257 ? 9.602 -18.891 0.469 1 98.19 257 ALA B CA 1
ATOM 5587 C C . ALA B 1 257 ? 8.734 -17.891 -0.288 1 98.19 257 ALA B C 1
ATOM 5589 O O . ALA B 1 257 ? 7.965 -18.281 -1.173 1 98.19 257 ALA B O 1
ATOM 5590 N N . PHE B 1 258 ? 8.875 -16.656 0.101 1 98.19 258 PHE B N 1
ATOM 5591 C CA . PHE B 1 258 ? 8.133 -15.586 -0.567 1 98.19 258 PHE B CA 1
ATOM 5592 C C . PHE B 1 258 ? 8.539 -15.484 -2.031 1 98.19 258 PHE B C 1
ATOM 5594 O O . PHE B 1 258 ? 7.688 -15.312 -2.908 1 98.19 258 PHE B O 1
ATOM 5601 N N . ALA B 1 259 ? 9.812 -15.539 -2.305 1 98.25 259 ALA B N 1
ATOM 5602 C CA . ALA B 1 259 ? 10.305 -15.539 -3.68 1 98.25 259 ALA B CA 1
ATOM 5603 C C . ALA B 1 259 ? 9.734 -16.719 -4.465 1 98.25 259 ALA B C 1
ATOM 5605 O O . ALA B 1 259 ? 9.414 -16.578 -5.652 1 98.25 259 ALA B O 1
ATOM 5606 N N . ALA B 1 260 ? 9.609 -17.844 -3.828 1 98.38 260 ALA B N 1
ATOM 5607 C CA . ALA B 1 260 ? 9.039 -19.016 -4.469 1 98.38 260 ALA B CA 1
ATOM 5608 C C . ALA B 1 260 ? 7.559 -18.812 -4.793 1 98.38 260 ALA B C 1
ATOM 5610 O O . ALA B 1 260 ? 7.082 -19.25 -5.844 1 98.38 260 ALA B O 1
ATOM 5611 N N . VAL B 1 261 ? 6.867 -18.172 -3.906 1 97.31 261 VAL B N 1
ATOM 5612 C CA . VAL B 1 261 ? 5.461 -17.875 -4.156 1 97.31 261 VAL B CA 1
ATOM 5613 C C . VAL B 1 261 ? 5.332 -16.953 -5.367 1 97.31 261 VAL B C 1
ATOM 5615 O O . VAL B 1 261 ? 4.559 -17.219 -6.285 1 97.31 261 VAL B O 1
ATOM 5618 N N . GLU B 1 262 ? 6.148 -15.922 -5.426 1 96.5 262 GLU B N 1
ATOM 5619 C CA . GLU B 1 262 ? 6.078 -14.922 -6.488 1 96.5 262 GLU B CA 1
ATOM 5620 C C . GLU B 1 262 ? 6.594 -15.484 -7.809 1 96.5 262 GLU B C 1
ATOM 5622 O O . GLU B 1 262 ? 6.098 -15.117 -8.875 1 96.5 262 GLU B O 1
ATOM 5627 N N . GLY B 1 263 ? 7.527 -16.391 -7.723 1 96.75 263 GLY B N 1
ATOM 5628 C CA . GLY B 1 263 ? 8.25 -16.766 -8.922 1 96.75 263 GLY B CA 1
ATOM 5629 C C . GLY B 1 263 ? 7.871 -18.125 -9.453 1 96.75 263 GLY B C 1
ATOM 5630 O O . GLY B 1 263 ? 8 -18.406 -10.648 1 96.75 263 GLY B O 1
ATOM 5631 N N . ILE B 1 264 ? 7.41 -19 -8.586 1 97.62 264 ILE B N 1
ATOM 5632 C CA . ILE B 1 264 ? 7.164 -20.375 -9 1 97.62 264 ILE B CA 1
ATOM 5633 C C . ILE B 1 264 ? 5.664 -20.656 -8.969 1 97.62 264 ILE B C 1
ATOM 5635 O O . ILE B 1 264 ? 5.098 -21.141 -9.945 1 97.62 264 ILE B O 1
ATOM 5639 N N . PHE B 1 265 ? 4.914 -20.25 -7.961 1 95.12 265 PHE B N 1
ATOM 5640 C CA . PHE B 1 265 ? 3.535 -20.641 -7.703 1 95.12 265 PHE B CA 1
ATOM 5641 C C . PHE B 1 265 ? 2.604 -20.078 -8.773 1 95.12 265 PHE B C 1
ATOM 5643 O O . PHE B 1 265 ? 1.476 -20.562 -8.93 1 95.12 265 PHE B O 1
ATOM 5650 N N . PHE B 1 266 ? 3.033 -19.125 -9.516 1 94.5 266 PHE B N 1
ATOM 5651 C CA . PHE B 1 266 ? 2.16 -18.531 -10.523 1 94.5 266 PHE B CA 1
ATOM 5652 C C . PHE B 1 266 ? 2.672 -18.828 -11.922 1 94.5 266 PHE B C 1
ATOM 5654 O O . PHE B 1 266 ? 1.954 -18.641 -12.906 1 94.5 266 PHE B O 1
ATOM 5661 N N . SER B 1 267 ? 3.816 -19.328 -12.047 1 95.44 267 SER B N 1
ATOM 5662 C CA . SER B 1 267 ? 4.539 -19.375 -13.312 1 95.44 267 SER B CA 1
ATOM 5663 C C . SER B 1 267 ? 3.832 -20.266 -14.32 1 95.44 267 SER B C 1
ATOM 5665 O O . SER B 1 267 ? 3.652 -19.891 -15.484 1 95.44 267 SER B O 1
ATOM 5667 N N . GLY B 1 268 ? 3.457 -21.469 -13.891 1 97.06 268 GLY B N 1
ATOM 5668 C CA . GLY B 1 268 ? 2.764 -22.375 -14.805 1 97.06 268 GLY B CA 1
ATOM 5669 C C . GLY B 1 268 ? 1.422 -21.828 -15.266 1 97.06 268 GLY B C 1
ATOM 5670 O O . GLY B 1 268 ? 1.063 -21.969 -16.438 1 97.06 268 GLY B O 1
ATOM 5671 N N . SER B 1 269 ? 0.722 -21.25 -14.328 1 97.38 269 SER B N 1
ATOM 5672 C CA . SER B 1 269 ? -0.573 -20.672 -14.664 1 97.38 269 SER B CA 1
ATOM 5673 C C . SER B 1 269 ? -0.423 -19.516 -15.641 1 97.38 269 SER B C 1
ATOM 5675 O O . SER B 1 269 ? -1.209 -19.375 -16.578 1 97.38 269 SER B O 1
ATOM 5677 N N . PHE B 1 270 ? 0.558 -18.672 -15.422 1 97.31 270 PHE B N 1
ATOM 5678 C CA . PHE B 1 270 ? 0.821 -17.578 -16.359 1 97.31 270 PHE B CA 1
ATOM 5679 C C . PHE B 1 270 ? 1.146 -18.125 -17.734 1 97.31 270 PHE B C 1
ATOM 5681 O O . PHE B 1 270 ? 0.619 -17.625 -18.734 1 97.31 270 PHE B O 1
ATOM 5688 N N . ALA B 1 271 ? 1.988 -19.125 -17.797 1 97.38 271 ALA B N 1
ATOM 5689 C CA . ALA B 1 271 ? 2.357 -19.719 -19.078 1 97.38 271 ALA B CA 1
ATOM 5690 C C . ALA B 1 271 ? 1.136 -20.312 -19.781 1 97.38 271 ALA B C 1
ATOM 5692 O O . ALA B 1 271 ? 1.012 -20.203 -21 1 97.38 271 ALA B O 1
ATOM 5693 N N . SER B 1 272 ? 0.292 -20.891 -19.031 1 98.06 272 SER B N 1
ATOM 5694 C CA . SER B 1 272 ? -0.92 -21.484 -19.594 1 98.06 272 SER B CA 1
ATOM 5695 C C . SER B 1 272 ? -1.808 -20.422 -20.219 1 98.06 272 SER B C 1
ATOM 5697 O O . SER B 1 272 ? -2.375 -20.641 -21.297 1 98.06 272 SER B O 1
ATOM 5699 N N . ILE B 1 273 ? -1.968 -19.312 -19.562 1 97.81 273 ILE B N 1
ATOM 5700 C CA . ILE B 1 273 ? -2.775 -18.219 -20.109 1 97.81 273 ILE B CA 1
ATOM 5701 C C . ILE B 1 273 ? -2.072 -17.625 -21.328 1 97.81 273 ILE B C 1
ATOM 5703 O O . ILE B 1 273 ? -2.725 -17.25 -22.312 1 97.81 273 ILE B O 1
ATOM 5707 N N . PHE B 1 274 ? -0.756 -17.547 -21.328 1 96.81 274 PHE B N 1
ATOM 5708 C CA . PHE B 1 274 ? -0.021 -17.062 -22.484 1 96.81 274 PHE B CA 1
ATOM 5709 C C . PHE B 1 274 ? -0.185 -18 -23.672 1 96.81 274 PHE B C 1
ATOM 5711 O O . PHE B 1 274 ? -0.148 -17.562 -24.828 1 96.81 274 PHE B O 1
ATOM 5718 N N . TRP B 1 275 ? -0.355 -19.266 -23.406 1 97.25 275 TRP B N 1
ATOM 5719 C CA . TRP B 1 275 ? -0.666 -20.219 -24.453 1 97.25 275 TRP B CA 1
ATOM 5720 C C . TRP B 1 275 ? -1.949 -19.828 -25.188 1 97.25 275 TRP B C 1
ATOM 5722 O O . TRP B 1 275 ? -2.035 -19.938 -26.406 1 97.25 275 TRP B O 1
ATOM 5732 N N . LEU B 1 276 ? -2.939 -19.375 -24.453 1 97.19 276 LEU B N 1
ATOM 5733 C CA . LEU B 1 276 ? -4.164 -18.875 -25.078 1 97.19 276 LEU B CA 1
ATOM 5734 C C . LEU B 1 276 ? -3.871 -17.688 -25.969 1 97.19 276 LEU B C 1
ATOM 5736 O O . LEU B 1 276 ? -4.461 -17.547 -27.047 1 97.19 276 LEU B O 1
ATOM 5740 N N . LYS B 1 277 ? -3.002 -16.828 -25.469 1 95.5 277 LYS B N 1
ATOM 5741 C CA . LYS B 1 277 ? -2.6 -15.695 -26.281 1 95.5 277 LYS B CA 1
ATOM 5742 C C . LYS B 1 277 ? -1.99 -16.156 -27.609 1 95.5 277 LYS B C 1
ATOM 5744 O O . LYS B 1 277 ? -2.314 -15.609 -28.672 1 95.5 277 LYS B O 1
ATOM 5749 N N . LYS B 1 278 ? -1.13 -17.094 -27.547 1 95 278 LYS B N 1
ATOM 5750 C CA . LYS B 1 278 ? -0.499 -17.672 -28.734 1 95 278 LYS B CA 1
ATOM 5751 C C . LYS B 1 278 ? -1.545 -18.203 -29.719 1 95 278 LYS B C 1
ATOM 5753 O O . LYS B 1 278 ? -1.367 -18.109 -30.938 1 95 278 LYS B O 1
ATOM 5758 N N . ARG B 1 279 ? -2.602 -18.672 -29.156 1 96.25 279 ARG B N 1
ATOM 5759 C CA . ARG B 1 279 ? -3.689 -19.219 -29.953 1 96.25 279 ARG B CA 1
ATOM 5760 C C . ARG B 1 279 ? -4.633 -18.109 -30.422 1 96.25 279 ARG B C 1
ATOM 5762 O O . ARG B 1 279 ? -5.613 -18.391 -31.125 1 96.25 279 ARG B O 1
ATOM 5769 N N . GLY B 1 280 ? -4.375 -16.859 -30.031 1 95.88 280 GLY B N 1
ATOM 5770 C CA . GLY B 1 280 ? -5.184 -15.719 -30.453 1 95.88 280 GLY B CA 1
ATOM 5771 C C . GLY B 1 280 ? -6.512 -15.633 -29.734 1 95.88 280 GLY B C 1
ATOM 5772 O O . GLY B 1 280 ? -7.484 -15.102 -30.281 1 95.88 280 GLY B O 1
ATOM 5773 N N . LEU B 1 281 ? -6.562 -16.172 -28.516 1 97.44 281 LEU B N 1
ATOM 5774 C CA . LEU B 1 281 ? -7.824 -16.234 -27.781 1 97.44 281 LEU B CA 1
ATOM 5775 C C . LEU B 1 281 ? -7.801 -15.32 -26.562 1 97.44 281 LEU B C 1
ATOM 5777 O O . LEU B 1 281 ? -6.738 -15.062 -26 1 97.44 281 LEU B O 1
ATOM 5781 N N . MET B 1 282 ? -8.945 -14.766 -26.203 1 98.25 282 MET B N 1
ATOM 5782 C CA . MET B 1 282 ? -9.195 -14.07 -24.938 1 98.25 282 MET B CA 1
ATOM 5783 C C . MET B 1 282 ? -8.25 -12.883 -24.781 1 98.25 282 MET B C 1
ATOM 5785 O O . MET B 1 282 ? -7.48 -12.812 -23.828 1 98.25 282 MET B O 1
ATOM 5789 N N . PRO B 1 283 ? -8.328 -11.875 -25.594 1 97.81 283 PRO B N 1
ATOM 5790 C CA . PRO B 1 283 ? -7.367 -10.766 -25.594 1 97.81 283 PRO B CA 1
ATOM 5791 C C . PRO B 1 283 ? -7.359 -9.992 -24.281 1 97.81 283 PRO B C 1
ATOM 5793 O O . PRO B 1 283 ? -6.301 -9.555 -23.812 1 97.81 283 PRO B O 1
ATOM 5796 N N . GLY B 1 284 ? -8.508 -9.727 -23.672 1 97.94 284 GLY B N 1
ATOM 5797 C CA . GLY B 1 284 ? -8.531 -9.039 -22.391 1 97.94 284 GLY B CA 1
ATOM 5798 C C . GLY B 1 284 ? -7.848 -9.82 -21.281 1 97.94 284 GLY B C 1
ATOM 5799 O O . GLY B 1 284 ? -7.039 -9.266 -20.531 1 97.94 284 GLY B O 1
ATOM 5800 N N . LEU B 1 285 ? -8.148 -11.109 -21.203 1 98.5 285 LEU B N 1
ATOM 5801 C CA . LEU B 1 285 ? -7.535 -11.992 -20.203 1 98.5 285 LEU B CA 1
ATOM 5802 C C . LEU B 1 285 ? -6.023 -12.039 -20.391 1 98.5 285 LEU B C 1
ATOM 5804 O O . LEU B 1 285 ? -5.273 -11.914 -19.406 1 98.5 285 LEU B O 1
ATOM 5808 N N . THR B 1 286 ? -5.578 -12.227 -21.578 1 97.69 286 THR B N 1
ATOM 5809 C CA . THR B 1 286 ? -4.152 -12.406 -21.828 1 97.69 286 THR B CA 1
ATOM 5810 C C . THR B 1 286 ? -3.4 -11.094 -21.625 1 97.69 286 THR B C 1
ATOM 5812 O O . THR B 1 286 ? -2.246 -11.094 -21.203 1 97.69 286 THR B O 1
ATOM 5815 N N . PHE B 1 287 ? -4.062 -9.953 -21.844 1 96.19 287 PHE B N 1
ATOM 5816 C CA . PHE B 1 287 ? -3.449 -8.656 -21.562 1 96.19 287 PHE B CA 1
ATOM 5817 C C . PHE B 1 287 ? -3.287 -8.461 -20.062 1 96.19 287 PHE B C 1
ATOM 5819 O O . PHE B 1 287 ? -2.227 -8.031 -19.594 1 96.19 287 PHE B O 1
ATOM 5826 N N . SER B 1 288 ? -4.348 -8.695 -19.359 1 97.56 288 SER B N 1
ATOM 5827 C CA . SER B 1 288 ? -4.238 -8.602 -17.906 1 97.56 288 SER B CA 1
ATOM 5828 C C . SER B 1 288 ? -3.154 -9.539 -17.375 1 97.56 288 SER B C 1
ATOM 5830 O O . SER B 1 288 ? -2.434 -9.188 -16.438 1 97.56 288 SER B O 1
ATOM 5832 N N . ASN B 1 289 ? -3.01 -10.703 -17.969 1 97.31 289 ASN B N 1
ATOM 5833 C CA . ASN B 1 289 ? -1.974 -11.672 -17.594 1 97.31 289 ASN B CA 1
ATOM 5834 C C . ASN B 1 289 ? -0.576 -11.109 -17.844 1 97.31 289 ASN B C 1
ATOM 5836 O O . ASN B 1 289 ? 0.344 -11.359 -17.062 1 97.31 289 ASN B O 1
ATOM 5840 N N . GLU B 1 290 ? -0.459 -10.406 -18.875 1 95.31 290 GLU B N 1
ATOM 5841 C CA . GLU B 1 290 ? 0.817 -9.766 -19.172 1 95.31 290 GLU B CA 1
ATOM 5842 C C . GLU B 1 290 ? 1.185 -8.727 -18.125 1 95.31 290 GLU B C 1
ATOM 5844 O O . GLU B 1 290 ? 2.32 -8.695 -17.641 1 95.31 290 GLU B O 1
ATOM 5849 N N . LEU B 1 291 ? 0.255 -7.906 -17.766 1 95.62 291 LEU B N 1
ATOM 5850 C CA . LEU B 1 291 ? 0.485 -6.867 -16.766 1 95.62 291 LEU B CA 1
ATOM 5851 C C . LEU B 1 291 ? 0.829 -7.48 -15.422 1 95.62 291 LEU B C 1
ATOM 5853 O O . LEU B 1 291 ? 1.808 -7.082 -14.781 1 95.62 291 LEU B O 1
ATOM 5857 N N . ILE B 1 292 ? 0.081 -8.461 -14.977 1 96.94 292 ILE B N 1
ATOM 5858 C CA . ILE B 1 292 ? 0.251 -9.031 -13.641 1 96.94 292 ILE B CA 1
ATOM 5859 C C . ILE B 1 292 ? 1.523 -9.875 -13.602 1 96.94 292 ILE B C 1
ATOM 5861 O O . ILE B 1 292 ? 2.266 -9.844 -12.617 1 96.94 292 ILE B O 1
ATOM 5865 N N . SER B 1 293 ? 1.775 -10.656 -14.656 1 95.56 293 SER B N 1
ATOM 5866 C CA . SER B 1 293 ? 2.992 -11.461 -14.68 1 95.56 293 SER B CA 1
ATOM 5867 C C . SER B 1 293 ? 4.238 -10.586 -14.609 1 95.56 293 SER B C 1
ATOM 5869 O O . SER B 1 293 ? 5.234 -10.969 -13.992 1 95.56 293 SER B O 1
ATOM 5871 N N . ARG B 1 294 ? 4.199 -9.438 -15.281 1 94.56 294 ARG B N 1
ATOM 5872 C CA . ARG B 1 294 ? 5.289 -8.477 -15.172 1 94.56 294 ARG B CA 1
ATOM 5873 C C . ARG B 1 294 ? 5.488 -8.031 -13.727 1 94.56 294 ARG B C 1
ATOM 5875 O O . ARG B 1 294 ? 6.613 -8 -13.234 1 94.56 294 ARG B O 1
ATOM 5882 N N . ASP B 1 295 ? 4.434 -7.648 -13.07 1 96.44 295 ASP B N 1
ATOM 5883 C CA . ASP B 1 295 ? 4.5 -7.227 -11.672 1 96.44 295 ASP B CA 1
ATOM 5884 C C . ASP B 1 295 ? 5.078 -8.336 -10.797 1 96.44 295 ASP B C 1
ATOM 5886 O O . ASP B 1 295 ? 5.918 -8.07 -9.93 1 96.44 295 ASP B O 1
ATOM 5890 N N . GLU B 1 296 ? 4.562 -9.562 -11 1 95.81 296 GLU B N 1
ATOM 5891 C CA . GLU B 1 296 ? 5.027 -10.688 -10.195 1 95.81 296 GLU B CA 1
ATOM 5892 C C . GLU B 1 296 ? 6.523 -10.922 -10.383 1 95.81 296 GLU B C 1
ATOM 5894 O O . GLU B 1 296 ? 7.219 -11.32 -9.445 1 95.81 296 GLU B O 1
ATOM 5899 N N . GLY B 1 297 ? 6.938 -10.789 -11.625 1 95.38 297 GLY B N 1
ATOM 5900 C CA . GLY B 1 297 ? 8.367 -10.844 -11.867 1 95.38 297 GLY B CA 1
ATOM 5901 C C . GLY B 1 297 ? 9.156 -9.82 -11.07 1 95.38 297 GLY B C 1
ATOM 5902 O O . GLY B 1 297 ? 10.195 -10.133 -10.492 1 95.38 297 GLY B O 1
ATOM 5903 N N . LEU B 1 298 ? 8.68 -8.602 -11.055 1 96.5 298 LEU B N 1
ATOM 5904 C CA . LEU B 1 298 ? 9.312 -7.531 -10.289 1 96.5 298 LEU B CA 1
ATOM 5905 C C . LEU B 1 298 ? 9.312 -7.848 -8.797 1 96.5 298 LEU B C 1
ATOM 5907 O O . LEU B 1 298 ? 10.297 -7.602 -8.109 1 96.5 298 LEU B O 1
ATOM 5911 N N . HIS B 1 299 ? 8.164 -8.32 -8.258 1 97.88 299 HIS B N 1
ATOM 5912 C CA . HIS B 1 299 ? 8.07 -8.719 -6.852 1 97.88 299 HIS B CA 1
ATOM 5913 C C . HIS B 1 299 ? 9.086 -9.805 -6.516 1 97.88 299 HIS B C 1
ATOM 5915 O O . HIS B 1 299 ? 9.734 -9.75 -5.469 1 97.88 299 HIS B O 1
ATOM 5921 N N . CYS B 1 300 ? 9.195 -10.766 -7.375 1 98.06 300 CYS B N 1
ATOM 5922 C CA . CYS B 1 300 ? 10.156 -11.844 -7.18 1 98.06 300 CYS B CA 1
ATOM 5923 C C . CYS B 1 300 ? 11.586 -11.305 -7.172 1 98.06 300 CYS B C 1
ATOM 5925 O O . CYS B 1 300 ? 12.383 -11.648 -6.301 1 98.06 300 CYS B O 1
ATOM 5927 N N . ASP B 1 301 ? 11.891 -10.445 -8.148 1 97.69 301 ASP B N 1
ATOM 5928 C CA . ASP B 1 301 ? 13.211 -9.828 -8.211 1 97.69 301 ASP B CA 1
ATOM 5929 C C . ASP B 1 301 ? 13.516 -9.047 -6.934 1 97.69 301 ASP B C 1
ATOM 5931 O O . ASP B 1 301 ? 14.648 -9.047 -6.453 1 97.69 301 ASP B O 1
ATOM 5935 N N . PHE B 1 302 ? 12.602 -8.391 -6.441 1 98.56 302 PHE B N 1
ATOM 5936 C CA . PHE B 1 302 ? 12.805 -7.633 -5.215 1 98.56 302 PHE B CA 1
ATOM 5937 C C . PHE B 1 302 ? 13.086 -8.562 -4.043 1 98.56 302 PHE B C 1
ATOM 5939 O O . PHE B 1 302 ? 13.953 -8.281 -3.209 1 98.56 302 PHE B O 1
ATOM 5946 N N . ALA B 1 303 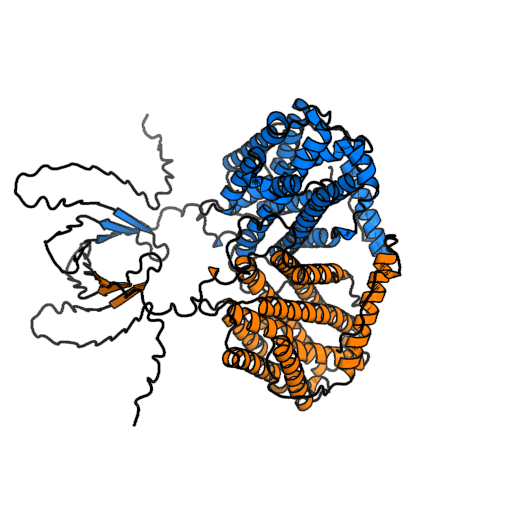? 12.281 -9.617 -3.936 1 98.5 303 ALA B N 1
ATOM 5947 C CA . ALA B 1 303 ? 12.562 -10.602 -2.893 1 98.5 303 ALA B CA 1
ATOM 5948 C C . ALA B 1 303 ? 14 -11.094 -2.975 1 98.5 303 ALA B C 1
ATOM 5950 O O . ALA B 1 303 ? 14.68 -11.219 -1.952 1 98.5 303 ALA B O 1
ATOM 5951 N N . CYS B 1 304 ? 14.484 -11.344 -4.156 1 98.56 304 CYS B N 1
ATOM 5952 C CA . CYS B 1 304 ? 15.859 -11.789 -4.352 1 98.56 304 CYS B CA 1
ATOM 5953 C C . CYS B 1 304 ? 16.844 -10.703 -3.936 1 98.56 304 CYS B C 1
ATOM 5955 O O . CYS B 1 304 ? 17.891 -10.992 -3.355 1 98.56 304 CYS B O 1
ATOM 5957 N N . LEU B 1 305 ? 16.531 -9.445 -4.301 1 98.56 305 LEU B N 1
ATOM 5958 C CA . LEU B 1 305 ? 17.375 -8.328 -3.898 1 98.56 305 LEU B CA 1
ATOM 5959 C C . LEU B 1 305 ? 17.469 -8.242 -2.379 1 98.56 305 LEU B C 1
ATOM 5961 O O . LEU B 1 305 ? 18.562 -8.039 -1.831 1 98.56 305 LEU B O 1
ATOM 5965 N N . MET B 1 306 ? 16.359 -8.328 -1.677 1 98.44 306 MET B N 1
ATOM 5966 C CA . MET B 1 306 ? 16.359 -8.312 -0.216 1 98.44 306 MET B CA 1
ATOM 5967 C C . MET B 1 306 ? 17.203 -9.453 0.342 1 98.44 306 MET B C 1
ATOM 5969 O O . MET B 1 306 ? 17.922 -9.273 1.321 1 98.44 306 MET B O 1
ATOM 5973 N N . PHE B 1 307 ? 17.062 -10.625 -0.272 1 98.31 307 PHE B N 1
ATOM 5974 C CA . PHE B 1 307 ? 17.859 -11.773 0.137 1 98.31 307 PHE B CA 1
ATOM 5975 C C . PHE B 1 307 ? 19.344 -11.484 -0.01 1 98.31 307 PHE B C 1
ATOM 5977 O O . PHE B 1 307 ? 20.141 -11.852 0.854 1 98.31 307 PHE B O 1
ATOM 5984 N N . LYS B 1 308 ? 19.703 -10.852 -1.112 1 97.94 308 LYS B N 1
ATOM 5985 C CA . LYS B 1 308 ? 21.094 -10.523 -1.393 1 97.94 308 LYS B CA 1
ATOM 5986 C C . LYS B 1 308 ? 21.688 -9.641 -0.294 1 97.94 308 LYS B C 1
ATOM 5988 O O . LYS B 1 308 ? 22.875 -9.75 0.027 1 97.94 308 LYS B O 1
ATOM 5993 N N . HIS B 1 309 ? 20.906 -8.812 0.346 1 97.56 309 HIS B N 1
ATOM 5994 C CA . HIS B 1 309 ? 21.375 -7.852 1.343 1 97.56 309 HIS B CA 1
ATOM 5995 C C . HIS B 1 309 ? 21.453 -8.492 2.725 1 97.56 309 HIS B C 1
ATOM 5997 O O . HIS B 1 309 ? 21.953 -7.875 3.672 1 97.56 309 HIS B O 1
ATOM 6003 N N . LEU B 1 310 ? 21.016 -9.727 2.902 1 96.88 310 LEU B N 1
ATOM 6004 C CA . LEU B 1 310 ? 21.078 -10.398 4.195 1 96.88 310 LEU B CA 1
ATOM 6005 C C . LEU B 1 310 ? 22.531 -10.719 4.566 1 96.88 310 LEU B C 1
ATOM 6007 O O . LEU B 1 310 ? 23.312 -11.133 3.715 1 96.88 310 LEU B O 1
ATOM 6011 N N . VAL B 1 311 ? 22.828 -10.461 5.773 1 95.75 311 VAL B N 1
ATOM 6012 C CA . VAL B 1 311 ? 24.125 -10.836 6.297 1 95.75 311 VAL B CA 1
ATOM 6013 C C . VAL B 1 311 ? 24.109 -12.312 6.695 1 95.75 311 VAL B C 1
ATOM 6015 O O . VAL B 1 311 ? 25.031 -13.062 6.355 1 95.75 311 VAL B O 1
ATOM 6018 N N . HIS B 1 312 ? 23.062 -12.789 7.414 1 93.94 312 HIS B N 1
ATOM 6019 C CA . HIS B 1 312 ? 22.922 -14.18 7.828 1 93.94 312 HIS B CA 1
ATOM 6020 C C . HIS B 1 312 ? 21.906 -14.906 6.961 1 93.94 312 HIS B C 1
ATOM 6022 O O . HIS B 1 312 ? 20.734 -15.039 7.336 1 93.94 312 HIS B O 1
ATOM 6028 N N . LYS B 1 313 ? 22.375 -15.547 5.973 1 95.94 313 LYS B N 1
ATOM 6029 C CA . LYS B 1 313 ? 21.531 -16.25 5.02 1 95.94 313 LYS B CA 1
ATOM 6030 C C . LYS B 1 313 ? 21.281 -17.688 5.457 1 95.94 313 LYS B C 1
ATOM 6032 O O . LYS B 1 313 ? 22.141 -18.297 6.125 1 95.94 313 LYS B O 1
ATOM 6037 N N . PRO B 1 314 ? 20.078 -18.188 5.059 1 96.75 314 PRO B N 1
ATOM 6038 C CA . PRO B 1 314 ? 19.891 -19.625 5.262 1 96.75 314 PRO B CA 1
ATOM 6039 C C . PRO B 1 314 ? 20.875 -20.469 4.441 1 96.75 314 PRO B C 1
ATOM 6041 O O . PRO B 1 314 ? 21.438 -19.969 3.465 1 96.75 314 PRO B O 1
ATOM 6044 N N . THR B 1 315 ? 21.047 -21.734 4.891 1 96.25 315 THR B N 1
ATOM 6045 C CA . THR B 1 315 ? 21.953 -22.641 4.184 1 96.25 315 THR B CA 1
ATOM 6046 C C . THR B 1 315 ? 21.391 -22.984 2.805 1 96.25 315 THR B C 1
ATOM 6048 O O . THR B 1 315 ? 20.188 -22.922 2.584 1 96.25 315 THR B O 1
ATOM 6051 N N . GLU B 1 316 ? 22.266 -23.328 1.925 1 96.88 316 GLU B N 1
ATOM 6052 C CA . GLU B 1 316 ? 21.844 -23.75 0.591 1 96.88 316 GLU B CA 1
ATOM 6053 C C . GLU B 1 316 ? 20.875 -24.922 0.665 1 96.88 316 GLU B C 1
ATOM 6055 O O . GLU B 1 316 ? 19.938 -25.016 -0.126 1 96.88 316 GLU B O 1
ATOM 6060 N N . GLU B 1 317 ? 21.156 -25.844 1.555 1 97.5 317 GLU B N 1
ATOM 6061 C CA . GLU B 1 317 ? 20.281 -27.016 1.724 1 97.5 317 GLU B CA 1
ATOM 6062 C C . GLU B 1 317 ? 18.859 -26.594 2.064 1 97.5 317 GLU B C 1
ATOM 6064 O O . GLU B 1 317 ? 17.906 -27.141 1.515 1 97.5 317 GLU B O 1
ATOM 6069 N N . LYS B 1 318 ? 18.766 -25.625 2.984 1 97.31 318 LYS B N 1
ATOM 6070 C CA . LYS B 1 318 ? 17.438 -25.141 3.367 1 97.31 318 LYS B CA 1
ATOM 6071 C C . LYS B 1 318 ? 16.75 -24.453 2.195 1 97.31 318 LYS B C 1
ATOM 6073 O O . LYS B 1 318 ? 15.555 -24.656 1.97 1 97.31 318 LYS B O 1
ATOM 6078 N N . VAL B 1 319 ? 17.469 -23.672 1.436 1 98.38 319 VAL B N 1
ATOM 6079 C CA . VAL B 1 319 ? 16.922 -22.969 0.276 1 98.38 319 VAL B CA 1
ATOM 6080 C C . VAL B 1 319 ? 16.453 -23.984 -0.764 1 98.38 319 VAL B C 1
ATOM 6082 O O . VAL B 1 319 ? 15.344 -23.875 -1.295 1 98.38 319 VAL B O 1
ATOM 6085 N N . ARG B 1 320 ? 17.25 -24.984 -1 1 98.25 320 ARG B N 1
ATOM 6086 C CA . ARG B 1 320 ? 16.906 -26.031 -1.962 1 98.25 320 ARG B CA 1
ATOM 6087 C C . ARG B 1 320 ? 15.648 -26.781 -1.541 1 98.25 320 ARG B C 1
ATOM 6089 O O . ARG B 1 320 ? 14.812 -27.125 -2.381 1 98.25 320 ARG B O 1
ATOM 6096 N N . GLU B 1 321 ? 15.562 -27.031 -0.32 1 98.12 321 GLU B N 1
ATOM 6097 C CA . GLU B 1 321 ? 14.375 -27.703 0.205 1 98.12 321 GLU B CA 1
ATOM 6098 C C . GLU B 1 321 ? 13.117 -26.875 -0.057 1 98.12 321 GLU B C 1
ATOM 6100 O O . GLU B 1 321 ? 12.102 -27.422 -0.518 1 98.12 321 GLU B O 1
ATOM 6105 N N . ILE B 1 322 ? 13.156 -25.578 0.258 1 98.06 322 ILE B N 1
ATOM 6106 C CA . ILE B 1 322 ? 12.008 -24.688 0.065 1 98.06 322 ILE B CA 1
ATOM 6107 C C . ILE B 1 322 ? 11.625 -24.656 -1.413 1 98.06 322 ILE B C 1
ATOM 6109 O O . ILE B 1 322 ? 10.453 -24.812 -1.764 1 98.06 322 ILE B O 1
ATOM 6113 N N . ILE B 1 323 ? 12.617 -24.531 -2.268 1 98.56 323 ILE B N 1
ATOM 6114 C CA . ILE B 1 323 ? 12.391 -24.375 -3.701 1 98.56 323 ILE B CA 1
ATOM 6115 C C . ILE B 1 323 ? 11.844 -25.672 -4.285 1 98.56 323 ILE B C 1
ATOM 6117 O O . ILE B 1 323 ? 10.883 -25.672 -5.059 1 98.56 323 ILE B O 1
ATOM 6121 N N . THR B 1 324 ? 12.406 -26.797 -3.91 1 98.56 324 THR B N 1
ATOM 6122 C CA . THR B 1 324 ? 11.969 -28.078 -4.449 1 98.56 324 THR B CA 1
ATOM 6123 C C . THR B 1 324 ? 10.555 -28.406 -3.988 1 98.56 324 THR B C 1
ATOM 6125 O O . THR B 1 324 ? 9.773 -29 -4.734 1 98.56 324 THR B O 1
ATOM 6128 N N . ASN B 1 325 ? 10.242 -28.047 -2.766 1 97.88 325 ASN B N 1
ATOM 6129 C CA . ASN B 1 325 ? 8.875 -28.234 -2.287 1 97.88 325 ASN B CA 1
ATOM 6130 C C . ASN B 1 325 ? 7.883 -27.406 -3.111 1 97.88 325 ASN B C 1
ATOM 6132 O O . ASN B 1 325 ? 6.82 -27.906 -3.482 1 97.88 325 ASN B O 1
ATOM 6136 N N . ALA B 1 326 ? 8.195 -26.188 -3.371 1 97.94 326 ALA B N 1
ATOM 6137 C CA . ALA B 1 326 ? 7.332 -25.312 -4.168 1 97.94 326 ALA B CA 1
ATOM 6138 C C . ALA B 1 326 ? 7.137 -25.875 -5.574 1 97.94 326 ALA B C 1
ATOM 6140 O O . ALA B 1 326 ? 6.027 -25.844 -6.113 1 97.94 326 ALA B O 1
ATOM 6141 N N . VAL B 1 327 ? 8.211 -26.391 -6.164 1 98.5 327 VAL B N 1
ATOM 6142 C CA . VAL B 1 327 ? 8.156 -26.953 -7.508 1 98.5 327 VAL B CA 1
ATOM 6143 C C . VAL B 1 327 ? 7.215 -28.156 -7.527 1 98.5 327 VAL B C 1
ATOM 6145 O O . VAL B 1 327 ? 6.371 -28.281 -8.414 1 98.5 327 VAL B O 1
ATOM 6148 N N . THR B 1 328 ? 7.336 -29 -6.543 1 97.88 328 THR B N 1
ATOM 6149 C CA . THR B 1 328 ? 6.5 -30.188 -6.457 1 97.88 328 THR B CA 1
ATOM 6150 C C . THR B 1 328 ? 5.023 -29.812 -6.375 1 97.88 328 THR B C 1
ATOM 6152 O O . THR B 1 328 ? 4.191 -30.406 -7.07 1 97.88 328 THR B O 1
ATOM 6155 N N . ILE B 1 329 ? 4.746 -28.859 -5.574 1 96.75 329 ILE B N 1
ATOM 6156 C CA . ILE B 1 329 ? 3.365 -28.422 -5.383 1 96.75 329 ILE B CA 1
ATOM 6157 C C . ILE B 1 329 ? 2.826 -27.828 -6.68 1 96.75 329 ILE B C 1
ATOM 6159 O O . ILE B 1 329 ? 1.712 -28.141 -7.102 1 96.75 329 ILE B O 1
ATOM 6163 N N . GLU B 1 330 ? 3.592 -27.016 -7.371 1 97.44 330 GLU B N 1
ATOM 6164 C CA . GLU B 1 330 ? 3.166 -26.375 -8.609 1 97.44 330 GLU B CA 1
ATOM 6165 C C . GLU B 1 330 ? 2.988 -27.391 -9.727 1 97.44 330 GLU B C 1
ATOM 6167 O O . GLU B 1 330 ? 2.049 -27.297 -10.523 1 97.44 330 GLU B O 1
ATOM 6172 N N . GLN B 1 331 ? 3.881 -28.328 -9.781 1 97.69 331 GLN B N 1
ATOM 6173 C CA . GLN B 1 331 ? 3.771 -29.375 -10.789 1 97.69 331 GLN B CA 1
ATOM 6174 C C . GLN B 1 331 ? 2.521 -30.219 -10.57 1 97.69 331 GLN B C 1
ATOM 6176 O O . GLN B 1 331 ? 1.812 -30.547 -11.523 1 97.69 331 GLN B O 1
ATOM 6181 N N . GLU B 1 332 ? 2.27 -30.562 -9.344 1 96.69 332 GLU B N 1
ATOM 6182 C CA . GLU B 1 332 ? 1.052 -31.312 -9.047 1 96.69 332 GLU B CA 1
ATOM 6183 C C . GLU B 1 332 ? -0.193 -30.5 -9.406 1 96.69 332 GLU B C 1
ATOM 6185 O O . GLU B 1 332 ? -1.162 -31.047 -9.938 1 96.69 332 GLU B O 1
ATOM 6190 N N . PHE B 1 333 ? -0.196 -29.266 -9.18 1 96.62 333 PHE B N 1
ATOM 6191 C CA . PHE B 1 333 ? -1.334 -28.391 -9.438 1 96.62 333 PHE B CA 1
ATOM 6192 C C . PHE B 1 333 ? -1.663 -28.359 -10.93 1 96.62 333 PHE B C 1
ATOM 6194 O O . PHE B 1 333 ? -2.811 -28.594 -11.32 1 96.62 333 PHE B O 1
ATOM 6201 N N . LEU B 1 334 ? -0.66 -28.25 -11.812 1 97.19 334 LEU B N 1
ATOM 6202 C CA . LEU B 1 334 ? -0.909 -27.969 -13.219 1 97.19 334 LEU B CA 1
ATOM 6203 C C . LEU B 1 334 ? -0.889 -29.25 -14.047 1 97.19 334 LEU B C 1
ATOM 6205 O O . LEU B 1 334 ? -1.204 -29.234 -15.242 1 97.19 334 LEU B O 1
ATOM 6209 N N . THR B 1 335 ? -0.563 -30.375 -13.445 1 96.5 335 THR B N 1
ATOM 6210 C CA . THR B 1 335 ? -0.451 -31.578 -14.281 1 96.5 335 THR B CA 1
ATOM 6211 C C . THR B 1 335 ? -1.314 -32.719 -13.719 1 96.5 335 THR B C 1
ATOM 6213 O O . THR B 1 335 ? -1.59 -33.688 -14.422 1 96.5 335 THR B O 1
ATOM 6216 N N . GLU B 1 336 ? -1.728 -32.594 -12.484 1 94.25 336 GLU B N 1
ATOM 6217 C CA . GLU B 1 336 ? -2.59 -33.625 -11.898 1 94.25 336 GLU B CA 1
ATOM 6218 C C . GLU B 1 336 ? -3.938 -33.031 -11.484 1 94.25 336 GLU B C 1
ATOM 6220 O O . GLU B 1 336 ? -4.98 -33.406 -12.023 1 94.25 336 GLU B O 1
ATOM 6225 N N . ALA B 1 337 ? -3.922 -32 -10.656 1 93.25 337 ALA B N 1
ATOM 6226 C CA . ALA B 1 337 ? -5.164 -31.453 -10.117 1 93.25 337 ALA B CA 1
ATOM 6227 C C . ALA B 1 337 ? -5.922 -30.672 -11.18 1 93.25 337 ALA B C 1
ATOM 6229 O O . ALA B 1 337 ? -7.145 -30.781 -11.297 1 93.25 337 ALA B O 1
ATOM 6230 N N . LEU B 1 338 ? -5.227 -29.828 -11.891 1 95.62 338 LEU B N 1
ATOM 6231 C CA . LEU B 1 338 ? -5.727 -29.031 -13.008 1 95.62 338 LEU B CA 1
ATOM 6232 C C . LEU B 1 338 ? -4.793 -29.125 -14.211 1 95.62 338 LEU B C 1
ATOM 6234 O O . LEU B 1 338 ? -4.121 -28.156 -14.562 1 95.62 338 LEU B O 1
ATOM 6238 N N . PRO B 1 339 ? -4.922 -30.312 -14.883 1 97.31 339 PRO B N 1
ATOM 6239 C CA . PRO B 1 339 ? -3.932 -30.594 -15.93 1 97.31 339 PRO B CA 1
ATOM 6240 C C . PRO B 1 339 ? -4.027 -29.625 -17.109 1 97.31 339 PRO B C 1
ATOM 6242 O O . PRO B 1 339 ? -5.129 -29.344 -17.594 1 97.31 339 PRO B O 1
ATOM 6245 N N . VAL B 1 340 ? -2.941 -29.188 -17.641 1 97.94 340 VAL B N 1
ATOM 6246 C CA . VAL B 1 340 ? -2.875 -28.203 -18.734 1 97.94 340 VAL B CA 1
ATOM 6247 C C . VAL B 1 340 ? -3.322 -28.859 -20.031 1 97.94 340 VAL B C 1
ATOM 6249 O O . VAL B 1 340 ? -3.604 -28.156 -21.016 1 97.94 340 VAL B O 1
ATOM 6252 N N . ASN B 1 341 ? -3.453 -30.156 -20.062 1 97.44 341 ASN B N 1
ATOM 6253 C CA . ASN B 1 341 ? -3.994 -30.844 -21.234 1 97.44 341 ASN B CA 1
ATOM 6254 C C . ASN B 1 341 ? -5.395 -30.344 -21.578 1 97.44 341 ASN B C 1
ATOM 6256 O O . ASN B 1 341 ? -5.812 -30.406 -22.734 1 97.44 341 ASN B O 1
ATOM 6260 N N . LEU B 1 342 ? -6.07 -29.875 -20.594 1 96.75 342 LEU B N 1
ATOM 6261 C CA . LEU B 1 342 ? -7.434 -29.391 -20.766 1 96.75 342 LEU B CA 1
ATOM 6262 C C . LEU B 1 342 ? -7.469 -28.219 -21.75 1 96.75 342 LEU B C 1
ATOM 6264 O O . LEU B 1 342 ? -8.516 -27.922 -22.328 1 96.75 342 LEU B O 1
ATOM 6268 N N . ILE B 1 343 ? -6.289 -27.547 -21.938 1 97.19 343 ILE B N 1
ATOM 6269 C CA . ILE B 1 343 ? -6.262 -26.422 -22.859 1 97.19 343 ILE B CA 1
ATOM 6270 C C . ILE B 1 343 ? -5.297 -26.719 -24.016 1 97.19 343 ILE B C 1
ATOM 6272 O O . ILE B 1 343 ? -4.84 -25.812 -24.703 1 97.19 343 ILE B O 1
ATOM 6276 N N . GLY B 1 344 ? -4.887 -27.984 -24.094 1 96.62 344 GLY B N 1
ATOM 6277 C CA . GLY B 1 344 ? -4.113 -28.422 -25.25 1 96.62 344 GLY B CA 1
ATOM 6278 C C . GLY B 1 344 ? -2.615 -28.312 -25.031 1 96.62 344 GLY B C 1
ATOM 6279 O O . GLY B 1 344 ? -1.84 -28.422 -25.984 1 96.62 344 GLY B O 1
ATOM 6280 N N . MET B 1 345 ? -2.131 -28.062 -23.844 1 97.31 345 MET B N 1
ATOM 6281 C CA . MET B 1 345 ? -0.705 -28.062 -23.531 1 97.31 345 MET B CA 1
ATOM 6282 C C . MET B 1 345 ? -0.249 -29.422 -23.031 1 97.31 345 MET B C 1
ATOM 6284 O O . MET B 1 345 ? -1.073 -30.312 -22.766 1 97.31 345 MET B O 1
ATOM 6288 N N . ASN B 1 346 ? 1.033 -29.562 -23.016 1 97.62 346 ASN B N 1
ATOM 6289 C CA . ASN B 1 346 ? 1.635 -30.828 -22.625 1 97.62 346 ASN B CA 1
ATOM 6290 C C . ASN B 1 346 ? 2.107 -30.797 -21.172 1 97.62 346 ASN B C 1
ATOM 6292 O O . ASN B 1 346 ? 2.955 -29.984 -20.812 1 97.62 346 ASN B O 1
ATOM 6296 N N . CYS B 1 347 ? 1.626 -31.734 -20.375 1 98 347 CYS B N 1
ATOM 6297 C CA . CYS B 1 347 ? 1.922 -31.766 -18.953 1 98 347 CYS B CA 1
ATOM 6298 C C . CYS B 1 347 ? 3.404 -32.031 -18.703 1 98 347 CYS B C 1
ATOM 6300 O O . CYS B 1 347 ? 3.984 -31.484 -17.766 1 98 347 CYS B O 1
ATOM 6302 N N . ILE B 1 348 ? 4.035 -32.875 -19.484 1 98.19 348 ILE B N 1
ATOM 6303 C CA . ILE B 1 348 ? 5.453 -33.156 -19.328 1 98.19 348 ILE B CA 1
ATOM 6304 C C . ILE B 1 348 ? 6.285 -31.906 -19.562 1 98.19 348 ILE B C 1
ATOM 6306 O O . ILE B 1 348 ? 7.188 -31.609 -18.781 1 98.19 348 ILE B O 1
ATOM 6310 N N . LEU B 1 349 ? 5.949 -31.172 -20.547 1 98.19 349 LEU B N 1
ATOM 6311 C CA . LEU B 1 349 ? 6.656 -29.922 -20.859 1 98.19 349 LEU B CA 1
ATOM 6312 C C . LEU B 1 349 ? 6.395 -28.875 -19.781 1 98.19 349 LEU B C 1
ATOM 6314 O O . LEU B 1 349 ? 7.277 -28.078 -19.469 1 98.19 349 LEU B O 1
ATOM 6318 N N . MET B 1 350 ? 5.191 -28.875 -19.281 1 98.56 350 MET B N 1
ATOM 6319 C CA . MET B 1 350 ? 4.875 -27.938 -18.203 1 98.56 350 MET B CA 1
ATOM 6320 C C . MET B 1 350 ? 5.727 -28.219 -16.969 1 98.56 350 MET B C 1
ATOM 6322 O O . MET B 1 350 ? 6.242 -27.281 -16.344 1 98.56 350 MET B O 1
ATOM 6326 N N . LYS B 1 351 ? 5.895 -29.5 -16.578 1 98.38 351 LYS B N 1
ATOM 6327 C CA . LYS B 1 351 ? 6.762 -29.859 -15.453 1 98.38 351 LYS B CA 1
ATOM 6328 C C . LYS B 1 351 ? 8.18 -29.344 -15.672 1 98.38 351 LYS B C 1
ATOM 6330 O O . LYS B 1 351 ? 8.789 -28.781 -14.766 1 98.38 351 LYS B O 1
ATOM 6335 N N . GLN B 1 352 ? 8.625 -29.547 -16.875 1 98.56 352 GLN B N 1
ATOM 6336 C CA . GLN B 1 352 ? 9.953 -29.078 -17.234 1 98.56 352 GLN B CA 1
ATOM 6337 C C . GLN B 1 352 ? 10.039 -27.547 -17.141 1 98.56 352 GLN B C 1
ATOM 6339 O O . GLN B 1 352 ? 11.047 -27.016 -16.688 1 98.56 352 GLN B O 1
ATOM 6344 N N . TYR B 1 353 ? 9.047 -26.875 -17.641 1 98.25 353 TYR B N 1
ATOM 6345 C CA . TYR B 1 353 ? 9.023 -25.422 -17.594 1 98.25 353 TYR B CA 1
ATOM 6346 C C . TYR B 1 353 ? 9.109 -24.906 -16.156 1 98.25 353 TYR B C 1
ATOM 6348 O O . TYR B 1 353 ? 9.852 -23.969 -15.875 1 98.25 353 TYR B O 1
ATOM 6356 N N . ILE B 1 354 ? 8.375 -25.5 -15.266 1 98.44 354 ILE B N 1
ATOM 6357 C CA . ILE B 1 354 ? 8.367 -25.094 -13.859 1 98.44 354 ILE B CA 1
ATOM 6358 C C . ILE B 1 354 ? 9.75 -25.312 -13.258 1 98.44 354 ILE B C 1
ATOM 6360 O O . ILE B 1 354 ? 10.227 -24.484 -12.469 1 98.44 354 ILE B O 1
ATOM 6364 N N . GLU B 1 355 ? 10.391 -26.422 -13.617 1 98.75 355 GLU B N 1
ATOM 6365 C CA . GLU B 1 355 ? 11.766 -26.672 -13.188 1 98.75 355 GLU B CA 1
ATOM 6366 C C . GLU B 1 355 ? 12.719 -25.594 -13.711 1 98.75 355 GLU B C 1
ATOM 6368 O O . GLU B 1 355 ? 13.617 -25.141 -13 1 98.75 355 GLU B O 1
ATOM 6373 N N . PHE B 1 356 ? 12.523 -25.219 -14.898 1 98.19 356 PHE B N 1
ATOM 6374 C CA . PHE B 1 356 ? 13.32 -24.172 -15.523 1 98.19 356 PHE B CA 1
ATOM 6375 C C . PHE B 1 356 ? 13.18 -22.859 -14.758 1 98.19 356 PHE B C 1
ATOM 6377 O O . PHE B 1 356 ? 14.18 -22.188 -14.477 1 98.19 356 PHE B O 1
ATOM 6384 N N . VAL B 1 357 ? 11.961 -22.516 -14.516 1 98 357 VAL B N 1
ATOM 6385 C CA . VAL B 1 357 ? 11.672 -21.297 -13.773 1 98 357 VAL B CA 1
ATOM 6386 C C . VAL B 1 357 ? 12.336 -21.344 -12.398 1 98 357 VAL B C 1
ATOM 6388 O O . VAL B 1 357 ? 12.914 -20.359 -11.945 1 98 357 VAL B O 1
ATOM 6391 N N . ALA B 1 358 ? 12.25 -22.484 -11.703 1 98.62 358 ALA B N 1
ATOM 6392 C CA . ALA B 1 358 ? 12.852 -22.672 -10.383 1 98.62 358 ALA B CA 1
ATOM 6393 C C . ALA B 1 358 ? 14.367 -22.516 -10.445 1 98.62 358 ALA B C 1
ATOM 6395 O O . ALA B 1 358 ? 14.977 -21.938 -9.539 1 98.62 358 ALA B O 1
ATOM 6396 N N . ASP B 1 359 ? 14.945 -23.031 -11.5 1 98.44 359 ASP B N 1
ATOM 6397 C CA . ASP B 1 359 ? 16.391 -22.922 -11.672 1 98.44 359 ASP B CA 1
ATOM 6398 C C . ASP B 1 359 ? 16.812 -21.469 -11.852 1 98.44 359 ASP B C 1
ATOM 6400 O O . ASP B 1 359 ? 17.844 -21.047 -11.328 1 98.44 359 ASP B O 1
ATOM 6404 N N . ARG B 1 360 ? 16.047 -20.734 -12.578 1 97.06 360 ARG B N 1
ATOM 6405 C CA . ARG B 1 360 ? 16.328 -19.312 -12.734 1 97.06 360 ARG B CA 1
ATOM 6406 C C . ARG B 1 360 ? 16.266 -18.594 -11.391 1 97.06 360 ARG B C 1
ATOM 6408 O O . ARG B 1 360 ? 17.109 -17.75 -11.086 1 97.06 360 ARG B O 1
ATOM 6415 N N . LEU B 1 361 ? 15.266 -18.891 -10.617 1 98.25 361 LEU B N 1
ATOM 6416 C CA . LEU B 1 361 ? 15.086 -18.25 -9.32 1 98.25 361 LEU B CA 1
ATOM 6417 C C . LEU B 1 361 ? 16.25 -18.578 -8.391 1 98.25 361 LEU B C 1
ATOM 6419 O O . LEU B 1 361 ? 16.812 -17.688 -7.754 1 98.25 361 LEU B O 1
ATOM 6423 N N . ILE B 1 362 ? 16.625 -19.875 -8.312 1 98.06 362 ILE B N 1
ATOM 6424 C CA . ILE B 1 362 ? 17.672 -20.281 -7.379 1 98.06 362 ILE B CA 1
ATOM 6425 C C . ILE B 1 362 ? 19 -19.656 -7.789 1 98.06 362 ILE B C 1
ATOM 6427 O O . ILE B 1 362 ? 19.828 -19.312 -6.938 1 98.06 362 ILE B O 1
ATOM 6431 N N . LEU B 1 363 ? 19.219 -19.469 -9.094 1 97.44 363 LEU B N 1
ATOM 6432 C CA . LEU B 1 363 ? 20.406 -18.781 -9.57 1 97.44 363 LEU B CA 1
ATOM 6433 C C . LEU B 1 363 ? 20.422 -17.328 -9.109 1 97.44 363 LEU B C 1
ATOM 6435 O O . LEU B 1 363 ? 21.469 -16.812 -8.695 1 97.44 363 LEU B O 1
ATOM 6439 N N . GLU B 1 364 ? 19.281 -16.688 -9.219 1 97.06 364 GLU B N 1
ATOM 6440 C CA . GLU B 1 364 ? 19.156 -15.305 -8.781 1 97.06 364 GLU B CA 1
ATOM 6441 C C . GLU B 1 364 ? 19.422 -15.18 -7.281 1 97.06 364 GLU B C 1
ATOM 6443 O O . GLU B 1 364 ? 19.875 -14.133 -6.809 1 97.06 364 GLU B O 1
ATOM 6448 N N . LEU B 1 365 ? 19.125 -16.219 -6.531 1 98.06 365 LEU B N 1
ATOM 6449 C CA . LEU B 1 365 ? 19.359 -16.25 -5.09 1 98.06 365 LEU B CA 1
ATOM 6450 C C . LEU B 1 365 ? 20.828 -16.516 -4.789 1 98.06 365 LEU B C 1
ATOM 6452 O O . LEU B 1 365 ? 21.25 -16.438 -3.633 1 98.06 365 LEU B O 1
ATOM 6456 N N . GLY B 1 366 ? 21.625 -16.844 -5.824 1 96.69 366 GLY B N 1
ATOM 6457 C CA . GLY B 1 366 ? 23.062 -16.969 -5.68 1 96.69 366 GLY B CA 1
ATOM 6458 C C . GLY B 1 366 ? 23.516 -18.406 -5.488 1 96.69 366 GLY B C 1
ATOM 6459 O O . GLY B 1 366 ? 24.625 -18.656 -4.996 1 96.69 366 GLY B O 1
ATOM 6460 N N . PHE B 1 367 ? 22.625 -19.375 -5.852 1 97.75 367 PHE B N 1
ATOM 6461 C CA . PHE B 1 367 ? 22.969 -20.797 -5.664 1 97.75 367 PHE B CA 1
ATOM 6462 C C . PHE B 1 367 ? 23 -21.531 -6.996 1 97.75 367 PHE B C 1
ATOM 6464 O O . PHE B 1 367 ? 22.719 -20.938 -8.047 1 97.75 367 PHE B O 1
ATOM 6471 N N . ASN B 1 368 ? 23.297 -22.781 -6.965 1 96.5 368 ASN B N 1
ATOM 6472 C CA . ASN B 1 368 ? 23.406 -23.578 -8.18 1 96.5 368 ASN B CA 1
ATOM 6473 C C . ASN B 1 368 ? 22.047 -24.156 -8.594 1 96.5 368 ASN B C 1
ATOM 6475 O O . ASN B 1 368 ? 21.203 -24.453 -7.738 1 96.5 368 ASN B O 1
ATOM 6479 N N . LYS B 1 369 ? 22 -24.312 -9.844 1 97.81 369 LYS B N 1
ATOM 6480 C CA . LYS B 1 369 ? 20.781 -24.922 -10.383 1 97.81 369 LYS B CA 1
ATOM 6481 C C . LYS B 1 369 ? 20.516 -26.281 -9.766 1 97.81 369 LYS B C 1
ATOM 6483 O O . LYS B 1 369 ? 21.469 -27.031 -9.477 1 97.81 369 LYS B O 1
ATOM 6488 N N . ILE B 1 370 ? 19.266 -26.625 -9.695 1 98.12 370 ILE B N 1
ATOM 6489 C CA . ILE B 1 370 ? 18.859 -27.906 -9.141 1 98.12 370 ILE B CA 1
ATOM 6490 C C . ILE B 1 370 ? 18.484 -28.859 -10.273 1 98.12 370 ILE B C 1
ATOM 6492 O O . ILE B 1 370 ? 18.969 -30 -10.328 1 98.12 370 ILE B O 1
ATOM 6496 N N . PHE B 1 371 ? 17.734 -28.406 -11.18 1 98.31 371 PHE B N 1
ATOM 6497 C CA . PHE B 1 371 ? 17.109 -29.281 -12.172 1 98.31 371 PHE B CA 1
ATOM 6498 C C . PHE B 1 371 ? 17.859 -29.203 -13.5 1 98.31 371 PHE B C 1
ATOM 6500 O O . PHE B 1 371 ? 17.734 -30.094 -14.336 1 98.31 371 PHE B O 1
ATOM 6507 N N . LYS B 1 372 ? 18.5 -28.109 -13.82 1 98 372 LYS B N 1
ATOM 6508 C CA . LYS B 1 372 ? 19.203 -27.859 -15.07 1 98 372 LYS B CA 1
ATOM 6509 C C . LYS B 1 372 ? 18.281 -28.047 -16.266 1 98 372 LYS B C 1
ATOM 6511 O O . LYS B 1 372 ? 18.641 -28.719 -17.25 1 98 372 LYS B O 1
ATOM 6516 N N . ALA B 1 373 ? 17.094 -27.594 -16.062 1 97.31 373 ALA B N 1
ATOM 6517 C CA . ALA B 1 373 ? 16.078 -27.734 -17.109 1 97.31 373 ALA B CA 1
ATOM 6518 C C . ALA B 1 373 ? 16.125 -26.547 -18.078 1 97.31 373 ALA B C 1
ATOM 6520 O O . ALA B 1 373 ? 16.453 -25.438 -17.688 1 97.31 373 ALA B O 1
ATOM 6521 N N . GLU B 1 374 ? 15.789 -26.781 -19.344 1 96.12 374 GLU B N 1
ATOM 6522 C CA . GLU B 1 374 ? 15.672 -25.75 -20.359 1 96.12 374 GLU B CA 1
ATOM 6523 C C . GLU B 1 374 ? 14.219 -25.328 -20.547 1 96.12 374 GLU B C 1
ATOM 6525 O O . GLU B 1 374 ? 13.297 -26.078 -20.219 1 96.12 374 GLU B O 1
ATOM 6530 N N . ASN B 1 375 ? 14.031 -24.141 -21.062 1 96.44 375 ASN B N 1
ATOM 6531 C CA . ASN B 1 375 ? 12.68 -23.672 -21.359 1 96.44 375 ASN B CA 1
ATOM 6532 C C . ASN B 1 375 ? 12.055 -24.438 -22.516 1 96.44 375 ASN B C 1
ATOM 6534 O O . ASN B 1 375 ? 12.5 -24.312 -23.656 1 96.44 375 ASN B O 1
ATOM 6538 N N . PRO B 1 376 ? 11.055 -25.156 -22.281 1 96.88 376 PRO B N 1
ATOM 6539 C CA . PRO B 1 376 ? 10.453 -25.922 -23.375 1 96.88 376 PRO B CA 1
ATOM 6540 C C . PRO B 1 376 ? 9.469 -25.094 -24.203 1 96.88 376 PRO B C 1
ATOM 6542 O O . PRO B 1 376 ? 9.031 -25.547 -25.266 1 96.88 376 PRO B O 1
ATOM 6545 N N . PHE B 1 377 ? 9.039 -23.953 -23.719 1 95.81 377 PHE B N 1
ATOM 6546 C CA . PHE B 1 377 ? 8.016 -23.156 -24.375 1 95.81 377 PHE B CA 1
ATOM 6547 C C . PHE B 1 377 ? 8.641 -21.969 -25.094 1 95.81 377 PHE B C 1
ATOM 6549 O O . PHE B 1 377 ? 8.906 -20.938 -24.5 1 95.81 377 PHE B O 1
ATOM 6556 N N . ASP B 1 378 ? 8.742 -21.984 -26.406 1 91.81 378 ASP B N 1
ATOM 6557 C CA . ASP B 1 378 ? 9.32 -20.922 -27.219 1 91.81 378 ASP B CA 1
ATOM 6558 C C . ASP B 1 378 ? 8.484 -19.656 -27.156 1 91.81 378 ASP B C 1
ATOM 6560 O O . ASP B 1 378 ? 9.016 -18.547 -27.234 1 91.81 378 ASP B O 1
ATOM 6564 N N . PHE B 1 379 ? 7.184 -19.828 -26.922 1 91.06 379 PHE B N 1
ATOM 6565 C CA . PHE B 1 379 ? 6.293 -18.672 -26.922 1 91.06 379 PHE B CA 1
ATOM 6566 C C . PHE B 1 379 ? 6.508 -17.844 -25.656 1 91.06 379 PHE B C 1
ATOM 6568 O O . PHE B 1 379 ? 6.16 -16.656 -25.625 1 91.06 379 PHE B O 1
ATOM 6575 N N . MET B 1 380 ? 7.035 -18.406 -24.625 1 91.56 380 MET B N 1
ATOM 6576 C CA . MET B 1 380 ? 7.328 -17.656 -23.406 1 91.56 380 MET B CA 1
ATOM 6577 C C . MET B 1 380 ? 8.523 -16.719 -23.609 1 91.56 380 MET B C 1
ATOM 6579 O O . MET B 1 380 ? 8.641 -15.695 -22.953 1 91.56 380 MET B O 1
ATOM 6583 N N . GLU B 1 381 ? 9.461 -17.062 -24.438 1 82.38 381 GLU B N 1
ATOM 6584 C CA . GLU B 1 381 ? 10.617 -16.219 -24.766 1 82.38 381 GLU B CA 1
ATOM 6585 C C . GLU B 1 381 ? 10.203 -14.984 -25.562 1 82.38 381 GLU B C 1
ATOM 6587 O O . GLU B 1 381 ? 10.75 -13.898 -25.359 1 82.38 381 GLU B O 1
ATOM 6592 N N . ASN B 1 382 ? 9.258 -15.094 -26.375 1 73.12 382 ASN B N 1
ATOM 6593 C CA . ASN B 1 382 ? 8.789 -14.016 -27.219 1 73.12 382 ASN B CA 1
ATOM 6594 C C . ASN B 1 382 ? 8 -12.969 -26.438 1 73.12 382 ASN B C 1
ATOM 6596 O O . ASN B 1 382 ? 8.109 -11.773 -26.703 1 73.12 382 ASN B O 1
ATOM 6600 N N . ILE B 1 383 ? 7.266 -13.406 -25.5 1 69.06 383 ILE B N 1
ATOM 6601 C CA . ILE B 1 383 ? 6.43 -12.5 -24.703 1 69.06 383 ILE B CA 1
ATOM 6602 C C . ILE B 1 383 ? 7.312 -11.602 -23.844 1 69.06 383 ILE B C 1
ATOM 6604 O O . ILE B 1 383 ? 7.043 -10.406 -23.703 1 69.06 383 ILE B O 1
ATOM 6608 N N . SER B 1 384 ? 8.297 -12.148 -23.344 1 61.84 384 SER B N 1
ATOM 6609 C CA . SER B 1 384 ? 9.25 -11.383 -22.547 1 61.84 384 SER B CA 1
ATOM 6610 C C . SER B 1 384 ? 9.891 -10.273 -23.359 1 61.84 384 SER B C 1
ATOM 6612 O O . SER B 1 384 ? 10.07 -9.156 -22.875 1 61.84 384 SER B O 1
ATOM 6614 N N . LEU B 1 385 ? 10.141 -10.594 -24.5 1 49.03 385 LEU B N 1
ATOM 6615 C CA . LEU B 1 385 ? 10.773 -9.648 -25.406 1 49.03 385 LEU B CA 1
ATOM 6616 C C . LEU B 1 385 ? 9.797 -8.555 -25.812 1 49.03 385 LEU B C 1
ATOM 6618 O O . LEU B 1 385 ? 10.164 -7.375 -25.875 1 49.03 385 LEU B O 1
ATOM 6622 N N . GLU B 1 386 ? 8.586 -8.898 -26.031 1 50.53 386 GLU B N 1
ATOM 6623 C CA . GLU B 1 386 ? 7.547 -7.945 -26.422 1 50.53 386 GLU B CA 1
ATOM 6624 C C . GLU B 1 386 ? 7.176 -7.02 -25.266 1 50.53 386 GLU B C 1
ATOM 6626 O O . GLU B 1 386 ? 6.961 -5.824 -25.469 1 50.53 386 GLU B O 1
ATOM 6631 N N . GLY B 1 387 ? 7.078 -7.508 -24.062 1 54.12 387 GLY B N 1
ATOM 6632 C CA . GLY B 1 387 ? 6.73 -6.727 -22.891 1 54.12 387 GLY B CA 1
ATOM 6633 C C . GLY B 1 387 ? 7.754 -5.656 -22.562 1 54.12 387 GLY B C 1
ATOM 6634 O O . GLY B 1 387 ? 7.391 -4.531 -22.203 1 54.12 387 GLY B O 1
ATOM 6635 N N . LYS B 1 388 ? 9.008 -6.027 -22.656 1 50.38 388 LYS B N 1
ATOM 6636 C CA . LYS B 1 388 ? 10.07 -5.059 -22.422 1 50.38 388 LYS B CA 1
ATOM 6637 C C . LYS B 1 388 ? 10.016 -3.93 -23.453 1 50.38 388 LYS B C 1
ATOM 6639 O O . LYS B 1 388 ? 10.219 -2.762 -23.109 1 50.38 388 LYS B O 1
ATOM 6644 N N . THR B 1 389 ? 9.617 -4.227 -24.578 1 44.31 389 THR B N 1
ATOM 6645 C CA . THR B 1 389 ? 9.547 -3.234 -25.656 1 44.31 389 THR B CA 1
ATOM 6646 C C . THR B 1 389 ? 8.328 -2.334 -25.469 1 44.31 389 THR B C 1
ATOM 6648 O O . THR B 1 389 ? 8.422 -1.114 -25.625 1 44.31 389 THR B O 1
ATOM 6651 N N . ASN B 1 390 ? 7.223 -2.871 -25.109 1 46.19 390 ASN B N 1
ATOM 6652 C CA . ASN B 1 390 ? 5.965 -2.137 -25.047 1 46.19 390 ASN B CA 1
ATOM 6653 C C . ASN B 1 390 ? 5.883 -1.27 -23.797 1 46.19 390 ASN B C 1
ATOM 6655 O O . ASN B 1 390 ? 5.359 -0.155 -23.828 1 46.19 390 ASN B O 1
ATOM 6659 N N . PHE B 1 391 ? 6.285 -1.791 -22.766 1 49.03 391 PHE B N 1
ATOM 6660 C CA . PHE B 1 391 ? 6.203 -1.018 -21.531 1 49.03 391 PHE B CA 1
ATOM 6661 C C . PHE B 1 391 ? 7.039 0.252 -21.641 1 49.03 391 PHE B C 1
ATOM 6663 O O . PHE B 1 391 ? 6.578 1.337 -21.266 1 49.03 391 PHE B O 1
ATOM 6670 N N . PHE B 1 392 ? 8.273 0.075 -22.094 1 43.5 392 PHE B N 1
ATOM 6671 C CA . PHE B 1 392 ? 9.141 1.235 -22.266 1 43.5 392 PHE B CA 1
ATOM 6672 C C . PHE B 1 392 ? 8.578 2.184 -23.312 1 43.5 392 PHE B C 1
ATOM 6674 O O . PHE B 1 392 ? 8.602 3.404 -23.141 1 43.5 392 PHE B O 1
ATOM 6681 N N . GLU B 1 393 ? 8.18 1.6 -24.281 1 42.97 393 GLU B N 1
ATOM 6682 C CA . GLU B 1 393 ? 7.637 2.416 -25.359 1 42.97 393 GLU B CA 1
ATOM 6683 C C . GLU B 1 393 ? 6.352 3.119 -24.922 1 42.97 393 GLU B C 1
ATOM 6685 O O . GLU B 1 393 ? 6.133 4.285 -25.266 1 42.97 393 GLU B O 1
ATOM 6690 N N . LYS B 1 394 ? 5.539 2.406 -24.297 1 45.97 394 LYS B N 1
ATOM 6691 C CA . LYS B 1 394 ? 4.27 3.016 -23.922 1 45.97 394 LYS B CA 1
ATOM 6692 C C . LYS B 1 394 ? 4.465 4.043 -22.812 1 45.97 394 LYS B C 1
ATOM 6694 O O . LYS B 1 394 ? 3.877 5.125 -22.844 1 45.97 394 LYS B O 1
ATOM 6699 N N . ARG B 1 395 ? 5.285 3.732 -21.875 1 46.5 395 ARG B N 1
ATOM 6700 C CA . ARG B 1 395 ? 5.496 4.68 -20.781 1 46.5 395 ARG B CA 1
ATOM 6701 C C . ARG B 1 395 ? 6.336 5.867 -21.25 1 46.5 395 ARG B C 1
ATOM 6703 O O . ARG B 1 395 ? 6.074 7.008 -20.859 1 46.5 395 ARG B O 1
ATOM 6710 N N . VAL B 1 396 ? 7.406 5.535 -21.969 1 41.88 396 VAL B N 1
ATOM 6711 C CA . VAL B 1 396 ? 8.125 6.641 -22.594 1 41.88 396 VAL B CA 1
ATOM 6712 C C . VAL B 1 396 ? 7.152 7.477 -23.438 1 41.88 396 VAL B C 1
ATOM 6714 O O . VAL B 1 396 ? 7.23 8.711 -23.438 1 41.88 396 VAL B O 1
ATOM 6717 N N . GLY B 1 397 ? 6.383 6.773 -24.016 1 39.25 397 GLY B N 1
ATOM 6718 C CA . GLY B 1 397 ? 5.395 7.52 -24.781 1 39.25 397 GLY B CA 1
ATOM 6719 C C . GLY B 1 397 ? 4.488 8.367 -23.906 1 39.25 397 GLY B C 1
ATOM 6720 O O . GLY B 1 397 ? 4.18 9.508 -24.266 1 39.25 397 GLY B O 1
ATOM 6721 N N . GLU B 1 398 ? 4.125 7.801 -22.812 1 42.25 398 GLU B N 1
ATOM 6722 C CA . GLU B 1 398 ? 3.287 8.555 -21.875 1 42.25 398 GLU B CA 1
ATOM 6723 C C . GLU B 1 398 ? 4.086 9.641 -21.172 1 42.25 398 GLU B C 1
ATOM 6725 O O . GLU B 1 398 ? 3.584 10.742 -20.938 1 42.25 398 GLU B O 1
ATOM 6730 N N . TYR B 1 399 ? 5.305 9.234 -20.719 1 37.81 399 TYR B N 1
ATOM 6731 C CA . TYR B 1 399 ? 6.188 10.258 -20.188 1 37.81 399 TYR B CA 1
ATOM 6732 C C . TYR B 1 399 ? 6.465 11.344 -21.219 1 37.81 399 TYR B C 1
ATOM 6734 O O . TYR B 1 399 ? 6.547 12.523 -20.875 1 37.81 399 TYR B O 1
ATOM 6742 N N . GLN B 1 400 ? 6.82 10.945 -22.422 1 37.72 400 GLN B N 1
ATOM 6743 C CA . GLN B 1 400 ? 6.988 11.938 -23.484 1 37.72 400 GLN B CA 1
ATOM 6744 C C . GLN B 1 400 ? 5.715 12.75 -23.688 1 37.72 400 GLN B C 1
ATOM 6746 O O . GLN B 1 400 ? 5.777 13.938 -24.016 1 37.72 400 GLN B O 1
ATOM 6751 N N . ARG B 1 401 ? 4.668 12.086 -23.547 1 34.53 401 ARG B N 1
ATOM 6752 C CA . ARG B 1 401 ? 3.461 12.891 -23.734 1 34.53 401 ARG B CA 1
ATOM 6753 C C . ARG B 1 401 ? 3.229 13.82 -22.547 1 34.53 401 ARG B C 1
ATOM 6755 O O . ARG B 1 401 ? 2.535 14.828 -22.672 1 34.53 401 ARG B O 1
ATOM 6762 N N . MET B 1 402 ? 3.562 13.312 -21.297 1 33.91 402 MET B N 1
ATOM 6763 C CA . MET B 1 402 ? 3.416 14.273 -20.203 1 33.91 402 MET B CA 1
ATOM 6764 C C . MET B 1 402 ? 4.543 15.297 -20.219 1 33.91 402 MET B C 1
ATOM 6766 O O . MET B 1 402 ? 5.539 15.148 -19.516 1 33.91 402 MET B O 1
ATOM 6770 N N . GLY B 1 403 ? 4.793 15.984 -21.297 1 34.78 403 GLY B N 1
ATOM 6771 C CA . GLY B 1 403 ? 5.594 17.156 -21.578 1 34.78 403 GLY B CA 1
ATOM 6772 C C . GLY B 1 403 ? 6.93 17.156 -20.859 1 34.78 403 GLY B C 1
ATOM 6773 O O . GLY B 1 403 ? 7.574 18.203 -20.734 1 34.78 403 GLY B O 1
ATOM 6774 N N . VAL B 1 404 ? 7.148 16.203 -20 1 34.22 404 VAL B N 1
ATOM 6775 C CA . VAL B 1 404 ? 8.477 16.328 -19.406 1 34.22 404 VAL B CA 1
ATOM 6776 C C . VAL B 1 404 ? 9.547 16.062 -20.469 1 34.22 404 VAL B C 1
ATOM 6778 O O . VAL B 1 404 ? 9.547 15 -21.094 1 34.22 404 VAL B O 1
ATOM 6781 N N . MET B 1 405 ? 10.109 17.047 -21.141 1 33 405 MET B N 1
ATOM 6782 C CA . MET B 1 405 ? 11.266 17.141 -22.031 1 33 405 MET B CA 1
ATOM 6783 C C . MET B 1 405 ? 12.484 16.469 -21.406 1 33 405 MET B C 1
ATOM 6785 O O . MET B 1 405 ? 13.203 17.078 -20.625 1 33 405 MET B O 1
ATOM 6789 N N . SER B 1 406 ? 12.469 15.312 -20.797 1 30.44 406 SER B N 1
ATOM 6790 C CA . SER B 1 406 ? 13.812 14.828 -20.5 1 30.44 406 SER B CA 1
ATOM 6791 C C . SER B 1 406 ? 14.609 14.586 -21.766 1 30.44 406 SER B C 1
ATOM 6793 O O . SER B 1 406 ? 14.031 14.312 -22.828 1 30.44 406 SER B O 1
ATOM 6795 N N . ARG B 1 407 ? 15.906 15.086 -21.844 1 32.38 407 ARG B N 1
ATOM 6796 C CA . ARG B 1 407 ? 16.828 14.906 -22.969 1 32.38 407 ARG B CA 1
ATOM 6797 C C . ARG B 1 407 ? 16.984 13.43 -23.312 1 32.38 407 ARG B C 1
ATOM 6799 O O . ARG B 1 407 ? 16.984 12.57 -22.422 1 32.38 407 ARG B O 1
ATOM 6806 N N . PRO B 1 408 ? 17 12.953 -24.609 1 31.77 408 PRO B N 1
ATOM 6807 C CA . PRO B 1 408 ? 17.172 11.633 -25.219 1 31.77 408 PRO B CA 1
ATOM 6808 C C . PRO B 1 408 ? 18.312 10.844 -24.562 1 31.77 408 PRO B C 1
ATOM 6810 O O . PRO B 1 408 ? 18.266 9.609 -24.516 1 31.77 408 PRO B O 1
ATOM 6813 N N . ALA B 1 409 ? 19.453 11.445 -24.297 1 32.78 409 ALA B N 1
ATOM 6814 C CA . ALA B 1 409 ? 20.719 10.758 -24.047 1 32.78 409 ALA B CA 1
ATOM 6815 C C . ALA B 1 409 ? 20.672 10.023 -22.703 1 32.78 409 ALA B C 1
ATOM 6817 O O . ALA B 1 409 ? 21.422 9.062 -22.5 1 32.78 409 ALA B O 1
ATOM 6818 N N . ASP B 1 410 ? 20.141 10.484 -21.672 1 31.81 410 ASP B N 1
ATOM 6819 C CA . ASP B 1 410 ? 20.297 9.914 -20.344 1 31.81 410 ASP B CA 1
ATOM 6820 C C . ASP B 1 410 ? 19.344 8.75 -20.125 1 31.81 410 ASP B C 1
ATOM 6822 O O . ASP B 1 410 ? 19.266 8.188 -19.031 1 31.81 410 ASP B O 1
ATOM 6826 N N . ASN B 1 411 ? 18.359 8.555 -20.906 1 31.98 411 ASN B N 1
ATOM 6827 C CA . ASN B 1 411 ? 17.516 7.371 -20.766 1 31.98 411 ASN B CA 1
ATOM 6828 C C . ASN B 1 411 ? 18.219 6.113 -21.25 1 31.98 411 ASN B C 1
ATOM 6830 O O . ASN B 1 411 ? 18.062 5.711 -22.406 1 31.98 411 ASN B O 1
ATOM 6834 N N . ALA B 1 412 ? 19.469 5.902 -20.766 1 28.12 412 ALA B N 1
ATOM 6835 C CA . ALA B 1 412 ? 20.141 4.656 -21.125 1 28.12 412 ALA B CA 1
ATOM 6836 C C . ALA B 1 412 ? 19.297 3.443 -20.734 1 28.12 412 ALA B C 1
ATOM 6838 O O . ALA B 1 412 ? 19.188 3.115 -19.562 1 28.12 412 ALA B O 1
ATOM 6839 N N . PHE B 1 413 ? 18.25 3.127 -21.312 1 28.66 413 PHE B N 1
ATOM 6840 C CA . PHE B 1 413 ? 17.531 1.859 -21.219 1 28.66 413 PHE B CA 1
ATOM 6841 C C . PHE B 1 413 ? 18.438 0.698 -21.625 1 28.66 413 PHE B C 1
ATOM 6843 O O . PHE B 1 413 ? 18.922 0.648 -22.75 1 28.66 413 PHE B O 1
ATOM 6850 N N . THR B 1 414 ? 19.297 0.257 -20.703 1 27.72 414 THR B N 1
ATOM 6851 C CA . THR B 1 414 ? 20.094 -0.902 -21.094 1 27.72 414 THR B CA 1
ATOM 6852 C C . THR B 1 414 ? 19.219 -2.131 -21.281 1 27.72 414 THR B C 1
ATOM 6854 O O . THR B 1 414 ? 18.406 -2.467 -20.406 1 27.72 414 THR B O 1
ATOM 6857 N N . LEU B 1 415 ? 18.828 -2.525 -22.453 1 28.03 415 LEU B N 1
ATOM 6858 C CA . LEU B 1 415 ? 18.172 -3.693 -23.016 1 28.03 415 LEU B CA 1
ATOM 6859 C C . LEU B 1 415 ? 18.922 -4.969 -22.672 1 28.03 415 LEU B C 1
ATOM 6861 O O . LEU B 1 415 ? 18.531 -6.062 -23.094 1 28.03 415 LEU B O 1
ATOM 6865 N N . ASP B 1 416 ? 20.125 -4.965 -22.188 1 29.38 416 ASP B N 1
ATOM 6866 C CA . ASP B 1 416 ? 20.891 -6.203 -22.266 1 29.38 416 ASP B CA 1
ATOM 6867 C C . ASP B 1 416 ? 20.406 -7.227 -21.25 1 29.38 416 ASP B C 1
ATOM 6869 O O . ASP B 1 416 ? 21.141 -8.156 -20.891 1 29.38 416 ASP B O 1
ATOM 6873 N N . ALA B 1 417 ? 19.359 -6.98 -20.438 1 27.59 417 ALA B N 1
ATOM 6874 C CA . ALA B 1 417 ? 19.219 -8.133 -19.547 1 27.59 417 ALA B CA 1
ATOM 6875 C C . ALA B 1 417 ? 18.75 -9.359 -20.297 1 27.59 417 ALA B C 1
ATOM 6877 O O . ALA B 1 417 ? 17.781 -9.289 -21.078 1 27.59 417 ALA B O 1
ATOM 6878 N N . ASP B 1 418 ? 19.578 -10.266 -20.531 1 26.61 418 ASP B N 1
ATOM 6879 C CA . ASP B 1 418 ? 19.328 -11.617 -21.016 1 26.61 418 ASP B CA 1
ATOM 6880 C C . ASP B 1 418 ? 18.109 -12.234 -20.344 1 26.61 418 ASP B C 1
ATOM 6882 O O . ASP B 1 418 ? 18.031 -12.266 -19.109 1 26.61 418 ASP B O 1
ATOM 6886 N N . PHE B 1 419 ? 16.922 -12.047 -20.797 1 21.62 419 PHE B N 1
ATOM 6887 C CA . PHE B 1 419 ? 15.867 -12.984 -20.453 1 21.62 419 PHE B CA 1
ATOM 6888 C C . PHE B 1 419 ? 16.266 -14.406 -20.844 1 21.62 419 PHE B C 1
ATOM 6890 O O . PHE B 1 419 ? 16.812 -14.641 -21.922 1 21.62 419 PHE B O 1
#

Foldseek 3Di:
DPDPPPPPPPPVDAFPFPQPCPVPPPPDDDPDPQPFSQRQGWTWDDDVVVQWTWTWTFGTQRQPPDDDDDDRPRDTDTHTDTDRDDDPDPPDVPLPLCVWPQQNDDPPLVDQPPPDDVVLLVLLVVLVLLDDALVVFDQPCQQVLLVVDDPLVVVLLLLLLLLQLVLLVLLLCLLVVPVLVRTRRNSNNSSSVSSNVVSVRSNVNSLVVLVVNPPDPVVSVLSNVCCVNPVLSVVLSVLSVCLSPPPPDRPQLSLLLSLLSLQQQCVLVLVLLLVCVVVVHRVSSNVSSLSVNVSSVSVSLSSLVSSVSTPDHDDPVSSVVSLVVSLVSNLCSDPPRSDSVSVPDDSVLSSLQSLVSSQVSVVSNVDHRDPPGDRPDPSVVVSVVVSLVCSCVVSVVVVVVVVPPDDPPPPPPPPPPDD/DDDPDPDDPDPPDAFPFPQPLPVPPPPDDDPDPQPFSQRFTWTWHDDVVVQWTWTWTFGTQRQPPDDDDDDRPRDTDTHTDTDRDDDPDPPDVPLPLCVWPQQNDDPPLVDCPPPDDVVLLVLLVVLVLLDDALVVFDQPVQQVLLVVDDPLVVVLLLLLLLLQLVLLVLLLCLLVVPVLVRTRRNSNNSSSVSSNVVSVRSNVNSLVVLVVNPPDPVVSVLSNVCCVNPVLSVVLSVLSVCLSPPPPDRPQLSLLLSLLSLQQQCVLVLVLLLVCVVVVHRVSSNVSSLSVNVSSVSVSLSSLVSSVSTPDHDDPVSSVVSLVVSLVSNLCSDPPRSDSVSVPDDSVLSSLQSLVSSQVSVVSNVDHRDPPGDNPDPSVVVSVVVSLVCSCVVSVVVVVVVVPPDDPPPPPPPPPPDD